Protein AF-A0A1G6ALU0-F1 (afdb_monomer)

Structure (mmCIF, N/CA/C/O backbone):
data_AF-A0A1G6ALU0-F1
#
_entry.id   AF-A0A1G6ALU0-F1
#
loop_
_atom_site.group_PDB
_atom_site.id
_atom_site.type_symbol
_atom_site.label_atom_id
_atom_site.label_alt_id
_atom_site.label_comp_id
_atom_site.label_asym_id
_atom_site.label_entity_id
_atom_site.label_seq_id
_atom_site.pdbx_PDB_ins_code
_atom_site.Cartn_x
_atom_site.Cartn_y
_atom_site.Cartn_z
_atom_site.occupancy
_atom_site.B_iso_or_equiv
_atom_site.auth_seq_id
_atom_site.auth_comp_id
_atom_site.auth_asym_id
_atom_site.auth_atom_id
_atom_site.pdbx_PDB_model_num
ATOM 1 N N . MET A 1 1 ? 21.885 16.755 6.911 1.00 36.56 1 MET A N 1
ATOM 2 C CA . MET A 1 1 ? 20.790 17.237 6.040 1.00 36.56 1 MET A CA 1
ATOM 3 C C . MET A 1 1 ? 19.546 17.335 6.900 1.00 36.56 1 MET A C 1
ATOM 5 O O . MET A 1 1 ? 19.245 16.343 7.545 1.00 36.56 1 MET A O 1
ATOM 9 N N . LYS A 1 2 ? 18.866 18.488 6.965 1.00 40.56 2 LYS A N 1
ATOM 10 C CA . LYS A 1 2 ? 17.473 18.501 7.433 1.00 40.56 2 LYS A CA 1
ATOM 11 C C . LYS A 1 2 ? 16.655 17.910 6.285 1.00 40.56 2 LYS A C 1
ATOM 13 O O . LYS A 1 2 ? 16.514 18.556 5.260 1.00 40.56 2 LYS A O 1
ATOM 18 N N . THR A 1 3 ? 16.313 16.636 6.381 1.00 50.00 3 THR A N 1
ATOM 19 C CA . THR A 1 3 ? 15.317 15.989 5.518 1.00 50.00 3 THR A CA 1
ATOM 20 C C . THR A 1 3 ? 13.943 16.369 6.054 1.00 50.00 3 THR A C 1
ATOM 22 O O . THR A 1 3 ? 13.764 16.212 7.259 1.00 50.00 3 THR A O 1
ATOM 25 N N . MET A 1 4 ? 12.996 16.812 5.212 1.00 60.38 4 MET A N 1
ATOM 26 C CA . MET A 1 4 ? 11.579 16.915 5.593 1.00 60.38 4 MET A CA 1
ATOM 27 C C . MET A 1 4 ? 11.118 15.629 6.282 1.00 60.38 4 MET A C 1
ATOM 29 O O . MET A 1 4 ? 10.974 14.572 5.658 1.00 60.38 4 MET A O 1
ATOM 33 N N . ASP A 1 5 ? 10.898 15.745 7.583 1.00 67.62 5 ASP A N 1
ATOM 34 C CA . ASP A 1 5 ? 10.337 14.740 8.476 1.00 67.62 5 ASP A CA 1
ATOM 35 C C . ASP A 1 5 ? 8.962 15.172 9.012 1.00 67.62 5 ASP A C 1
ATOM 37 O O . ASP A 1 5 ? 8.424 14.510 9.902 1.00 67.62 5 ASP A O 1
ATOM 41 N N . ARG A 1 6 ? 8.400 16.257 8.450 1.00 80.25 6 ARG A N 1
ATOM 42 C CA . ARG A 1 6 ? 7.191 16.955 8.900 1.00 80.25 6 ARG A CA 1
ATOM 43 C C . ARG A 1 6 ? 6.187 17.181 7.773 1.00 80.25 6 ARG A C 1
ATOM 45 O O . ARG A 1 6 ? 6.547 17.279 6.602 1.00 80.25 6 ARG A O 1
ATOM 52 N N . PHE A 1 7 ? 4.919 17.288 8.158 1.00 90.75 7 PHE A N 1
ATOM 53 C CA . PHE A 1 7 ? 3.823 17.647 7.265 1.00 90.75 7 PHE A CA 1
ATOM 54 C C . PHE A 1 7 ? 3.667 19.158 7.132 1.00 90.75 7 PHE A C 1
ATOM 56 O O . PHE A 1 7 ? 3.815 19.894 8.108 1.00 90.75 7 PHE A O 1
ATOM 63 N N . HIS A 1 8 ? 3.251 19.592 5.947 1.00 90.62 8 HIS A N 1
ATOM 64 C CA . HIS A 1 8 ? 2.706 20.925 5.722 1.00 90.62 8 HIS A CA 1
ATOM 65 C C . HIS A 1 8 ? 1.247 20.768 5.321 1.00 90.62 8 HIS A C 1
ATOM 67 O O . HIS A 1 8 ? 0.916 20.052 4.378 1.00 90.62 8 HIS A O 1
ATOM 73 N N . LEU A 1 9 ? 0.354 21.393 6.080 1.00 89.56 9 LEU A N 1
ATOM 74 C CA . LEU A 1 9 ? -1.070 21.278 5.810 1.00 89.56 9 LEU A CA 1
ATOM 75 C C . LEU A 1 9 ? -1.430 22.069 4.553 1.00 89.56 9 LEU A C 1
ATOM 77 O O . LEU A 1 9 ? -0.988 23.204 4.365 1.00 89.56 9 LEU A O 1
ATOM 81 N N . VAL A 1 10 ? -2.259 21.463 3.711 1.00 89.31 10 VAL A N 1
ATOM 82 C CA . VAL A 1 10 ? -2.806 22.090 2.507 1.00 89.31 10 VAL A CA 1
ATOM 83 C C . VAL A 1 10 ? -4.244 22.515 2.803 1.00 89.31 10 VAL A C 1
ATOM 85 O O . VAL A 1 10 ? -4.973 21.742 3.428 1.00 89.31 10 VAL A O 1
ATOM 88 N N . PRO A 1 11 ? -4.684 23.705 2.355 1.00 89.75 11 PRO A N 1
ATOM 89 C CA . PRO A 1 11 ? -6.078 24.118 2.482 1.00 89.75 11 PRO A CA 1
ATOM 90 C C . PRO A 1 11 ? -7.052 23.057 1.941 1.00 89.75 11 PRO A C 1
ATOM 92 O O . PRO A 1 11 ? -6.858 22.495 0.861 1.00 89.75 11 PRO A O 1
ATOM 95 N N . HIS A 1 12 ? -8.087 22.748 2.718 1.00 88.62 12 HIS A N 1
ATOM 96 C CA . HIS A 1 12 ? -8.997 21.630 2.457 1.00 88.62 12 HIS A CA 1
ATOM 97 C C . HIS A 1 12 ? -9.961 21.899 1.289 1.00 88.62 12 HIS A C 1
ATOM 99 O O . HIS A 1 12 ? -10.383 20.959 0.622 1.00 88.62 12 HIS A O 1
ATOM 105 N N . ASP A 1 13 ? -10.251 23.163 0.987 1.00 90.25 13 ASP A N 1
ATOM 106 C CA . ASP A 1 13 ? -10.955 23.605 -0.222 1.00 90.25 13 ASP A CA 1
ATOM 107 C C . ASP A 1 13 ? -10.156 23.283 -1.496 1.00 90.25 13 ASP A C 1
ATOM 109 O O . ASP A 1 13 ? -10.703 22.721 -2.445 1.00 90.25 13 ASP A O 1
ATOM 113 N N . ARG A 1 14 ? -8.837 23.525 -1.487 1.00 89.06 14 ARG A N 1
ATOM 114 C CA . ARG A 1 14 ? -7.931 23.110 -2.572 1.00 89.06 14 ARG A CA 1
ATOM 115 C C . ARG A 1 14 ? -7.859 21.594 -2.697 1.00 89.06 14 ARG A C 1
ATOM 117 O O . ARG A 1 14 ? -7.845 21.072 -3.811 1.00 89.06 14 ARG A O 1
ATOM 124 N N . LEU A 1 15 ? -7.824 20.887 -1.565 1.00 91.25 15 LEU A N 1
ATOM 125 C CA . LEU A 1 15 ? -7.847 19.426 -1.553 1.00 91.25 15 LEU A CA 1
ATOM 126 C C . LEU A 1 15 ? -9.153 18.886 -2.160 1.00 91.25 15 LEU A C 1
ATOM 128 O O . LEU A 1 15 ? -9.087 18.000 -3.009 1.00 91.25 15 LEU A O 1
ATOM 132 N N . LEU A 1 16 ? -10.313 19.440 -1.785 1.00 94.19 16 LEU A N 1
ATOM 133 C CA . LEU A 1 16 ? -11.607 19.071 -2.363 1.00 94.19 16 LEU A CA 1
ATOM 134 C C . LEU A 1 16 ? -11.652 19.356 -3.865 1.00 94.19 16 LEU A C 1
ATOM 136 O O . LEU A 1 16 ? -12.043 18.482 -4.629 1.00 94.19 16 LEU A O 1
ATOM 140 N N . ALA A 1 17 ? -11.223 20.545 -4.294 1.00 91.81 17 ALA A N 1
ATOM 141 C CA . ALA A 1 17 ? -11.207 20.916 -5.707 1.00 91.81 17 ALA A CA 1
ATOM 142 C C . ALA A 1 17 ? -10.378 19.925 -6.540 1.00 91.81 17 ALA A C 1
ATOM 144 O O . ALA A 1 17 ? -10.843 19.453 -7.573 1.00 91.81 17 ALA A O 1
ATOM 145 N N . SER A 1 18 ? -9.191 19.544 -6.053 1.00 89.81 18 SER A N 1
ATOM 146 C CA . SER A 1 18 ? -8.358 18.530 -6.709 1.00 89.81 18 SER A CA 1
ATOM 147 C C . SER A 1 18 ? -9.029 17.150 -6.728 1.00 89.81 18 SER A C 1
ATOM 149 O O . SER A 1 18 ? -9.002 16.477 -7.752 1.00 89.81 18 SER A O 1
ATOM 151 N N . MET A 1 19 ? -9.699 16.733 -5.644 1.00 93.81 19 MET A N 1
ATOM 152 C CA . MET A 1 19 ? -10.456 15.471 -5.622 1.00 93.81 19 MET A CA 1
ATOM 153 C C . MET A 1 19 ? -11.624 15.462 -6.620 1.00 93.81 19 MET A C 1
ATOM 155 O O . MET A 1 19 ? -11.898 14.423 -7.215 1.00 93.81 19 MET A O 1
ATOM 159 N N . LEU A 1 20 ? -12.325 16.587 -6.785 1.00 93.94 20 LEU A N 1
ATOM 160 C CA . LEU A 1 20 ? -13.439 16.708 -7.728 1.00 93.94 20 LEU A CA 1
ATOM 161 C C . LEU A 1 20 ? -12.957 16.704 -9.182 1.00 93.94 20 LEU A C 1
ATOM 163 O O . LEU A 1 20 ? -13.581 16.041 -10.004 1.00 93.94 20 LEU A O 1
ATOM 167 N N . ASP A 1 21 ? -11.838 17.365 -9.479 1.00 91.06 21 ASP A N 1
ATOM 168 C CA . ASP A 1 21 ? -11.203 17.322 -10.804 1.00 91.06 21 ASP A CA 1
ATOM 169 C C . ASP A 1 21 ? -10.683 15.912 -11.138 1.00 91.06 21 ASP A C 1
ATOM 171 O O . ASP A 1 21 ? -10.921 15.377 -12.222 1.00 91.06 21 ASP A O 1
ATOM 175 N N . GLU A 1 22 ? -10.049 15.238 -10.171 1.00 91.12 22 GLU A N 1
ATOM 176 C CA . GLU A 1 22 ? -9.650 13.837 -10.329 1.00 91.12 22 GLU A CA 1
ATOM 177 C C . GLU A 1 22 ? -10.858 12.922 -10.603 1.00 91.12 22 GLU A C 1
ATOM 179 O O . GLU A 1 22 ? -10.744 11.980 -11.395 1.00 91.12 22 GLU A O 1
ATOM 184 N N . LEU A 1 23 ? -12.016 13.198 -9.985 1.00 92.75 23 LEU A N 1
ATOM 185 C CA . LEU A 1 23 ? -13.232 12.400 -10.157 1.00 92.75 23 LEU A CA 1
ATOM 186 C C . LEU A 1 23 ? -13.764 12.455 -11.596 1.00 92.75 23 LEU A C 1
ATOM 188 O O . LEU A 1 23 ? -14.298 11.449 -12.067 1.00 92.75 23 LEU A O 1
ATOM 192 N N . GLU A 1 24 ? -13.572 13.566 -12.313 1.00 90.50 24 GLU A N 1
ATOM 193 C CA . GLU A 1 24 ? -13.876 13.669 -13.753 1.00 90.50 24 GLU A CA 1
ATOM 194 C C . GLU A 1 24 ? -13.023 12.706 -14.595 1.00 90.50 24 GLU A C 1
ATOM 196 O O . GLU A 1 24 ? -13.427 12.280 -15.676 1.00 90.50 24 GLU A O 1
ATOM 201 N N . HIS A 1 25 ? -11.878 12.289 -14.052 1.00 87.25 25 HIS A N 1
ATOM 202 C CA . HIS A 1 25 ? -10.947 11.328 -14.634 1.00 87.25 25 HIS A CA 1
ATOM 203 C C . HIS A 1 25 ? -11.055 9.933 -13.989 1.00 87.25 25 HIS A C 1
ATOM 205 O O . HIS A 1 25 ? -10.099 9.153 -14.020 1.00 87.25 25 HIS A O 1
ATOM 211 N N . GLU A 1 26 ? -12.215 9.603 -13.406 1.00 90.88 26 GLU A N 1
ATOM 212 C CA . GLU A 1 26 ? -12.538 8.284 -12.843 1.00 90.88 26 GLU A CA 1
ATOM 213 C C . GLU A 1 26 ? -11.563 7.820 -11.741 1.00 90.88 26 GLU A C 1
ATOM 215 O O . GLU A 1 26 ? -11.274 6.626 -11.594 1.00 90.88 26 GLU A O 1
ATOM 220 N N . GLN A 1 27 ? -11.057 8.751 -10.929 1.00 90.81 27 GLN A N 1
ATOM 221 C CA . GLN A 1 27 ? -10.213 8.457 -9.768 1.00 90.81 27 GLN A CA 1
ATOM 222 C C . GLN A 1 27 ? -10.352 9.522 -8.675 1.00 90.81 27 GLN A C 1
ATOM 224 O O . GLN A 1 27 ? -10.851 10.603 -8.921 1.00 90.81 27 GLN A O 1
ATOM 229 N N . ILE A 1 28 ? -9.925 9.235 -7.447 1.00 93.56 28 ILE A N 1
ATOM 230 C CA . ILE A 1 28 ? -9.774 10.250 -6.391 1.00 93.56 28 ILE A CA 1
ATOM 231 C C . ILE A 1 28 ? -8.512 9.931 -5.596 1.00 93.56 28 ILE A C 1
ATOM 233 O O . ILE A 1 28 ? -8.297 8.787 -5.187 1.00 93.56 28 ILE A O 1
ATOM 237 N N . LEU A 1 29 ? -7.677 10.942 -5.356 1.00 92.12 29 LEU A N 1
ATOM 238 C CA . LEU A 1 29 ? -6.351 10.818 -4.758 1.00 92.12 29 LEU A CA 1
ATOM 239 C C . LEU A 1 29 ? -5.472 9.787 -5.468 1.00 92.12 29 LEU A C 1
ATOM 241 O O . LEU A 1 29 ? -4.659 9.164 -4.790 1.00 92.12 29 LEU A O 1
ATOM 245 N N . GLY A 1 30 ? -5.652 9.552 -6.771 1.00 87.50 30 GLY A N 1
ATOM 246 C CA . GLY A 1 30 ? -5.028 8.511 -7.595 1.00 87.50 30 GLY A CA 1
ATOM 247 C C . GLY A 1 30 ? -5.528 7.081 -7.332 1.00 87.50 30 GLY A C 1
ATOM 248 O O . GLY A 1 30 ? -4.807 6.121 -7.618 1.00 87.50 30 GLY A O 1
ATOM 249 N N . ILE A 1 31 ? -6.675 6.919 -6.667 1.00 91.44 31 ILE A N 1
ATOM 250 C CA . ILE A 1 31 ? -7.358 5.631 -6.485 1.00 91.44 31 ILE A CA 1
ATOM 251 C C . ILE A 1 31 ? -8.425 5.522 -7.580 1.00 91.44 31 ILE A C 1
ATOM 253 O O . ILE A 1 31 ? -9.323 6.362 -7.596 1.00 91.44 31 ILE A O 1
ATOM 257 N N . PRO A 1 32 ? -8.367 4.515 -8.471 1.00 90.50 32 PRO A N 1
ATOM 258 C CA . PRO A 1 32 ? -9.363 4.353 -9.529 1.00 90.50 32 PRO A CA 1
ATOM 259 C C . PRO A 1 32 ? -10.778 4.165 -8.973 1.00 90.50 32 PRO A C 1
ATOM 261 O O . PRO A 1 32 ? -10.962 3.457 -7.979 1.00 90.50 32 PRO A O 1
ATOM 264 N N . ARG A 1 33 ? -11.792 4.697 -9.663 1.00 92.00 33 ARG A N 1
ATOM 265 C CA . ARG A 1 33 ? -13.211 4.588 -9.280 1.00 92.00 33 ARG A CA 1
ATOM 266 C C . ARG A 1 33 ? -13.673 3.145 -9.112 1.00 92.00 33 ARG A C 1
ATOM 268 O O . ARG A 1 33 ? -14.476 2.846 -8.235 1.00 92.00 33 ARG A O 1
ATOM 275 N N . ALA A 1 34 ? -13.123 2.224 -9.900 1.00 90.12 34 ALA A N 1
ATOM 276 C CA . ALA A 1 34 ? -13.413 0.797 -9.785 1.00 90.12 34 ALA A CA 1
ATOM 277 C C . ALA A 1 34 ? -12.967 0.179 -8.437 1.00 90.12 34 ALA A C 1
ATOM 279 O O . ALA A 1 34 ? -13.445 -0.891 -8.069 1.00 90.12 34 ALA A O 1
ATOM 280 N N . CYS A 1 35 ? -12.088 0.845 -7.679 1.00 91.44 35 CYS A N 1
ATOM 281 C CA . CYS A 1 35 ? -11.718 0.459 -6.315 1.00 91.44 35 CYS A CA 1
ATOM 282 C C . CYS A 1 35 ? -12.618 1.094 -5.240 1.00 91.44 35 CYS A C 1
ATOM 284 O O . CYS A 1 35 ? -12.422 0.818 -4.053 1.00 91.44 35 CYS A O 1
ATOM 286 N N . PHE A 1 36 ? -13.569 1.956 -5.612 1.00 94.62 36 PHE A N 1
ATOM 287 C CA . PHE A 1 36 ? -14.484 2.559 -4.649 1.00 94.62 36 PHE A CA 1
ATOM 288 C C . PHE A 1 36 ? -15.497 1.523 -4.164 1.00 94.62 36 PHE A C 1
ATOM 290 O O . PHE A 1 36 ? -15.956 0.652 -4.909 1.00 94.62 36 PHE A O 1
ATOM 297 N N . PHE A 1 37 ? -15.860 1.625 -2.893 1.00 95.62 37 PHE A N 1
ATOM 298 C CA . PHE A 1 37 ? -16.949 0.860 -2.316 1.00 95.62 37 PHE A CA 1
ATOM 299 C C . PHE A 1 37 ? -18.187 1.747 -2.205 1.00 95.62 37 PHE A C 1
ATOM 301 O O . PHE A 1 37 ? -18.165 2.787 -1.542 1.00 95.62 37 PHE A O 1
ATOM 308 N N . ARG A 1 38 ? -19.273 1.311 -2.845 1.00 94.88 38 ARG A N 1
ATOM 309 C CA . ARG A 1 38 ? -20.582 1.948 -2.747 1.00 94.88 38 ARG A CA 1
ATOM 310 C C . ARG A 1 38 ? -21.476 1.073 -1.862 1.00 94.88 38 ARG A C 1
ATOM 312 O O . ARG A 1 38 ? -21.726 -0.063 -2.255 1.00 94.88 38 ARG A O 1
ATOM 319 N N . PRO A 1 39 ? -21.944 1.582 -0.713 1.00 93.56 39 PRO A N 1
ATOM 320 C CA . PRO A 1 39 ? -22.797 0.823 0.191 1.00 93.56 39 PRO A CA 1
ATOM 321 C C . PRO A 1 39 ? -24.185 0.592 -0.419 1.00 93.56 39 PRO A C 1
ATOM 323 O O . PRO A 1 39 ? -24.715 1.456 -1.130 1.00 93.56 39 PRO A O 1
ATOM 326 N N . SER A 1 40 ? -24.782 -0.548 -0.090 1.00 91.69 40 SER A N 1
ATOM 327 C CA . SER A 1 40 ? -26.176 -0.892 -0.359 1.00 91.69 40 SER A CA 1
ATOM 328 C C . SER A 1 40 ? -26.963 -0.993 0.956 1.00 91.69 40 SER A C 1
ATOM 330 O O . SER A 1 40 ? -26.434 -1.488 1.954 1.00 91.69 40 SER A O 1
ATOM 332 N N . PRO A 1 41 ? -28.241 -0.570 1.004 1.00 85.38 41 PRO A N 1
ATOM 333 C CA . PRO A 1 41 ? -29.113 -0.842 2.148 1.00 85.38 41 PRO A CA 1
ATOM 334 C C . PRO A 1 41 ? -29.215 -2.336 2.494 1.00 85.38 41 PRO A C 1
ATOM 336 O O . PRO A 1 41 ? -29.348 -2.669 3.669 1.00 85.38 41 PRO A O 1
ATOM 339 N N . ASP A 1 42 ? -29.082 -3.203 1.487 1.00 89.25 42 ASP A N 1
ATOM 340 C CA . ASP A 1 42 ? -29.206 -4.661 1.604 1.00 89.25 42 ASP A CA 1
ATOM 341 C C . ASP A 1 42 ? -27.870 -5.376 1.886 1.00 89.25 42 ASP A C 1
ATOM 343 O O . ASP A 1 42 ? -27.811 -6.606 1.858 1.00 89.25 42 ASP A O 1
ATOM 347 N N . ASP A 1 43 ? -26.783 -4.635 2.136 1.00 94.19 43 ASP A N 1
ATOM 348 C CA . ASP A 1 43 ? -25.482 -5.241 2.429 1.00 94.19 43 ASP A CA 1
ATOM 349 C C . ASP A 1 43 ? -25.564 -6.132 3.691 1.00 94.19 43 ASP A C 1
ATOM 351 O O . ASP A 1 43 ? -25.906 -5.653 4.782 1.00 94.19 43 ASP A O 1
ATOM 355 N N . PRO A 1 44 ? -25.191 -7.426 3.605 1.00 94.38 44 PRO A N 1
ATOM 356 C CA . PRO A 1 44 ? -25.416 -8.382 4.691 1.00 94.38 44 PRO A CA 1
ATOM 357 C C . PRO A 1 44 ? -24.431 -8.192 5.857 1.00 94.38 44 PRO A C 1
ATOM 359 O O . PRO A 1 44 ? -24.598 -8.736 6.945 1.00 94.38 44 PRO A O 1
ATOM 362 N N . PHE A 1 45 ? -23.364 -7.425 5.662 1.00 95.81 45 PHE A N 1
ATOM 363 C CA . PHE A 1 45 ? -22.293 -7.266 6.645 1.00 95.81 45 PHE A CA 1
ATOM 364 C C . PHE A 1 45 ? -22.392 -5.979 7.475 1.00 95.81 45 PHE A C 1
ATOM 366 O O . PHE A 1 45 ? -21.455 -5.658 8.208 1.00 95.81 45 PHE A O 1
ATOM 373 N N . THR A 1 46 ? -23.493 -5.229 7.371 1.00 95.75 46 THR A N 1
ATOM 374 C CA . THR A 1 46 ? -23.710 -4.034 8.203 1.00 95.75 46 THR A CA 1
ATOM 375 C C . THR A 1 46 ? -23.710 -4.387 9.697 1.00 95.75 46 THR A C 1
ATOM 377 O O . THR A 1 46 ? -24.035 -5.510 10.095 1.00 95.75 46 THR A O 1
ATOM 380 N N . MET A 1 47 ? -23.312 -3.439 10.550 1.00 95.12 47 MET A N 1
ATOM 381 C CA . MET A 1 47 ? -23.293 -3.648 12.003 1.00 95.12 47 MET A CA 1
ATOM 382 C C . MET A 1 47 ? -23.632 -2.377 12.784 1.00 95.12 47 MET A C 1
ATOM 384 O O . MET A 1 47 ? -23.520 -1.275 12.257 1.00 95.12 47 MET A O 1
ATOM 388 N N . ILE A 1 48 ? -24.011 -2.531 14.055 1.00 94.44 48 ILE A N 1
ATOM 389 C CA . ILE A 1 48 ? -24.214 -1.413 14.986 1.00 94.44 48 ILE A CA 1
ATOM 390 C C . ILE A 1 48 ? -23.025 -1.317 15.941 1.00 94.44 48 ILE A C 1
ATOM 392 O O . ILE A 1 48 ? -22.533 -2.331 16.444 1.00 94.44 48 ILE A O 1
ATOM 396 N N . ARG A 1 49 ? -22.562 -0.092 16.192 1.00 94.62 49 ARG A N 1
ATOM 397 C CA . ARG A 1 49 ? -21.522 0.223 17.175 1.00 94.62 49 ARG A CA 1
ATOM 398 C C . ARG A 1 49 ? -21.793 1.601 17.770 1.00 94.62 49 ARG A C 1
ATOM 400 O O . ARG A 1 49 ? -22.006 2.540 17.011 1.00 94.62 49 ARG A O 1
ATOM 407 N N . TYR A 1 50 ? -21.763 1.740 19.097 1.00 94.00 50 TYR A N 1
ATOM 408 C CA . TYR A 1 50 ? -22.029 3.021 19.775 1.00 94.00 50 TYR A CA 1
ATOM 409 C C . TYR A 1 50 ? -23.407 3.603 19.430 1.00 94.00 50 TYR A C 1
ATOM 411 O O . TYR A 1 50 ? -23.550 4.801 19.196 1.00 94.00 50 TYR A O 1
ATOM 419 N N . GLY A 1 51 ? -24.408 2.731 19.285 1.00 91.00 51 GLY A N 1
ATOM 420 C CA . GLY A 1 51 ? -25.743 3.104 18.802 1.00 91.00 51 GLY A CA 1
ATOM 421 C C . GLY A 1 51 ? -25.810 3.638 17.360 1.00 91.00 51 GLY A C 1
ATOM 422 O O . GLY A 1 51 ? -26.879 4.070 16.943 1.00 91.00 51 GLY A O 1
ATOM 423 N N . ARG A 1 52 ? -24.711 3.607 16.591 1.00 92.19 52 ARG A N 1
ATOM 424 C CA . ARG A 1 52 ? -24.639 4.079 15.197 1.00 92.19 52 ARG A CA 1
ATOM 425 C C . ARG A 1 52 ? -24.492 2.927 14.215 1.00 92.19 52 ARG A C 1
ATOM 427 O O . ARG A 1 52 ? -23.884 1.898 14.533 1.00 92.19 52 ARG A O 1
ATOM 434 N N . ARG A 1 53 ? -25.011 3.113 13.001 1.00 93.31 53 ARG A N 1
ATOM 435 C CA . ARG A 1 53 ? -24.869 2.139 11.918 1.00 93.31 53 ARG A CA 1
ATOM 436 C C . ARG A 1 53 ? -23.504 2.279 11.248 1.00 93.31 53 ARG A C 1
ATOM 438 O O . ARG A 1 53 ? -23.081 3.360 10.858 1.00 93.31 53 ARG A O 1
ATOM 445 N N . LEU A 1 54 ? -22.837 1.148 11.065 1.00 96.12 54 LEU A N 1
ATOM 446 C CA . LEU A 1 54 ? -21.683 0.999 10.193 1.00 96.12 54 LEU A CA 1
ATOM 447 C C . LEU A 1 54 ? -22.124 0.278 8.919 1.00 96.12 54 LEU A C 1
ATOM 449 O O . LEU A 1 54 ? -22.595 -0.861 8.971 1.00 96.12 54 LEU A O 1
ATOM 453 N N . GLU A 1 55 ? -21.948 0.933 7.772 1.00 97.25 55 GLU A N 1
ATOM 454 C CA . GLU A 1 55 ? -22.239 0.339 6.457 1.00 97.25 55 GLU A CA 1
ATOM 455 C C . GLU A 1 55 ? -21.339 -0.865 6.160 1.00 97.25 55 GLU A C 1
ATOM 457 O O . GLU A 1 55 ? -21.726 -1.773 5.433 1.00 97.25 55 GLU A O 1
ATOM 462 N N . THR A 1 56 ? -20.142 -0.894 6.746 1.00 97.75 56 THR A N 1
ATOM 463 C CA . THR A 1 56 ? -19.204 -2.009 6.641 1.00 97.75 56 THR A CA 1
ATOM 464 C C . THR A 1 56 ? -18.555 -2.280 8.000 1.00 97.75 56 THR A C 1
ATOM 466 O O . THR A 1 56 ? -18.349 -1.352 8.785 1.00 97.75 56 THR A O 1
ATOM 469 N N . PRO A 1 57 ? -18.173 -3.530 8.308 1.00 97.56 57 PRO A N 1
ATOM 470 C CA . PRO A 1 57 ? -17.593 -3.876 9.602 1.00 97.56 57 PRO A CA 1
ATOM 471 C C . PRO A 1 57 ? -16.066 -3.690 9.629 1.00 97.56 57 PRO A C 1
ATOM 473 O O . PRO A 1 57 ? -15.397 -4.238 10.510 1.00 97.56 57 PRO A O 1
ATOM 476 N N . VAL A 1 58 ? -15.499 -2.971 8.650 1.00 98.31 58 VAL A N 1
ATOM 477 C CA . VAL A 1 58 ? -14.051 -2.840 8.447 1.00 98.31 58 VAL A CA 1
ATOM 478 C C . VAL A 1 58 ? -13.587 -1.386 8.446 1.00 98.31 58 VAL A C 1
ATOM 480 O O . VAL A 1 58 ? -14.366 -0.463 8.205 1.00 98.31 58 VAL A O 1
ATOM 483 N N . GLY A 1 59 ? -12.295 -1.152 8.668 1.00 98.00 59 GLY A N 1
ATOM 484 C CA . GLY A 1 59 ? -11.720 0.179 8.490 1.00 98.00 59 GLY A CA 1
ATOM 485 C C . GLY A 1 59 ? -10.217 0.275 8.714 1.00 98.00 59 GLY A C 1
ATOM 486 O O . GLY A 1 59 ? -9.511 -0.730 8.812 1.00 98.00 59 GLY A O 1
ATOM 487 N N . ALA A 1 60 ? -9.719 1.507 8.752 1.00 98.19 60 ALA A N 1
ATOM 488 C CA . ALA A 1 60 ? -8.309 1.788 8.985 1.00 98.19 60 ALA A CA 1
ATOM 489 C C . ALA A 1 60 ? -8.033 1.876 10.492 1.00 98.19 60 ALA A C 1
ATOM 491 O O . ALA A 1 60 ? -8.774 2.529 11.228 1.00 98.19 60 ALA A O 1
ATOM 492 N N . ALA A 1 61 ? -6.978 1.195 10.941 1.00 96.69 61 ALA A N 1
ATOM 493 C CA . ALA A 1 61 ? -6.561 1.225 12.338 1.00 96.69 61 ALA A CA 1
ATOM 494 C C . ALA A 1 61 ? -5.786 2.510 12.659 1.00 96.69 61 ALA A C 1
ATOM 496 O O . ALA A 1 61 ? -5.159 3.087 11.770 1.00 96.69 61 ALA A O 1
ATOM 497 N N . ALA A 1 62 ? -5.761 2.897 13.939 1.00 94.31 62 ALA A N 1
ATOM 498 C CA . ALA A 1 62 ? -4.983 4.039 14.418 1.00 94.31 62 ALA A CA 1
ATOM 499 C C . ALA A 1 62 ? -3.509 3.875 14.022 1.00 94.31 62 ALA A C 1
ATOM 501 O O . ALA A 1 62 ? -2.824 2.956 14.482 1.00 94.31 62 ALA A O 1
ATOM 502 N N . GLY A 1 63 ? -3.037 4.738 13.123 1.00 92.69 63 GLY A N 1
ATOM 503 C CA . GLY A 1 63 ? -1.757 4.556 12.453 1.00 92.69 63 GLY A CA 1
ATOM 504 C C . GLY A 1 63 ? -1.518 5.595 11.355 1.00 92.69 63 GLY A C 1
ATOM 505 O O . GLY A 1 63 ? -2.207 6.612 11.304 1.00 92.69 63 GLY A O 1
ATOM 506 N N . PRO A 1 64 ? -0.539 5.372 10.461 1.00 93.38 64 PRO A N 1
ATOM 507 C CA . PRO A 1 64 ? -0.176 6.351 9.434 1.00 93.38 64 PRO A CA 1
ATOM 508 C C . PRO A 1 64 ? -1.302 6.628 8.420 1.00 93.38 64 PRO A C 1
ATOM 510 O O . PRO A 1 64 ? -1.270 7.648 7.744 1.00 93.38 64 PRO A O 1
ATOM 513 N N . HIS A 1 65 ? -2.305 5.751 8.312 1.00 96.06 65 HIS A N 1
ATOM 514 C CA . HIS A 1 65 ? -3.451 5.906 7.406 1.00 96.06 65 HIS A CA 1
ATOM 515 C C . HIS A 1 65 ? -4.599 6.755 7.963 1.00 96.06 65 HIS A C 1
ATOM 517 O O . HIS A 1 65 ? -5.638 6.863 7.316 1.00 96.06 65 HIS A O 1
ATOM 523 N N . THR A 1 66 ? -4.470 7.312 9.166 1.00 95.94 66 THR A N 1
ATOM 524 C CA . THR A 1 66 ? -5.576 8.018 9.834 1.00 95.94 66 THR A CA 1
ATOM 525 C C . THR A 1 66 ? -5.138 9.317 10.503 1.00 95.94 66 THR A C 1
ATOM 527 O O . THR A 1 66 ? -5.734 9.739 11.491 1.00 95.94 66 THR A O 1
ATOM 530 N N . GLN A 1 67 ? -4.091 9.950 9.962 1.00 93.38 67 GLN A N 1
ATOM 531 C CA . GLN A 1 67 ? -3.543 11.210 10.479 1.00 93.38 67 GLN A CA 1
ATOM 532 C C . GLN A 1 67 ? -3.902 12.441 9.627 1.00 93.38 67 GLN A C 1
ATOM 534 O O . GLN A 1 67 ? -4.075 13.515 10.187 1.00 93.38 67 GLN A O 1
ATOM 539 N N . LEU A 1 68 ? -4.043 12.297 8.300 1.00 96.06 68 LEU A N 1
ATOM 540 C CA . LEU A 1 68 ? -4.446 13.386 7.396 1.00 96.06 68 LEU A CA 1
ATOM 541 C C . LEU A 1 68 ? -5.881 13.198 6.896 1.00 96.06 68 LEU A C 1
ATOM 543 O O . LEU A 1 68 ? -6.316 12.065 6.656 1.00 96.06 68 LEU A O 1
ATOM 547 N N . ALA A 1 69 ? -6.566 14.299 6.591 1.00 97.19 69 ALA A N 1
ATOM 548 C CA . ALA A 1 69 ? -7.905 14.326 6.003 1.00 97.19 69 ALA A CA 1
ATOM 549 C C . ALA A 1 69 ? -7.982 13.460 4.735 1.00 97.19 69 ALA A C 1
ATOM 551 O O . ALA A 1 69 ? -8.874 12.628 4.568 1.00 97.19 69 ALA A O 1
ATOM 552 N N . ARG A 1 70 ? -6.966 13.559 3.869 1.00 95.44 70 ARG A N 1
ATOM 553 C CA . ARG A 1 70 ? -6.875 12.743 2.649 1.00 95.44 70 ARG A CA 1
ATOM 554 C C . ARG A 1 70 ? -6.706 11.245 2.917 1.00 95.44 70 ARG A C 1
ATOM 556 O O . ARG A 1 70 ? -7.063 10.430 2.072 1.00 95.44 70 ARG A O 1
ATOM 563 N N . ASN A 1 71 ? -6.136 10.862 4.060 1.00 97.00 71 ASN A N 1
ATOM 564 C CA . ASN A 1 71 ? -5.983 9.454 4.430 1.00 97.00 71 ASN A CA 1
ATOM 565 C C . ASN A 1 71 ? -7.327 8.865 4.852 1.00 97.00 71 ASN A C 1
ATOM 567 O O . ASN A 1 71 ? -7.692 7.780 4.400 1.00 97.00 71 ASN A O 1
ATOM 571 N N . LEU A 1 72 ? -8.090 9.635 5.632 1.00 98.50 72 LEU A N 1
ATOM 572 C CA . LEU A 1 72 ? -9.452 9.294 6.031 1.00 98.50 72 LEU A CA 1
ATOM 573 C C . LEU A 1 72 ? -10.358 9.132 4.805 1.00 98.50 72 LEU A C 1
ATOM 575 O O . LEU A 1 72 ? -11.025 8.106 4.675 1.00 98.50 72 LEU A O 1
ATOM 579 N N . VAL A 1 73 ? -10.300 10.080 3.861 1.00 98.38 73 VAL A N 1
ATOM 580 C CA . VAL A 1 73 ? -11.020 9.992 2.580 1.00 98.38 73 VAL A CA 1
ATOM 581 C C . VAL A 1 73 ? -10.606 8.741 1.800 1.00 98.38 73 VAL A C 1
ATOM 583 O O . VAL A 1 73 ? -11.473 7.995 1.358 1.00 98.38 73 VAL A O 1
ATOM 586 N N . ALA A 1 74 ? -9.306 8.454 1.667 1.00 98.00 74 ALA A N 1
ATOM 587 C CA . ALA A 1 74 ? -8.826 7.269 0.949 1.00 98.00 74 ALA A CA 1
ATOM 588 C C . ALA A 1 74 ? -9.310 5.948 1.579 1.00 98.00 74 ALA A C 1
ATOM 590 O O . ALA A 1 74 ? -9.746 5.045 0.863 1.00 98.00 74 ALA A O 1
ATOM 591 N N . ALA A 1 75 ? -9.273 5.831 2.910 1.00 98.38 75 ALA A N 1
ATOM 592 C CA . ALA A 1 75 ? -9.800 4.665 3.618 1.00 98.38 75 ALA A CA 1
ATOM 593 C C . ALA A 1 75 ? -11.315 4.522 3.432 1.00 98.38 75 ALA A C 1
ATOM 595 O O . ALA A 1 75 ? -11.800 3.420 3.163 1.00 98.38 75 ALA A O 1
ATOM 596 N N . TRP A 1 76 ? -12.053 5.628 3.537 1.00 98.50 76 TRP A N 1
ATOM 597 C CA . TRP A 1 76 ? -13.501 5.648 3.364 1.00 98.50 76 TRP A CA 1
ATOM 598 C C . TRP A 1 76 ? -13.929 5.293 1.935 1.00 98.50 76 TRP A C 1
ATOM 600 O O . TRP A 1 76 ? -14.803 4.437 1.759 1.00 98.50 76 TRP A O 1
ATOM 610 N N . LEU A 1 77 ? -13.278 5.868 0.918 1.00 97.81 77 LEU A N 1
ATOM 611 C CA . LEU A 1 77 ? -13.552 5.589 -0.497 1.00 97.81 77 LEU A CA 1
ATOM 612 C C . LEU A 1 77 ? -13.474 4.093 -0.802 1.00 97.81 77 LEU A C 1
ATOM 614 O O . LEU A 1 77 ? -14.310 3.565 -1.528 1.00 97.81 77 LEU A O 1
ATOM 618 N N . CYS A 1 78 ? -12.504 3.393 -0.212 1.00 97.31 78 CYS A N 1
ATOM 619 C CA . CYS A 1 78 ? -12.287 1.964 -0.433 1.00 97.31 78 CYS A CA 1
ATOM 620 C C . CYS A 1 78 ? -13.123 1.047 0.478 1.00 97.31 78 CYS A C 1
ATOM 622 O O . CYS A 1 78 ? -12.930 -0.166 0.450 1.00 97.31 78 CYS A O 1
ATOM 624 N N . GLY A 1 79 ? -14.053 1.594 1.269 1.00 97.31 79 GLY A N 1
ATOM 625 C CA . GLY A 1 79 ? -15.011 0.817 2.063 1.00 97.31 79 GLY A CA 1
ATOM 626 C C . GLY A 1 79 ? -14.734 0.762 3.561 1.00 97.31 79 GLY A C 1
ATOM 627 O O . GLY A 1 79 ? -15.445 0.061 4.274 1.00 97.31 79 GLY A O 1
ATOM 628 N N . GLY A 1 80 ? -13.749 1.503 4.071 1.00 98.00 80 GLY A N 1
ATOM 629 C CA . GLY A 1 80 ? -13.566 1.670 5.511 1.00 98.00 80 GLY A CA 1
ATOM 630 C C . GLY A 1 80 ? -14.696 2.497 6.129 1.00 98.00 80 GLY A C 1
ATOM 631 O O . GLY A 1 80 ? -15.037 3.568 5.625 1.00 98.00 80 GLY A O 1
ATOM 632 N N . ARG A 1 81 ? -15.293 2.010 7.219 1.00 97.88 81 ARG A N 1
ATOM 633 C CA . ARG A 1 81 ? -16.352 2.712 7.968 1.00 97.88 81 ARG A CA 1
ATOM 634 C C . ARG A 1 81 ? -16.063 2.840 9.454 1.00 97.88 81 ARG A C 1
ATOM 636 O O . ARG A 1 81 ? -16.629 3.713 10.098 1.00 97.88 81 ARG A O 1
ATOM 643 N N . TYR A 1 82 ? -15.145 2.047 9.993 1.00 98.12 82 TYR A N 1
ATOM 644 C CA . TYR A 1 82 ? -14.611 2.270 11.334 1.00 98.12 82 TYR A CA 1
ATOM 645 C C . TYR A 1 82 ? -13.212 2.890 11.234 1.00 98.12 82 TYR A C 1
ATOM 647 O O . TYR A 1 82 ? -12.216 2.182 11.082 1.00 98.12 82 TYR A O 1
ATOM 655 N N . LEU A 1 83 ? -13.148 4.224 11.227 1.00 98.38 83 LEU A N 1
ATOM 656 C CA . LEU A 1 83 ? -11.912 4.987 11.053 1.00 98.38 83 LEU A CA 1
ATOM 657 C C . LEU A 1 83 ? -11.330 5.336 12.420 1.00 98.38 83 LEU A C 1
ATOM 659 O O . LEU A 1 83 ? -11.836 6.211 13.120 1.00 98.38 83 LEU A O 1
ATOM 663 N N . GLU A 1 84 ? -10.264 4.650 12.811 1.00 96.88 84 GLU A N 1
ATOM 664 C CA . GLU A 1 84 ? -9.592 4.924 14.077 1.00 96.88 84 GLU A CA 1
ATOM 665 C C . GLU A 1 84 ? -8.524 5.986 13.888 1.00 96.88 84 GLU A C 1
ATOM 667 O O . GLU A 1 84 ? -7.513 5.743 13.232 1.00 96.88 84 GLU A O 1
ATOM 672 N N . LEU A 1 85 ? -8.738 7.161 14.465 1.00 97.06 85 LEU A N 1
ATOM 673 C CA . LEU A 1 85 ? -7.852 8.304 14.277 1.00 97.06 85 LEU A CA 1
ATOM 674 C C . LEU A 1 85 ? -6.497 8.050 14.938 1.00 97.06 85 LEU A C 1
ATOM 676 O O . LEU A 1 85 ? -6.399 7.324 15.933 1.00 97.06 85 LEU A O 1
ATOM 680 N N . LYS A 1 86 ? -5.443 8.638 14.370 1.00 94.44 86 LYS A N 1
ATOM 681 C CA . LYS A 1 86 ? -4.090 8.533 14.917 1.00 94.44 86 LYS A CA 1
ATOM 682 C C . LYS A 1 86 ? -4.084 8.999 16.377 1.00 94.44 86 LYS A C 1
ATOM 684 O O . LYS A 1 86 ? -4.651 10.035 16.717 1.00 94.44 86 LYS A O 1
ATOM 689 N N . THR A 1 87 ? -3.439 8.209 17.234 1.00 92.19 87 THR A N 1
ATOM 690 C CA . THR A 1 87 ? -3.386 8.464 18.675 1.00 92.19 87 THR A CA 1
ATOM 691 C C . THR A 1 87 ? -2.723 9.804 18.981 1.00 92.19 87 THR A C 1
ATOM 693 O O . THR A 1 87 ? -1.561 10.026 18.625 1.00 92.19 87 THR A O 1
ATOM 696 N N . VAL A 1 88 ? -3.471 10.671 19.662 1.00 92.62 88 VAL A N 1
ATOM 697 C CA . VAL A 1 88 ? -3.025 11.991 20.110 1.00 92.62 88 VAL A CA 1
ATOM 698 C C . VAL A 1 88 ? -2.475 11.931 21.536 1.00 92.62 88 VAL A C 1
ATOM 700 O O . VAL A 1 88 ? -2.872 11.076 22.335 1.00 92.62 88 VAL A O 1
ATOM 703 N N . GLN A 1 89 ? -1.563 12.844 21.856 1.00 90.06 89 GLN A N 1
ATOM 704 C CA . GLN A 1 89 ? -0.969 12.985 23.185 1.00 90.06 89 GLN A CA 1
ATOM 705 C C . GLN A 1 89 ? -0.532 14.434 23.423 1.00 90.06 89 GLN A C 1
ATOM 707 O O . GLN A 1 89 ? -0.448 15.216 22.476 1.00 90.06 89 GLN A O 1
ATOM 712 N N . ILE A 1 90 ? -0.210 14.777 24.674 1.00 86.06 90 ILE A N 1
ATOM 713 C CA . ILE A 1 90 ? 0.268 16.122 25.030 1.00 86.06 90 ILE A CA 1
ATOM 714 C C . ILE A 1 90 ? 1.648 16.446 24.433 1.00 86.06 90 ILE A C 1
ATOM 716 O O . ILE A 1 90 ? 1.933 17.600 24.137 1.00 86.06 90 ILE A O 1
ATOM 720 N N . LEU A 1 91 ? 2.498 15.433 24.228 1.00 81.50 91 LEU A N 1
ATOM 721 C CA . LEU A 1 91 ? 3.775 15.572 23.523 1.00 81.50 91 LEU A CA 1
ATOM 722 C C . LEU A 1 91 ? 3.542 15.537 22.006 1.00 81.50 91 LEU A C 1
ATOM 724 O O . LEU A 1 91 ? 3.650 14.484 21.373 1.00 81.50 91 LEU A O 1
ATOM 728 N N . ASP A 1 92 ? 3.191 16.685 21.433 1.00 74.94 92 ASP A N 1
ATOM 729 C CA . ASP A 1 92 ? 2.840 16.831 20.016 1.00 74.94 92 ASP A CA 1
ATOM 730 C C . ASP A 1 92 ? 3.967 17.416 19.137 1.00 74.94 92 ASP A C 1
ATOM 732 O O . ASP A 1 92 ? 3.790 17.609 17.935 1.00 74.94 92 ASP A O 1
ATOM 736 N N . GLU A 1 93 ? 5.162 17.603 19.707 1.00 77.94 93 GLU A N 1
ATOM 737 C CA . GLU A 1 93 ? 6.402 17.909 18.987 1.00 77.94 93 GLU A CA 1
ATOM 738 C C . GLU A 1 93 ? 7.441 16.801 19.219 1.00 77.94 93 GLU A C 1
ATOM 740 O O . GLU A 1 93 ? 8.262 16.864 20.135 1.00 77.94 93 GLU A O 1
ATOM 745 N N . LEU A 1 94 ? 7.411 15.761 18.380 1.00 73.00 94 LEU A N 1
ATOM 746 C CA . LEU A 1 94 ? 8.381 14.666 18.436 1.00 73.00 94 LEU A CA 1
ATOM 747 C C . LEU A 1 94 ? 9.481 14.802 17.381 1.00 73.00 94 LEU A C 1
ATOM 749 O O . LEU A 1 94 ? 9.249 15.254 16.261 1.00 73.00 94 LEU A O 1
ATOM 753 N N . THR A 1 95 ? 10.679 14.334 17.732 1.00 75.69 95 THR A N 1
ATOM 754 C CA . THR A 1 95 ? 11.735 14.014 16.763 1.00 75.69 95 THR A CA 1
ATOM 755 C C . THR A 1 95 ? 11.752 12.503 16.575 1.00 75.69 95 THR A C 1
ATOM 757 O O . THR A 1 95 ? 11.941 11.767 17.541 1.00 75.69 95 THR A O 1
ATOM 760 N N . LEU A 1 96 ? 11.528 12.039 15.346 1.00 78.81 96 LEU A N 1
ATOM 761 C CA . LEU A 1 96 ? 11.387 10.618 15.030 1.00 78.81 96 LEU A CA 1
ATOM 762 C C . LEU A 1 96 ? 12.565 10.128 14.192 1.00 78.81 96 LEU A C 1
ATOM 764 O O . LEU A 1 96 ? 12.975 10.783 13.233 1.00 78.81 96 LEU A O 1
ATOM 768 N N . ALA A 1 97 ? 13.072 8.936 14.504 1.00 86.88 97 ALA A N 1
ATOM 769 C CA . ALA A 1 97 ? 14.038 8.269 13.644 1.00 86.88 97 ALA A CA 1
ATOM 770 C C . ALA A 1 97 ? 13.379 7.899 12.305 1.00 86.88 97 ALA A C 1
ATOM 772 O O . ALA A 1 97 ? 12.325 7.264 12.273 1.00 86.88 97 ALA A O 1
ATOM 773 N N . ARG A 1 98 ? 14.001 8.289 11.186 1.00 88.12 98 ARG A N 1
ATOM 774 C CA . ARG A 1 98 ? 13.531 7.973 9.829 1.00 88.12 98 ARG A CA 1
ATOM 775 C C . ARG A 1 98 ? 14.584 7.151 9.069 1.00 88.12 98 ARG A C 1
ATOM 777 O O . ARG A 1 98 ? 15.777 7.415 9.231 1.00 88.12 98 ARG A O 1
ATOM 784 N N . PRO A 1 99 ? 14.184 6.196 8.210 1.00 92.38 99 PRO A N 1
ATOM 785 C CA . PRO A 1 99 ? 12.813 5.714 8.010 1.00 92.38 99 PRO A CA 1
ATOM 786 C C . PRO A 1 99 ? 12.254 5.055 9.282 1.00 92.38 99 PRO A C 1
ATOM 788 O O . PRO A 1 99 ? 13.019 4.490 10.057 1.00 92.38 99 PRO A O 1
ATOM 791 N N . CYS A 1 100 ? 10.938 5.141 9.497 1.00 92.44 100 CYS A N 1
ATOM 792 C CA . CYS A 1 100 ? 10.277 4.642 10.711 1.00 92.44 100 CYS A CA 1
ATOM 793 C C . CYS A 1 100 ? 9.389 3.409 10.485 1.00 92.44 100 CYS A C 1
ATOM 795 O O . CYS A 1 100 ? 8.863 2.873 11.458 1.00 92.44 100 CYS A O 1
ATOM 797 N N . ILE A 1 101 ? 9.206 2.963 9.233 1.00 94.25 101 ILE A N 1
ATOM 798 C CA . ILE A 1 101 ? 8.370 1.810 8.863 1.00 94.25 101 ILE A CA 1
ATOM 799 C C . ILE A 1 101 ? 9.145 0.848 7.957 1.00 94.25 101 ILE A C 1
ATOM 801 O O . ILE A 1 101 ? 9.664 1.238 6.910 1.00 94.25 101 ILE A O 1
ATOM 805 N N . ASP A 1 102 ? 9.139 -0.433 8.325 1.00 92.81 102 ASP A N 1
ATOM 806 C CA . ASP A 1 102 ? 9.644 -1.554 7.530 1.00 92.81 102 ASP A CA 1
ATOM 807 C C . ASP A 1 102 ? 8.550 -2.629 7.427 1.00 92.81 102 ASP A C 1
ATOM 809 O O . ASP A 1 102 ? 8.378 -3.450 8.327 1.00 92.81 102 ASP A O 1
ATOM 813 N N . MET A 1 103 ? 7.761 -2.592 6.347 1.00 91.56 103 MET A N 1
ATOM 814 C CA . MET A 1 103 ? 6.610 -3.482 6.143 1.00 91.56 103 MET A CA 1
ATOM 815 C C . MET A 1 103 ? 6.910 -4.601 5.141 1.00 91.56 103 MET A C 1
ATOM 817 O O . MET A 1 103 ? 6.350 -4.643 4.049 1.00 91.56 103 MET A O 1
ATOM 821 N N . ARG A 1 104 ? 7.795 -5.535 5.487 1.00 82.81 104 ARG A N 1
ATOM 822 C CA . ARG A 1 104 ? 8.083 -6.695 4.626 1.00 82.81 104 ARG A CA 1
ATOM 823 C C . ARG A 1 104 ? 7.031 -7.792 4.826 1.00 82.81 104 ARG A C 1
ATOM 825 O O . ARG A 1 104 ? 5.921 -7.712 4.292 1.00 82.81 104 ARG A O 1
ATOM 832 N N . ASP A 1 105 ? 7.360 -8.835 5.578 1.00 79.56 105 ASP A N 1
ATOM 833 C CA . ASP A 1 105 ? 6.403 -9.886 5.935 1.00 79.56 105 ASP A CA 1
ATOM 834 C C . ASP A 1 105 ? 5.781 -9.567 7.293 1.00 79.56 105 ASP A C 1
ATOM 836 O O . ASP A 1 105 ? 4.618 -9.146 7.351 1.00 79.56 105 ASP A O 1
ATOM 840 N N . GLU A 1 106 ? 6.590 -9.644 8.346 1.00 86.19 106 GLU A N 1
ATOM 841 C CA . GLU A 1 106 ? 6.355 -8.920 9.582 1.00 86.19 106 GLU A CA 1
ATOM 842 C C . GLU A 1 106 ? 6.599 -7.415 9.385 1.00 86.19 106 GLU A C 1
ATOM 844 O O . GLU A 1 106 ? 7.442 -6.994 8.587 1.00 86.19 106 GLU A O 1
ATOM 849 N N . GLY A 1 107 ? 5.794 -6.603 10.064 1.00 91.00 107 GLY A N 1
ATOM 850 C CA . GLY A 1 107 ? 5.918 -5.154 10.021 1.00 91.00 107 GLY A CA 1
ATOM 851 C C . GLY A 1 107 ? 6.645 -4.648 11.249 1.00 91.00 107 GLY A C 1
ATOM 852 O O . GLY A 1 107 ? 6.263 -5.023 12.351 1.00 91.00 107 GLY A O 1
ATOM 853 N N . TYR A 1 108 ? 7.618 -3.764 11.075 1.00 93.94 108 TYR A N 1
ATOM 854 C CA . TYR A 1 108 ? 8.291 -3.082 12.175 1.00 93.94 108 TYR A CA 1
ATOM 855 C C . TYR A 1 108 ? 8.069 -1.573 12.090 1.00 93.94 108 TYR A C 1
ATOM 857 O O . TYR A 1 108 ? 8.124 -0.997 10.999 1.00 93.94 108 TYR A O 1
ATOM 865 N N . ASN A 1 109 ? 7.858 -0.930 13.238 1.00 93.56 109 ASN A N 1
ATOM 866 C CA . ASN A 1 109 ? 7.911 0.524 13.372 1.00 93.56 109 ASN A CA 1
ATOM 867 C C . ASN A 1 109 ? 8.711 0.960 14.606 1.00 93.56 109 ASN A C 1
ATOM 869 O O . ASN A 1 109 ? 8.833 0.203 15.566 1.00 93.56 109 ASN A O 1
ATOM 873 N N . CYS A 1 110 ? 9.233 2.186 14.589 1.00 88.75 110 CYS A N 1
ATOM 874 C CA . CYS A 1 110 ? 9.866 2.839 15.748 1.00 88.75 110 CYS A CA 1
ATOM 875 C C . CYS A 1 110 ? 9.179 4.158 16.159 1.00 88.75 110 CYS A C 1
ATOM 877 O O . CYS A 1 110 ? 9.678 4.887 17.006 1.00 88.75 110 CYS A O 1
ATOM 879 N N . GLU A 1 111 ? 8.024 4.466 15.567 1.00 80.12 111 GLU A N 1
ATOM 880 C CA . GLU A 1 111 ? 7.199 5.642 15.871 1.00 80.12 111 GLU A CA 1
ATOM 881 C C . GLU A 1 111 ? 6.036 5.289 16.811 1.00 80.12 111 GLU A C 1
ATOM 883 O O . GLU A 1 111 ? 5.461 4.205 16.688 1.00 80.12 111 GLU A O 1
ATOM 888 N N . TRP A 1 112 ? 5.664 6.214 17.706 1.00 63.38 112 TRP A N 1
ATOM 889 C CA . TRP A 1 112 ? 4.755 5.947 18.828 1.00 63.38 112 TRP A CA 1
ATOM 890 C C . TRP A 1 112 ? 3.528 6.874 18.924 1.00 63.38 112 TRP A C 1
ATOM 892 O O . TRP A 1 112 ? 2.598 6.543 19.654 1.00 63.38 112 TRP A O 1
ATOM 902 N N . SER A 1 113 ? 3.465 7.997 18.195 1.00 69.56 113 SER A N 1
ATOM 903 C CA . SER A 1 113 ? 2.359 8.968 18.321 1.00 69.56 113 SER A CA 1
ATOM 904 C C . SER A 1 113 ? 2.067 9.742 17.037 1.00 69.56 113 SER A C 1
ATOM 906 O O . SER A 1 113 ? 2.690 9.501 16.006 1.00 69.56 113 SER A O 1
ATOM 908 N N . GLN A 1 114 ? 1.099 10.664 17.099 1.00 79.94 114 GLN A N 1
ATOM 909 C CA . GLN A 1 114 ? 0.870 11.685 16.075 1.00 79.94 114 GLN A CA 1
ATOM 910 C C . GLN A 1 114 ? 2.129 12.514 15.770 1.00 79.94 114 GLN A C 1
ATOM 912 O O . GLN A 1 114 ? 2.938 12.773 16.662 1.00 79.94 114 GLN A O 1
ATOM 917 N N . GLU A 1 115 ? 2.251 12.941 14.513 1.00 86.88 115 GLU A N 1
ATOM 918 C CA . GLU A 1 115 ? 3.306 13.846 14.023 1.00 86.88 115 GLU A CA 1
ATOM 919 C C . GLU A 1 115 ? 2.813 15.295 13.868 1.00 86.88 115 GLU A C 1
ATOM 921 O O . GLU A 1 115 ? 3.605 16.207 13.639 1.00 86.88 115 GLU A O 1
ATOM 926 N N . LEU A 1 116 ? 1.496 15.491 13.955 1.00 90.44 116 LEU A N 1
ATOM 927 C CA . LEU A 1 116 ? 0.831 16.786 13.914 1.00 90.44 116 LEU A CA 1
ATOM 928 C C . LEU A 1 116 ? 0.591 17.307 15.331 1.00 90.44 116 LEU A C 1
ATOM 930 O O . LEU A 1 116 ? 0.362 16.528 16.261 1.00 90.44 116 LEU A O 1
ATOM 934 N N . LYS A 1 117 ? 0.569 18.635 15.461 1.00 92.94 117 LYS A N 1
ATOM 935 C CA . LYS A 1 117 ? 0.123 19.307 16.687 1.00 92.94 117 LYS A CA 1
ATOM 936 C C . LYS A 1 117 ? -1.342 18.998 16.970 1.00 92.94 117 LYS A C 1
ATOM 938 O O . LYS A 1 117 ? -2.104 18.778 16.034 1.00 92.94 117 LYS A O 1
ATOM 943 N N . LEU A 1 118 ? -1.781 19.082 18.225 1.00 94.62 118 LEU A N 1
ATOM 944 C CA . LEU A 1 118 ? -3.184 18.816 18.591 1.00 94.62 118 LEU A CA 1
ATOM 945 C C . LEU A 1 118 ? -4.190 19.638 17.768 1.00 94.62 118 LEU A C 1
ATOM 947 O O . LEU A 1 118 ? -5.168 19.094 17.260 1.00 94.62 118 LEU A O 1
ATOM 951 N N . GLU A 1 119 ? -3.913 20.927 17.573 1.00 95.00 119 GLU A N 1
ATOM 952 C CA . GLU A 1 119 ? -4.735 21.827 16.751 1.00 95.00 119 GLU A CA 1
ATOM 953 C C . GLU A 1 119 ? -4.776 21.409 15.272 1.00 95.00 119 GLU A C 1
ATOM 955 O O . GLU A 1 119 ? -5.818 21.468 14.621 1.00 95.00 119 GLU A O 1
ATOM 960 N N . GLN A 1 120 ? -3.642 20.940 14.748 1.00 95.00 120 GLN A N 1
ATOM 961 C CA . GLN A 1 120 ? -3.521 20.455 13.374 1.00 95.00 120 GLN A CA 1
ATOM 962 C C . GLN A 1 120 ? -4.249 19.119 13.190 1.00 95.00 120 GLN A C 1
ATOM 964 O O . GLN A 1 120 ? -4.970 18.952 12.211 1.00 95.00 120 GLN A O 1
ATOM 969 N N . SER A 1 121 ? -4.113 18.198 14.149 1.00 95.81 121 SER A N 1
ATOM 970 C CA . SER A 1 121 ? -4.847 16.932 14.179 1.00 95.81 121 SER A CA 1
ATOM 971 C C . SER A 1 121 ? -6.355 17.176 14.202 1.00 95.81 121 SER A C 1
ATOM 973 O O . SER A 1 121 ? -7.074 16.587 13.400 1.00 95.81 121 SER A O 1
ATOM 975 N N . PHE A 1 122 ? -6.842 18.085 15.059 1.00 97.38 122 PHE A N 1
ATOM 976 C CA . PHE A 1 122 ? -8.263 18.448 15.090 1.00 97.38 122 PHE A CA 1
ATOM 977 C C . PHE A 1 122 ? -8.737 18.963 13.726 1.00 97.38 122 PHE A C 1
ATOM 979 O O . PHE A 1 122 ? -9.740 18.475 13.207 1.00 97.38 122 PHE A O 1
ATOM 986 N N . ALA A 1 123 ? -7.993 19.895 13.120 1.00 96.69 123 ALA A N 1
ATOM 987 C CA . ALA A 1 123 ? -8.337 20.447 11.814 1.00 96.69 123 ALA A CA 1
ATOM 988 C C . ALA A 1 123 ? -8.395 19.363 10.723 1.00 96.69 123 ALA A C 1
ATOM 990 O O . ALA A 1 123 ? -9.359 19.316 9.964 1.00 96.69 123 ALA A O 1
ATOM 991 N N . GLU A 1 124 ? -7.418 18.454 10.658 1.00 97.25 124 GLU A N 1
ATOM 992 C CA . GLU A 1 124 ? -7.417 17.354 9.683 1.00 97.25 124 GLU A CA 1
ATOM 993 C C . GLU A 1 124 ? -8.576 16.369 9.902 1.00 97.25 124 GLU A C 1
ATOM 995 O O . GLU A 1 124 ? -9.141 15.860 8.932 1.00 97.25 124 GLU A O 1
ATOM 1000 N N . TYR A 1 125 ? -8.975 16.112 11.150 1.00 98.19 125 TYR A N 1
ATOM 1001 C CA . TYR A 1 125 ? -10.109 15.236 11.456 1.00 98.19 125 TYR A CA 1
ATOM 1002 C C . TYR A 1 125 ? -11.449 15.888 11.106 1.00 98.19 125 TYR A C 1
ATOM 1004 O O . TYR A 1 125 ? -12.280 15.255 10.453 1.00 98.19 125 TYR A O 1
ATOM 1012 N N . LEU A 1 126 ? -11.632 17.161 11.462 1.00 98.06 126 LEU A N 1
ATOM 1013 C CA . LEU A 1 126 ? -12.797 17.956 11.075 1.00 98.06 126 LEU A CA 1
ATOM 1014 C C . LEU A 1 126 ? -12.932 18.039 9.547 1.00 98.06 126 LEU A C 1
ATOM 1016 O O . LEU A 1 126 ? -13.992 17.755 8.989 1.00 98.06 126 LEU A O 1
ATOM 1020 N N . ASN A 1 127 ? -11.837 18.361 8.856 1.00 97.56 127 ASN A N 1
ATOM 1021 C CA . ASN A 1 127 ? -11.819 18.439 7.398 1.00 97.56 127 ASN A CA 1
ATOM 1022 C C . ASN A 1 127 ? -12.057 17.066 6.764 1.00 97.56 127 ASN A C 1
ATOM 1024 O O . ASN A 1 127 ? -12.802 16.963 5.796 1.00 97.56 127 ASN A O 1
ATOM 1028 N N . GLY A 1 128 ? -11.472 15.997 7.311 1.00 97.88 128 GLY A N 1
ATOM 1029 C CA . GLY A 1 128 ? -11.703 14.629 6.846 1.00 97.88 128 GLY A CA 1
ATOM 1030 C C . GLY A 1 128 ? -13.176 14.226 6.920 1.00 97.88 128 GLY A C 1
ATOM 1031 O O . GLY A 1 128 ? -13.696 13.679 5.949 1.00 97.88 128 GLY A O 1
ATOM 1032 N N . LEU A 1 129 ? -13.855 14.548 8.027 1.00 98.38 129 LEU A N 1
ATOM 1033 C CA . LEU A 1 129 ? -15.298 14.348 8.185 1.00 98.38 129 LEU A CA 1
ATOM 1034 C C . LEU A 1 129 ? -16.078 15.071 7.083 1.00 98.38 129 LEU A C 1
ATOM 1036 O O . LEU A 1 129 ? -16.849 14.438 6.363 1.00 98.38 129 LEU A O 1
ATOM 1040 N N . LEU A 1 130 ? -15.849 16.375 6.918 1.00 98.25 130 LEU A N 1
ATOM 1041 C CA . LEU A 1 130 ? -16.591 17.181 5.950 1.00 98.25 130 LEU A CA 1
ATOM 1042 C C . LEU A 1 130 ? -16.320 16.758 4.504 1.00 98.25 130 LEU A C 1
ATOM 1044 O O . LEU A 1 130 ? -17.265 16.601 3.742 1.00 98.25 130 LEU A O 1
ATOM 1048 N N . LEU A 1 131 ? -15.065 16.479 4.136 1.00 98.19 131 LEU A N 1
ATOM 1049 C CA . LEU A 1 131 ? -14.721 15.970 2.804 1.00 98.19 131 LEU A CA 1
ATOM 1050 C C . LEU A 1 131 ? -15.432 14.646 2.505 1.00 98.19 131 LEU A C 1
ATOM 1052 O O . LEU A 1 131 ? -15.927 14.455 1.395 1.00 98.19 131 LEU A O 1
ATOM 1056 N N . ILE A 1 132 ? -15.510 13.738 3.484 1.00 98.25 132 ILE A N 1
ATOM 1057 C CA . ILE A 1 132 ? -16.248 12.480 3.334 1.00 98.25 132 ILE A CA 1
ATOM 1058 C C . ILE A 1 132 ? -17.743 12.750 3.124 1.00 98.25 132 ILE A C 1
ATOM 1060 O O . ILE A 1 132 ? -18.330 12.162 2.217 1.00 98.25 132 ILE A O 1
ATOM 1064 N N . LEU A 1 133 ? -18.361 13.635 3.913 1.00 98.12 133 LEU A N 1
ATOM 1065 C CA . LEU A 1 133 ? -19.779 13.989 3.763 1.00 98.12 133 LEU A CA 1
ATOM 1066 C C . LEU A 1 133 ? -20.066 14.624 2.392 1.00 98.12 133 LEU A C 1
ATOM 1068 O O . LEU A 1 133 ? -20.989 14.194 1.696 1.00 98.12 133 LEU A O 1
ATOM 1072 N N . THR A 1 134 ? -19.225 15.563 1.952 1.00 97.44 134 THR A N 1
ATOM 1073 C CA . THR A 1 134 ? -19.319 16.183 0.625 1.00 97.44 134 THR A CA 1
ATOM 1074 C C . THR A 1 134 ? -19.209 15.141 -0.486 1.00 97.44 134 THR A C 1
ATOM 1076 O O . THR A 1 134 ? -20.057 15.084 -1.377 1.00 97.44 134 THR A O 1
ATOM 1079 N N . LEU A 1 135 ? -18.195 14.270 -0.437 1.00 97.00 135 LEU A N 1
ATOM 1080 C CA . LEU A 1 135 ? -17.999 13.234 -1.452 1.00 97.00 135 LEU A CA 1
ATOM 1081 C C . LEU A 1 135 ? -19.120 12.191 -1.430 1.00 97.00 135 LEU A C 1
ATOM 1083 O O . LEU A 1 135 ? -19.536 11.727 -2.489 1.00 97.00 135 LEU A O 1
ATOM 1087 N N . ARG A 1 136 ? -19.653 11.846 -0.253 1.00 96.12 136 ARG A N 1
ATOM 1088 C CA . ARG A 1 136 ? -20.817 10.959 -0.107 1.00 96.12 136 ARG A CA 1
ATOM 1089 C C . ARG A 1 136 ? -22.025 11.520 -0.860 1.00 96.12 136 ARG A C 1
ATOM 1091 O O . ARG A 1 136 ? -22.665 10.773 -1.606 1.00 96.12 136 ARG A O 1
ATOM 1098 N N . ARG A 1 137 ? -22.300 12.821 -0.706 1.00 96.00 137 ARG A N 1
ATOM 1099 C CA . ARG A 1 137 ? -23.356 13.541 -1.437 1.00 96.00 137 ARG A CA 1
ATOM 1100 C C . ARG A 1 137 ? -23.073 13.592 -2.933 1.00 96.00 137 ARG A C 1
ATOM 1102 O O . ARG A 1 137 ? -23.919 13.173 -3.719 1.00 96.00 137 ARG A O 1
ATOM 1109 N N . ARG A 1 138 ? -21.867 14.007 -3.327 1.00 95.44 138 ARG A N 1
ATOM 1110 C CA . ARG A 1 138 ? -21.456 14.140 -4.735 1.00 95.44 138 ARG A CA 1
ATOM 1111 C C . ARG A 1 138 ? -21.481 12.813 -5.500 1.00 95.44 138 ARG A C 1
ATOM 1113 O O . ARG A 1 138 ? -21.857 12.777 -6.667 1.00 95.44 138 ARG A O 1
ATOM 1120 N N . LEU A 1 139 ? -21.115 11.709 -4.849 1.00 95.06 139 LEU A N 1
ATOM 1121 C CA . LEU A 1 139 ? -21.179 10.357 -5.417 1.00 95.06 139 LEU A CA 1
ATOM 1122 C C . LEU A 1 139 ? -22.592 9.744 -5.335 1.00 95.06 139 LEU A C 1
ATOM 1124 O O . LEU A 1 139 ? -22.803 8.617 -5.798 1.00 95.06 139 LEU A O 1
ATOM 1128 N N . GLY A 1 140 ? -23.556 10.452 -4.740 1.00 94.12 140 GLY A N 1
ATOM 1129 C CA . GLY A 1 140 ? -24.956 10.052 -4.629 1.00 94.12 140 GLY A CA 1
ATOM 1130 C C . GLY A 1 140 ? -25.161 8.783 -3.809 1.00 94.12 140 GLY A C 1
ATOM 1131 O O . GLY A 1 140 ? -25.900 7.902 -4.245 1.00 94.12 140 GLY A O 1
ATOM 1132 N N . PHE A 1 141 ? -24.449 8.610 -2.693 1.00 94.44 141 PHE A N 1
ATOM 1133 C CA . PHE A 1 141 ? -24.629 7.438 -1.826 1.00 94.44 141 PHE A CA 1
ATOM 1134 C C . PHE A 1 141 ? -26.010 7.476 -1.132 1.00 94.44 141 PHE A C 1
ATOM 1136 O O . PHE A 1 141 ? -26.533 8.562 -0.892 1.00 94.44 141 PHE A O 1
ATOM 1143 N N . PRO A 1 142 ? -26.624 6.324 -0.798 1.00 90.12 142 PRO A N 1
ATOM 1144 C CA . PRO A 1 142 ? -27.935 6.299 -0.134 1.00 90.12 142 PRO A CA 1
ATOM 1145 C C . PRO A 1 142 ? -27.928 7.058 1.202 1.00 90.12 142 PRO A C 1
ATOM 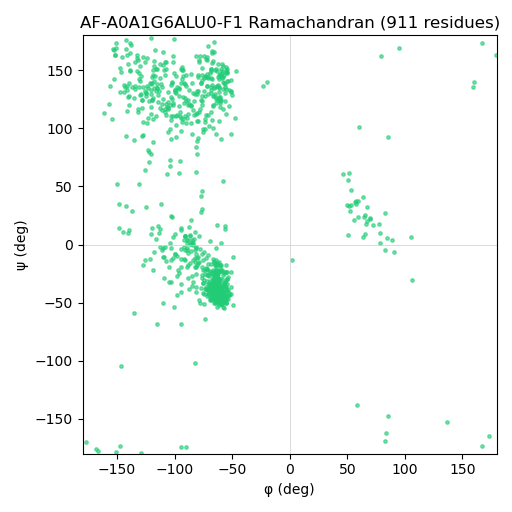1147 O O . PRO A 1 142 ? -27.018 6.852 1.997 1.00 90.12 142 PRO A O 1
ATOM 1150 N N . GLY A 1 143 ? -28.917 7.912 1.482 1.00 88.00 143 GLY A N 1
ATOM 1151 C CA . GLY A 1 143 ? -28.965 8.685 2.735 1.00 88.00 143 GLY A CA 1
ATOM 1152 C C . GLY A 1 143 ? -27.833 9.712 2.874 1.00 88.00 143 GLY A C 1
ATOM 1153 O O . GLY A 1 143 ? -27.392 10.010 3.978 1.00 88.00 143 GLY A O 1
ATOM 1154 N N . SER A 1 144 ? -27.274 10.194 1.760 1.00 90.88 144 SER A N 1
ATOM 1155 C CA . SER A 1 144 ? -26.177 11.175 1.761 1.00 90.88 144 SER A CA 1
ATOM 1156 C C . SER A 1 144 ? -26.537 12.546 2.348 1.00 90.88 144 SER A C 1
ATOM 1158 O O . SER A 1 144 ? -25.641 13.327 2.646 1.00 90.88 144 SER A O 1
ATOM 1160 N N . GLU A 1 145 ? -27.825 12.830 2.496 1.00 91.12 145 GLU A N 1
ATOM 1161 C CA . GLU A 1 145 ? -28.393 14.023 3.120 1.00 91.12 145 GLU A CA 1
ATOM 1162 C C . GLU A 1 145 ? -28.323 13.996 4.661 1.00 91.12 145 GLU A C 1
ATOM 1164 O O . GLU A 1 145 ? -28.385 15.044 5.308 1.00 91.12 145 GLU A O 1
ATOM 1169 N N . ASP A 1 146 ? -28.158 12.815 5.268 1.00 92.00 146 ASP A N 1
ATOM 1170 C CA . ASP A 1 146 ? -28.024 12.660 6.717 1.00 92.00 146 ASP A CA 1
ATOM 1171 C C . ASP A 1 146 ? -26.550 12.527 7.125 1.00 92.00 146 ASP A C 1
ATOM 1173 O O . ASP A 1 146 ? -25.968 11.441 7.139 1.00 92.00 146 ASP A O 1
ATOM 1177 N N . GLY A 1 147 ? -25.920 13.655 7.460 1.00 89.12 147 GLY A N 1
ATOM 1178 C CA . GLY A 1 147 ? -24.562 13.671 8.002 1.00 89.12 147 GLY A CA 1
ATOM 1179 C C . GLY A 1 147 ? -24.499 13.387 9.505 1.00 89.12 147 GLY A C 1
ATOM 1180 O O . GLY A 1 147 ? -23.398 13.276 10.050 1.00 89.12 147 GLY A O 1
ATOM 1181 N N . ARG A 1 148 ? -25.642 13.243 10.193 1.00 90.69 148 ARG A N 1
ATOM 1182 C CA . ARG A 1 148 ? -25.706 12.908 11.625 1.00 90.69 148 ARG A CA 1
ATOM 1183 C C . ARG A 1 148 ? -25.607 11.405 11.857 1.00 90.69 148 ARG A C 1
ATOM 1185 O O . ARG A 1 148 ? -24.978 11.007 12.845 1.00 90.69 148 ARG A O 1
ATOM 1192 N N . ASP A 1 149 ? -26.119 10.594 10.931 1.00 90.31 149 ASP A N 1
ATOM 1193 C CA . ASP A 1 149 ? -25.866 9.148 10.840 1.00 90.31 149 ASP A CA 1
ATOM 1194 C C . ASP A 1 149 ? -25.258 8.753 9.477 1.00 90.31 149 ASP A C 1
ATOM 1196 O O . ASP A 1 149 ? -25.892 8.096 8.649 1.00 90.31 149 ASP A O 1
ATOM 1200 N N . PRO A 1 150 ? -23.989 9.118 9.212 1.00 92.75 150 PRO A N 1
ATOM 1201 C CA . PRO A 1 150 ? -23.416 9.021 7.871 1.00 92.75 150 PRO A CA 1
ATOM 1202 C C . PRO A 1 150 ? -22.983 7.597 7.473 1.00 92.75 150 PRO A C 1
ATOM 1204 O O . PRO A 1 150 ? -22.322 7.405 6.444 1.00 92.75 150 PRO A O 1
ATOM 1207 N N . GLY A 1 151 ? -23.298 6.590 8.297 1.00 94.75 151 GLY A N 1
ATOM 1208 C CA . GLY A 1 151 ? -22.950 5.188 8.060 1.00 94.75 151 GLY A CA 1
ATOM 1209 C C . GLY A 1 151 ? -21.498 4.810 8.387 1.00 94.75 151 GLY A C 1
ATOM 1210 O O . GLY A 1 151 ? -21.055 3.711 8.037 1.00 94.75 151 GLY A O 1
ATOM 1211 N N . PHE A 1 152 ? -20.739 5.703 9.030 1.00 97.31 152 PHE A N 1
ATOM 1212 C CA . PHE A 1 152 ? -19.368 5.476 9.493 1.00 97.31 152 PHE A CA 1
ATOM 1213 C C . PHE A 1 152 ? -19.118 6.125 10.859 1.00 97.31 152 PHE A C 1
ATOM 1215 O O . PHE A 1 152 ? -19.859 7.000 11.300 1.00 97.31 152 PHE A O 1
ATOM 1222 N N . ILE A 1 153 ? -18.044 5.699 11.522 1.00 97.75 153 ILE A N 1
ATOM 1223 C CA . ILE A 1 153 ? -17.593 6.227 12.809 1.00 97.75 153 ILE A CA 1
ATOM 1224 C C . ILE A 1 153 ? -16.143 6.679 12.668 1.00 97.75 153 ILE A C 1
ATOM 1226 O O . ILE A 1 153 ? -15.276 5.903 12.258 1.00 97.75 153 ILE A O 1
ATOM 1230 N N . MET A 1 154 ? -15.880 7.923 13.066 1.00 98.00 154 MET A N 1
ATOM 1231 C CA . MET A 1 154 ? -14.539 8.385 13.406 1.00 98.00 154 MET A CA 1
ATOM 1232 C C . MET A 1 154 ? -14.334 8.153 14.897 1.00 98.00 154 MET A C 1
ATOM 1234 O O . MET A 1 154 ? -14.984 8.776 15.731 1.00 98.00 154 MET A O 1
ATOM 1238 N N . ASN A 1 155 ? -13.469 7.210 15.239 1.00 97.56 155 ASN A N 1
ATOM 1239 C CA . ASN A 1 155 ? -13.182 6.834 16.615 1.00 97.56 155 ASN A CA 1
ATOM 1240 C C . ASN A 1 155 ? -11.837 7.451 16.999 1.00 97.56 155 ASN A C 1
ATOM 1242 O O . ASN A 1 155 ? -10.795 7.031 16.488 1.00 97.56 155 ASN A O 1
ATOM 1246 N N . MET A 1 156 ? -11.862 8.485 17.842 1.00 96.31 156 MET A N 1
ATOM 1247 C CA . MET A 1 156 ? -10.636 9.172 18.241 1.00 96.31 156 MET A CA 1
ATOM 1248 C C . MET A 1 156 ? -9.757 8.253 19.096 1.00 96.31 156 MET A C 1
ATOM 1250 O O . MET A 1 156 ? -10.244 7.314 19.723 1.00 96.31 156 MET A O 1
ATOM 1254 N N . SER A 1 157 ? -8.453 8.505 19.143 1.00 94.56 157 SER A N 1
ATOM 1255 C CA . SER A 1 157 ? -7.552 7.755 20.014 1.00 94.56 157 SER A CA 1
ATOM 1256 C C . SER A 1 157 ? -6.669 8.703 20.805 1.00 94.56 157 SER A C 1
ATOM 1258 O O . SER A 1 157 ? -6.128 9.650 20.242 1.00 94.56 157 SER A O 1
ATOM 1260 N N . ALA A 1 158 ? -6.512 8.427 22.097 1.00 91.94 158 ALA A N 1
ATOM 1261 C CA . ALA A 1 158 ? -5.625 9.165 22.987 1.00 91.94 158 ALA A CA 1
ATOM 1262 C C . ALA A 1 158 ? -4.753 8.190 23.786 1.00 91.94 158 ALA A C 1
ATOM 1264 O O . ALA A 1 158 ? -5.177 7.071 24.100 1.00 91.94 158 ALA A O 1
ATOM 1265 N N . GLY A 1 159 ? -3.529 8.608 24.097 1.00 85.38 159 GLY A N 1
ATOM 1266 C CA . GLY A 1 159 ? -2.598 7.816 24.895 1.00 85.38 159 GLY A CA 1
ATOM 1267 C C . GLY A 1 159 ? -1.587 8.703 25.604 1.00 85.38 159 GLY A C 1
ATOM 1268 O O . GLY A 1 159 ? -0.713 9.268 24.960 1.00 85.38 159 GLY A O 1
ATOM 1269 N N . TYR A 1 160 ? -1.726 8.831 26.921 1.00 82.56 160 TYR A N 1
ATOM 1270 C CA . TYR A 1 160 ? -0.756 9.439 27.833 1.00 82.56 160 TYR A CA 1
ATOM 1271 C C . TYR A 1 160 ? -1.149 9.081 29.281 1.00 82.56 160 TYR A C 1
ATOM 1273 O O . TYR A 1 160 ? -2.118 8.346 29.473 1.00 82.56 160 TYR A O 1
ATOM 1281 N N . ASP A 1 161 ? -0.430 9.579 30.290 1.00 89.06 161 ASP A N 1
ATOM 1282 C CA . ASP A 1 161 ? -0.907 9.545 31.680 1.00 89.06 161 ASP A CA 1
ATOM 1283 C C . ASP A 1 161 ? -2.140 10.455 31.894 1.00 89.06 161 ASP A C 1
ATOM 1285 O O . ASP A 1 161 ? -2.479 11.305 31.058 1.00 89.06 161 ASP A O 1
ATOM 1289 N N . LEU A 1 162 ? -2.843 10.279 33.016 1.00 91.25 162 LEU A N 1
ATOM 1290 C CA . LEU A 1 162 ? -4.043 11.045 33.344 1.00 91.25 162 LEU A CA 1
ATOM 1291 C C . LEU A 1 162 ? -3.742 12.542 33.443 1.00 91.25 162 LEU A C 1
ATOM 1293 O O . LEU A 1 162 ? -4.577 13.351 33.040 1.00 91.25 162 LEU A O 1
ATOM 1297 N N . ALA A 1 163 ? -2.568 12.924 33.950 1.00 91.81 163 ALA A N 1
ATOM 1298 C CA . ALA A 1 163 ? -2.176 14.326 34.079 1.00 91.81 163 ALA A CA 1
ATOM 1299 C C . ALA A 1 163 ? -2.070 15.016 32.707 1.00 91.81 163 ALA A C 1
ATOM 1301 O O . ALA A 1 163 ? -2.564 16.129 32.528 1.00 91.81 163 ALA A O 1
ATOM 1302 N N . GLY A 1 164 ? -1.493 14.350 31.708 1.00 91.38 164 GLY A N 1
ATOM 1303 C CA . GLY A 1 164 ? -1.444 14.851 30.338 1.00 91.38 164 GLY A CA 1
ATOM 1304 C C . GLY A 1 164 ? -2.804 14.810 29.646 1.00 91.38 164 GLY A C 1
ATOM 1305 O O . GLY A 1 164 ? -3.146 15.770 28.956 1.00 91.38 164 GLY A O 1
ATOM 1306 N N . ILE A 1 165 ? -3.618 13.773 29.870 1.00 92.31 165 ILE A N 1
ATOM 1307 C CA . ILE A 1 165 ? -4.987 13.683 29.322 1.00 92.31 165 ILE A CA 1
ATOM 1308 C C . ILE A 1 165 ? -5.885 14.806 29.858 1.00 92.31 165 ILE A C 1
ATOM 1310 O O . ILE A 1 165 ? -6.692 15.366 29.118 1.00 92.31 165 ILE A O 1
ATOM 1314 N N . THR A 1 166 ? -5.716 15.172 31.127 1.00 94.56 166 THR A N 1
ATOM 1315 C CA . THR A 1 166 ? -6.462 16.256 31.788 1.00 94.56 166 THR A CA 1
ATOM 1316 C C . THR A 1 166 ? -5.792 17.625 31.650 1.00 94.56 166 THR A C 1
ATOM 1318 O O . THR A 1 166 ? -6.291 18.618 32.181 1.00 94.56 166 THR A O 1
ATOM 1321 N N . SER A 1 167 ? -4.689 17.720 30.902 1.00 95.62 167 SER A N 1
ATOM 1322 C CA . SER A 1 167 ? -4.014 18.993 30.652 1.00 95.62 167 SER A CA 1
ATOM 1323 C C . SER A 1 167 ? -4.898 19.954 29.841 1.00 95.62 167 SER A C 1
ATOM 1325 O O . SER A 1 167 ? -5.666 19.507 28.987 1.00 95.62 167 SER A O 1
ATOM 1327 N N . PRO A 1 168 ? -4.763 21.286 30.004 1.00 96.38 168 PRO A N 1
ATOM 1328 C CA . PRO A 1 168 ? -5.623 22.249 29.310 1.00 96.38 168 PRO A CA 1
ATOM 1329 C C . PRO A 1 168 ? -5.624 22.113 27.783 1.00 96.38 168 PRO A C 1
ATOM 1331 O O . PRO A 1 168 ? -6.651 22.332 27.147 1.00 96.38 168 PRO A O 1
ATOM 1334 N N . ALA A 1 169 ? -4.482 21.763 27.182 1.00 95.19 169 ALA A N 1
ATOM 1335 C CA . ALA A 1 169 ? -4.393 21.550 25.740 1.00 95.19 169 ALA A CA 1
ATOM 1336 C C . ALA A 1 169 ? -5.160 20.299 25.304 1.00 95.19 169 ALA A C 1
ATOM 1338 O O . ALA A 1 169 ? -5.890 20.353 24.314 1.00 95.19 169 ALA A O 1
ATOM 1339 N N . MET A 1 170 ? -5.052 19.204 26.064 1.00 94.94 170 MET A N 1
ATOM 1340 C CA . MET A 1 170 ? -5.798 17.996 25.739 1.00 94.94 170 MET A CA 1
ATOM 1341 C C . MET A 1 170 ? -7.289 18.129 25.997 1.00 94.94 170 MET A C 1
ATOM 1343 O O . MET A 1 170 ? -8.076 17.706 25.157 1.00 94.94 170 MET A O 1
ATOM 1347 N N . VAL A 1 171 ? -7.682 18.781 27.091 1.00 95.62 171 VAL A N 1
ATOM 1348 C CA . VAL A 1 171 ? -9.089 19.090 27.359 1.00 95.62 171 VAL A CA 1
ATOM 1349 C C . VAL A 1 171 ? -9.690 19.902 26.212 1.00 95.62 171 VAL A C 1
ATOM 1351 O O . VAL A 1 171 ? -10.703 19.479 25.673 1.00 95.62 171 VAL A O 1
ATOM 1354 N N . ARG A 1 172 ? -9.026 20.972 25.744 1.00 96.88 172 ARG A N 1
ATOM 1355 C CA . ARG A 1 172 ? -9.506 21.747 24.581 1.00 96.88 172 ARG A CA 1
ATOM 1356 C C . ARG A 1 172 ? -9.698 20.889 23.333 1.00 96.88 172 ARG A C 1
ATOM 1358 O O . ARG A 1 172 ? -10.713 21.021 22.659 1.00 96.88 172 ARG A O 1
ATOM 1365 N N . PHE A 1 173 ? -8.738 20.023 23.014 1.00 96.75 173 PHE A N 1
ATOM 1366 C CA . PHE A 1 173 ? -8.864 19.113 21.875 1.00 96.75 173 PHE A CA 1
ATOM 1367 C C . PHE A 1 173 ? -10.056 18.158 22.042 1.00 96.75 173 PHE A C 1
ATOM 1369 O O . PHE A 1 173 ? -10.854 18.008 21.120 1.00 96.75 173 PHE A O 1
ATOM 1376 N N . LEU A 1 174 ? -10.190 17.525 23.211 1.00 96.38 174 LEU A N 1
ATOM 1377 C CA . LEU A 1 174 ? -11.256 16.562 23.500 1.00 96.38 174 LEU A CA 1
ATOM 1378 C C . LEU A 1 174 ? -12.640 17.218 23.463 1.00 96.38 174 LEU A C 1
ATOM 1380 O O . LEU A 1 174 ? -13.560 16.647 22.881 1.00 96.38 174 LEU A O 1
ATOM 1384 N N . ASP A 1 175 ? -12.770 18.414 24.039 1.00 96.50 175 ASP A N 1
ATOM 1385 C CA . ASP A 1 175 ? -14.019 19.175 24.064 1.00 96.50 175 ASP A CA 1
ATOM 1386 C C . ASP A 1 175 ? -14.468 19.501 22.634 1.00 96.50 175 ASP A C 1
ATOM 1388 O O . ASP A 1 175 ? -15.604 19.210 22.265 1.00 96.50 175 ASP A O 1
ATOM 1392 N N . ARG A 1 176 ? -13.549 19.984 21.787 1.00 97.56 176 ARG A N 1
ATOM 1393 C CA . ARG A 1 176 ? -13.838 20.281 20.375 1.00 97.56 176 ARG A CA 1
ATOM 1394 C C . ARG A 1 176 ? -14.175 19.029 19.571 1.00 97.56 176 ARG A C 1
ATOM 1396 O O . ARG A 1 176 ? -15.099 19.045 18.766 1.00 97.56 176 ARG A O 1
ATOM 1403 N N . MET A 1 177 ? -13.473 17.915 19.786 1.00 97.88 177 MET A N 1
ATOM 1404 C CA . MET A 1 177 ? -13.797 16.651 19.109 1.00 97.88 177 MET A CA 1
ATOM 1405 C C . MET A 1 177 ? -15.213 16.160 19.449 1.00 97.88 177 MET A C 1
ATOM 1407 O O . MET A 1 177 ? -15.902 15.645 18.563 1.00 97.88 177 MET A O 1
ATOM 1411 N N . ALA A 1 178 ? -15.639 16.333 20.704 1.00 96.75 178 ALA A N 1
ATOM 1412 C CA . ALA A 1 178 ? -16.942 15.902 21.202 1.00 96.75 178 ALA A CA 1
ATOM 1413 C C . ALA A 1 178 ? -18.085 16.877 20.875 1.00 96.75 178 ALA A C 1
ATOM 1415 O O . ALA A 1 178 ? -19.233 16.436 20.815 1.00 96.75 178 ALA A O 1
ATOM 1416 N N . HIS A 1 179 ? -17.797 18.168 20.669 1.00 97.12 179 HIS A N 1
ATOM 1417 C CA . HIS A 1 179 ? -18.786 19.178 20.292 1.00 97.12 179 HIS A CA 1
ATOM 1418 C C . HIS A 1 179 ? -18.132 20.434 19.674 1.00 97.12 179 HIS A C 1
ATOM 1420 O O . HIS A 1 179 ? -17.448 21.182 20.369 1.00 97.12 179 HIS A O 1
ATOM 1426 N N . CYS A 1 180 ? -18.358 20.688 18.381 1.00 97.69 180 CYS A N 1
ATOM 1427 C CA . CYS A 1 180 ? -17.827 21.850 17.643 1.00 97.69 180 CYS A CA 1
ATOM 1428 C C . CYS A 1 180 ? -18.742 22.320 16.483 1.00 97.69 180 CYS A C 1
ATOM 1430 O O . CYS A 1 180 ? -18.286 22.461 15.344 1.00 97.69 180 CYS A O 1
ATOM 1432 N N . PRO A 1 181 ? -20.049 22.562 16.716 1.00 97.50 181 PRO A N 1
ATOM 1433 C CA . PRO A 1 181 ? -20.990 22.902 15.643 1.00 97.50 181 PRO A CA 1
ATOM 1434 C C . PRO A 1 181 ? -20.637 24.210 14.913 1.00 97.50 181 PRO A C 1
ATOM 1436 O O . PRO A 1 181 ? -20.881 24.329 13.712 1.00 97.50 181 PRO A O 1
ATOM 1439 N N . GLU A 1 182 ? -20.037 25.183 15.607 1.00 97.69 182 GLU A N 1
ATOM 1440 C CA . GLU A 1 182 ? -19.630 26.462 15.013 1.00 97.69 182 GLU A CA 1
ATOM 1441 C C . GLU A 1 182 ? -18.458 26.286 14.038 1.00 97.69 182 GLU A C 1
ATOM 1443 O O . GLU A 1 182 ? -18.542 26.747 12.895 1.00 97.69 182 GLU A O 1
ATOM 1448 N N . GLU A 1 183 ? -17.408 25.561 14.443 1.00 97.56 183 GLU A N 1
ATOM 1449 C CA . GLU A 1 183 ? -16.270 25.263 13.566 1.00 97.56 183 GLU A CA 1
ATOM 1450 C C . GLU A 1 183 ? -16.664 24.349 12.397 1.00 97.56 183 GLU A C 1
ATOM 1452 O O . GLU A 1 183 ? -16.199 24.560 11.275 1.00 97.56 183 GLU A O 1
ATOM 1457 N N . ILE A 1 184 ? -17.561 23.379 12.624 1.00 97.81 184 ILE A N 1
ATOM 1458 C CA . ILE A 1 184 ? -18.149 22.551 11.558 1.00 97.81 184 ILE A CA 1
ATOM 1459 C C . ILE A 1 184 ? -18.870 23.429 10.535 1.00 97.81 184 ILE A C 1
ATOM 1461 O O . ILE A 1 184 ? -18.609 23.310 9.337 1.00 97.81 184 ILE A O 1
ATOM 1465 N N . ALA A 1 185 ? -19.740 24.335 10.985 1.00 96.81 185 ALA A N 1
ATOM 1466 C CA . ALA A 1 185 ? -20.479 25.220 10.093 1.00 96.81 185 ALA A CA 1
ATOM 1467 C C . ALA A 1 185 ? -19.548 26.178 9.331 1.00 96.81 185 ALA A C 1
ATOM 1469 O O . ALA A 1 185 ? -19.787 26.471 8.160 1.00 96.81 185 ALA A O 1
ATOM 1470 N N . GLU A 1 186 ? -18.487 26.678 9.968 1.00 96.19 186 GLU A N 1
ATOM 1471 C CA . GLU A 1 186 ? -17.492 27.528 9.310 1.00 96.19 186 GLU A CA 1
ATOM 1472 C C . GLU A 1 186 ? -16.709 26.788 8.226 1.00 96.19 186 GLU A C 1
ATOM 1474 O O . GLU A 1 186 ? -16.641 27.263 7.088 1.00 96.19 186 GLU A O 1
ATOM 1479 N N . ALA A 1 187 ? -16.163 25.616 8.548 1.00 95.81 187 ALA A N 1
ATOM 1480 C CA . ALA A 1 187 ? -15.432 24.802 7.587 1.00 95.81 187 ALA A CA 1
ATOM 1481 C C . ALA A 1 187 ? -16.342 24.337 6.434 1.00 95.81 187 ALA A C 1
ATOM 1483 O O . ALA A 1 187 ? -15.945 24.402 5.268 1.00 95.81 187 ALA A O 1
ATOM 1484 N N . ALA A 1 188 ? -17.596 23.973 6.725 1.00 96.75 188 ALA A N 1
ATOM 1485 C CA . ALA A 1 188 ? -18.575 23.604 5.707 1.00 96.75 188 ALA A CA 1
ATOM 1486 C C . ALA A 1 188 ? -18.877 24.760 4.742 1.00 96.75 188 ALA A C 1
ATOM 1488 O O . ALA A 1 188 ? -18.861 24.546 3.533 1.00 96.75 188 ALA A O 1
ATOM 1489 N N . ARG A 1 189 ? -19.044 26.001 5.231 1.00 95.44 189 ARG A N 1
ATOM 1490 C CA . ARG A 1 189 ? -19.227 27.183 4.360 1.00 95.44 189 ARG A CA 1
ATOM 1491 C C . ARG A 1 189 ? -18.059 27.393 3.400 1.00 95.44 189 ARG A C 1
ATOM 1493 O O . ARG A 1 189 ? -18.269 27.822 2.268 1.00 95.44 189 ARG A O 1
ATOM 1500 N N . ASN A 1 190 ? -16.829 27.122 3.838 1.00 93.19 190 ASN A N 1
ATOM 1501 C CA . ASN A 1 190 ? -15.656 27.235 2.970 1.00 93.19 190 ASN A CA 1
ATOM 1502 C C . ASN A 1 190 ? -15.664 26.154 1.880 1.00 93.19 190 ASN A C 1
ATOM 1504 O O . ASN A 1 190 ? -15.428 26.472 0.715 1.00 93.19 190 ASN A O 1
ATOM 1508 N N . LEU A 1 191 ? -16.006 24.911 2.228 1.00 94.81 191 LEU A N 1
ATOM 1509 C CA . LEU A 1 191 ? -16.125 23.811 1.266 1.00 94.81 191 LEU A CA 1
ATOM 1510 C C . LEU A 1 191 ? -17.311 23.962 0.307 1.00 94.81 191 LEU A C 1
ATOM 1512 O O . LEU A 1 191 ? -17.179 23.616 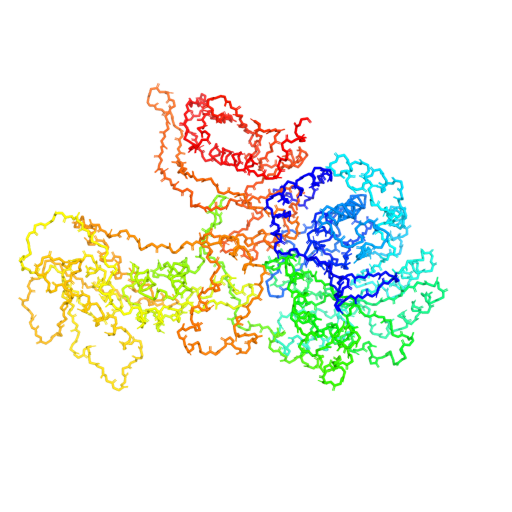-0.866 1.00 94.81 191 LEU A O 1
ATOM 1516 N N . ALA A 1 192 ? -18.433 24.522 0.760 1.00 95.12 192 ALA A N 1
ATOM 1517 C CA . ALA A 1 192 ? -19.623 24.757 -0.058 1.00 95.12 192 ALA A CA 1
ATOM 1518 C C . ALA A 1 192 ? -19.358 25.724 -1.228 1.00 95.12 192 ALA A C 1
ATOM 1520 O O . ALA A 1 192 ? -19.988 25.621 -2.276 1.00 95.12 192 ALA A O 1
ATOM 1521 N N . ARG A 1 193 ? -18.352 26.608 -1.112 1.00 94.62 193 ARG A N 1
ATOM 1522 C CA . ARG A 1 193 ? -17.887 27.444 -2.240 1.00 94.62 193 ARG A CA 1
ATOM 1523 C C . ARG A 1 193 ? -17.308 26.620 -3.392 1.00 94.62 193 ARG A C 1
ATOM 1525 O O . ARG A 1 193 ? -17.321 27.085 -4.527 1.00 94.62 193 ARG A O 1
ATOM 1532 N N . VAL A 1 194 ? -16.772 25.435 -3.094 1.00 93.88 194 VAL A N 1
ATOM 1533 C CA . VAL A 1 194 ? -16.198 24.498 -4.071 1.00 93.88 194 VAL A CA 1
ATOM 1534 C C . VAL A 1 194 ? -17.239 23.467 -4.514 1.00 93.88 194 VAL A C 1
ATOM 1536 O O . VAL A 1 194 ? -17.314 23.143 -5.695 1.00 93.88 194 VAL A O 1
ATOM 1539 N N . CYS A 1 195 ? -18.044 22.956 -3.579 1.00 95.31 195 CYS A N 1
ATOM 1540 C CA . CYS A 1 195 ? -19.077 21.947 -3.822 1.00 95.31 195 CYS A CA 1
ATOM 1541 C C . CYS A 1 195 ? -20.374 22.346 -3.094 1.00 95.31 195 CYS A C 1
ATOM 1543 O O . CYS A 1 195 ? -20.551 21.972 -1.929 1.00 95.31 195 CYS A O 1
ATOM 1545 N N . PRO A 1 196 ? -21.270 23.109 -3.751 1.00 95.44 196 PRO A N 1
ATOM 1546 C CA . PRO A 1 196 ? -22.495 23.629 -3.137 1.00 95.44 196 PRO A CA 1
ATOM 1547 C C . PRO A 1 196 ? -23.436 22.554 -2.584 1.00 95.44 196 PRO A C 1
ATOM 1549 O O . PRO A 1 196 ? -24.214 22.827 -1.679 1.00 95.44 196 PRO A O 1
ATOM 1552 N N . GLU A 1 197 ? -23.351 21.313 -3.071 1.00 93.31 197 GLU A N 1
ATOM 1553 C CA . GLU A 1 197 ? -24.175 20.197 -2.596 1.00 93.31 197 GLU A CA 1
ATOM 1554 C C . GLU A 1 197 ? -23.973 19.876 -1.106 1.00 93.31 197 GLU A C 1
ATOM 1556 O O . GLU A 1 197 ? -24.821 19.216 -0.507 1.00 93.31 197 GLU A O 1
ATOM 1561 N N . LEU A 1 198 ? -22.880 20.339 -0.484 1.00 95.06 198 LEU A N 1
ATOM 1562 C CA . LEU A 1 198 ? -22.690 20.214 0.963 1.00 95.06 198 LEU A CA 1
ATOM 1563 C C . LEU A 1 198 ? -23.765 20.970 1.766 1.00 95.06 198 LEU A C 1
ATOM 1565 O O . LEU A 1 198 ? -24.111 20.517 2.854 1.00 95.06 198 LEU A O 1
ATOM 1569 N N . ASP A 1 199 ? -24.335 22.057 1.232 1.00 94.56 199 ASP A N 1
ATOM 1570 C CA . ASP A 1 199 ? -25.398 22.828 1.906 1.00 94.56 199 ASP A CA 1
ATOM 1571 C C . ASP A 1 199 ? -26.695 22.015 2.086 1.00 94.56 199 ASP A C 1
ATOM 1573 O O . ASP A 1 199 ? -27.549 22.358 2.904 1.00 94.56 199 ASP A O 1
ATOM 1577 N N . GLU A 1 200 ? -26.845 20.916 1.344 1.00 94.44 200 GLU A N 1
ATOM 1578 C CA . GLU A 1 200 ? -27.983 19.998 1.438 1.00 94.44 200 GLU A CA 1
ATOM 1579 C C . GLU A 1 200 ? -27.776 18.889 2.485 1.00 94.44 200 GLU A C 1
ATOM 1581 O O . GLU A 1 200 ? -28.691 18.105 2.743 1.00 94.44 200 GLU A O 1
ATOM 1586 N N . VAL A 1 201 ? -26.580 18.785 3.076 1.00 96.75 201 VAL A N 1
ATOM 1587 C CA . VAL A 1 201 ? -26.236 17.743 4.050 1.00 96.75 201 VAL A CA 1
ATOM 1588 C C . VAL A 1 201 ? -26.495 18.250 5.462 1.00 96.75 201 VAL A C 1
ATOM 1590 O O . VAL A 1 201 ? -25.968 19.277 5.887 1.00 96.75 201 VAL A O 1
ATOM 1593 N N . SER A 1 202 ? -27.263 17.492 6.244 1.00 96.50 202 SER A N 1
ATOM 1594 C CA . SER A 1 202 ? -27.447 17.800 7.661 1.00 96.50 202 SER A CA 1
ATOM 1595 C C . SER A 1 202 ? -26.159 17.511 8.437 1.00 96.50 202 SER A C 1
ATOM 1597 O O . SER A 1 202 ? -25.728 16.369 8.572 1.00 96.50 202 SER A O 1
ATOM 1599 N N . LEU A 1 203 ? -25.504 18.563 8.926 1.00 97.31 203 LEU A N 1
ATOM 1600 C CA . LEU A 1 203 ? -24.202 18.431 9.575 1.00 97.31 203 LEU A CA 1
ATOM 1601 C C . LEU A 1 203 ? -24.334 17.869 11.007 1.00 97.31 203 LEU A C 1
ATOM 1603 O O . LEU A 1 203 ? -25.326 18.149 11.698 1.00 97.31 203 LEU A O 1
ATOM 1607 N N . PRO A 1 204 ? -23.352 17.068 11.465 1.00 95.75 204 PRO A N 1
ATOM 1608 C CA . PRO A 1 204 ? -23.243 16.667 12.863 1.00 95.75 204 PRO A CA 1
ATOM 1609 C C . PRO A 1 204 ? -22.725 17.823 13.729 1.00 95.75 204 PRO A C 1
ATOM 1611 O O . PRO A 1 204 ? -22.095 18.748 13.231 1.00 95.75 204 PRO A O 1
ATOM 1614 N N . ASP A 1 205 ? -22.927 17.726 15.044 1.00 96.25 205 ASP A N 1
ATOM 1615 C CA . ASP A 1 205 ? -22.411 18.715 16.006 1.00 96.25 205 ASP A CA 1
ATOM 1616 C C . ASP A 1 205 ? -21.025 18.341 16.566 1.00 96.25 205 ASP A C 1
ATOM 1618 O O . ASP A 1 205 ? -20.473 19.061 17.395 1.00 96.25 205 ASP A O 1
ATOM 1622 N N . ALA A 1 206 ? -20.473 17.190 16.171 1.00 96.50 206 ALA A N 1
ATOM 1623 C CA . ALA A 1 206 ? -19.251 16.613 16.726 1.00 96.50 206 ALA A CA 1
ATOM 1624 C C . ALA A 1 206 ? -18.460 15.844 15.665 1.00 96.50 206 ALA A C 1
ATOM 1626 O O . ALA A 1 206 ? -19.046 15.254 14.755 1.00 96.50 206 ALA A O 1
ATOM 1627 N N . VAL A 1 207 ? -17.138 15.768 15.841 1.00 97.44 207 VAL A N 1
ATOM 1628 C CA . VAL A 1 207 ? -16.273 14.908 15.018 1.00 97.44 207 VAL A CA 1
ATOM 1629 C C . VAL A 1 207 ? -16.301 13.468 15.528 1.00 97.44 207 VAL A C 1
ATOM 1631 O O . VAL A 1 207 ? -16.335 12.523 14.740 1.00 97.44 207 VAL A O 1
ATOM 1634 N N . SER A 1 208 ? -16.283 13.276 16.850 1.00 96.62 208 SER A N 1
ATOM 1635 C CA . SER A 1 208 ? -16.281 11.946 17.454 1.00 96.62 208 SER A CA 1
ATOM 1636 C C . SER A 1 208 ? -16.833 11.953 18.879 1.00 96.62 208 SER A C 1
ATOM 1638 O O . SER A 1 208 ? -16.467 12.782 19.703 1.00 96.62 208 SER A O 1
ATOM 1640 N N . THR A 1 209 ? -17.679 10.969 19.186 1.00 95.12 209 THR A N 1
ATOM 1641 C CA . THR A 1 209 ? -18.249 10.727 20.525 1.00 95.12 209 THR A CA 1
ATOM 1642 C C . THR A 1 209 ? -17.731 9.426 21.149 1.00 95.12 209 THR A C 1
ATOM 1644 O O . THR A 1 209 ? -18.285 8.918 22.126 1.00 95.12 209 THR A O 1
ATOM 1647 N N . SER A 1 210 ? -16.680 8.849 20.563 1.00 97.00 210 SER A N 1
ATOM 1648 C CA . SER A 1 210 ? -16.107 7.569 20.974 1.00 97.00 210 SER A CA 1
ATOM 1649 C C . SER A 1 210 ? -14.589 7.600 20.925 1.00 97.00 210 SER A C 1
ATOM 1651 O O . SER A 1 210 ? -14.022 8.107 19.957 1.00 97.00 210 SER A O 1
ATOM 1653 N N . LEU A 1 211 ? -13.936 7.006 21.920 1.00 96.62 211 LEU A N 1
ATOM 1654 C CA . LEU A 1 211 ? -12.491 7.058 22.082 1.00 96.62 211 LEU A CA 1
ATOM 1655 C C . LEU A 1 211 ? -11.883 5.672 22.311 1.00 96.62 211 LEU A C 1
ATOM 1657 O O . LEU A 1 211 ? -12.427 4.835 23.029 1.00 96.62 211 LEU A O 1
ATOM 1661 N N . THR A 1 212 ? -10.702 5.439 21.741 1.00 96.19 212 THR A N 1
ATOM 1662 C CA . THR A 1 212 ? -9.828 4.310 22.077 1.00 96.19 212 THR A CA 1
ATOM 1663 C C . THR A 1 212 ? -8.611 4.760 22.864 1.00 96.19 212 THR A C 1
ATOM 1665 O O . THR A 1 212 ? -7.781 5.532 22.374 1.00 96.19 212 THR A O 1
ATOM 1668 N N . ILE A 1 213 ? -8.481 4.205 24.064 1.00 93.81 213 ILE A N 1
ATOM 1669 C CA . ILE A 1 213 ? -7.311 4.360 24.917 1.00 93.81 213 ILE A CA 1
ATOM 1670 C C . ILE A 1 213 ? -6.243 3.417 24.382 1.00 93.81 213 ILE A C 1
ATOM 1672 O O . ILE A 1 213 ? -6.402 2.192 24.413 1.00 93.81 213 ILE A O 1
ATOM 1676 N N . SER A 1 214 ? -5.162 3.990 23.867 1.00 83.81 214 SER A N 1
ATOM 1677 C CA . SER A 1 214 ? -3.991 3.215 23.475 1.00 83.81 214 SER A CA 1
ATOM 1678 C C . SER A 1 214 ? -3.119 3.017 24.710 1.00 83.81 214 SER A C 1
ATOM 1680 O O . SER A 1 214 ? -2.338 3.904 25.051 1.00 83.81 214 SER A O 1
ATOM 1682 N N . THR A 1 215 ? -3.261 1.882 25.404 1.00 69.62 215 THR A N 1
ATOM 1683 C CA . THR A 1 215 ? -2.408 1.590 26.563 1.00 69.62 215 THR A CA 1
ATOM 1684 C C . THR A 1 215 ? -0.956 1.548 26.114 1.00 69.62 215 THR A C 1
ATOM 1686 O O . THR A 1 215 ? -0.577 0.735 25.263 1.00 69.62 215 THR A O 1
ATOM 1689 N N . MET A 1 216 ? -0.145 2.443 26.668 1.00 67.62 216 MET A N 1
ATOM 1690 C CA . MET A 1 216 ? 1.292 2.426 26.440 1.00 67.62 216 MET A CA 1
ATOM 1691 C C . MET A 1 216 ? 1.880 1.179 27.097 1.00 67.62 216 MET A C 1
ATOM 1693 O O . MET A 1 216 ? 1.447 0.785 28.183 1.00 67.62 216 MET A O 1
ATOM 1697 N N . HIS A 1 217 ? 2.864 0.562 26.443 1.00 63.94 217 HIS A N 1
ATOM 1698 C CA . HIS A 1 217 ? 3.662 -0.468 27.101 1.00 63.94 217 HIS A CA 1
ATOM 1699 C C . HIS A 1 217 ? 4.287 0.123 28.368 1.00 63.94 217 HIS A C 1
ATOM 1701 O O . HIS A 1 217 ? 4.858 1.214 28.309 1.00 63.94 217 HIS A O 1
ATOM 1707 N N . GLY A 1 218 ? 4.150 -0.558 29.506 1.00 66.62 218 GLY A N 1
ATOM 1708 C CA . GLY A 1 218 ? 4.615 -0.028 30.793 1.00 66.62 218 GLY A CA 1
ATOM 1709 C C . GLY A 1 218 ? 3.670 0.907 31.551 1.00 66.62 218 GLY A C 1
ATOM 1710 O O . GLY A 1 218 ? 4.086 1.461 32.566 1.00 66.62 218 GLY A O 1
ATOM 1711 N N . CYS A 1 219 ? 2.429 1.119 31.097 1.00 78.75 219 CYS A N 1
ATOM 1712 C CA . CYS A 1 219 ? 1.466 1.944 31.832 1.00 78.75 219 CYS A CA 1
ATOM 1713 C C . CYS A 1 219 ? 0.940 1.209 33.088 1.00 78.75 219 CYS A C 1
ATOM 1715 O O . CYS A 1 219 ? 0.445 0.086 32.950 1.00 78.75 219 CYS A O 1
ATOM 1717 N N . PRO A 1 220 ? 0.998 1.818 34.292 1.00 85.50 220 PRO A N 1
ATOM 1718 C CA . PRO A 1 220 ? 0.501 1.190 35.515 1.00 85.50 220 PRO A CA 1
ATOM 1719 C C . PRO A 1 220 ? -0.994 0.816 35.434 1.00 85.50 220 PRO A C 1
ATOM 1721 O O . PRO A 1 220 ? -1.791 1.602 34.916 1.00 85.50 220 PRO A O 1
ATOM 1724 N N . PRO A 1 221 ? -1.417 -0.347 35.966 1.00 87.19 221 PRO A N 1
ATOM 1725 C CA . PRO A 1 221 ? -2.810 -0.799 35.881 1.00 87.19 221 PRO A CA 1
ATOM 1726 C C . PRO A 1 221 ? -3.832 0.170 36.495 1.00 87.19 221 PRO A C 1
ATOM 1728 O O . PRO A 1 221 ? -4.911 0.379 35.940 1.00 87.19 221 PRO A O 1
ATOM 1731 N N . ASP A 1 222 ? -3.498 0.778 37.633 1.00 89.88 222 ASP A N 1
ATOM 1732 C CA . ASP A 1 222 ? -4.351 1.754 38.314 1.00 89.88 222 ASP A CA 1
ATOM 1733 C C . ASP A 1 222 ? -4.509 3.040 37.490 1.00 89.88 222 ASP A C 1
ATOM 1735 O O . ASP A 1 222 ? -5.605 3.601 37.416 1.00 89.88 222 ASP A O 1
ATOM 1739 N N . GLU A 1 223 ? -3.446 3.462 36.806 1.00 91.19 223 GLU A N 1
ATOM 1740 C CA . GLU A 1 223 ? -3.460 4.601 35.892 1.00 91.19 223 GLU A CA 1
ATOM 1741 C C . GLU A 1 223 ? -4.369 4.322 34.685 1.00 91.19 223 GLU A C 1
ATOM 1743 O O . GLU A 1 223 ? -5.237 5.137 34.365 1.00 91.19 223 GLU A O 1
ATOM 1748 N N . VAL A 1 224 ? -4.262 3.131 34.077 1.00 91.25 224 VAL A N 1
ATOM 1749 C CA . VAL A 1 224 ? -5.149 2.690 32.982 1.00 91.25 224 VAL A CA 1
ATOM 1750 C C . VAL A 1 224 ? -6.618 2.753 33.402 1.00 91.25 224 VAL A C 1
ATOM 1752 O O . VAL A 1 224 ? -7.454 3.284 32.664 1.00 91.25 224 VAL A O 1
ATOM 1755 N N . GLN A 1 225 ? -6.943 2.238 34.592 1.00 94.44 225 GLN A N 1
ATOM 1756 C CA . GLN A 1 225 ? -8.311 2.262 35.107 1.00 94.44 225 GLN A CA 1
ATOM 1757 C C . GLN A 1 225 ? -8.812 3.695 35.321 1.00 94.44 225 GLN A C 1
ATOM 1759 O O . GLN A 1 225 ? -9.931 4.011 34.919 1.00 94.44 225 GLN A O 1
ATOM 1764 N N . ARG A 1 226 ? -7.999 4.569 35.926 1.00 95.38 226 ARG A N 1
ATOM 1765 C CA . ARG A 1 226 ? -8.365 5.970 36.195 1.00 95.38 226 ARG A CA 1
ATOM 1766 C C . ARG A 1 226 ? -8.612 6.756 34.911 1.00 95.38 226 ARG A C 1
ATOM 1768 O O . ARG A 1 226 ? -9.608 7.467 34.821 1.00 95.38 226 ARG A O 1
ATOM 1775 N N . ILE A 1 227 ? -7.758 6.583 33.904 1.00 94.56 227 ILE A N 1
ATOM 1776 C CA . ILE A 1 227 ? -7.934 7.200 32.582 1.00 94.56 227 ILE A CA 1
ATOM 1777 C C . ILE A 1 227 ? -9.245 6.742 31.940 1.00 94.56 227 ILE A C 1
ATOM 1779 O O . ILE A 1 227 ? -10.015 7.557 31.431 1.00 94.56 227 ILE A O 1
ATOM 1783 N N . ALA A 1 228 ? -9.526 5.439 31.974 1.00 95.50 228 ALA A N 1
ATOM 1784 C CA . ALA A 1 228 ? -10.744 4.906 31.384 1.00 95.50 228 ALA A CA 1
ATOM 1785 C C . ALA A 1 228 ? -12.012 5.364 32.121 1.00 95.50 228 ALA A C 1
ATOM 1787 O O . ALA A 1 228 ? -12.993 5.717 31.468 1.00 95.50 228 ALA A O 1
ATOM 1788 N N . LEU A 1 229 ? -11.984 5.430 33.456 1.00 97.00 229 LEU A N 1
ATOM 1789 C CA . LEU A 1 229 ? -13.087 5.981 34.247 1.00 97.00 229 LEU A CA 1
ATOM 1790 C C . LEU A 1 229 ? -13.315 7.468 33.959 1.00 97.00 229 LEU A C 1
ATOM 1792 O O . LEU A 1 229 ? -14.465 7.865 33.819 1.00 97.00 229 LEU A O 1
ATOM 1796 N N . HIS A 1 230 ? -12.260 8.269 33.773 1.00 96.19 230 HIS A N 1
ATOM 1797 C CA . HIS A 1 230 ? -12.398 9.675 33.377 1.00 96.19 230 HIS A CA 1
ATOM 1798 C C . HIS A 1 230 ? -13.176 9.823 32.055 1.00 96.19 230 HIS A C 1
ATOM 1800 O O . HIS A 1 230 ? -14.127 10.602 31.963 1.00 96.19 230 HIS A O 1
ATOM 1806 N N . PHE A 1 231 ? -12.832 9.041 31.026 1.00 96.94 231 PHE A N 1
ATOM 1807 C CA . PHE A 1 231 ? -13.544 9.105 29.744 1.00 96.94 231 PHE A CA 1
ATOM 1808 C C . PHE A 1 231 ? -14.989 8.601 29.826 1.00 96.94 231 PHE A C 1
ATOM 1810 O O . PHE A 1 231 ? -15.876 9.181 29.196 1.00 96.94 231 PHE A O 1
ATOM 1817 N N . ILE A 1 232 ? -15.234 7.551 30.612 1.00 97.56 232 ILE A N 1
ATOM 1818 C CA . ILE A 1 232 ? -16.568 6.973 30.785 1.00 97.56 232 ILE A CA 1
ATOM 1819 C C . ILE A 1 232 ? -17.433 7.881 31.660 1.00 97.56 232 ILE A C 1
ATOM 1821 O O . ILE A 1 232 ? -18.447 8.388 31.197 1.00 97.56 232 ILE A O 1
ATOM 1825 N N . GLU A 1 233 ? -17.066 8.082 32.922 1.00 97.44 233 GLU A N 1
ATOM 1826 C CA . GLU A 1 233 ? -17.934 8.684 33.935 1.00 97.44 233 GLU A CA 1
ATOM 1827 C C . GLU A 1 233 ? -18.007 10.205 33.798 1.00 97.44 233 GLU A C 1
ATOM 1829 O O . GLU A 1 233 ? -19.110 10.759 33.739 1.00 97.44 233 GLU A O 1
ATOM 1834 N N . GLU A 1 234 ? -16.852 10.869 33.703 1.00 95.19 234 GLU A N 1
ATOM 1835 C CA . GLU A 1 234 ? -16.776 12.333 33.674 1.00 95.19 234 GLU A CA 1
ATOM 1836 C C . GLU A 1 234 ? -17.134 12.884 32.291 1.00 95.19 234 GLU A C 1
ATOM 1838 O O . GLU A 1 234 ? -17.972 13.780 32.186 1.00 95.19 234 GLU A O 1
ATOM 1843 N N . ARG A 1 235 ? -16.556 12.323 31.218 1.00 95.44 235 ARG A N 1
ATOM 1844 C CA . ARG A 1 235 ? -16.798 12.815 29.847 1.00 95.44 235 ARG A CA 1
ATOM 1845 C C . ARG A 1 235 ? -17.991 12.179 29.140 1.00 95.44 235 ARG A C 1
ATOM 1847 O O . ARG A 1 235 ? -18.494 12.765 28.187 1.00 95.44 235 ARG A O 1
ATOM 1854 N N . GLY A 1 236 ? -18.471 11.018 29.587 1.00 96.50 236 GLY A N 1
ATOM 1855 C CA . GLY A 1 236 ? -19.614 10.352 28.955 1.00 96.50 236 GLY A CA 1
ATOM 1856 C C . GLY A 1 236 ? -19.329 9.842 27.538 1.00 96.50 236 GLY A C 1
ATOM 1857 O O . GLY A 1 236 ? -20.237 9.842 26.710 1.00 96.50 236 GLY A O 1
ATOM 1858 N N . LEU A 1 237 ? -18.094 9.425 27.242 1.00 97.00 237 LEU A N 1
ATOM 1859 C CA . LEU A 1 237 ? -17.712 8.899 25.928 1.00 97.00 237 LEU A CA 1
ATOM 1860 C C . LEU A 1 237 ? -17.848 7.374 25.863 1.00 97.00 237 LEU A C 1
ATOM 1862 O O . LEU A 1 237 ? -17.507 6.657 26.811 1.00 97.00 237 LEU A O 1
ATOM 1866 N N . HIS A 1 238 ? -18.240 6.856 24.695 1.00 97.81 238 HIS A N 1
ATOM 1867 C CA . HIS A 1 238 ? -18.048 5.433 24.403 1.00 97.81 238 HIS A CA 1
ATOM 1868 C C . HIS A 1 238 ? -16.548 5.137 24.396 1.00 97.81 238 HIS A C 1
ATOM 1870 O O . HIS A 1 238 ? -15.789 5.797 23.687 1.00 97.81 238 HIS A O 1
ATOM 1876 N N . THR A 1 239 ? -16.109 4.158 25.180 1.00 97.56 239 THR A N 1
ATOM 1877 C CA . THR A 1 239 ? -14.682 3.974 25.466 1.00 97.56 239 THR A CA 1
ATOM 1878 C C . THR A 1 239 ? -14.233 2.567 25.105 1.00 97.56 239 THR A C 1
ATOM 1880 O O . THR A 1 239 ? -14.844 1.577 25.498 1.00 97.56 239 THR A O 1
ATOM 1883 N N . THR A 1 240 ? -13.137 2.467 24.361 1.00 97.25 240 THR A N 1
ATOM 1884 C CA . THR A 1 240 ? -12.484 1.199 24.031 1.00 97.25 240 THR A CA 1
ATOM 1885 C C . THR A 1 240 ? -11.105 1.141 24.668 1.00 97.25 240 THR A C 1
ATOM 1887 O O . THR A 1 240 ? -10.292 2.043 24.469 1.00 97.25 240 THR A O 1
ATOM 1890 N N . LEU A 1 241 ? -10.811 0.064 25.394 1.00 95.81 241 LEU A N 1
ATOM 1891 C CA . LEU A 1 241 ? -9.477 -0.198 25.929 1.00 95.81 241 LEU A CA 1
ATOM 1892 C C . LEU A 1 241 ? -8.709 -1.121 24.974 1.00 95.81 241 LEU A C 1
ATOM 1894 O O . LEU A 1 241 ? -9.092 -2.276 24.763 1.00 95.81 241 LEU A O 1
ATOM 1898 N N . LYS A 1 242 ? -7.632 -0.617 24.364 1.00 95.25 242 LYS A N 1
ATOM 1899 C CA . LYS A 1 242 ? -6.773 -1.418 23.483 1.00 95.25 242 LYS A CA 1
ATOM 1900 C C . LYS A 1 242 ? -5.779 -2.202 24.324 1.00 95.25 242 LYS A C 1
ATOM 1902 O O . LYS A 1 242 ? -5.040 -1.601 25.083 1.00 95.25 242 LYS A O 1
ATOM 1907 N N . LEU A 1 243 ? -5.764 -3.524 24.182 1.00 93.88 243 LEU A N 1
ATOM 1908 C CA . LEU A 1 243 ? -4.934 -4.421 24.985 1.00 93.88 243 LEU A CA 1
ATOM 1909 C C . LEU A 1 243 ? -3.690 -4.882 24.219 1.00 93.88 243 LEU A C 1
ATOM 1911 O O . LEU A 1 243 ? -3.670 -4.907 22.983 1.00 93.88 243 LEU A O 1
ATOM 1915 N N . ASN A 1 244 ? -2.664 -5.295 24.959 1.00 93.56 244 ASN A N 1
ATOM 1916 C CA . ASN A 1 244 ? -1.397 -5.760 24.402 1.00 93.56 244 ASN A CA 1
ATOM 1917 C C . ASN A 1 244 ? -1.382 -7.292 24.223 1.00 93.56 244 ASN A C 1
ATOM 1919 O O . ASN A 1 244 ? -2.011 -8.019 24.996 1.00 93.56 244 ASN A O 1
ATOM 1923 N N . PRO A 1 245 ? -0.632 -7.817 23.235 1.00 94.88 245 PRO A N 1
ATOM 1924 C CA . PRO A 1 245 ? -0.489 -9.264 23.027 1.00 94.88 245 PRO A CA 1
ATOM 1925 C C . PRO A 1 245 ? 0.250 -9.977 24.176 1.00 94.88 245 PRO A C 1
ATOM 1927 O O . PRO A 1 245 ? 0.192 -11.200 24.293 1.00 94.88 245 PRO A O 1
ATOM 1930 N N . THR A 1 246 ? 0.926 -9.217 25.038 1.00 95.00 246 THR A N 1
ATOM 1931 C CA . THR A 1 246 ? 1.668 -9.675 26.221 1.00 95.00 246 THR A CA 1
ATOM 1932 C C . THR A 1 246 ? 0.782 -10.290 27.304 1.00 95.00 246 THR A C 1
ATOM 1934 O O . THR A 1 246 ? 1.293 -11.065 28.109 1.00 95.00 246 THR A O 1
ATOM 1937 N N . LEU A 1 247 ? -0.541 -10.067 27.263 1.00 94.75 247 LEU A N 1
ATOM 1938 C CA . LEU A 1 247 ? -1.520 -10.714 28.151 1.00 94.75 247 LEU A CA 1
ATOM 1939 C C . LEU A 1 247 ? -1.459 -12.250 28.135 1.00 94.75 247 LEU A C 1
ATOM 1941 O O . LEU A 1 247 ? -1.860 -12.888 29.103 1.00 94.75 247 LEU A O 1
ATOM 1945 N N . LEU A 1 248 ? -0.949 -12.857 27.058 1.00 96.06 248 LEU A N 1
ATOM 1946 C CA . LEU A 1 248 ? -0.736 -14.308 26.976 1.00 96.06 248 LEU A CA 1
ATOM 1947 C C . LEU A 1 248 ? 0.370 -14.828 27.905 1.00 96.06 248 LEU A C 1
ATOM 1949 O O . LEU A 1 248 ? 0.466 -16.037 28.119 1.00 96.06 248 LEU A O 1
ATOM 1953 N N . GLY A 1 249 ? 1.226 -13.939 28.404 1.00 96.00 249 GLY A N 1
ATOM 1954 C CA . GLY A 1 249 ? 2.434 -14.283 29.137 1.00 96.00 249 GLY A CA 1
ATOM 1955 C C . GLY A 1 249 ? 3.602 -14.712 28.232 1.00 96.00 249 GLY A C 1
ATOM 1956 O O . GLY A 1 249 ? 3.418 -15.075 27.063 1.00 96.00 249 GLY A O 1
ATOM 1957 N N . PRO A 1 250 ? 4.833 -14.694 28.773 1.00 96.50 250 PRO A N 1
ATOM 1958 C CA . PRO A 1 250 ? 6.061 -14.865 27.998 1.00 96.50 250 PRO A CA 1
ATOM 1959 C C . PRO A 1 250 ? 6.162 -16.224 27.307 1.00 96.50 250 PRO A C 1
ATOM 1961 O O . PRO A 1 250 ? 6.499 -16.295 26.125 1.00 96.50 250 PRO A O 1
ATOM 1964 N N . GLN A 1 251 ? 5.833 -17.302 28.023 1.00 96.62 251 GLN A N 1
ATOM 1965 C CA . GLN A 1 251 ? 5.959 -18.664 27.506 1.00 96.62 251 GLN A CA 1
ATOM 1966 C C . GLN A 1 251 ? 5.048 -18.888 26.294 1.00 96.62 251 GLN A C 1
ATOM 1968 O O . GLN A 1 251 ? 5.511 -19.295 25.233 1.00 96.62 251 GLN A O 1
ATOM 1973 N N . ARG A 1 252 ? 3.765 -18.526 26.408 1.00 96.56 252 ARG A N 1
ATOM 1974 C CA . ARG A 1 252 ? 2.775 -18.759 25.349 1.00 96.56 252 ARG A CA 1
ATOM 1975 C C . ARG A 1 252 ? 3.036 -17.912 24.104 1.00 96.56 252 ARG A C 1
ATOM 1977 O O . ARG A 1 252 ? 2.845 -18.405 22.994 1.00 96.56 252 ARG A O 1
ATOM 1984 N N . VAL A 1 253 ? 3.510 -16.670 24.265 1.00 97.50 253 VAL A N 1
ATOM 1985 C CA . VAL A 1 253 ? 3.947 -15.837 23.129 1.00 97.50 253 VAL A CA 1
ATOM 1986 C C . VAL A 1 253 ? 5.120 -16.491 22.400 1.00 97.50 253 VAL A C 1
ATOM 1988 O O . VAL A 1 253 ? 5.076 -16.627 21.176 1.00 97.50 253 VAL A O 1
ATOM 1991 N N . ARG A 1 254 ? 6.150 -16.930 23.134 1.00 96.81 254 ARG A N 1
ATOM 1992 C CA . ARG A 1 254 ? 7.337 -17.576 22.552 1.00 96.81 254 ARG A CA 1
ATOM 1993 C C . ARG A 1 254 ? 6.996 -18.892 21.863 1.00 96.81 254 ARG A C 1
ATOM 1995 O O . ARG A 1 254 ? 7.473 -19.117 20.754 1.00 96.81 254 ARG A O 1
ATOM 2002 N N . ASP A 1 255 ? 6.136 -19.709 22.462 1.00 96.81 255 ASP A N 1
ATOM 2003 C CA . ASP A 1 255 ? 5.723 -20.996 21.897 1.00 96.81 255 ASP A CA 1
ATOM 2004 C C . ASP A 1 255 ? 4.944 -20.822 20.587 1.00 96.81 255 ASP A C 1
ATOM 2006 O O . ASP A 1 255 ? 5.231 -21.507 19.604 1.00 96.81 255 ASP A O 1
ATOM 2010 N N . LEU A 1 256 ? 4.004 -19.869 20.530 1.00 96.94 256 LEU A N 1
ATOM 2011 C CA . LEU A 1 256 ? 3.245 -19.581 19.307 1.00 96.94 256 LEU A CA 1
ATOM 2012 C C . LEU A 1 256 ? 4.148 -19.038 18.194 1.00 96.94 256 LEU A C 1
ATOM 2014 O O . LEU A 1 256 ? 4.093 -19.519 17.060 1.00 96.94 256 LEU A O 1
ATOM 2018 N N . LEU A 1 257 ? 5.001 -18.058 18.505 1.00 95.62 257 LEU A N 1
ATOM 2019 C CA . LEU A 1 257 ? 5.923 -17.484 17.524 1.00 95.62 257 LEU A CA 1
ATOM 2020 C C . LEU A 1 257 ? 6.936 -18.528 17.033 1.00 95.62 257 LEU A C 1
ATOM 2022 O O . LEU A 1 257 ? 7.091 -18.710 15.823 1.00 95.62 257 LEU A O 1
ATOM 2026 N N . GLY A 1 258 ? 7.569 -19.259 17.953 1.00 94.69 258 GLY A N 1
ATOM 2027 C CA . GLY A 1 258 ? 8.558 -20.292 17.654 1.00 94.69 258 GLY A CA 1
ATOM 2028 C C . GLY A 1 258 ? 7.971 -21.472 16.878 1.00 94.69 258 GLY A C 1
ATOM 2029 O O . GLY A 1 258 ? 8.560 -21.903 15.883 1.00 94.69 258 GLY A O 1
ATOM 2030 N N . GLY A 1 259 ? 6.776 -21.943 17.253 1.00 94.12 259 GLY A N 1
ATOM 2031 C CA . GLY A 1 259 ? 6.054 -23.010 16.549 1.00 94.12 259 GLY A CA 1
ATOM 2032 C C . GLY A 1 259 ? 5.704 -22.644 15.104 1.00 94.12 259 GLY A C 1
ATOM 2033 O O . GLY A 1 259 ? 5.781 -23.479 14.203 1.00 94.12 259 GLY A O 1
ATOM 2034 N N . LEU A 1 260 ? 5.423 -21.363 14.857 1.00 92.44 260 LEU A N 1
ATOM 2035 C CA . LEU A 1 260 ? 5.186 -20.803 13.526 1.00 92.44 260 LEU A CA 1
ATOM 2036 C C . LEU A 1 260 ? 6.481 -20.395 12.796 1.00 92.44 260 LEU A C 1
ATOM 2038 O O . LEU A 1 260 ? 6.435 -19.945 11.648 1.00 92.44 260 LEU A O 1
ATOM 2042 N N . GLY A 1 261 ? 7.647 -20.591 13.416 1.00 92.06 261 GLY A N 1
ATOM 2043 C CA . GLY A 1 261 ? 8.963 -20.337 12.831 1.00 92.06 261 GLY A CA 1
ATOM 2044 C C . GLY A 1 261 ? 9.369 -18.866 12.782 1.00 92.06 261 GLY A C 1
ATOM 2045 O O . GLY A 1 261 ? 10.265 -18.521 12.009 1.00 92.06 261 GLY A O 1
ATOM 2046 N N . TRP A 1 262 ? 8.713 -18.002 13.555 1.00 91.56 262 TRP A N 1
ATOM 2047 C CA . TRP A 1 262 ? 9.087 -16.600 13.695 1.00 91.56 262 TRP A CA 1
ATOM 2048 C C . TRP A 1 262 ? 10.334 -16.454 14.571 1.00 91.56 262 TRP A C 1
ATOM 2050 O O . TRP A 1 262 ? 10.419 -17.029 15.649 1.00 91.56 262 TRP A O 1
ATOM 2060 N N . ASP A 1 263 ? 11.295 -15.665 14.095 1.00 88.19 263 ASP A N 1
ATOM 2061 C CA . ASP A 1 263 ? 12.535 -15.345 14.813 1.00 88.19 263 ASP A CA 1
ATOM 2062 C C . ASP A 1 263 ? 12.429 -13.919 15.363 1.00 88.19 263 ASP A C 1
ATOM 2064 O O . ASP A 1 263 ? 12.978 -12.977 14.791 1.00 88.19 263 ASP A O 1
ATOM 2068 N N . LEU A 1 264 ? 11.608 -13.761 16.404 1.00 91.69 264 LEU A N 1
ATOM 2069 C CA . LEU A 1 264 ? 11.424 -12.507 17.128 1.00 91.69 264 LEU A CA 1
ATOM 2070 C C . LEU A 1 264 ? 11.902 -12.666 18.564 1.00 91.69 264 LEU A C 1
ATOM 2072 O O . LEU A 1 264 ? 11.522 -13.607 19.258 1.00 91.69 264 LEU A O 1
ATOM 2076 N N . GLU A 1 265 ? 12.691 -11.701 19.018 1.00 94.19 265 GLU A N 1
ATOM 2077 C CA . GLU A 1 265 ? 13.160 -11.633 20.394 1.00 94.19 265 GLU A CA 1
ATOM 2078 C C . GLU A 1 265 ? 12.339 -10.601 21.169 1.00 94.19 265 GLU A C 1
ATOM 2080 O O . GLU A 1 265 ? 12.436 -9.400 20.912 1.00 94.19 265 GLU A O 1
ATOM 2085 N N . VAL A 1 266 ? 11.521 -11.086 22.107 1.00 95.38 266 VAL A N 1
ATOM 2086 C CA . VAL A 1 266 ? 10.706 -10.266 23.014 1.00 95.38 266 VAL A CA 1
ATOM 2087 C C . VAL A 1 266 ? 11.324 -10.329 24.419 1.00 95.38 266 VAL A C 1
ATOM 2089 O O . VAL A 1 266 ? 11.284 -11.404 25.039 1.00 95.38 266 VAL A O 1
ATOM 2092 N N . PRO A 1 267 ? 11.900 -9.219 24.922 1.00 94.06 267 PRO A N 1
ATOM 2093 C CA . PRO A 1 267 ? 12.511 -9.169 26.251 1.00 94.06 267 PRO A CA 1
ATOM 2094 C C . PRO A 1 267 ? 11.514 -9.466 27.381 1.00 94.06 267 PRO A C 1
ATOM 2096 O O . PRO A 1 267 ? 10.356 -9.062 27.307 1.00 94.06 267 PRO A O 1
ATOM 2099 N N . ASP A 1 268 ? 11.961 -10.106 28.468 1.00 94.25 268 ASP A N 1
ATOM 2100 C CA . ASP A 1 268 ? 11.109 -10.361 29.648 1.00 94.25 268 ASP A CA 1
ATOM 2101 C C . ASP A 1 268 ? 10.610 -9.067 30.312 1.00 94.25 268 ASP A C 1
ATOM 2103 O O . ASP A 1 268 ? 9.503 -9.026 30.847 1.00 94.25 268 ASP A O 1
ATOM 2107 N N . THR A 1 269 ? 11.385 -7.982 30.213 1.00 92.88 269 THR A N 1
ATOM 2108 C CA . THR A 1 269 ? 11.007 -6.653 30.717 1.00 92.88 269 THR A CA 1
ATOM 2109 C C . THR A 1 269 ? 9.722 -6.125 30.081 1.00 92.88 269 THR A C 1
ATOM 2111 O O . THR A 1 269 ? 8.971 -5.413 30.738 1.00 92.88 269 THR A O 1
ATOM 2114 N N . VAL A 1 270 ? 9.422 -6.512 28.837 1.00 91.88 270 VAL A N 1
ATOM 2115 C CA . VAL A 1 270 ? 8.178 -6.135 28.151 1.00 91.88 270 VAL A CA 1
ATOM 2116 C C . VAL A 1 270 ? 6.963 -6.741 28.858 1.00 91.88 270 VAL A C 1
ATOM 2118 O O . VAL A 1 270 ? 5.960 -6.061 29.040 1.00 91.88 270 VAL A O 1
ATOM 2121 N N . PHE A 1 271 ? 7.059 -7.993 29.312 1.00 93.25 271 PHE A N 1
ATOM 2122 C CA . PHE A 1 271 ? 5.975 -8.663 30.039 1.00 93.25 271 PHE A CA 1
ATOM 2123 C C . PHE A 1 271 ? 5.850 -8.178 31.483 1.00 93.25 271 PHE A C 1
ATOM 2125 O O . PHE A 1 271 ? 4.745 -8.138 32.006 1.00 93.25 271 PHE A O 1
ATOM 2132 N N . ALA A 1 272 ? 6.967 -7.824 32.124 1.00 89.31 272 ALA A N 1
ATOM 2133 C CA . ALA A 1 272 ? 6.967 -7.314 33.494 1.00 89.31 272 ALA A CA 1
ATOM 2134 C C . ALA A 1 272 ? 6.340 -5.914 33.609 1.00 89.31 272 ALA A C 1
ATOM 2136 O O . ALA A 1 272 ? 5.757 -5.586 34.639 1.00 89.31 272 ALA A O 1
ATOM 2137 N N . ASN A 1 273 ? 6.478 -5.102 32.560 1.00 85.88 273 ASN A N 1
ATOM 2138 C CA . ASN A 1 273 ? 5.991 -3.726 32.531 1.00 85.88 273 ASN A CA 1
ATOM 2139 C C . ASN A 1 273 ? 4.535 -3.625 32.044 1.00 85.88 273 ASN A C 1
ATOM 2141 O O . ASN A 1 273 ? 3.826 -2.690 32.405 1.00 85.88 273 ASN A O 1
ATOM 2145 N N . ASP A 1 274 ? 4.089 -4.557 31.205 1.00 88.62 274 ASP A N 1
ATOM 2146 C CA . ASP A 1 274 ? 2.735 -4.548 30.659 1.00 88.62 274 ASP A CA 1
ATOM 2147 C C . ASP A 1 274 ? 1.682 -5.080 31.640 1.00 88.62 274 ASP A C 1
ATOM 2149 O O . ASP A 1 274 ? 1.965 -5.850 32.556 1.00 88.62 274 ASP A O 1
ATOM 2153 N N . LEU A 1 275 ? 0.428 -4.696 31.389 1.00 88.94 275 LEU A N 1
ATOM 2154 C CA . LEU A 1 275 ? -0.737 -5.174 32.125 1.00 88.94 275 LEU A CA 1
ATOM 2155 C C . LEU A 1 275 ? -0.830 -6.710 32.082 1.00 88.94 275 LEU A C 1
ATOM 2157 O O . LEU A 1 275 ? -0.918 -7.297 31.000 1.00 88.94 275 LEU A O 1
ATOM 2161 N N . SER A 1 276 ? -0.863 -7.356 33.251 1.00 91.75 276 SER A N 1
ATOM 2162 C CA . SER A 1 276 ? -1.076 -8.804 33.356 1.00 91.75 276 SER A CA 1
ATOM 2163 C C . SER A 1 276 ? -2.562 -9.172 33.264 1.00 91.75 276 SER A C 1
ATOM 2165 O O . SER A 1 276 ? -3.439 -8.332 33.473 1.00 91.75 276 SER A O 1
ATOM 2167 N N . LEU A 1 277 ? -2.872 -10.443 32.981 1.00 91.56 277 LEU A N 1
ATOM 2168 C CA . LEU A 1 277 ? -4.262 -10.918 32.930 1.00 91.56 277 LEU A CA 1
ATOM 2169 C C . LEU A 1 277 ? -4.997 -10.696 34.264 1.00 91.56 277 LEU A C 1
ATOM 2171 O O . LEU A 1 277 ? -6.109 -10.169 34.269 1.00 91.56 277 LEU A O 1
ATOM 2175 N N . ASP A 1 278 ? -4.353 -11.035 35.383 1.00 91.81 278 ASP A N 1
ATOM 2176 C CA . ASP A 1 278 ? -4.926 -10.900 36.729 1.00 91.81 278 ASP A CA 1
ATOM 2177 C C . ASP A 1 278 ? -5.239 -9.442 37.086 1.00 91.81 278 ASP A C 1
ATOM 2179 O O . ASP A 1 278 ? -6.185 -9.167 37.823 1.00 91.81 278 ASP A O 1
ATOM 2183 N N . GLN A 1 279 ? -4.471 -8.499 36.536 1.00 92.31 279 GLN A N 1
ATOM 2184 C CA . GLN A 1 279 ? -4.715 -7.065 36.678 1.00 92.31 279 GLN A CA 1
ATOM 2185 C C . GLN A 1 279 ? -5.784 -6.563 35.697 1.00 92.31 279 GLN A C 1
ATOM 2187 O O . GLN A 1 279 ? -6.590 -5.705 36.051 1.00 92.31 279 GLN A O 1
ATOM 2192 N N . ALA A 1 280 ? -5.823 -7.096 34.474 1.00 92.31 280 ALA A N 1
ATOM 2193 C CA . ALA A 1 280 ? -6.759 -6.669 33.440 1.00 92.31 280 ALA A CA 1
ATOM 2194 C C . ALA A 1 280 ? -8.213 -7.025 33.775 1.00 92.31 280 ALA A C 1
ATOM 2196 O O . ALA A 1 280 ? -9.099 -6.186 33.613 1.00 92.31 280 ALA A O 1
ATOM 2197 N N . LEU A 1 281 ? -8.486 -8.245 34.252 1.00 92.19 281 LEU A N 1
ATOM 2198 C CA . LEU A 1 281 ? -9.862 -8.723 34.457 1.00 92.19 281 LEU A CA 1
ATOM 2199 C C . LEU A 1 281 ? -10.674 -7.853 35.446 1.00 92.19 281 LEU A C 1
ATOM 2201 O O . LEU A 1 281 ? -11.799 -7.475 35.100 1.00 92.19 281 LEU A O 1
ATOM 2205 N N . PRO A 1 282 ? -10.154 -7.467 36.634 1.00 92.38 282 PRO A N 1
ATOM 2206 C CA . PRO A 1 282 ? -10.859 -6.556 37.541 1.00 92.38 282 PRO A CA 1
ATOM 2207 C C . PRO A 1 282 ? -11.120 -5.171 36.936 1.00 92.38 282 PRO A C 1
ATOM 2209 O O . PRO A 1 282 ? -12.209 -4.619 37.121 1.00 92.38 282 PRO A O 1
ATOM 2212 N N . ILE A 1 283 ? -10.158 -4.629 36.181 1.00 93.62 283 ILE A N 1
ATOM 2213 C CA . ILE A 1 283 ? -10.299 -3.338 35.492 1.00 93.62 283 ILE A CA 1
ATOM 2214 C C . ILE A 1 283 ? -11.443 -3.424 34.482 1.00 93.62 283 ILE A C 1
ATOM 2216 O O . ILE A 1 283 ? -12.365 -2.614 34.519 1.00 93.62 283 ILE A O 1
ATOM 2220 N N . VAL A 1 284 ? -11.444 -4.448 33.626 1.00 93.88 284 VAL A N 1
ATOM 2221 C CA . VAL A 1 284 ? -12.475 -4.646 32.596 1.00 93.88 284 VAL A CA 1
ATOM 2222 C C . VAL A 1 284 ? -13.875 -4.751 33.210 1.00 93.88 284 VAL A C 1
ATOM 2224 O O . VAL A 1 284 ? -14.805 -4.113 32.710 1.00 93.88 284 VAL A O 1
ATOM 2227 N N . ARG A 1 285 ? -14.039 -5.494 34.314 1.00 92.56 285 ARG A N 1
ATOM 2228 C CA . ARG A 1 285 ? -15.325 -5.593 35.034 1.00 92.56 285 ARG A CA 1
ATOM 2229 C C . ARG A 1 285 ? -15.772 -4.240 35.589 1.00 92.56 285 ARG A C 1
ATOM 2231 O O . ARG A 1 285 ? -16.926 -3.852 35.411 1.00 92.56 285 ARG A O 1
ATOM 2238 N N . THR A 1 286 ? -14.848 -3.502 36.204 1.00 94.44 286 THR A N 1
ATOM 2239 C CA . THR A 1 286 ? -15.112 -2.167 36.766 1.00 94.44 286 THR A CA 1
ATOM 2240 C C . THR A 1 286 ? -15.568 -1.189 35.684 1.00 94.44 286 THR A C 1
ATOM 2242 O O . THR A 1 286 ? -16.600 -0.535 35.833 1.00 94.44 286 THR A O 1
ATOM 2245 N N . LEU A 1 287 ? -14.851 -1.134 34.560 1.00 95.25 287 LEU A N 1
ATOM 2246 C CA . LEU A 1 287 ? -15.170 -0.244 33.442 1.00 95.25 287 LEU A CA 1
ATOM 2247 C C . LEU A 1 287 ? -16.491 -0.620 32.760 1.00 95.25 287 LEU A C 1
ATOM 2249 O O . LEU A 1 287 ? -17.280 0.261 32.423 1.00 95.25 287 LEU A O 1
ATOM 2253 N N . SER A 1 288 ? -16.777 -1.917 32.625 1.00 94.19 288 SER A N 1
ATOM 2254 C CA . SER A 1 288 ? -18.056 -2.398 32.086 1.00 94.19 288 SER A CA 1
ATOM 2255 C C . SER A 1 288 ? -19.236 -1.963 32.962 1.00 94.19 288 SER A C 1
ATOM 2257 O O . SER A 1 288 ? -20.255 -1.500 32.448 1.00 94.19 288 SER A O 1
ATOM 2259 N N . ALA A 1 289 ? -19.096 -2.049 34.289 1.00 93.94 289 ALA A N 1
ATOM 2260 C CA . ALA A 1 289 ? -20.116 -1.587 35.228 1.00 93.94 289 ALA A CA 1
ATOM 2261 C C . ALA A 1 289 ? -20.301 -0.058 35.191 1.00 93.94 289 ALA A C 1
ATOM 2263 O O . ALA A 1 289 ? -21.440 0.417 35.159 1.00 93.94 289 ALA A O 1
ATOM 2264 N N . ALA A 1 290 ? -19.205 0.706 35.141 1.00 96.25 290 ALA A N 1
ATOM 2265 C CA . ALA A 1 290 ? -19.241 2.165 35.028 1.00 96.25 290 ALA A CA 1
ATOM 2266 C C . ALA A 1 290 ? -19.941 2.621 33.736 1.00 96.25 290 ALA A C 1
ATOM 2268 O O . ALA A 1 290 ? -20.818 3.487 33.770 1.00 96.25 290 ALA A O 1
ATOM 2269 N N . ALA A 1 291 ? -19.635 1.976 32.607 1.00 95.94 291 ALA A N 1
ATOM 2270 C CA . ALA A 1 291 ? -20.253 2.277 31.319 1.00 95.94 291 ALA A CA 1
ATOM 2271 C C . ALA A 1 291 ? -21.764 2.005 31.322 1.00 95.94 291 ALA A C 1
ATOM 2273 O O . ALA A 1 291 ? -22.542 2.880 30.931 1.00 95.94 291 ALA A O 1
ATOM 2274 N N . ARG A 1 292 ? -22.196 0.857 31.872 1.00 94.19 292 ARG A N 1
ATOM 2275 C CA . ARG A 1 292 ? -23.626 0.546 32.071 1.00 94.19 292 ARG A CA 1
ATOM 2276 C C . ARG A 1 292 ? -24.331 1.604 32.916 1.00 94.19 292 ARG A C 1
ATOM 2278 O O . ARG A 1 292 ? -25.408 2.056 32.545 1.00 94.19 292 ARG A O 1
ATOM 2285 N N . LYS A 1 293 ? -23.719 2.018 34.031 1.00 96.31 293 LYS A N 1
ATOM 2286 C CA . LYS A 1 293 ? -24.271 3.049 34.925 1.00 96.31 293 LYS A CA 1
ATOM 2287 C C . LYS A 1 293 ? -24.408 4.403 34.224 1.00 96.31 293 LYS A C 1
ATOM 2289 O O . LYS A 1 293 ? -25.372 5.121 34.475 1.00 96.31 293 LYS A O 1
ATOM 2294 N N . ARG A 1 294 ? -23.450 4.759 33.365 1.00 97.12 294 ARG A N 1
ATOM 2295 C CA . ARG A 1 294 ? -23.427 6.043 32.653 1.00 97.12 294 ARG A CA 1
ATOM 2296 C C . ARG A 1 294 ? -24.303 6.070 31.396 1.00 97.12 294 ARG A C 1
ATOM 2298 O O . ARG A 1 294 ? -24.653 7.162 30.950 1.00 97.12 294 ARG A O 1
ATOM 2305 N N . GLY A 1 295 ? -24.655 4.904 30.850 1.00 95.75 295 GLY A N 1
ATOM 2306 C CA . GLY A 1 295 ? -25.406 4.770 29.598 1.00 95.75 295 GLY A CA 1
ATOM 2307 C C . GLY A 1 295 ? -24.531 4.860 28.343 1.00 95.75 295 GLY A C 1
ATOM 2308 O O . GLY A 1 295 ? -25.016 5.277 27.297 1.00 95.75 295 GLY A O 1
ATOM 2309 N N . VAL A 1 296 ? -23.249 4.496 28.446 1.00 96.50 296 VAL A N 1
ATOM 2310 C CA . VAL A 1 296 ? -22.301 4.451 27.317 1.00 96.50 296 VAL A CA 1
ATOM 2311 C C . VAL A 1 296 ? -21.816 3.020 27.078 1.00 96.50 296 VAL A C 1
ATOM 2313 O O . VAL A 1 296 ? -22.021 2.131 27.902 1.00 96.50 296 VAL A O 1
ATOM 2316 N N . GLU A 1 297 ? -21.156 2.782 25.945 1.00 95.81 297 GLU A N 1
ATOM 2317 C CA . GLU A 1 297 ? -20.591 1.464 25.624 1.00 95.81 297 GLU A CA 1
ATOM 2318 C C . GLU A 1 297 ? -19.111 1.392 26.012 1.00 95.81 297 GLU A C 1
ATOM 2320 O O . GLU A 1 297 ? -18.333 2.287 25.671 1.00 95.81 297 GLU A O 1
ATOM 2325 N N . PHE A 1 298 ? -18.718 0.287 26.649 1.00 96.50 298 PHE A N 1
ATOM 2326 C CA . PHE A 1 298 ? -17.322 -0.076 26.882 1.00 96.50 298 PHE A CA 1
ATOM 2327 C C . PHE A 1 298 ? -16.935 -1.303 26.052 1.00 96.50 298 PHE A C 1
ATOM 2329 O O . PHE A 1 298 ? -17.702 -2.261 25.966 1.00 96.50 298 PHE A O 1
ATOM 2336 N N . ASN A 1 299 ? -15.760 -1.264 25.422 1.00 95.62 299 ASN A N 1
ATOM 2337 C CA . ASN A 1 299 ? -15.283 -2.301 24.504 1.00 95.62 299 ASN A CA 1
ATOM 2338 C C . ASN A 1 299 ? -13.794 -2.591 24.708 1.00 95.62 299 ASN A C 1
ATOM 2340 O O . ASN A 1 299 ? -13.061 -1.786 25.285 1.00 95.62 299 ASN A O 1
ATOM 2344 N N . LEU A 1 300 ? -13.326 -3.717 24.170 1.00 96.19 300 LEU A N 1
ATOM 2345 C CA . LEU A 1 300 ? -11.899 -4.038 24.111 1.00 96.19 300 LEU A CA 1
ATOM 2346 C C . LEU A 1 300 ? -11.419 -4.120 22.663 1.00 96.19 300 LEU A C 1
ATOM 2348 O O . LEU A 1 300 ? -12.171 -4.473 21.749 1.00 96.19 300 LEU A O 1
ATOM 2352 N N . LYS A 1 301 ? -10.139 -3.815 22.451 1.00 96.88 301 LYS A N 1
ATOM 2353 C CA . LYS A 1 301 ? -9.497 -3.915 21.138 1.00 96.88 301 LYS A CA 1
ATOM 2354 C C . LYS A 1 301 ? -8.243 -4.775 21.175 1.00 96.88 301 LYS A C 1
ATOM 2356 O O . LYS A 1 301 ? -7.367 -4.563 22.011 1.00 96.88 301 LYS A O 1
ATOM 2361 N N . LEU A 1 302 ? -8.141 -5.701 20.222 1.00 95.75 302 LEU A N 1
ATOM 2362 C CA . LEU A 1 302 ? -7.101 -6.723 20.152 1.00 95.75 302 LEU A CA 1
ATOM 2363 C C . LEU A 1 302 ? -6.301 -6.612 18.842 1.00 95.75 302 LEU A C 1
ATOM 2365 O O . LEU A 1 302 ? -6.828 -6.863 17.766 1.00 95.75 302 LEU A O 1
ATOM 2369 N N . THR A 1 303 ? -5.026 -6.242 18.845 1.00 92.62 303 THR A N 1
ATOM 2370 C CA . THR A 1 303 ? -4.187 -5.800 19.969 1.00 92.62 303 THR A CA 1
ATOM 2371 C C . THR A 1 303 ? -3.313 -4.626 19.536 1.00 92.62 303 THR A C 1
ATOM 2373 O O . THR A 1 303 ? -3.255 -4.268 18.356 1.00 92.62 303 THR A O 1
ATOM 2376 N N . ASN A 1 304 ? -2.590 -4.027 20.481 1.00 91.69 304 ASN A N 1
ATOM 2377 C CA . ASN A 1 304 ? -1.442 -3.191 20.151 1.00 91.69 304 ASN A CA 1
ATOM 2378 C C . ASN A 1 304 ? -0.297 -4.006 19.517 1.00 91.69 304 ASN A C 1
ATOM 2380 O O . ASN A 1 304 ? -0.380 -5.235 19.391 1.00 91.69 304 ASN A O 1
ATOM 2384 N N . THR A 1 305 ? 0.747 -3.308 19.075 1.00 93.62 305 THR A N 1
ATOM 2385 C CA . THR A 1 305 ? 1.972 -3.918 18.547 1.00 93.62 305 THR A CA 1
ATOM 2386 C C . THR A 1 305 ? 2.740 -4.691 19.628 1.00 93.62 305 THR A C 1
ATOM 2388 O O . THR A 1 305 ? 2.446 -4.589 20.816 1.00 93.62 305 THR A O 1
ATOM 2391 N N . LEU A 1 306 ? 3.698 -5.526 19.214 1.00 94.56 306 LEU A N 1
ATOM 2392 C CA . LEU A 1 306 ? 4.537 -6.318 20.120 1.00 94.56 306 LEU A CA 1
ATOM 2393 C C . LEU A 1 306 ? 5.967 -5.752 20.136 1.00 94.56 306 LEU A C 1
ATOM 2395 O O . LEU A 1 306 ? 6.642 -5.839 19.108 1.00 94.56 306 LEU A O 1
ATOM 2399 N N . PRO A 1 307 ? 6.455 -5.196 21.257 1.00 94.31 307 PRO A N 1
ATOM 2400 C CA . PRO A 1 307 ? 7.830 -4.726 21.362 1.00 94.31 307 PRO A CA 1
ATOM 2401 C C . PRO A 1 307 ? 8.821 -5.881 21.195 1.00 94.31 307 PRO A C 1
ATOM 2403 O O . PRO A 1 307 ? 8.630 -6.964 21.748 1.00 94.31 307 PRO A O 1
ATOM 2406 N N . CYS A 1 308 ? 9.885 -5.657 20.434 1.00 94.94 308 CYS A N 1
ATOM 2407 C CA . CYS A 1 308 ? 10.933 -6.644 20.194 1.00 94.94 308 CYS A CA 1
ATOM 2408 C C . CYS A 1 308 ? 12.279 -5.971 19.906 1.00 94.94 308 CYS A C 1
ATOM 2410 O O . CYS A 1 308 ? 12.343 -4.780 19.590 1.00 94.94 308 CYS A O 1
ATOM 2412 N N . VAL A 1 309 ? 13.363 -6.738 20.015 1.00 95.31 309 VAL A N 1
ATOM 2413 C CA . VAL A 1 309 ? 14.715 -6.262 19.688 1.00 95.31 309 VAL A CA 1
ATOM 2414 C C . VAL A 1 309 ? 14.801 -5.897 18.206 1.00 95.31 309 VAL A C 1
ATOM 2416 O O . VAL A 1 309 ? 14.335 -6.642 17.338 1.00 95.31 309 VAL A O 1
ATOM 2419 N N . ASN A 1 310 ? 15.429 -4.762 17.896 1.00 94.19 310 ASN A N 1
ATOM 2420 C CA . ASN A 1 310 ? 15.574 -4.307 16.520 1.00 94.19 310 ASN A CA 1
ATOM 2421 C C . ASN A 1 310 ? 16.548 -5.186 15.723 1.00 94.19 310 ASN A C 1
ATOM 2423 O O . ASN A 1 310 ? 17.767 -5.045 15.796 1.00 94.19 310 ASN A O 1
ATOM 2427 N N . ARG A 1 311 ? 15.978 -6.065 14.897 1.00 89.69 311 ARG A N 1
ATOM 2428 C CA . ARG A 1 311 ? 16.681 -6.849 13.866 1.00 89.69 311 ARG A CA 1
ATOM 2429 C C . ARG A 1 311 ? 16.229 -6.469 12.445 1.00 89.69 311 ARG A C 1
ATOM 2431 O O . ARG A 1 311 ? 16.431 -7.225 11.494 1.00 89.69 311 ARG A O 1
ATOM 2438 N N . SER A 1 312 ? 15.558 -5.326 12.312 1.00 88.94 312 SER A N 1
ATOM 2439 C CA . SER A 1 312 ? 14.912 -4.863 11.081 1.00 88.94 312 SER A CA 1
ATOM 2440 C C . SER A 1 312 ? 15.850 -4.008 10.213 1.00 88.94 312 SER A C 1
ATOM 2442 O O . SER A 1 312 ? 17.039 -3.876 10.500 1.00 88.94 312 SER A O 1
ATOM 2444 N N . ALA A 1 313 ? 15.321 -3.433 9.125 1.00 87.12 313 ALA A N 1
ATOM 2445 C CA . ALA A 1 313 ? 16.043 -2.448 8.313 1.00 87.12 313 ALA A CA 1
ATOM 2446 C C . ALA A 1 313 ? 15.950 -1.008 8.867 1.00 87.12 313 ALA A C 1
ATOM 2448 O O . ALA A 1 313 ? 16.479 -0.082 8.250 1.00 87.12 313 ALA A O 1
ATOM 2449 N N . LEU A 1 314 ? 15.265 -0.809 9.998 1.00 92.19 314 LEU A N 1
ATOM 2450 C CA . LEU A 1 314 ? 15.116 0.493 10.648 1.00 92.19 314 LEU A CA 1
ATOM 2451 C C . LEU A 1 314 ? 16.431 0.961 11.302 1.00 92.19 314 LEU A C 1
ATOM 2453 O O . LEU A 1 314 ? 17.326 0.143 11.542 1.00 92.19 314 LEU A O 1
ATOM 2457 N N . PRO A 1 315 ? 16.577 2.269 11.598 1.00 92.62 315 PRO A N 1
ATOM 2458 C CA . PRO A 1 315 ? 17.800 2.830 12.165 1.00 92.62 315 PRO A CA 1
ATOM 2459 C C . PRO A 1 315 ? 18.312 2.060 13.388 1.00 92.62 315 PRO A C 1
ATOM 2461 O O . PRO A 1 315 ? 17.590 1.863 14.359 1.00 92.62 315 PRO A O 1
ATOM 2464 N N . LYS A 1 316 ? 19.596 1.677 13.371 1.00 90.44 316 LYS A N 1
ATOM 2465 C CA . LYS A 1 316 ? 20.246 0.914 14.458 1.00 90.44 316 LYS A CA 1
ATOM 2466 C C . LYS A 1 316 ? 20.314 1.657 15.797 1.00 90.44 316 LYS A C 1
ATOM 2468 O O . LYS A 1 316 ? 20.615 1.037 16.810 1.00 90.44 316 LYS A O 1
ATOM 2473 N N . ALA A 1 317 ? 20.096 2.974 15.790 1.00 90.62 317 ALA A N 1
ATOM 2474 C CA . ALA A 1 317 ? 19.980 3.766 17.011 1.00 90.62 317 ALA A CA 1
ATOM 2475 C C . ALA A 1 317 ? 18.775 3.314 17.857 1.00 90.62 317 ALA A C 1
ATOM 2477 O O . ALA A 1 317 ? 18.856 3.318 19.081 1.00 90.62 317 ALA A O 1
ATOM 2478 N N . GLU A 1 318 ? 17.711 2.837 17.207 1.00 91.00 318 GLU A N 1
ATOM 2479 C CA . GLU A 1 318 ? 16.549 2.249 17.863 1.00 91.00 318 GLU A CA 1
ATOM 2480 C C . GLU A 1 318 ? 16.869 0.806 18.262 1.00 91.00 318 GLU A C 1
ATOM 2482 O O . GLU A 1 318 ? 16.951 -0.075 17.407 1.00 91.00 318 GLU A O 1
ATOM 2487 N N . GLN A 1 319 ? 17.072 0.543 19.555 1.00 91.62 319 GLN A N 1
ATOM 2488 C CA . GLN A 1 319 ? 17.338 -0.820 20.047 1.00 91.62 319 GLN A CA 1
ATOM 2489 C C . GLN A 1 319 ? 16.069 -1.684 20.102 1.00 91.62 319 GLN A C 1
ATOM 2491 O O . GLN A 1 319 ? 16.145 -2.908 19.987 1.00 91.62 319 GLN A O 1
ATOM 2496 N N . GLN A 1 320 ? 14.902 -1.051 20.248 1.00 92.69 320 GLN A N 1
ATOM 2497 C CA . GLN A 1 320 ? 13.596 -1.700 20.328 1.00 92.69 320 GLN A CA 1
ATOM 2498 C C . GLN A 1 320 ? 12.683 -1.190 19.209 1.00 92.69 320 GLN A C 1
ATOM 2500 O O . GLN A 1 320 ? 12.643 0.003 18.924 1.00 92.69 320 GLN A O 1
ATOM 2505 N N . VAL A 1 321 ? 11.929 -2.099 18.595 1.00 94.25 321 VAL A N 1
ATOM 2506 C CA . VAL A 1 321 ? 10.931 -1.808 17.555 1.00 94.25 321 VAL A CA 1
ATOM 2507 C C . VAL A 1 321 ? 9.623 -2.538 17.846 1.00 94.25 321 VAL A C 1
ATOM 2509 O O . VAL A 1 321 ? 9.569 -3.492 18.621 1.00 94.25 321 VAL A O 1
ATOM 2512 N N . TYR A 1 322 ? 8.559 -2.095 17.192 1.00 94.25 322 TYR A N 1
ATOM 2513 C CA . TYR A 1 322 ? 7.196 -2.575 17.371 1.00 94.25 322 TYR A CA 1
ATOM 2514 C C . TYR A 1 322 ? 6.809 -3.497 16.228 1.00 94.25 322 TYR A C 1
ATOM 2516 O O . TYR A 1 322 ? 6.641 -3.054 15.093 1.00 94.25 322 TYR A O 1
ATOM 2524 N N . CYS A 1 323 ? 6.670 -4.785 16.524 1.00 95.31 323 CYS A N 1
ATOM 2525 C CA . CYS A 1 323 ? 6.223 -5.772 15.559 1.00 95.31 323 CYS A CA 1
ATOM 2526 C C . CYS A 1 323 ? 4.706 -5.688 15.341 1.00 95.31 323 CYS A C 1
ATOM 2528 O O . CYS A 1 323 ? 3.918 -5.543 16.280 1.00 95.31 323 CYS A O 1
ATOM 2530 N N . SER A 1 324 ? 4.300 -5.822 14.082 1.00 95.00 324 SER A N 1
ATOM 2531 C CA . SER A 1 324 ? 2.924 -5.837 13.600 1.00 95.00 324 SER A CA 1
ATOM 2532 C C . SER A 1 324 ? 2.733 -6.845 12.456 1.00 95.00 324 SER A C 1
ATOM 2534 O O . SER A 1 324 ? 3.676 -7.467 11.958 1.00 95.00 324 SER A O 1
ATOM 2536 N N . GLY A 1 325 ? 1.489 -6.992 12.002 1.00 93.00 325 GLY A N 1
ATOM 2537 C CA . GLY A 1 325 ? 1.145 -7.819 10.852 1.00 93.00 325 GLY A CA 1
ATOM 2538 C C . GLY A 1 325 ? 0.932 -9.290 11.197 1.00 93.00 325 GLY A C 1
ATOM 2539 O O . GLY A 1 325 ? 0.438 -9.637 12.266 1.00 93.00 325 GLY A O 1
ATOM 2540 N N . ARG A 1 326 ? 1.281 -10.164 10.251 1.00 91.88 326 ARG A N 1
ATOM 2541 C CA . ARG A 1 326 ? 0.998 -11.607 10.275 1.00 91.88 326 ARG A CA 1
ATOM 2542 C C . ARG A 1 326 ? 1.404 -12.353 11.561 1.00 91.88 326 ARG A C 1
ATOM 2544 O O . ARG A 1 326 ? 0.580 -13.151 12.007 1.00 91.88 326 ARG A O 1
ATOM 2551 N N . PRO A 1 327 ? 2.580 -12.116 12.186 1.00 93.56 327 PRO A N 1
ATOM 2552 C CA . PRO A 1 327 ? 2.945 -12.807 13.429 1.00 93.56 327 PRO A CA 1
ATOM 2553 C C . PRO A 1 327 ? 2.020 -12.495 14.612 1.00 93.56 327 PRO A C 1
ATOM 2555 O O . PRO A 1 327 ? 1.896 -13.318 15.512 1.00 93.56 327 PRO A O 1
ATOM 2558 N N . LEU A 1 328 ? 1.352 -11.335 14.623 1.00 95.94 328 LEU A N 1
ATOM 2559 C CA . LEU A 1 328 ? 0.467 -10.947 15.725 1.00 95.94 328 LEU A CA 1
ATOM 2560 C C . LEU A 1 328 ? -0.923 -11.577 15.625 1.00 95.94 328 LEU A C 1
ATOM 2562 O O . LEU A 1 328 ? -1.619 -11.640 16.634 1.00 95.94 328 LEU A O 1
ATOM 2566 N N . HIS A 1 329 ? -1.334 -12.052 14.446 1.00 96.94 329 HIS A N 1
ATOM 2567 C CA . HIS A 1 329 ? -2.691 -12.568 14.251 1.00 96.94 329 HIS A CA 1
ATOM 2568 C C . HIS A 1 329 ? -3.014 -13.750 15.178 1.00 96.94 329 HIS A C 1
ATOM 2570 O O . HIS A 1 329 ? -4.009 -13.664 15.898 1.00 96.94 329 HIS A O 1
ATOM 2576 N N . PRO A 1 330 ? -2.181 -14.811 15.262 1.00 97.25 330 PRO A N 1
ATOM 2577 C CA . PRO A 1 330 ? -2.418 -15.895 16.214 1.00 97.25 330 PRO A CA 1
ATOM 2578 C C . PRO A 1 330 ? -2.376 -15.409 17.666 1.00 97.25 330 PRO A C 1
ATOM 2580 O O . PRO A 1 330 ? -3.217 -15.810 18.463 1.00 97.25 330 PRO A O 1
ATOM 2583 N N . LEU A 1 331 ? -1.454 -14.502 18.014 1.00 98.00 331 LEU A N 1
ATOM 2584 C CA . LEU A 1 331 ? -1.362 -13.966 19.376 1.00 98.00 331 LEU A CA 1
ATOM 2585 C C . LEU A 1 331 ? -2.669 -13.272 19.785 1.00 98.00 331 LEU A C 1
ATOM 2587 O O . LEU A 1 331 ? -3.244 -13.597 20.817 1.00 98.00 331 LEU A O 1
ATOM 2591 N N . ALA A 1 332 ? -3.190 -12.374 18.950 1.00 97.81 332 ALA A N 1
ATOM 2592 C CA . ALA A 1 332 ? -4.416 -11.637 19.240 1.00 97.81 332 ALA A CA 1
ATOM 2593 C C . ALA A 1 332 ? -5.663 -12.535 19.292 1.00 97.81 332 ALA A C 1
ATOM 2595 O O . ALA A 1 332 ? -6.514 -12.341 20.158 1.00 97.81 332 ALA A O 1
ATOM 2596 N N . VAL A 1 333 ? -5.763 -13.543 18.416 1.00 98.19 333 VAL A N 1
ATOM 2597 C CA . VAL A 1 333 ? -6.850 -14.540 18.472 1.00 98.19 333 VAL A CA 1
ATOM 2598 C C . VAL A 1 333 ? -6.778 -15.348 19.771 1.00 98.19 333 VAL A C 1
ATOM 2600 O O . VAL A 1 333 ? -7.803 -15.589 20.407 1.00 98.19 333 VAL A O 1
ATOM 2603 N N . HIS A 1 334 ? -5.577 -15.715 20.217 1.00 97.94 334 HIS A N 1
ATOM 2604 C CA . HIS A 1 334 ? -5.391 -16.397 21.494 1.00 97.94 334 HIS A CA 1
ATOM 2605 C C . HIS A 1 334 ? -5.667 -15.492 22.705 1.00 97.94 334 HIS A C 1
ATOM 2607 O O . HIS A 1 334 ? -6.176 -15.996 23.703 1.00 97.94 334 HIS A O 1
ATOM 2613 N N . VAL A 1 335 ? -5.391 -14.182 22.634 1.00 96.88 335 VAL A N 1
ATOM 2614 C CA . VAL A 1 335 ? -5.818 -13.222 23.673 1.00 96.88 335 VAL A CA 1
ATOM 2615 C C . VAL A 1 335 ? -7.341 -13.155 23.727 1.00 96.88 335 VAL A C 1
ATOM 2617 O O . VAL A 1 335 ? -7.910 -13.189 24.813 1.00 96.88 335 VAL A O 1
ATOM 2620 N N . ALA A 1 336 ? -8.012 -13.110 22.572 1.00 96.06 336 ALA A N 1
ATOM 2621 C CA . ALA A 1 336 ? -9.471 -13.121 22.518 1.00 96.06 336 ALA A CA 1
ATOM 2622 C C . ALA A 1 336 ? -10.043 -14.375 23.191 1.00 96.06 336 ALA A C 1
ATOM 2624 O O . ALA A 1 336 ? -10.952 -14.268 24.010 1.00 96.06 336 ALA A O 1
ATOM 2625 N N . LEU A 1 337 ? -9.484 -15.551 22.880 1.00 95.44 337 LEU A N 1
ATOM 2626 C CA . LEU A 1 337 ? -9.884 -16.811 23.503 1.00 95.44 337 LEU A CA 1
ATOM 2627 C C . LEU A 1 337 ? -9.660 -16.779 25.021 1.00 95.44 337 LEU A C 1
ATOM 2629 O O . LEU A 1 337 ? -10.584 -17.076 25.769 1.00 95.44 337 LEU A O 1
ATOM 2633 N N . LEU A 1 338 ? -8.478 -16.339 25.462 1.00 94.50 338 LEU A N 1
ATOM 2634 C CA . LEU A 1 338 ? -8.125 -16.233 26.878 1.00 94.50 338 LEU A CA 1
ATOM 2635 C C . LEU A 1 338 ? -9.105 -15.338 27.651 1.00 94.50 338 LEU A C 1
ATOM 2637 O O . LEU A 1 338 ? -9.542 -15.704 28.737 1.00 94.50 338 LEU A O 1
ATOM 2641 N N . LEU A 1 339 ? -9.475 -14.183 27.087 1.00 93.12 339 LEU A N 1
ATOM 2642 C CA . LEU A 1 339 ? -10.446 -13.273 27.698 1.00 93.12 339 LEU A CA 1
ATOM 2643 C C . LEU A 1 339 ? -11.837 -13.910 27.787 1.00 93.12 339 LEU A C 1
ATOM 2645 O O . LEU A 1 339 ? -12.471 -13.822 28.833 1.00 93.12 339 LEU A O 1
ATOM 2649 N N . ARG A 1 340 ? -12.302 -14.579 26.722 1.00 90.06 340 ARG A N 1
ATOM 2650 C CA . ARG A 1 340 ? -13.606 -15.264 26.723 1.00 90.06 340 ARG A CA 1
ATOM 2651 C C . ARG A 1 340 ? -13.656 -16.407 27.744 1.00 90.06 340 ARG A C 1
ATOM 2653 O O . ARG A 1 340 ? -14.676 -16.559 28.394 1.00 90.06 340 ARG A O 1
ATOM 2660 N N . GLU A 1 341 ? -12.565 -17.153 27.922 1.00 90.38 341 GLU A N 1
ATOM 2661 C CA . GLU A 1 341 ? -12.456 -18.249 28.905 1.00 90.38 341 GLU A CA 1
ATOM 2662 C C . GLU A 1 341 ? -12.487 -17.773 30.370 1.00 90.38 341 GLU A C 1
ATOM 2664 O O . GLU A 1 341 ? -12.835 -18.548 31.249 1.00 90.38 341 GLU A O 1
ATOM 2669 N N . HIS A 1 342 ? -12.109 -16.520 30.653 1.00 89.25 342 HIS A N 1
ATOM 2670 C CA . HIS A 1 342 ? -12.069 -15.973 32.023 1.00 89.25 342 HIS A CA 1
ATOM 2671 C C . HIS A 1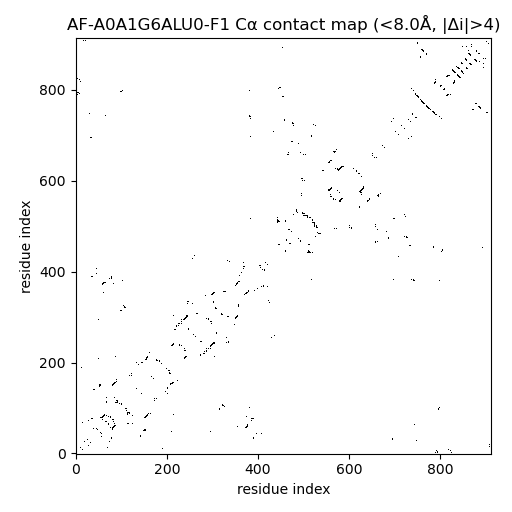 342 ? -13.252 -15.041 32.344 1.00 89.25 342 HIS A C 1
ATOM 2673 O O . HIS A 1 342 ? -13.366 -14.519 33.460 1.00 89.25 342 HIS A O 1
ATOM 2679 N N . MET A 1 343 ? -14.123 -14.795 31.365 1.00 83.19 343 MET A N 1
ATOM 2680 C CA . MET A 1 343 ? -15.274 -13.898 31.459 1.00 83.19 343 MET A CA 1
ATOM 2681 C C . MET A 1 343 ? -16.547 -14.662 31.065 1.00 83.19 343 MET A C 1
ATOM 2683 O O . MET A 1 343 ? -17.169 -14.357 30.051 1.00 83.19 343 MET A O 1
ATOM 2687 N N . ASP A 1 344 ? -16.891 -15.678 31.866 1.00 58.59 344 ASP A N 1
ATOM 2688 C CA . ASP A 1 344 ? -17.978 -16.640 31.610 1.00 58.59 344 ASP A CA 1
ATOM 2689 C C . ASP A 1 344 ? -19.391 -16.026 31.574 1.00 58.59 344 ASP A C 1
ATOM 2691 O O . ASP A 1 344 ? -20.286 -16.588 30.941 1.00 58.59 344 ASP A O 1
ATOM 2695 N N . ASP A 1 345 ? -19.620 -14.878 32.223 1.00 61.06 345 ASP A N 1
ATOM 2696 C CA . ASP A 1 345 ? -20.916 -14.197 32.168 1.00 61.06 345 ASP A CA 1
ATOM 2697 C C . ASP A 1 345 ? -20.967 -13.235 30.969 1.00 61.06 345 ASP A C 1
ATOM 2699 O O . ASP A 1 345 ? -20.176 -12.291 30.860 1.00 61.06 345 ASP A O 1
ATOM 2703 N N . ALA A 1 346 ? -21.915 -13.455 30.053 1.00 55.00 346 ALA A N 1
ATOM 2704 C CA . ALA A 1 346 ? -22.098 -12.624 28.861 1.00 55.00 346 ALA A CA 1
ATOM 2705 C C . ALA A 1 346 ? -22.407 -11.156 29.211 1.00 55.00 346 ALA A C 1
ATOM 2707 O O . ALA A 1 346 ? -22.148 -10.267 28.400 1.00 55.00 346 ALA A O 1
ATOM 2708 N N . ALA A 1 347 ? -22.922 -10.894 30.419 1.00 54.66 347 ALA A N 1
ATOM 2709 C CA . ALA A 1 347 ? -23.115 -9.542 30.938 1.00 54.66 347 ALA A CA 1
ATOM 2710 C C . ALA A 1 347 ? -21.795 -8.836 31.308 1.00 54.66 347 ALA A C 1
ATOM 2712 O O . ALA A 1 347 ? -21.755 -7.603 31.362 1.00 54.66 347 ALA A O 1
ATOM 2713 N N . ASP A 1 348 ? -20.717 -9.585 31.539 1.00 64.75 348 ASP A N 1
ATOM 2714 C CA . ASP A 1 348 ? -19.430 -9.059 31.990 1.00 64.75 348 ASP A CA 1
ATOM 2715 C C . ASP A 1 348 ? -18.366 -9.009 30.894 1.00 64.75 348 ASP A C 1
ATOM 2717 O O . ASP A 1 348 ? -17.409 -8.253 31.042 1.00 64.75 348 ASP A O 1
ATOM 2721 N N . CYS A 1 349 ? -18.515 -9.753 29.791 1.00 74.50 349 CYS A N 1
ATOM 2722 C CA . CYS A 1 349 ? -17.558 -9.729 28.684 1.00 74.50 349 CYS A CA 1
ATOM 2723 C C . CYS A 1 349 ? -17.924 -8.655 27.634 1.00 74.50 349 CYS A C 1
ATOM 2725 O O . CYS A 1 349 ? -18.845 -8.869 26.838 1.00 74.50 349 CYS A O 1
ATOM 2727 N N . PRO A 1 350 ? -17.214 -7.511 27.581 1.00 90.19 350 PRO A N 1
ATOM 2728 C CA . PRO A 1 350 ? -17.505 -6.456 26.616 1.00 90.19 350 PRO A CA 1
ATOM 2729 C C . PRO A 1 350 ? -17.216 -6.905 25.171 1.00 90.19 350 PRO A C 1
ATOM 2731 O O . PRO A 1 350 ? -16.410 -7.817 24.948 1.00 90.19 350 PRO A O 1
ATOM 2734 N N . PRO A 1 351 ? -17.821 -6.258 24.158 1.00 92.88 351 PRO A N 1
ATOM 2735 C CA . PRO A 1 351 ? -17.551 -6.599 22.768 1.00 92.88 351 PRO A CA 1
ATOM 2736 C C . PRO A 1 351 ? -16.076 -6.385 22.394 1.00 92.88 351 PRO A C 1
ATOM 2738 O O . PRO A 1 351 ? -15.412 -5.456 22.868 1.00 92.88 351 PRO A O 1
ATOM 2741 N N . LEU A 1 352 ? -15.578 -7.245 21.503 1.00 95.25 352 LEU A N 1
ATOM 2742 C CA . LEU A 1 352 ? -14.191 -7.247 21.044 1.00 95.25 352 LEU A CA 1
ATOM 2743 C C . LEU A 1 352 ? -14.095 -6.692 19.620 1.00 95.25 352 LEU A C 1
ATOM 2745 O O . LEU A 1 352 ? -14.795 -7.148 18.720 1.00 95.25 352 LEU A O 1
ATOM 2749 N N . SER A 1 353 ? -13.171 -5.762 19.401 1.00 97.19 353 SER A N 1
ATOM 2750 C CA . SER A 1 353 ? -12.723 -5.335 18.070 1.00 97.19 353 SER A CA 1
ATOM 2751 C C . SER A 1 353 ? -11.307 -5.843 17.788 1.00 97.19 353 SER A C 1
ATOM 2753 O O . SER A 1 353 ? -10.548 -6.134 18.717 1.00 97.19 353 SER A O 1
ATOM 2755 N N . PHE A 1 354 ? -10.928 -5.954 16.513 1.00 97.94 354 PHE A N 1
ATOM 2756 C CA . PHE A 1 354 ? -9.686 -6.626 16.112 1.00 97.94 354 PHE A CA 1
ATOM 2757 C C . PHE A 1 354 ? -8.834 -5.779 15.158 1.00 97.94 354 PHE A C 1
ATOM 2759 O O . PHE A 1 354 ? -9.377 -5.122 14.277 1.00 97.94 354 PHE A O 1
ATOM 2766 N N . CYS A 1 355 ? -7.504 -5.792 15.307 1.00 95.56 355 CYS A N 1
ATOM 2767 C CA . CYS A 1 355 ? -6.573 -5.054 14.440 1.00 95.56 355 CYS A CA 1
ATOM 2768 C C . CYS A 1 355 ? -5.191 -5.697 14.214 1.00 95.56 355 CYS A C 1
ATOM 2770 O O . CYS A 1 355 ? -4.263 -5.036 13.742 1.00 95.56 355 CYS A O 1
ATOM 2772 N N . ALA A 1 356 ? -5.016 -6.975 14.547 1.00 95.44 356 ALA A N 1
ATOM 2773 C CA . ALA A 1 356 ? -3.712 -7.637 14.557 1.00 95.44 356 ALA A CA 1
ATOM 2774 C C . ALA A 1 356 ? -3.532 -8.596 13.368 1.00 95.44 356 ALA A C 1
ATOM 2776 O O . ALA A 1 356 ? -3.959 -9.741 13.418 1.00 95.44 356 ALA A O 1
ATOM 2777 N N . GLY A 1 357 ? -2.887 -8.144 12.287 1.00 94.19 357 GLY A N 1
ATOM 2778 C CA . GLY A 1 357 ? -2.628 -9.000 11.116 1.00 94.19 357 GLY A CA 1
ATOM 2779 C C . GLY A 1 357 ? -3.880 -9.369 10.307 1.00 94.19 357 GLY A C 1
ATOM 2780 O O . GLY A 1 357 ? -3.870 -10.356 9.571 1.00 94.19 357 GLY A O 1
ATOM 2781 N N . ALA A 1 358 ? -4.940 -8.564 10.424 1.00 95.69 358 ALA A N 1
ATOM 2782 C CA . ALA A 1 358 ? -6.171 -8.729 9.664 1.00 95.69 358 ALA A CA 1
ATOM 2783 C C . ALA A 1 358 ? -5.970 -8.435 8.167 1.00 95.69 358 ALA A C 1
ATOM 2785 O O . ALA A 1 358 ? -5.419 -7.400 7.782 1.00 95.69 358 ALA A O 1
ATOM 2786 N N . ASP A 1 359 ? -6.475 -9.330 7.324 1.00 94.06 359 ASP A N 1
ATOM 2787 C CA . ASP A 1 359 ? -6.481 -9.240 5.868 1.00 94.06 359 ASP A CA 1
ATOM 2788 C C . ASP A 1 359 ? -7.831 -9.689 5.283 1.00 94.06 359 ASP A C 1
ATOM 2790 O O . ASP A 1 359 ? -8.695 -10.208 5.997 1.00 94.06 359 ASP A O 1
ATOM 2794 N N . ALA A 1 360 ? -8.021 -9.499 3.976 1.00 93.00 360 ALA A N 1
ATOM 2795 C CA . ALA A 1 360 ? -9.275 -9.824 3.297 1.00 93.00 360 ALA A CA 1
ATOM 2796 C C . ALA A 1 360 ? -9.740 -11.275 3.506 1.00 93.00 360 ALA A C 1
ATOM 2798 O O . ALA A 1 360 ? -10.934 -11.552 3.513 1.00 93.00 360 ALA A O 1
ATOM 2799 N N . PHE A 1 361 ? -8.811 -12.211 3.692 1.00 92.06 361 PHE A N 1
ATOM 2800 C CA . PHE A 1 361 ? -9.118 -13.637 3.716 1.00 92.06 361 PHE A CA 1
ATOM 2801 C C . PHE A 1 361 ? -9.339 -14.182 5.125 1.00 92.06 361 PHE A C 1
ATOM 2803 O O . PHE A 1 361 ? -9.913 -15.257 5.256 1.00 92.06 361 PHE A O 1
ATOM 2810 N N . ASN A 1 362 ? -8.866 -13.483 6.160 1.00 94.31 362 ASN A N 1
ATOM 2811 C CA . ASN A 1 362 ? -9.078 -13.870 7.557 1.00 94.31 362 ASN A CA 1
ATOM 2812 C C . ASN A 1 362 ? -10.169 -13.029 8.254 1.00 94.31 362 ASN A C 1
ATOM 2814 O O . ASN A 1 362 ? -10.665 -13.420 9.309 1.00 94.31 362 ASN A O 1
ATOM 2818 N N . THR A 1 363 ? -10.592 -11.917 7.641 1.00 96.44 363 THR A N 1
ATOM 2819 C CA . THR A 1 363 ? -11.701 -11.071 8.113 1.00 96.44 363 THR A CA 1
ATOM 2820 C C . THR A 1 363 ? -13.036 -11.821 8.233 1.00 96.44 363 THR A C 1
ATOM 2822 O O . THR A 1 363 ? -13.702 -11.643 9.254 1.00 96.44 363 THR A O 1
ATOM 2825 N N . PRO A 1 364 ? -13.436 -12.705 7.292 1.00 95.44 364 PRO A N 1
ATOM 2826 C CA . PRO A 1 364 ? -14.663 -13.488 7.452 1.00 95.44 364 PRO A CA 1
ATOM 2827 C C . PRO A 1 364 ? -14.658 -14.365 8.707 1.00 95.44 364 PRO A C 1
ATOM 2829 O O . PRO A 1 364 ? -15.670 -14.442 9.404 1.00 95.44 364 PRO A O 1
ATOM 2832 N N . ASP A 1 365 ? -13.514 -14.982 9.020 1.00 95.00 365 ASP A N 1
ATOM 2833 C CA . ASP A 1 365 ? -13.353 -15.847 10.193 1.00 95.00 365 ASP A CA 1
ATOM 2834 C C . ASP A 1 365 ? -13.316 -15.023 11.495 1.00 95.00 365 ASP A C 1
ATOM 2836 O O . ASP A 1 365 ? -13.908 -15.418 12.497 1.00 95.00 365 ASP A O 1
ATOM 2840 N N . LEU A 1 366 ? -12.706 -13.829 11.475 1.00 96.62 366 LEU A N 1
ATOM 2841 C CA . LEU A 1 366 ? -12.744 -12.882 12.600 1.00 96.62 366 LEU A CA 1
ATOM 2842 C C . LEU A 1 366 ? -14.180 -12.448 12.935 1.00 96.62 366 LEU A C 1
ATOM 2844 O O . LEU A 1 366 ? -14.586 -12.479 14.095 1.00 96.62 366 LEU A O 1
ATOM 2848 N N . LEU A 1 367 ? -14.968 -12.075 11.923 1.00 96.62 367 LEU A N 1
ATOM 2849 C CA . LEU A 1 367 ? -16.353 -11.634 12.115 1.00 96.62 367 LEU A CA 1
ATOM 2850 C C . LEU A 1 367 ? -17.285 -12.786 12.523 1.00 96.62 367 LEU A C 1
ATOM 2852 O O . LEU A 1 367 ? -18.202 -12.570 13.322 1.00 96.62 367 LEU A O 1
ATOM 2856 N N . ALA A 1 368 ? -17.028 -14.001 12.025 1.00 94.62 368 ALA A N 1
ATOM 2857 C CA . ALA A 1 368 ? -17.678 -15.232 12.483 1.00 94.62 368 ALA A CA 1
ATOM 2858 C C . ALA A 1 368 ? -17.398 -15.522 13.966 1.00 94.62 368 ALA A C 1
ATOM 2860 O O . ALA A 1 368 ? -18.294 -15.965 14.684 1.00 94.62 368 ALA A O 1
ATOM 2861 N N . ALA A 1 369 ? -16.177 -15.235 14.426 1.00 93.31 369 ALA A N 1
ATOM 2862 C CA . ALA A 1 369 ? -15.747 -15.391 15.813 1.00 93.31 369 ALA A CA 1
ATOM 2863 C C . ALA A 1 369 ? -16.151 -14.216 16.732 1.00 93.31 369 ALA A C 1
ATOM 2865 O O . ALA A 1 369 ? -15.686 -14.149 17.868 1.00 93.31 369 ALA A O 1
ATOM 2866 N N . ASP A 1 370 ? -17.010 -13.303 16.256 1.00 92.56 370 ASP A N 1
ATOM 2867 C CA . ASP A 1 370 ? -17.475 -12.114 16.987 1.00 92.56 370 ASP A CA 1
ATOM 2868 C C . ASP A 1 370 ? -16.340 -11.157 17.413 1.00 92.56 370 ASP A C 1
ATOM 2870 O O . ASP A 1 370 ? -16.356 -10.563 18.491 1.00 92.56 370 ASP A O 1
ATOM 2874 N N . LEU A 1 371 ? -15.329 -11.006 16.550 1.00 95.06 371 LEU A N 1
ATOM 2875 C CA . LEU A 1 371 ? -14.191 -10.098 16.735 1.00 95.06 371 LEU A CA 1
ATOM 2876 C C . LEU A 1 371 ? -14.306 -8.882 15.797 1.00 95.06 371 LEU A C 1
ATOM 2878 O O . LEU A 1 371 ? -13.467 -8.686 14.917 1.00 95.06 371 LEU A O 1
ATOM 2882 N N . GLY A 1 372 ? -15.377 -8.092 15.943 1.00 94.81 372 GLY A N 1
ATOM 2883 C CA . GLY A 1 372 ? -15.714 -6.968 15.059 1.00 94.81 372 GLY A CA 1
ATOM 2884 C C . GLY A 1 372 ? -16.084 -5.664 15.794 1.00 94.81 372 GLY A C 1
ATOM 2885 O O . GLY A 1 372 ? -16.691 -5.703 16.866 1.00 94.81 372 GLY A O 1
ATOM 2886 N N . PRO A 1 373 ? -15.813 -4.474 15.223 1.00 97.56 373 PRO A N 1
ATOM 2887 C CA . PRO A 1 373 ? -15.283 -4.234 13.878 1.00 97.56 373 PRO A CA 1
ATOM 2888 C C . PRO A 1 373 ? -13.803 -4.618 13.730 1.00 97.56 373 PRO A C 1
ATOM 2890 O O . PRO A 1 373 ? -13.065 -4.710 14.716 1.00 97.56 373 PRO A O 1
ATOM 2893 N N . VAL A 1 374 ? -13.382 -4.849 12.486 1.00 98.44 374 VAL A N 1
ATOM 2894 C CA . VAL A 1 374 ? -12.013 -5.240 12.127 1.00 98.44 374 VAL A CA 1
ATOM 2895 C C . VAL A 1 374 ? -11.300 -4.059 11.479 1.00 98.44 374 VAL A C 1
ATOM 2897 O O . VAL A 1 374 ? -11.684 -3.603 10.407 1.00 98.44 374 VAL A O 1
ATOM 2900 N N . THR A 1 375 ? -10.224 -3.575 12.085 1.00 98.31 375 THR A N 1
ATOM 2901 C CA . THR A 1 375 ? -9.377 -2.549 11.473 1.00 98.31 375 THR A CA 1
ATOM 2902 C C . THR A 1 375 ? -8.039 -3.103 11.011 1.00 98.31 375 THR A C 1
ATOM 2904 O O . THR A 1 375 ? -7.579 -4.148 11.465 1.00 98.31 375 THR A O 1
ATOM 2907 N N . THR A 1 376 ? -7.401 -2.432 10.056 1.00 96.94 376 THR A N 1
ATOM 2908 C CA . THR A 1 376 ? -6.114 -2.868 9.502 1.00 96.94 376 THR A CA 1
ATOM 2909 C C . THR A 1 376 ? -5.163 -1.694 9.288 1.00 96.94 376 THR A C 1
ATOM 2911 O O . THR A 1 376 ? -5.583 -0.567 9.033 1.00 96.94 376 THR A O 1
ATOM 2914 N N . CYS A 1 377 ? -3.864 -1.966 9.415 1.00 95.50 377 CYS A N 1
ATOM 2915 C CA . CYS A 1 377 ? -2.778 -1.024 9.137 1.00 95.50 377 CYS A CA 1
ATOM 2916 C C . CYS A 1 377 ? -1.679 -1.720 8.325 1.00 95.50 377 CYS A C 1
ATOM 2918 O O . CYS A 1 377 ? -1.424 -1.352 7.180 1.00 95.50 377 CYS A O 1
ATOM 2920 N N . SER A 1 378 ? -1.088 -2.797 8.860 1.00 94.88 378 SER A N 1
ATOM 2921 C CA . SER A 1 378 ? 0.014 -3.517 8.203 1.00 94.88 378 SER A CA 1
ATOM 2922 C C . SER A 1 378 ? -0.344 -4.016 6.800 1.00 94.88 378 SER A C 1
ATOM 2924 O O . SER A 1 378 ? 0.512 -4.035 5.918 1.00 94.88 378 SER A O 1
ATOM 2926 N N . ASP A 1 379 ? -1.602 -4.400 6.562 1.00 94.19 379 ASP A N 1
ATOM 2927 C CA . ASP A 1 379 ? -2.022 -4.837 5.232 1.00 94.19 379 ASP A CA 1
ATOM 2928 C C . ASP A 1 379 ? -2.141 -3.669 4.241 1.00 94.19 379 ASP A C 1
ATOM 2930 O O . ASP A 1 379 ? -1.711 -3.790 3.092 1.00 94.19 379 ASP A O 1
ATOM 2934 N N . LEU A 1 380 ? -2.628 -2.513 4.702 1.00 95.50 380 LEU A N 1
ATOM 2935 C CA . LEU A 1 380 ? -2.743 -1.285 3.907 1.00 95.50 380 LEU A CA 1
ATOM 2936 C C . LEU A 1 380 ? -1.383 -0.617 3.629 1.00 95.50 380 LEU A C 1
ATOM 2938 O O . LEU A 1 380 ? -1.302 0.295 2.811 1.00 95.50 380 LEU A O 1
ATOM 2942 N N . LEU A 1 381 ? -0.306 -1.039 4.301 1.00 95.50 381 LEU A N 1
ATOM 2943 C CA . LEU A 1 381 ? 1.073 -0.633 3.991 1.00 95.50 381 LEU A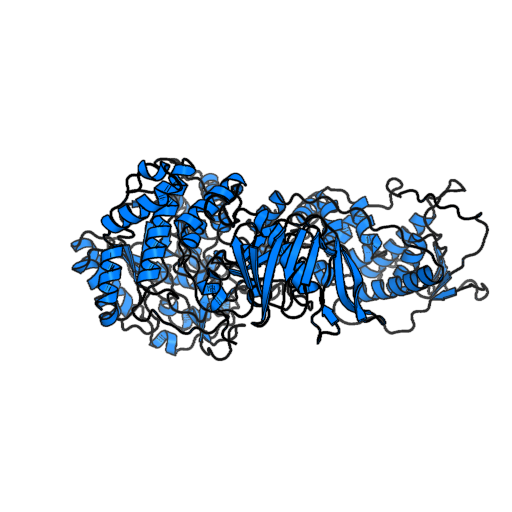 CA 1
ATOM 2944 C C . LEU A 1 381 ? 1.716 -1.506 2.895 1.00 95.50 381 LEU A C 1
ATOM 2946 O O . LEU A 1 381 ? 2.821 -1.204 2.456 1.00 95.50 381 LEU A O 1
ATOM 2950 N N . LYS A 1 382 ? 1.054 -2.569 2.426 1.00 92.44 382 LYS A N 1
ATOM 2951 C CA . LYS A 1 382 ? 1.557 -3.467 1.367 1.00 92.44 382 LYS A CA 1
ATOM 2952 C C . LYS A 1 382 ? 0.909 -3.146 0.004 1.00 92.44 382 LYS A C 1
ATOM 2954 O O . LYS A 1 382 ? -0.127 -2.480 -0.027 1.00 92.44 382 LYS A O 1
ATOM 2959 N N . PRO A 1 383 ? 1.481 -3.601 -1.136 1.00 91.19 383 PRO A N 1
ATOM 2960 C CA . PRO A 1 383 ? 1.025 -3.209 -2.475 1.00 91.19 383 PRO A CA 1
ATOM 2961 C C . PRO A 1 383 ? -0.474 -3.381 -2.697 1.00 91.19 383 PRO A C 1
ATOM 2963 O O . PRO A 1 383 ? -1.037 -4.419 -2.371 1.00 91.19 383 PRO A O 1
ATOM 2966 N N . GLY A 1 384 ? -1.117 -2.347 -3.220 1.00 90.81 384 GLY A N 1
ATOM 2967 C CA . GLY A 1 384 ? -2.573 -2.235 -3.309 1.00 90.81 384 GLY A CA 1
ATOM 2968 C C . GLY A 1 384 ? -3.167 -1.241 -2.312 1.00 90.81 384 GLY A C 1
ATOM 2969 O O . GLY A 1 384 ? -4.134 -0.566 -2.659 1.00 90.81 384 GLY A O 1
ATOM 2970 N N . GLY A 1 385 ? -2.539 -1.063 -1.144 1.00 94.69 385 GLY A N 1
ATOM 2971 C CA . GLY A 1 385 ? -2.856 0.017 -0.209 1.00 94.69 385 GLY A CA 1
ATOM 2972 C C . GLY A 1 385 ? -4.303 0.018 0.275 1.00 94.69 385 GLY A C 1
ATOM 2973 O O . GLY A 1 385 ? -4.879 -1.036 0.539 1.00 94.69 385 GLY A O 1
ATOM 2974 N N . TYR A 1 386 ? -4.899 1.211 0.342 1.00 96.50 386 TYR A N 1
ATOM 2975 C CA . TYR A 1 386 ? -6.301 1.429 0.721 1.00 96.50 386 TYR A CA 1
ATOM 2976 C C . TYR A 1 386 ? -7.298 0.605 -0.096 1.00 96.50 386 TYR A C 1
ATOM 2978 O O . TYR A 1 386 ? -8.243 0.064 0.473 1.00 96.50 386 TYR A O 1
ATOM 2986 N N . ALA A 1 387 ? -7.059 0.445 -1.404 1.00 93.44 387 ALA A N 1
ATOM 2987 C CA . ALA A 1 387 ? -7.960 -0.267 -2.313 1.00 93.44 387 ALA A CA 1
ATOM 2988 C C . ALA A 1 387 ? -8.189 -1.733 -1.920 1.00 93.44 387 ALA A C 1
ATOM 2990 O O . ALA A 1 387 ? -9.177 -2.336 -2.328 1.00 93.44 387 ALA A O 1
ATOM 2991 N N . ARG A 1 388 ? -7.326 -2.299 -1.071 1.00 92.44 388 ARG A N 1
ATOM 2992 C CA . ARG A 1 388 ? -7.536 -3.634 -0.514 1.00 92.44 388 ARG A CA 1
ATOM 2993 C C . ARG A 1 388 ? -8.778 -3.740 0.350 1.00 92.44 388 ARG A C 1
ATOM 2995 O O . ARG A 1 388 ? -9.346 -4.821 0.393 1.00 92.44 388 ARG A O 1
ATOM 3002 N N . LEU A 1 389 ? -9.224 -2.665 1.003 1.00 96.06 389 LEU A N 1
ATOM 3003 C CA . LEU A 1 389 ? -10.448 -2.689 1.814 1.00 96.06 389 LEU A CA 1
ATOM 3004 C C . LEU A 1 389 ? -11.660 -3.157 0.997 1.00 96.06 389 LEU A C 1
ATOM 3006 O O . LEU A 1 389 ? -12.489 -3.895 1.523 1.00 96.06 389 LEU A O 1
ATOM 3010 N N . ARG A 1 390 ? -11.700 -2.854 -0.307 1.00 93.25 390 ARG A N 1
ATOM 3011 C CA . ARG A 1 390 ? -12.734 -3.367 -1.207 1.00 93.25 390 ARG A CA 1
ATOM 3012 C C . ARG A 1 390 ? -12.722 -4.896 -1.268 1.00 93.25 390 ARG A C 1
ATOM 3014 O O . ARG A 1 390 ? -13.760 -5.525 -1.099 1.00 93.25 390 ARG A O 1
ATOM 3021 N N . GLN A 1 391 ? -11.534 -5.488 -1.387 1.00 92.06 391 GLN A N 1
ATOM 3022 C CA . GLN A 1 391 ? -11.363 -6.939 -1.391 1.00 92.06 391 GLN A CA 1
ATOM 3023 C C . GLN A 1 391 ? -11.812 -7.594 -0.074 1.00 92.06 391 GLN A C 1
ATOM 3025 O O . GLN A 1 391 ? -12.302 -8.720 -0.101 1.00 92.06 391 GLN A O 1
ATOM 3030 N N . TYR A 1 392 ? -11.665 -6.927 1.079 1.00 95.25 392 TYR A N 1
ATOM 3031 C CA . TYR A 1 392 ? -12.160 -7.470 2.355 1.00 95.25 392 TYR A CA 1
ATOM 3032 C C . TYR A 1 392 ? -13.675 -7.682 2.297 1.00 95.25 392 TYR A C 1
ATOM 3034 O O . TYR A 1 392 ? -14.173 -8.692 2.790 1.00 95.25 392 TYR A O 1
ATOM 3042 N N . LEU A 1 393 ? -14.388 -6.737 1.682 1.00 96.06 393 LEU A N 1
ATOM 3043 C CA . LEU A 1 393 ? -15.841 -6.761 1.558 1.00 96.06 393 LEU A CA 1
ATOM 3044 C C . LEU A 1 393 ? -16.299 -7.760 0.502 1.00 96.06 393 LEU A C 1
ATOM 3046 O O . LEU A 1 393 ? -17.223 -8.521 0.773 1.00 96.06 393 LEU A O 1
ATOM 3050 N N . ASP A 1 394 ? -15.614 -7.826 -0.642 1.00 93.12 394 ASP A N 1
ATOM 3051 C CA . ASP A 1 394 ? -15.917 -8.814 -1.682 1.00 93.12 394 ASP A CA 1
ATOM 3052 C C . ASP A 1 394 ? -15.754 -10.247 -1.126 1.00 93.12 394 ASP A C 1
ATOM 3054 O O . ASP A 1 394 ? -16.677 -11.054 -1.197 1.00 93.12 394 ASP A O 1
ATOM 3058 N N . VAL A 1 395 ? -14.633 -10.543 -0.449 1.00 93.88 395 VAL A N 1
ATOM 3059 C CA . VAL A 1 395 ? -14.383 -11.872 0.147 1.00 93.88 395 VAL A CA 1
ATOM 3060 C C . VAL A 1 395 ? -15.371 -12.197 1.273 1.00 93.88 395 VAL A C 1
ATOM 3062 O O . VAL A 1 395 ? -15.797 -13.347 1.406 1.00 93.88 395 VAL A O 1
ATOM 3065 N N . LEU A 1 396 ? -15.741 -11.211 2.096 1.00 95.19 396 LEU A N 1
ATOM 3066 C CA . LEU A 1 396 ? -16.755 -11.390 3.136 1.00 95.19 396 LEU A CA 1
ATOM 3067 C C . LEU A 1 396 ? -18.126 -11.705 2.532 1.00 95.19 396 LEU A C 1
ATOM 3069 O O . LEU A 1 396 ? -18.762 -12.673 2.950 1.00 95.19 396 LEU A O 1
ATOM 3073 N N . SER A 1 397 ? -18.544 -10.925 1.536 1.00 95.44 397 SER A N 1
ATOM 3074 C CA . SER A 1 397 ? -19.812 -11.108 0.833 1.00 95.44 397 SER A CA 1
ATOM 3075 C C . SER A 1 397 ? -19.889 -12.483 0.169 1.00 95.44 397 SER A C 1
ATOM 3077 O O . SER A 1 397 ? -20.867 -13.207 0.368 1.00 95.44 397 SER A O 1
ATOM 3079 N N . ASP A 1 398 ? -18.826 -12.904 -0.522 1.00 94.44 398 ASP A N 1
ATOM 3080 C CA . ASP A 1 398 ? -18.742 -14.218 -1.166 1.00 94.44 398 ASP A CA 1
ATOM 3081 C C . ASP A 1 398 ? -18.847 -15.359 -0.143 1.00 94.44 398 ASP A C 1
ATOM 3083 O O . ASP A 1 398 ? -19.599 -16.319 -0.336 1.00 94.44 398 ASP A O 1
ATOM 3087 N N . ARG A 1 399 ? -18.130 -15.253 0.987 1.00 93.75 399 ARG A N 1
ATOM 3088 C CA . ARG A 1 399 ? -18.164 -16.260 2.063 1.00 93.75 399 ARG A CA 1
ATOM 3089 C C . ARG A 1 399 ? -19.549 -16.365 2.696 1.00 93.75 399 ARG A C 1
ATOM 3091 O O . ARG A 1 399 ? -20.025 -17.483 2.886 1.00 93.75 399 ARG A O 1
ATOM 3098 N N . MET A 1 400 ? -20.206 -15.242 2.975 1.00 95.31 400 MET A N 1
ATOM 3099 C CA . MET A 1 400 ? -21.565 -15.228 3.528 1.00 95.31 400 MET A CA 1
ATOM 3100 C C . MET A 1 400 ? -22.588 -15.782 2.529 1.00 95.31 400 MET A C 1
ATOM 3102 O O . MET A 1 400 ? -23.392 -16.648 2.882 1.00 95.31 400 MET A O 1
ATOM 3106 N N . SER A 1 401 ? -22.502 -15.362 1.267 1.00 95.38 401 SER A N 1
ATOM 3107 C CA . SER A 1 401 ? -23.397 -15.805 0.193 1.00 95.38 401 SER A CA 1
ATOM 3108 C C . SER A 1 401 ? -23.275 -17.305 -0.077 1.00 95.38 401 SER A C 1
ATOM 3110 O O . SER A 1 401 ? -24.288 -17.974 -0.271 1.00 95.38 401 SER A O 1
ATOM 3112 N N . SER A 1 402 ? -22.060 -17.867 -0.008 1.00 94.69 402 SER A N 1
ATOM 3113 C CA . SER A 1 402 ? -21.813 -19.302 -0.231 1.00 94.69 402 SER A CA 1
ATOM 3114 C C . SER A 1 402 ? -22.547 -20.232 0.745 1.00 94.69 402 SER A C 1
ATOM 3116 O O . SER A 1 402 ? -22.740 -21.408 0.442 1.00 94.69 402 SER A O 1
ATOM 3118 N N . VAL A 1 403 ? -22.980 -19.706 1.896 1.00 93.94 403 VAL A N 1
ATOM 3119 C CA . VAL A 1 403 ? -23.738 -20.441 2.921 1.00 93.94 403 VAL A CA 1
ATOM 3120 C C . VAL A 1 403 ? -25.155 -19.890 3.120 1.00 93.94 403 VAL A C 1
ATOM 3122 O O . VAL A 1 403 ? -25.864 -20.335 4.020 1.00 93.94 403 VAL A O 1
ATOM 3125 N N . GLY A 1 404 ? -25.567 -18.909 2.309 1.00 95.25 404 GLY A N 1
ATOM 3126 C CA . GLY A 1 404 ? -26.876 -18.261 2.402 1.00 95.25 404 GLY A CA 1
ATOM 3127 C C . GLY A 1 404 ? -27.077 -17.375 3.637 1.00 95.25 404 GLY A C 1
ATOM 3128 O O . GLY A 1 404 ? -28.221 -17.144 4.019 1.00 95.25 404 GLY A O 1
ATOM 3129 N N . ALA A 1 405 ? -26.005 -16.891 4.277 1.00 96.00 405 ALA A N 1
ATOM 3130 C CA . ALA A 1 405 ? -26.113 -15.986 5.421 1.00 96.00 405 ALA A CA 1
ATOM 3131 C C . ALA A 1 405 ? -26.479 -14.569 4.955 1.00 96.00 405 ALA A C 1
ATOM 3133 O O . ALA A 1 405 ? -25.727 -13.939 4.213 1.00 96.00 405 ALA A O 1
ATOM 3134 N N . ARG A 1 406 ? -27.618 -14.051 5.422 1.00 95.62 406 AR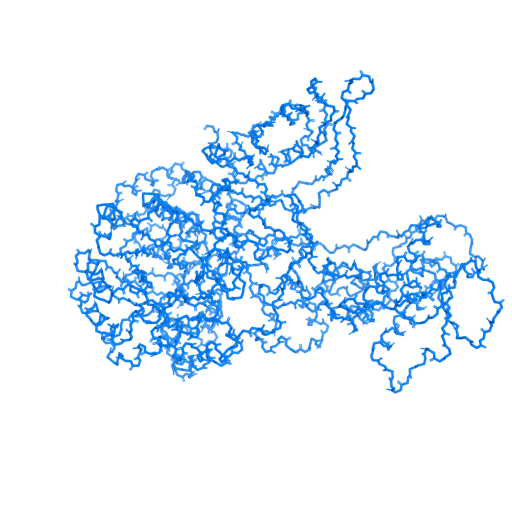G A N 1
ATOM 3135 C CA . ARG A 1 406 ? -28.159 -12.739 5.020 1.00 95.62 406 ARG A CA 1
ATOM 3136 C C . ARG A 1 406 ? -27.720 -11.598 5.926 1.00 95.62 406 ARG A C 1
ATOM 3138 O O . ARG A 1 406 ? -27.933 -10.439 5.596 1.00 95.62 406 ARG A O 1
ATOM 3145 N N . ASN A 1 407 ? -27.148 -11.917 7.083 1.00 96.44 407 ASN A N 1
ATOM 3146 C CA . ASN A 1 407 ? -26.585 -10.938 7.999 1.00 96.44 407 ASN A CA 1
ATOM 3147 C C . ASN A 1 407 ? -25.427 -11.534 8.827 1.00 96.44 407 ASN A C 1
ATOM 3149 O O . ASN A 1 407 ? -25.211 -12.752 8.830 1.00 96.44 407 ASN A O 1
ATOM 3153 N N . LEU A 1 408 ? -24.679 -10.689 9.548 1.00 95.50 408 LEU A N 1
ATOM 3154 C CA . LEU A 1 408 ? -23.576 -11.140 10.411 1.00 95.50 408 LEU A CA 1
ATOM 3155 C C . LEU A 1 408 ? -24.024 -12.099 11.526 1.00 95.50 408 LEU A C 1
ATOM 3157 O O . LEU A 1 408 ? -23.241 -12.953 11.940 1.00 95.50 408 LEU A O 1
ATOM 3161 N N . GLU A 1 409 ? -25.259 -11.994 12.018 1.00 95.06 409 GLU A N 1
ATOM 3162 C CA . GLU A 1 409 ? -25.778 -12.898 13.050 1.00 95.06 409 GLU A CA 1
ATOM 3163 C C . GLU A 1 409 ? -25.973 -14.319 12.501 1.00 95.06 409 GLU A C 1
ATOM 3165 O O . GLU A 1 409 ? -25.511 -15.291 13.108 1.00 95.06 409 GLU A O 1
ATOM 3170 N N . GLU A 1 410 ? -26.582 -14.444 11.319 1.00 95.94 410 GLU A N 1
ATOM 3171 C CA . GLU A 1 410 ? -26.716 -15.708 10.593 1.00 95.94 410 GLU A CA 1
ATOM 3172 C C . GLU A 1 410 ? -25.338 -16.302 10.261 1.00 95.94 410 GLU A C 1
ATOM 3174 O O . GLU A 1 410 ? -25.133 -17.503 10.449 1.00 95.94 410 GLU A O 1
ATOM 3179 N N . TRP A 1 411 ? -24.362 -15.471 9.873 1.00 94.81 411 TRP A N 1
ATOM 3180 C CA . TRP A 1 411 ? -22.981 -15.908 9.632 1.00 94.81 411 TRP A CA 1
ATOM 3181 C C . TRP A 1 411 ? -22.315 -16.479 10.893 1.00 94.81 411 TRP A C 1
ATOM 3183 O O . TRP A 1 411 ? -21.768 -17.584 10.868 1.00 94.81 411 TRP A O 1
ATOM 3193 N N . ARG A 1 412 ? -22.430 -15.789 12.036 1.00 93.31 412 ARG A N 1
ATOM 3194 C CA . ARG A 1 412 ? -21.926 -16.272 13.338 1.00 93.31 412 ARG A CA 1
ATOM 3195 C C . ARG A 1 412 ? -22.633 -17.545 13.794 1.00 93.31 412 ARG A C 1
ATOM 3197 O O . ARG A 1 412 ? -22.014 -18.431 14.382 1.00 93.31 412 ARG A O 1
ATOM 3204 N N . LYS A 1 413 ? -23.943 -17.657 13.558 1.00 93.19 413 LYS A N 1
ATOM 3205 C CA . LYS A 1 413 ? -24.717 -18.870 13.864 1.00 93.19 413 LYS A CA 1
ATOM 3206 C C . LYS A 1 413 ? -24.241 -20.051 13.018 1.00 93.19 413 LYS A C 1
ATOM 3208 O O . LYS A 1 413 ? -24.005 -21.123 13.569 1.00 93.19 413 LYS A O 1
ATOM 3213 N N . TYR A 1 414 ? -24.048 -19.845 11.717 1.00 92.69 414 TYR A N 1
ATOM 3214 C CA . TYR A 1 414 ? -23.484 -20.857 10.828 1.00 92.69 414 TYR A CA 1
ATOM 3215 C C . TYR A 1 414 ? -22.098 -21.310 11.308 1.00 92.69 414 TYR A C 1
ATOM 3217 O O . TYR A 1 414 ? -21.863 -22.510 11.441 1.00 92.69 414 TYR A O 1
ATOM 3225 N N . ALA A 1 415 ? -21.210 -20.368 11.633 1.00 88.25 415 ALA A N 1
ATOM 3226 C CA . ALA A 1 415 ? -19.857 -20.670 12.092 1.00 88.25 415 ALA A CA 1
ATOM 3227 C C . ALA A 1 415 ? -19.835 -21.512 13.381 1.00 88.25 415 ALA A C 1
ATOM 3229 O O . ALA A 1 415 ? -19.138 -22.528 13.448 1.00 88.25 415 ALA A O 1
ATOM 3230 N N . ARG A 1 416 ? -20.661 -21.153 14.375 1.00 87.12 416 ARG A N 1
ATOM 3231 C CA . ARG A 1 416 ? -20.808 -21.921 15.625 1.00 87.12 416 ARG A CA 1
ATOM 3232 C C . ARG A 1 416 ? -21.256 -23.365 15.386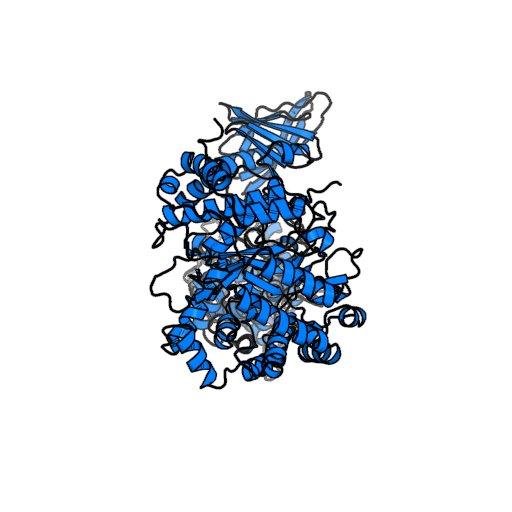 1.00 87.12 416 ARG A C 1
ATOM 3234 O O . ARG A 1 416 ? -20.772 -24.265 16.063 1.00 87.12 416 ARG A O 1
ATOM 3241 N N . ASN A 1 417 ? -22.129 -23.592 14.406 1.00 88.94 417 ASN A N 1
ATOM 3242 C CA . ASN A 1 417 ? -22.670 -24.919 14.104 1.00 88.94 417 ASN A CA 1
ATOM 3243 C C . ASN A 1 417 ? -21.730 -25.810 13.270 1.00 88.94 417 ASN A C 1
ATOM 3245 O O . ASN A 1 417 ? -22.001 -26.999 13.138 1.00 88.94 417 ASN A O 1
ATOM 3249 N N . ASN A 1 418 ? -20.649 -25.262 12.702 1.00 85.75 418 ASN A N 1
ATOM 3250 C CA . ASN A 1 418 ? -19.775 -25.963 11.750 1.00 85.75 418 ASN A CA 1
ATOM 3251 C C . ASN A 1 418 ? -18.298 -25.976 12.185 1.00 85.75 418 ASN A C 1
ATOM 3253 O O . ASN A 1 418 ? -17.406 -25.941 11.342 1.00 85.75 418 ASN A O 1
ATOM 3257 N N . SER A 1 419 ? -18.029 -26.006 13.497 1.00 78.50 419 SER A N 1
ATOM 3258 C CA . SER A 1 419 ? -16.662 -26.060 14.053 1.00 78.50 419 SER A CA 1
ATOM 3259 C C . SER A 1 419 ? -15.751 -24.911 13.589 1.00 78.50 419 SER A C 1
ATOM 3261 O O . SER A 1 419 ? -14.556 -25.092 13.363 1.00 78.50 419 SER A O 1
ATOM 3263 N N . LEU A 1 420 ? -16.324 -23.713 13.447 1.00 78.50 420 LEU A N 1
ATOM 3264 C CA . LEU A 1 420 ? -15.610 -22.456 13.194 1.00 78.50 420 LEU A CA 1
ATOM 3265 C C . LEU A 1 420 ? -15.718 -21.528 14.414 1.00 78.50 420 LEU A C 1
ATOM 3267 O O . LEU A 1 420 ? -15.848 -20.312 14.281 1.00 78.50 420 LEU A O 1
ATOM 3271 N N . SER A 1 421 ? -15.725 -22.107 15.619 1.00 86.38 421 SER A N 1
ATOM 3272 C CA . SER A 1 421 ? -15.739 -21.332 16.860 1.00 86.38 421 SER A CA 1
ATOM 3273 C C . SER A 1 421 ? -14.425 -20.562 17.048 1.00 86.38 421 SER A C 1
ATOM 3275 O O . SER A 1 421 ? -13.414 -20.866 16.412 1.00 86.38 421 SER A O 1
ATOM 3277 N N . LEU A 1 422 ? -14.396 -19.602 17.978 1.00 92.44 422 LEU A N 1
ATOM 3278 C CA . LEU A 1 422 ? -13.159 -18.902 18.342 1.00 92.44 422 LEU A CA 1
ATOM 3279 C C . LEU A 1 422 ? -12.045 -19.876 18.773 1.00 92.44 422 LEU A C 1
ATOM 3281 O O . LEU A 1 422 ? -10.887 -19.683 18.408 1.00 92.44 422 LEU A O 1
ATOM 3285 N N . ALA A 1 423 ? -12.388 -20.945 19.498 1.00 93.31 423 ALA A N 1
ATOM 3286 C CA . ALA A 1 423 ? -11.428 -21.961 19.924 1.00 93.31 423 ALA A CA 1
ATOM 3287 C C . ALA A 1 423 ? -10.872 -22.771 18.738 1.00 93.31 423 ALA A C 1
ATOM 3289 O O . ALA A 1 423 ? -9.674 -23.056 18.685 1.00 93.31 423 ALA A O 1
ATOM 3290 N N . ASP A 1 424 ? -11.717 -23.116 17.763 1.00 92.44 424 ASP A N 1
ATOM 3291 C CA . ASP A 1 424 ? -11.290 -23.817 16.544 1.00 92.44 424 ASP A CA 1
ATOM 3292 C C . ASP A 1 424 ? -10.433 -22.915 15.654 1.00 92.44 424 ASP A C 1
ATOM 3294 O O . ASP A 1 424 ? -9.415 -23.344 15.096 1.00 92.44 424 ASP A O 1
ATOM 3298 N N . TYR A 1 425 ? -10.791 -21.633 15.580 1.00 94.12 425 TYR A N 1
ATOM 3299 C CA . TYR A 1 425 ? -10.006 -20.646 14.862 1.00 94.12 425 TYR A CA 1
ATOM 3300 C C . TYR A 1 425 ? -8.638 -20.430 15.516 1.00 94.12 425 TYR A C 1
ATOM 3302 O O . TYR A 1 425 ? -7.628 -20.470 14.817 1.00 94.12 425 TYR A O 1
ATOM 3310 N N . ALA A 1 426 ? -8.565 -20.320 16.846 1.00 96.25 426 ALA A N 1
ATOM 3311 C CA . ALA A 1 426 ? -7.299 -20.236 17.576 1.00 96.25 426 ALA A CA 1
ATOM 3312 C C . ALA A 1 426 ? -6.378 -21.426 17.250 1.00 96.25 426 ALA A C 1
ATOM 3314 O O . ALA A 1 426 ? -5.251 -21.222 16.790 1.00 96.25 426 ALA A O 1
ATOM 3315 N N . LYS A 1 427 ? -6.889 -22.665 17.344 1.00 95.00 427 LYS A N 1
ATOM 3316 C CA . LYS A 1 427 ? -6.150 -23.883 16.946 1.00 95.00 427 LYS A CA 1
ATOM 3317 C C . LYS A 1 427 ? -5.649 -23.805 15.501 1.00 95.00 427 LYS A C 1
ATOM 3319 O O . LYS A 1 427 ? -4.493 -24.125 15.227 1.00 95.00 427 LYS A O 1
ATOM 3324 N N . THR A 1 428 ? -6.498 -23.342 14.585 1.00 92.81 428 THR A N 1
ATOM 3325 C CA . THR A 1 428 ? -6.146 -23.177 13.168 1.00 92.81 428 THR A CA 1
ATOM 3326 C C . THR A 1 428 ? -5.019 -22.159 12.990 1.00 92.81 428 THR A C 1
ATOM 3328 O O . THR A 1 428 ? -4.060 -22.418 12.259 1.00 92.81 428 THR A O 1
ATOM 3331 N N . THR A 1 429 ? -5.089 -21.015 13.676 1.00 94.56 429 THR A N 1
ATOM 3332 C CA . THR A 1 429 ? -4.078 -19.953 13.564 1.00 94.56 429 THR A CA 1
ATOM 3333 C C . THR A 1 429 ? -2.712 -20.364 14.114 1.00 94.56 429 THR A C 1
ATOM 3335 O O . THR A 1 429 ? -1.695 -19.937 13.571 1.00 94.56 429 THR A O 1
ATOM 3338 N N . ALA A 1 430 ? -2.676 -21.239 15.122 1.00 95.00 430 ALA A N 1
ATOM 3339 C CA . ALA A 1 430 ? -1.442 -21.735 15.732 1.00 95.00 430 ALA A CA 1
ATOM 3340 C C . ALA A 1 430 ? -0.674 -22.750 14.864 1.00 95.00 430 ALA A C 1
ATOM 3342 O O . ALA A 1 430 ? 0.527 -22.925 15.053 1.00 95.00 430 ALA A O 1
ATOM 3343 N N . ALA A 1 431 ? -1.342 -23.418 13.914 1.00 90.06 431 ALA A N 1
ATOM 3344 C CA . ALA A 1 431 ? -0.742 -24.492 13.112 1.00 90.06 431 ALA A CA 1
ATOM 3345 C C . ALA A 1 431 ? -0.711 -24.211 11.600 1.00 90.06 431 ALA A C 1
ATOM 3347 O O . ALA A 1 431 ? 0.076 -24.813 10.865 1.00 90.06 431 ALA A O 1
ATOM 3348 N N . SER A 1 432 ? -1.567 -23.315 11.101 1.00 87.31 432 SER A N 1
ATOM 3349 C CA . SER A 1 432 ? -1.700 -23.084 9.664 1.00 87.31 432 SER A CA 1
ATOM 3350 C C . SER A 1 432 ? -0.461 -22.423 9.064 1.00 87.31 432 SER A C 1
ATOM 3352 O O . SER A 1 432 ? 0.040 -21.399 9.536 1.00 87.31 432 SER A O 1
ATOM 3354 N N . ARG A 1 433 ? -0.040 -22.940 7.902 1.00 83.25 433 ARG A N 1
ATOM 3355 C CA . ARG A 1 433 ? 1.036 -22.361 7.085 1.00 83.25 433 ARG A CA 1
ATOM 3356 C C . ARG A 1 433 ? 0.781 -20.898 6.714 1.00 83.25 433 ARG A C 1
ATOM 3358 O O . ARG A 1 433 ? 1.736 -20.170 6.455 1.00 83.25 433 ARG A O 1
ATOM 3365 N N . ARG A 1 434 ? -0.484 -20.458 6.702 1.00 84.38 434 ARG A N 1
ATOM 3366 C CA . ARG A 1 434 ? -0.859 -19.057 6.479 1.00 84.38 434 ARG A CA 1
ATOM 3367 C C . ARG A 1 434 ? -0.172 -18.116 7.466 1.00 84.38 434 ARG A C 1
ATOM 3369 O O . ARG A 1 434 ? 0.253 -17.044 7.052 1.00 84.38 434 ARG A O 1
ATOM 3376 N N . TYR A 1 435 ? -0.056 -18.506 8.732 1.00 89.00 435 TYR A N 1
ATOM 3377 C CA . TYR A 1 435 ? 0.507 -17.662 9.791 1.00 89.00 435 TYR A CA 1
ATOM 3378 C C . TYR A 1 435 ? 1.968 -17.995 10.103 1.00 89.00 435 TYR A C 1
ATOM 3380 O O . TYR A 1 435 ? 2.623 -17.255 10.831 1.00 89.00 435 TYR A O 1
ATOM 3388 N N . ALA A 1 436 ? 2.494 -19.075 9.521 1.00 87.44 436 ALA A N 1
ATOM 3389 C CA . ALA A 1 436 ? 3.890 -19.458 9.654 1.00 87.44 436 ALA A CA 1
ATOM 3390 C C . ALA A 1 436 ? 4.824 -18.546 8.843 1.00 87.44 436 ALA A C 1
ATOM 3392 O O . ALA A 1 436 ? 4.502 -18.130 7.719 1.00 87.44 436 ALA A O 1
ATOM 3393 N N . LYS A 1 437 ? 6.025 -18.304 9.384 1.00 85.19 437 LYS A N 1
ATOM 3394 C CA . LYS A 1 437 ? 7.103 -17.604 8.682 1.00 85.19 437 LYS A CA 1
ATOM 3395 C C . LYS A 1 437 ? 7.471 -18.384 7.429 1.00 85.19 437 LYS A C 1
ATOM 3397 O O . LYS A 1 437 ? 7.777 -19.583 7.463 1.00 85.19 437 LYS A O 1
ATOM 3402 N N . THR A 1 438 ? 7.469 -17.712 6.286 1.00 72.12 438 THR A N 1
ATOM 3403 C CA . THR A 1 438 ? 7.692 -18.396 5.014 1.00 72.12 438 THR A CA 1
ATOM 3404 C C . THR A 1 438 ? 9.193 -18.631 4.811 1.00 72.12 438 THR A C 1
ATOM 3406 O O . THR A 1 438 ? 9.879 -17.814 4.206 1.00 72.12 438 THR A O 1
ATOM 3409 N N . ARG A 1 439 ? 9.712 -19.774 5.300 1.00 52.94 439 ARG A N 1
ATOM 3410 C CA . ARG A 1 439 ? 11.152 -20.151 5.359 1.00 52.94 439 ARG A CA 1
ATOM 3411 C C . ARG A 1 439 ? 11.982 -19.980 4.062 1.00 52.94 439 ARG A C 1
ATOM 3413 O O . ARG A 1 439 ? 13.193 -20.157 4.122 1.00 52.94 439 ARG A O 1
ATOM 3420 N N . LYS A 1 440 ? 11.390 -19.713 2.886 1.00 45.75 440 LYS A N 1
ATOM 3421 C CA . LYS A 1 440 ? 12.090 -19.731 1.577 1.00 45.75 440 LYS A CA 1
ATOM 3422 C C . LYS A 1 440 ? 11.635 -18.693 0.529 1.00 45.75 440 LYS A C 1
ATOM 3424 O O . LYS A 1 440 ? 12.020 -18.832 -0.630 1.00 45.75 440 LYS A O 1
ATOM 3429 N N . THR A 1 441 ? 10.810 -17.695 0.862 1.00 43.62 441 THR A N 1
ATOM 3430 C CA . THR A 1 441 ? 10.147 -16.866 -0.176 1.00 43.62 441 THR A CA 1
ATOM 3431 C C . THR A 1 441 ? 10.021 -15.380 0.150 1.00 43.62 441 THR A C 1
ATOM 3433 O O . THR A 1 441 ? 9.060 -14.753 -0.294 1.00 43.62 441 THR A O 1
ATOM 3436 N N . HIS A 1 442 ? 10.967 -14.770 0.864 1.00 50.75 442 HIS A N 1
ATOM 3437 C CA . HIS A 1 442 ? 11.120 -13.335 0.635 1.00 50.75 442 HIS A CA 1
ATOM 3438 C C . HIS A 1 442 ? 11.629 -13.192 -0.799 1.00 50.75 442 HIS A C 1
ATOM 3440 O O . HIS A 1 442 ? 12.794 -13.466 -1.089 1.00 50.75 442 HIS A O 1
ATOM 3446 N N . THR A 1 443 ? 10.720 -12.870 -1.719 1.00 56.03 443 THR A N 1
ATOM 3447 C CA . THR A 1 443 ? 11.073 -12.264 -2.999 1.00 56.03 443 THR A CA 1
ATOM 3448 C C . THR A 1 443 ? 11.771 -10.971 -2.631 1.00 56.03 443 THR A C 1
ATOM 3450 O O . THR A 1 443 ? 11.122 -9.955 -2.399 1.00 56.03 443 THR A O 1
ATOM 3453 N N . ASP A 1 444 ? 13.090 -11.019 -2.475 1.00 73.81 444 ASP A N 1
ATOM 3454 C CA . ASP A 1 444 ? 13.869 -9.801 -2.473 1.00 73.81 444 ASP A CA 1
ATOM 3455 C C . ASP A 1 444 ? 13.696 -9.218 -3.873 1.00 73.81 444 ASP A C 1
ATOM 3457 O O . ASP A 1 444 ? 14.329 -9.658 -4.824 1.00 73.81 444 ASP A O 1
ATOM 3461 N N . VAL A 1 445 ? 12.752 -8.296 -4.036 1.00 84.31 445 VAL A N 1
ATOM 3462 C CA . VAL A 1 445 ? 12.464 -7.674 -5.333 1.00 84.31 445 VAL A CA 1
ATOM 3463 C C . VAL A 1 445 ? 13.588 -6.734 -5.764 1.00 84.31 445 VAL A C 1
ATOM 3465 O O . VAL A 1 445 ? 13.575 -6.282 -6.909 1.00 84.31 445 VAL A O 1
ATOM 3468 N N . LYS A 1 446 ? 14.551 -6.452 -4.871 1.00 88.19 446 LYS A N 1
ATOM 3469 C CA . LYS A 1 446 ? 15.638 -5.519 -5.126 1.00 88.19 446 LYS A CA 1
ATOM 3470 C C . LYS A 1 446 ? 16.542 -6.020 -6.244 1.00 88.19 446 LYS A C 1
ATOM 3472 O O . LYS A 1 446 ? 16.943 -7.180 -6.290 1.00 88.19 446 LYS A O 1
ATOM 3477 N N . ILE A 1 447 ? 16.894 -5.123 -7.145 1.00 88.69 447 ILE A N 1
ATOM 3478 C CA . ILE A 1 447 ? 17.914 -5.322 -8.168 1.00 88.69 447 ILE A CA 1
ATOM 3479 C C . ILE A 1 447 ? 19.068 -4.351 -7.902 1.00 88.69 4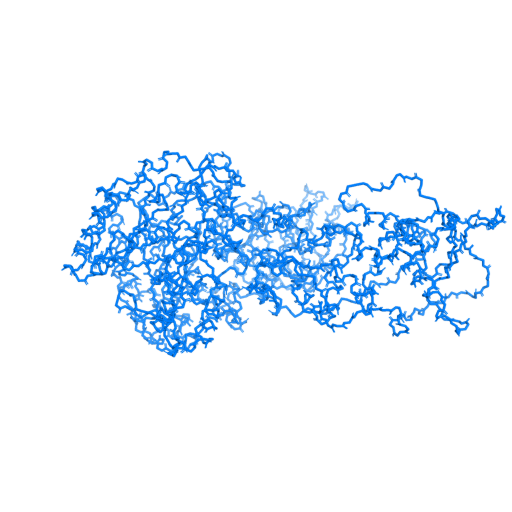47 ILE A C 1
ATOM 3481 O O . ILE A 1 447 ? 18.833 -3.272 -7.354 1.00 88.69 447 ILE A O 1
ATOM 3485 N N . PRO A 1 448 ? 20.310 -4.696 -8.287 1.00 87.31 448 PRO A N 1
ATOM 3486 C CA . PRO A 1 448 ? 21.487 -3.846 -8.093 1.00 87.31 448 PRO A CA 1
ATOM 3487 C C . PRO A 1 448 ? 21.519 -2.696 -9.118 1.00 87.31 448 PRO A C 1
ATOM 3489 O O . PRO A 1 448 ? 22.526 -2.454 -9.774 1.00 87.31 448 PRO A O 1
ATOM 3492 N N . ARG A 1 449 ? 20.378 -2.030 -9.316 1.00 87.06 449 ARG A N 1
ATOM 3493 C CA . ARG A 1 449 ? 20.206 -0.871 -10.188 1.00 87.06 449 ARG A CA 1
ATOM 3494 C C . ARG A 1 449 ? 19.723 0.300 -9.325 1.00 87.06 449 ARG A C 1
ATOM 3496 O O . ARG A 1 449 ? 18.657 0.159 -8.708 1.00 87.06 449 ARG A O 1
ATOM 3503 N N . PRO A 1 450 ? 20.436 1.442 -9.338 1.00 91.25 450 PRO A N 1
ATOM 3504 C CA . PRO A 1 450 ? 19.984 2.666 -8.690 1.00 91.25 450 PRO A CA 1
ATOM 3505 C C . PRO A 1 450 ? 18.603 3.102 -9.175 1.00 91.25 450 PRO A C 1
ATOM 3507 O O . PRO A 1 450 ? 18.211 2.835 -10.317 1.00 91.25 450 PRO A O 1
ATOM 3510 N N . LEU A 1 451 ? 17.847 3.773 -8.312 1.00 90.94 451 LEU A N 1
ATOM 3511 C CA . LEU A 1 451 ? 16.567 4.358 -8.696 1.00 90.94 451 LEU A CA 1
ATOM 3512 C C . LEU A 1 451 ? 16.839 5.658 -9.460 1.00 90.94 451 LEU A C 1
ATOM 3514 O O . LEU A 1 451 ? 17.366 6.592 -8.866 1.00 90.94 451 LEU A O 1
ATOM 3518 N N . PRO A 1 452 ? 16.472 5.788 -10.743 1.00 87.94 452 PRO A N 1
ATOM 3519 C CA . PRO A 1 452 ? 16.622 7.069 -11.420 1.00 87.94 452 PRO A CA 1
ATOM 3520 C C . PRO A 1 452 ? 15.512 8.040 -10.982 1.00 87.94 452 PRO A C 1
ATOM 3522 O O . PRO A 1 452 ? 14.393 7.623 -10.640 1.00 87.94 452 PRO A O 1
ATOM 3525 N N . ARG A 1 453 ? 15.792 9.350 -11.020 1.00 87.06 453 ARG A N 1
ATOM 3526 C CA . ARG A 1 453 ? 14.794 10.403 -10.737 1.00 87.06 453 ARG A CA 1
ATOM 3527 C C . ARG A 1 453 ? 13.621 10.331 -11.714 1.00 87.06 453 ARG A C 1
ATOM 3529 O O . ARG A 1 453 ? 12.460 10.298 -11.295 1.00 87.06 453 ARG A O 1
ATOM 3536 N N . ARG A 1 454 ? 13.932 10.166 -12.999 1.00 84.19 454 ARG A N 1
ATOM 3537 C CA . ARG A 1 454 ? 12.994 9.990 -14.118 1.00 84.19 454 ARG A CA 1
ATOM 3538 C C . ARG A 1 454 ? 13.061 8.565 -14.663 1.00 84.19 454 ARG A C 1
ATOM 3540 O O . ARG A 1 454 ? 14.083 7.915 -14.483 1.00 84.19 454 ARG A O 1
ATOM 3547 N N . ASP A 1 455 ? 11.987 8.072 -15.276 1.00 78.56 455 ASP A N 1
ATOM 3548 C CA . ASP A 1 455 ? 11.977 6.765 -15.964 1.00 78.56 455 ASP A CA 1
ATOM 3549 C C . ASP A 1 455 ? 12.501 5.592 -15.095 1.00 78.56 455 ASP A C 1
ATOM 3551 O O . ASP A 1 455 ? 13.538 4.962 -15.335 1.00 78.56 455 ASP A O 1
ATOM 3555 N N . CYS A 1 456 ? 11.801 5.336 -13.985 1.00 83.44 456 CYS A N 1
ATOM 3556 C CA . CYS A 1 456 ? 12.191 4.289 -13.034 1.00 83.44 456 CYS A CA 1
ATOM 3557 C C . CYS A 1 456 ? 11.616 2.906 -13.326 1.00 83.44 456 CYS A C 1
ATOM 3559 O O . CYS A 1 456 ? 11.818 1.997 -12.518 1.00 83.44 456 CYS A O 1
ATOM 3561 N N . PHE A 1 457 ? 10.847 2.732 -14.399 1.00 83.94 457 PHE A N 1
ATOM 3562 C CA . PHE A 1 457 ? 10.182 1.458 -14.637 1.00 83.94 457 PHE A CA 1
ATOM 3563 C C . PHE A 1 457 ? 11.205 0.450 -15.147 1.00 83.94 457 PHE A C 1
ATOM 3565 O O . PHE A 1 457 ? 12.034 0.709 -16.015 1.00 83.94 457 PHE A O 1
ATOM 3572 N N . THR A 1 458 ? 11.249 -0.700 -14.492 1.00 82.50 458 THR A N 1
ATOM 3573 C CA . THR A 1 458 ? 12.160 -1.789 -14.827 1.00 82.50 458 THR A CA 1
ATOM 3574 C C . THR A 1 458 ? 11.545 -3.058 -14.292 1.00 82.50 458 THR A C 1
ATOM 3576 O O . THR A 1 458 ? 11.327 -3.183 -13.087 1.00 82.50 458 THR A O 1
ATOM 3579 N N . ALA A 1 459 ? 11.292 -4.018 -15.177 1.00 90.62 459 ALA A N 1
ATOM 3580 C CA . ALA A 1 459 ? 10.862 -5.338 -14.764 1.00 90.62 459 ALA A CA 1
ATOM 3581 C C . ALA A 1 459 ? 12.022 -6.050 -14.036 1.00 90.62 459 ALA A C 1
ATOM 3583 O O . ALA A 1 459 ? 13.031 -6.382 -14.668 1.00 90.62 459 ALA A O 1
ATOM 3584 N N . PRO A 1 460 ? 11.912 -6.342 -12.725 1.00 92.12 460 PRO A N 1
ATOM 3585 C CA . PRO A 1 460 ? 13.029 -6.919 -11.966 1.00 92.12 460 PRO A CA 1
ATOM 3586 C C . PRO A 1 460 ? 13.383 -8.328 -12.439 1.00 92.12 460 PRO A C 1
ATOM 3588 O O . PRO A 1 460 ? 14.524 -8.770 -12.328 1.00 92.12 460 PRO A O 1
ATOM 3591 N N . CYS A 1 461 ? 12.403 -9.030 -13.015 1.00 93.19 461 CYS A N 1
ATOM 3592 C CA . CYS A 1 461 ? 12.612 -10.322 -13.645 1.00 93.19 461 CYS A CA 1
ATOM 3593 C C . CYS A 1 461 ? 13.577 -10.231 -14.838 1.00 93.19 461 CYS A C 1
ATOM 3595 O O . CYS A 1 461 ? 14.407 -11.129 -14.975 1.00 93.19 461 CYS A O 1
ATOM 3597 N N . MET A 1 462 ? 13.500 -9.171 -15.656 1.00 92.75 462 MET A N 1
ATOM 3598 C CA . MET A 1 462 ? 14.410 -8.950 -16.789 1.00 92.75 462 MET A CA 1
ATOM 3599 C C . MET A 1 462 ? 15.822 -8.652 -16.288 1.00 92.75 462 MET A C 1
ATOM 3601 O O . MET A 1 462 ? 16.766 -9.314 -16.701 1.00 92.75 462 MET A O 1
ATOM 3605 N N . ALA A 1 463 ? 15.958 -7.739 -15.320 1.00 90.94 463 ALA A N 1
ATOM 3606 C CA . ALA A 1 463 ? 17.254 -7.388 -14.730 1.00 90.94 463 ALA A CA 1
ATOM 3607 C C . ALA A 1 463 ? 17.943 -8.579 -14.034 1.00 90.94 463 ALA A C 1
ATOM 3609 O O . ALA A 1 463 ? 19.165 -8.683 -14.029 1.00 90.94 463 ALA A O 1
ATOM 3610 N N . ALA A 1 464 ? 17.167 -9.502 -13.462 1.00 91.38 464 ALA A N 1
ATOM 3611 C CA . ALA A 1 464 ? 17.683 -10.724 -12.847 1.00 91.38 464 ALA A CA 1
ATOM 3612 C C . ALA A 1 464 ? 17.975 -11.854 -13.847 1.00 91.38 464 ALA A C 1
ATOM 3614 O O . ALA A 1 464 ? 18.548 -12.881 -13.473 1.00 91.38 464 ALA A O 1
ATOM 3615 N N . CYS A 1 465 ? 17.527 -11.723 -15.097 1.00 93.19 465 CYS A N 1
ATOM 3616 C CA . CYS A 1 465 ? 17.717 -12.739 -16.116 1.00 93.19 465 CYS A CA 1
ATOM 3617 C C . CYS A 1 465 ? 19.073 -12.544 -16.788 1.00 93.19 465 CYS A C 1
ATOM 3619 O O . CYS A 1 465 ? 19.223 -11.692 -17.656 1.00 93.19 465 CYS A O 1
ATOM 3621 N N . ALA A 1 466 ? 20.048 -13.392 -16.464 1.00 93.44 466 ALA A N 1
ATOM 3622 C CA . ALA A 1 466 ? 21.359 -13.296 -17.103 1.00 93.44 466 ALA A CA 1
ATOM 3623 C C . ALA A 1 466 ? 21.352 -13.634 -18.609 1.00 93.44 466 ALA A C 1
ATOM 3625 O O . ALA A 1 466 ? 22.325 -13.322 -19.281 1.00 93.44 466 ALA A O 1
ATOM 3626 N N . ALA A 1 467 ? 20.262 -14.213 -19.138 1.00 93.31 467 ALA A N 1
ATOM 3627 C CA . ALA A 1 467 ? 20.022 -14.385 -20.578 1.00 93.31 467 ALA A CA 1
ATOM 3628 C C . ALA A 1 467 ? 19.406 -13.136 -21.254 1.00 93.31 467 ALA A C 1
ATOM 3630 O O . ALA A 1 467 ? 19.109 -13.165 -22.445 1.00 93.31 467 ALA A O 1
ATOM 3631 N N . GLY A 1 468 ? 19.148 -12.057 -20.504 1.00 91.88 468 GLY A N 1
ATOM 3632 C CA . GLY A 1 468 ? 18.608 -10.800 -21.034 1.00 91.88 468 GLY A CA 1
ATOM 3633 C C . GLY A 1 468 ? 17.196 -10.899 -21.620 1.00 91.88 468 GLY A C 1
ATOM 3634 O O . GLY A 1 468 ? 16.847 -10.097 -22.474 1.00 91.88 468 GLY A O 1
ATOM 3635 N N . GLN A 1 469 ? 16.399 -11.891 -21.211 1.00 93.19 469 GLN A N 1
ATOM 3636 C CA . GLN A 1 469 ? 15.095 -12.155 -21.828 1.00 93.19 469 GLN A CA 1
ATOM 3637 C C . GLN A 1 469 ? 14.044 -11.091 -21.512 1.00 93.19 469 GLN A C 1
ATOM 3639 O O . GLN A 1 469 ? 13.913 -10.652 -20.365 1.00 93.19 469 GLN A O 1
ATOM 3644 N N . ASP A 1 470 ? 13.199 -10.807 -22.503 1.00 93.44 470 ASP A N 1
ATOM 3645 C CA . ASP A 1 470 ? 11.996 -9.989 -22.363 1.00 93.44 470 ASP A CA 1
ATOM 3646 C C . ASP A 1 470 ? 10.829 -10.792 -21.769 1.00 93.44 470 ASP A C 1
ATOM 3648 O O . ASP A 1 470 ? 9.931 -11.292 -22.450 1.00 93.44 470 ASP A O 1
ATOM 3652 N N . ILE A 1 471 ? 10.898 -10.974 -20.451 1.00 95.31 471 ILE A N 1
ATOM 3653 C CA . ILE A 1 471 ? 9.944 -11.785 -19.692 1.00 95.31 471 ILE A CA 1
ATOM 3654 C C . ILE A 1 471 ? 8.510 -11.249 -19.767 1.00 95.31 471 ILE A C 1
ATOM 3656 O O . ILE A 1 471 ? 7.602 -12.051 -19.998 1.00 95.31 471 ILE A O 1
ATOM 3660 N N . PRO A 1 472 ? 8.259 -9.941 -19.578 1.00 94.12 472 PRO A N 1
ATOM 3661 C CA . PRO A 1 472 ? 6.916 -9.399 -19.726 1.00 94.12 472 PRO A CA 1
ATOM 3662 C C . PRO A 1 472 ? 6.326 -9.618 -21.122 1.00 94.12 472 PRO A C 1
ATOM 3664 O O . PRO A 1 472 ? 5.144 -9.951 -21.202 1.00 94.12 472 PRO A O 1
ATOM 3667 N N . ALA A 1 473 ? 7.125 -9.510 -22.192 1.00 93.50 473 ALA A N 1
ATOM 3668 C CA . ALA A 1 473 ? 6.640 -9.698 -23.559 1.00 93.50 473 ALA A CA 1
ATOM 3669 C C . ALA A 1 473 ? 6.128 -11.119 -23.814 1.00 93.50 473 ALA A C 1
ATOM 3671 O O . ALA A 1 473 ? 4.977 -11.291 -24.219 1.00 93.50 473 ALA A O 1
ATOM 3672 N N . TYR A 1 474 ? 6.931 -12.155 -23.535 1.00 94.69 474 TYR A N 1
ATOM 3673 C CA . TYR A 1 474 ? 6.469 -13.524 -23.788 1.00 94.69 474 TYR A CA 1
ATOM 3674 C C . TYR A 1 474 ? 5.367 -13.963 -22.821 1.00 94.69 474 TYR A C 1
ATOM 3676 O O . TYR A 1 474 ? 4.544 -14.796 -23.188 1.00 94.69 474 TYR A O 1
ATOM 3684 N N . LEU A 1 475 ? 5.304 -13.416 -21.599 1.00 94.88 475 LEU A N 1
ATOM 3685 C CA . LEU A 1 475 ? 4.162 -13.654 -20.711 1.00 94.88 475 LEU A CA 1
ATOM 3686 C C . LEU A 1 475 ? 2.886 -12.990 -21.243 1.00 94.88 475 LEU A C 1
ATOM 3688 O O . LEU A 1 475 ? 1.825 -13.593 -21.141 1.00 94.88 475 LEU A O 1
ATOM 3692 N N . GLY A 1 476 ? 2.982 -11.799 -21.839 1.00 94.00 476 GLY A N 1
ATOM 3693 C CA . GLY A 1 476 ? 1.851 -11.163 -22.518 1.00 94.00 476 GLY A CA 1
ATOM 3694 C C . GLY A 1 476 ? 1.311 -12.037 -23.653 1.00 94.00 476 GLY A C 1
ATOM 3695 O O . GLY A 1 476 ? 0.138 -12.395 -23.639 1.00 94.00 476 GLY A O 1
ATOM 3696 N N . HIS A 1 477 ? 2.191 -12.503 -24.548 1.00 94.19 477 HIS A N 1
ATOM 3697 C CA . HIS A 1 477 ? 1.809 -13.412 -25.639 1.00 94.19 477 HIS A CA 1
ATOM 3698 C C . HIS A 1 477 ? 1.184 -14.711 -25.113 1.00 94.19 477 HIS A C 1
ATOM 3700 O O . HIS A 1 477 ? 0.192 -15.198 -25.648 1.00 94.19 477 HIS A O 1
ATOM 3706 N N . MET A 1 478 ? 1.717 -15.267 -24.020 1.00 92.44 478 MET A N 1
ATOM 3707 C CA . MET A 1 478 ? 1.130 -16.448 -23.377 1.00 92.44 478 MET A CA 1
ATOM 3708 C C . MET A 1 478 ? -0.248 -16.176 -22.759 1.00 92.44 478 MET A C 1
ATOM 3710 O O . MET A 1 478 ? -1.096 -17.068 -22.792 1.00 92.44 478 MET A O 1
ATOM 3714 N N . ALA A 1 479 ? -0.492 -14.983 -22.209 1.00 91.62 479 ALA A N 1
ATOM 3715 C CA . ALA A 1 479 ? -1.801 -14.595 -21.678 1.00 91.62 479 ALA A CA 1
ATOM 3716 C C . ALA A 1 479 ? -2.869 -14.524 -22.786 1.00 91.62 479 ALA A C 1
ATOM 3718 O O . ALA A 1 479 ? -4.021 -14.883 -22.553 1.00 91.62 479 ALA A O 1
ATOM 3719 N N . GLU A 1 480 ? -2.462 -14.157 -24.002 1.00 92.00 480 GLU A N 1
ATOM 3720 C CA . GLU A 1 480 ? -3.294 -14.123 -25.214 1.00 92.00 480 GLU A CA 1
ATOM 3721 C C . GLU A 1 480 ? -3.409 -15.490 -25.918 1.00 92.00 480 GLU A C 1
ATOM 3723 O O . GLU A 1 480 ? -4.021 -15.597 -26.977 1.00 92.00 480 GLU A O 1
ATOM 3728 N N . ASN A 1 481 ? -2.844 -16.559 -25.339 1.00 90.62 481 ASN A N 1
ATOM 3729 C CA . ASN A 1 481 ? -2.717 -17.890 -25.953 1.00 90.62 481 ASN A CA 1
ATOM 3730 C C . ASN A 1 481 ? -1.908 -17.914 -27.272 1.00 90.62 481 ASN A C 1
ATOM 3732 O O . ASN A 1 481 ? -2.035 -18.849 -28.062 1.00 90.62 481 ASN A O 1
ATOM 3736 N N . ASN A 1 482 ? -1.018 -16.944 -27.495 1.00 91.75 482 ASN A N 1
ATOM 3737 C CA . ASN A 1 482 ? -0.147 -16.866 -28.669 1.00 91.75 482 ASN A CA 1
ATOM 3738 C C . ASN A 1 482 ? 1.241 -17.475 -28.390 1.00 91.75 482 ASN A C 1
ATOM 3740 O O . ASN A 1 482 ? 2.255 -16.783 -28.260 1.00 91.75 482 ASN A O 1
ATOM 3744 N N . ALA A 1 483 ? 1.296 -18.805 -28.280 1.00 90.75 483 ALA A N 1
ATOM 3745 C CA . ALA A 1 483 ? 2.548 -19.517 -28.013 1.00 90.75 483 ALA A CA 1
ATOM 3746 C C . ALA A 1 483 ? 3.650 -19.306 -29.083 1.00 90.75 483 ALA A C 1
ATOM 3748 O O . ALA A 1 483 ? 4.810 -19.177 -28.683 1.00 90.75 483 ALA A O 1
ATOM 3749 N N . PRO A 1 484 ? 3.352 -19.220 -30.400 1.00 89.50 484 PRO A N 1
ATOM 3750 C CA . PRO A 1 484 ? 4.369 -18.921 -31.414 1.00 89.50 484 PRO A CA 1
ATOM 3751 C C . PRO A 1 484 ? 5.044 -17.556 -31.218 1.00 89.50 484 PRO A C 1
ATOM 3753 O O . PRO A 1 484 ? 6.273 -17.471 -31.243 1.00 89.50 484 PRO A O 1
ATOM 3756 N N . ALA A 1 485 ? 4.277 -16.491 -30.953 1.00 91.12 485 ALA A N 1
ATOM 3757 C CA . ALA A 1 485 ? 4.853 -15.170 -30.690 1.00 91.12 485 ALA A CA 1
ATOM 3758 C C . ALA A 1 485 ? 5.624 -15.130 -29.359 1.00 91.12 485 ALA A C 1
ATOM 3760 O O . ALA A 1 485 ? 6.688 -14.511 -29.275 1.00 91.12 485 ALA A O 1
ATOM 3761 N N . ALA A 1 486 ? 5.154 -15.859 -28.340 1.00 93.00 486 ALA A N 1
ATOM 3762 C CA . ALA A 1 486 ? 5.892 -16.035 -27.091 1.00 93.00 486 ALA A CA 1
ATOM 3763 C C . ALA A 1 486 ? 7.250 -16.721 -27.320 1.00 93.00 486 ALA A C 1
ATOM 3765 O O . ALA A 1 486 ? 8.263 -16.274 -26.777 1.00 93.00 486 ALA A O 1
ATOM 3766 N N . LEU A 1 487 ? 7.295 -17.780 -28.140 1.00 91.75 487 LEU A N 1
ATOM 3767 C CA . LEU A 1 487 ? 8.543 -18.459 -28.487 1.00 91.75 487 LEU A CA 1
ATOM 3768 C C . LEU A 1 487 ? 9.479 -17.547 -29.286 1.00 91.75 487 LEU A C 1
ATOM 3770 O O . LEU A 1 487 ? 10.673 -17.525 -28.993 1.00 91.75 487 LEU A O 1
ATOM 3774 N N . ALA A 1 488 ? 8.955 -16.761 -30.230 1.00 89.12 488 ALA A N 1
ATOM 3775 C CA . ALA A 1 488 ? 9.740 -15.769 -30.965 1.00 89.12 488 ALA A CA 1
ATOM 3776 C C . ALA A 1 488 ? 10.378 -14.731 -30.020 1.00 89.12 488 ALA A C 1
ATOM 3778 O O . ALA A 1 488 ? 11.581 -14.490 -30.097 1.00 89.12 488 ALA A O 1
ATOM 3779 N N . ALA A 1 489 ? 9.611 -14.192 -29.064 1.00 92.38 489 ALA A N 1
ATOM 3780 C CA . ALA A 1 489 ? 10.118 -13.267 -28.045 1.00 92.38 489 ALA A CA 1
ATOM 3781 C C . ALA A 1 489 ? 11.191 -13.899 -27.134 1.00 92.38 489 ALA A C 1
ATOM 3783 O O . ALA A 1 489 ? 12.143 -13.231 -26.739 1.00 92.38 489 ALA A O 1
ATOM 3784 N N . ILE A 1 490 ? 11.081 -15.194 -26.813 1.00 93.50 490 ILE A N 1
ATOM 3785 C CA . ILE A 1 490 ? 12.125 -15.925 -26.071 1.00 93.50 490 ILE A CA 1
ATOM 3786 C C . ILE A 1 490 ? 13.383 -16.101 -26.928 1.00 93.50 490 ILE A C 1
ATOM 3788 O O . ILE A 1 490 ? 14.494 -15.898 -26.431 1.00 93.50 490 ILE A O 1
ATOM 3792 N N . ARG A 1 491 ? 13.205 -16.505 -28.190 1.00 90.75 491 ARG A N 1
ATOM 3793 C CA . ARG A 1 491 ? 14.282 -16.809 -29.139 1.00 90.75 491 ARG A CA 1
ATOM 3794 C C . ARG A 1 491 ? 15.110 -15.593 -29.514 1.00 90.75 491 ARG A C 1
ATOM 3796 O O . ARG A 1 491 ? 16.279 -15.781 -29.819 1.00 90.75 491 ARG A O 1
ATOM 3803 N N . ASP A 1 492 ? 14.552 -14.390 -29.388 1.00 88.94 492 ASP A N 1
ATOM 3804 C CA . ASP A 1 492 ? 15.276 -13.142 -29.615 1.00 88.94 492 ASP A CA 1
ATOM 3805 C C . ASP A 1 492 ? 16.582 -13.060 -28.800 1.00 88.94 492 ASP A C 1
ATOM 3807 O O . ASP A 1 492 ? 17.617 -12.687 -29.342 1.00 88.94 492 ASP A O 1
ATOM 3811 N N . THR A 1 493 ? 16.594 -13.471 -27.528 1.00 90.25 493 THR A N 1
ATOM 3812 C CA . THR A 1 493 ? 17.832 -13.457 -26.714 1.00 90.25 493 THR A CA 1
ATOM 3813 C C . THR A 1 493 ? 18.278 -14.831 -26.225 1.00 90.25 493 THR A C 1
ATOM 3815 O O . THR A 1 493 ? 19.343 -14.963 -25.618 1.00 90.25 493 THR A O 1
ATOM 3818 N N . ASN A 1 494 ? 17.467 -15.863 -26.449 1.00 92.75 494 ASN A N 1
ATOM 3819 C CA . ASN A 1 494 ? 17.741 -17.224 -26.017 1.00 92.75 494 ASN A CA 1
ATOM 3820 C C . ASN A 1 494 ? 17.268 -18.236 -27.067 1.00 92.75 494 ASN A C 1
ATOM 3822 O O . ASN A 1 494 ? 16.125 -18.705 -26.986 1.00 92.75 494 ASN A O 1
ATOM 3826 N N . PRO A 1 495 ? 18.163 -18.659 -27.973 1.00 89.62 495 PRO A N 1
ATOM 3827 C CA . PRO A 1 495 ? 17.881 -19.742 -28.911 1.00 89.62 495 PRO A CA 1
ATOM 3828 C C . PRO A 1 495 ? 17.521 -21.067 -28.214 1.00 89.62 495 PRO A C 1
ATOM 3830 O O . PRO A 1 495 ? 16.832 -21.895 -28.800 1.00 89.62 495 PRO A O 1
ATOM 3833 N N . LEU A 1 496 ? 17.929 -21.246 -26.947 1.00 92.12 496 LEU A N 1
ATOM 3834 C CA . LEU A 1 496 ? 17.773 -22.481 -26.170 1.00 92.12 496 LEU A CA 1
ATOM 3835 C C . LEU A 1 496 ? 16.527 -22.454 -25.263 1.00 92.12 496 LEU A C 1
ATOM 3837 O O . LEU A 1 496 ? 16.603 -22.414 -24.023 1.00 92.12 496 LEU A O 1
ATOM 3841 N N . ALA A 1 497 ? 15.348 -22.342 -25.876 1.00 91.50 497 ALA A N 1
ATOM 3842 C CA . ALA A 1 497 ? 14.079 -22.165 -25.172 1.00 91.50 497 ALA A CA 1
ATOM 3843 C C . ALA A 1 497 ? 13.694 -23.387 -24.319 1.00 91.50 497 ALA A C 1
ATOM 3845 O O . ALA A 1 497 ? 13.287 -23.212 -23.162 1.00 91.50 497 ALA A O 1
ATOM 3846 N N . HIS A 1 498 ? 13.877 -24.607 -24.829 1.00 91.25 498 HIS A N 1
ATOM 3847 C CA . HIS A 1 498 ? 13.605 -25.845 -24.098 1.00 91.25 498 HIS A CA 1
ATOM 3848 C C . HIS A 1 498 ? 14.571 -26.023 -22.928 1.00 91.25 498 HIS A C 1
ATOM 3850 O O . HIS A 1 498 ? 14.139 -26.287 -21.799 1.00 91.25 498 HIS A O 1
ATOM 3856 N N . HIS A 1 499 ? 15.869 -25.830 -23.158 1.00 92.94 499 HIS A N 1
ATOM 3857 C CA . HIS A 1 499 ? 16.903 -26.038 -22.155 1.00 92.94 499 HIS A CA 1
ATOM 3858 C C . HIS A 1 499 ? 16.735 -25.075 -20.979 1.00 92.94 499 HIS A C 1
ATOM 3860 O O . HIS A 1 499 ? 16.646 -25.516 -19.827 1.00 92.94 499 HIS A O 1
ATOM 3866 N N . LEU A 1 500 ? 16.573 -23.769 -21.237 1.00 93.81 500 LEU A N 1
ATOM 3867 C CA . LEU A 1 500 ? 16.285 -22.810 -20.166 1.00 93.81 500 LEU A CA 1
ATOM 3868 C C . LEU A 1 500 ? 14.871 -22.962 -19.585 1.00 93.81 500 LEU A C 1
ATOM 3870 O O . LEU A 1 500 ? 14.645 -22.533 -18.453 1.00 93.81 500 LEU A O 1
ATOM 3874 N N . GLY A 1 501 ? 13.916 -23.533 -20.321 1.00 91.19 501 GLY A N 1
ATOM 3875 C CA . GLY A 1 501 ? 12.573 -23.841 -19.818 1.00 91.19 501 GLY A CA 1
ATOM 3876 C C . GLY A 1 501 ? 12.573 -24.966 -18.782 1.00 91.19 501 GLY A C 1
ATOM 3877 O O . GLY A 1 501 ? 11.689 -25.029 -17.932 1.00 91.19 501 GLY A O 1
ATOM 3878 N N . LEU A 1 502 ? 13.593 -25.823 -18.795 1.00 88.69 502 LEU A N 1
ATOM 3879 C CA . LEU A 1 502 ? 13.671 -26.984 -17.915 1.00 88.69 502 LEU A CA 1
ATOM 3880 C C . LEU A 1 502 ? 14.752 -26.855 -16.835 1.00 88.69 502 LEU A C 1
ATOM 3882 O O . LEU A 1 502 ? 14.477 -27.071 -15.655 1.00 88.69 502 LEU A O 1
ATOM 3886 N N . ALA A 1 503 ? 15.973 -26.498 -17.233 1.00 90.75 503 ALA A N 1
ATOM 3887 C CA . ALA A 1 503 ? 17.167 -26.592 -16.392 1.00 90.75 503 ALA A CA 1
ATOM 3888 C C . ALA A 1 503 ? 17.560 -25.270 -15.709 1.00 90.75 503 ALA A C 1
ATOM 3890 O O . ALA A 1 503 ? 18.407 -25.262 -14.820 1.00 90.75 503 ALA A O 1
ATOM 3891 N N . CYS A 1 504 ? 16.939 -24.144 -16.080 1.00 91.81 504 CYS A N 1
ATOM 3892 C CA . CYS A 1 504 ? 17.197 -22.859 -15.430 1.00 91.81 504 CYS A CA 1
ATOM 3893 C C . CYS A 1 504 ? 16.801 -22.887 -13.942 1.00 91.81 504 CYS A C 1
ATOM 3895 O O . CYS A 1 504 ? 15.781 -23.459 -13.552 1.00 91.81 504 CYS A O 1
ATOM 3897 N N . ASP A 1 505 ? 17.578 -22.192 -13.115 1.00 90.44 505 ASP A N 1
ATOM 3898 C CA . ASP A 1 505 ? 17.359 -22.001 -11.678 1.00 90.44 505 ASP A CA 1
ATOM 3899 C C . ASP A 1 505 ? 16.410 -20.829 -11.337 1.00 90.44 505 ASP A C 1
ATOM 3901 O O . ASP A 1 505 ? 16.174 -20.528 -10.166 1.00 90.44 505 ASP A O 1
ATOM 3905 N N . ALA A 1 506 ? 15.842 -20.185 -12.363 1.00 91.19 506 ALA A N 1
ATOM 3906 C CA . ALA A 1 506 ? 14.759 -19.204 -12.294 1.00 91.19 506 ALA A CA 1
ATOM 3907 C C . ALA A 1 506 ? 15.005 -18.023 -11.332 1.00 91.19 506 ALA A C 1
ATOM 3909 O O . ALA A 1 506 ? 14.114 -17.636 -10.573 1.00 91.19 506 ALA A O 1
ATOM 3910 N N . GLN A 1 507 ? 16.186 -17.394 -11.390 1.00 91.25 507 GLN A N 1
ATOM 3911 C CA . GLN A 1 507 ? 16.490 -16.200 -10.578 1.00 91.25 507 GLN A CA 1
ATOM 3912 C C . GLN A 1 507 ? 15.463 -15.067 -10.767 1.00 91.25 507 GLN A C 1
ATOM 3914 O O . GLN A 1 507 ? 15.096 -14.396 -9.805 1.00 91.25 507 GLN A O 1
ATOM 3919 N N . CYS A 1 508 ? 14.906 -14.922 -11.972 1.00 91.81 508 CYS A N 1
ATOM 3920 C CA . CYS A 1 508 ? 13.826 -13.980 -12.271 1.00 91.81 508 CYS A CA 1
ATOM 3921 C C . CYS A 1 508 ? 12.569 -14.179 -11.404 1.00 91.81 508 CYS A C 1
ATOM 3923 O O . CYS A 1 508 ? 11.926 -13.200 -11.025 1.00 91.81 508 CYS A O 1
ATOM 3925 N N . ARG A 1 509 ? 12.241 -15.423 -11.025 1.00 88.88 509 ARG A N 1
ATOM 3926 C CA . ARG A 1 509 ? 11.103 -15.735 -10.147 1.00 88.88 509 ARG A CA 1
ATOM 3927 C C . ARG A 1 509 ? 11.323 -15.201 -8.735 1.00 88.88 509 ARG A C 1
ATOM 3929 O O . ARG A 1 509 ? 10.379 -14.725 -8.116 1.00 88.88 509 ARG A O 1
ATOM 3936 N N . LYS A 1 510 ? 12.568 -15.218 -8.249 1.00 85.69 510 LYS A N 1
ATOM 3937 C CA . LYS A 1 510 ? 12.934 -14.703 -6.918 1.00 85.69 510 LYS A CA 1
ATOM 3938 C C . LYS A 1 510 ? 12.868 -13.180 -6.808 1.00 85.69 510 LYS A C 1
ATOM 3940 O O . LYS A 1 510 ? 12.840 -12.678 -5.695 1.00 85.69 510 LYS A O 1
ATOM 3945 N N . ARG A 1 511 ? 12.837 -12.457 -7.934 1.00 89.44 511 ARG A N 1
ATOM 3946 C CA . ARG A 1 511 ? 12.691 -10.991 -7.984 1.00 89.44 511 ARG A CA 1
ATOM 3947 C C . ARG A 1 511 ? 11.282 -10.539 -8.399 1.00 89.44 511 ARG A C 1
ATOM 3949 O O . ARG A 1 511 ? 11.037 -9.348 -8.554 1.00 89.44 511 ARG A O 1
ATOM 3956 N N . CYS A 1 512 ? 10.352 -11.467 -8.634 1.00 90.06 512 CYS A N 1
ATOM 3957 C CA . CYS A 1 512 ? 9.025 -11.136 -9.150 1.00 90.06 512 CYS A CA 1
ATOM 3958 C C . CYS A 1 512 ? 8.210 -10.332 -8.123 1.00 90.06 512 CYS A C 1
ATOM 3960 O O . CYS A 1 512 ? 7.888 -10.829 -7.046 1.00 90.06 512 CYS A O 1
ATOM 3962 N N . THR A 1 513 ? 7.814 -9.112 -8.491 1.00 89.62 513 THR A N 1
ATOM 3963 C CA . THR A 1 513 ? 7.039 -8.188 -7.640 1.00 89.62 513 THR A CA 1
ATOM 3964 C C . THR A 1 513 ? 5.666 -8.723 -7.249 1.00 89.62 513 THR A C 1
ATOM 3966 O O . THR A 1 513 ? 5.136 -8.342 -6.207 1.00 89.62 513 THR A O 1
ATOM 3969 N N . ARG A 1 514 ? 5.116 -9.662 -8.030 1.00 88.06 514 ARG A N 1
ATOM 3970 C CA . ARG A 1 514 ? 3.857 -10.352 -7.729 1.00 88.06 514 ARG A CA 1
ATOM 3971 C C . ARG A 1 514 ? 3.893 -11.082 -6.379 1.00 88.06 514 ARG A C 1
ATOM 3973 O O . ARG A 1 514 ? 2.860 -11.196 -5.732 1.00 88.06 514 ARG A O 1
ATOM 3980 N N . GLY A 1 515 ? 5.077 -11.480 -5.900 1.00 83.06 515 GLY A N 1
ATOM 3981 C CA . GLY A 1 515 ? 5.249 -12.062 -4.563 1.00 83.06 515 GLY A CA 1
ATOM 3982 C C . GLY A 1 515 ? 4.875 -11.130 -3.400 1.00 83.06 515 GLY A C 1
ATOM 3983 O O . GLY A 1 515 ? 4.652 -11.614 -2.298 1.00 83.06 515 GLY A O 1
ATOM 3984 N N . ASN A 1 516 ? 4.756 -9.815 -3.629 1.00 82.06 516 ASN A N 1
ATOM 3985 C CA . ASN A 1 516 ? 4.264 -8.869 -2.618 1.00 82.06 516 ASN A CA 1
ATOM 3986 C C . ASN A 1 516 ? 2.723 -8.786 -2.555 1.00 82.06 516 ASN A C 1
ATOM 3988 O O . ASN A 1 516 ? 2.174 -8.202 -1.616 1.00 82.06 516 ASN A O 1
ATOM 3992 N N . LEU A 1 517 ? 2.030 -9.334 -3.558 1.00 82.25 517 LEU A N 1
ATOM 3993 C CA . LEU A 1 517 ? 0.569 -9.438 -3.611 1.00 82.25 517 LEU A CA 1
ATOM 3994 C C . LEU A 1 517 ? 0.127 -10.851 -3.228 1.00 82.25 517 LEU A C 1
ATOM 3996 O O . LEU A 1 517 ? -0.664 -11.019 -2.303 1.00 82.25 517 LEU A O 1
ATOM 4000 N N . ASP A 1 518 ? 0.679 -11.848 -3.918 1.00 79.88 518 ASP A N 1
ATOM 4001 C CA . ASP A 1 518 ? 0.327 -13.258 -3.781 1.00 79.88 518 ASP A CA 1
ATOM 4002 C C . ASP A 1 518 ? 1.554 -14.172 -4.014 1.00 79.88 518 ASP A C 1
ATOM 4004 O O . ASP A 1 518 ? 2.414 -14.287 -3.143 1.00 79.88 518 ASP A O 1
ATOM 4008 N N . ALA A 1 519 ? 1.666 -14.843 -5.163 1.00 80.94 519 ALA A N 1
ATOM 4009 C CA . ALA A 1 519 ? 2.727 -15.791 -5.482 1.00 80.94 519 ALA A CA 1
ATOM 4010 C C . ALA A 1 519 ? 3.544 -15.348 -6.713 1.00 80.94 519 ALA A C 1
ATOM 4012 O O . ALA A 1 519 ? 2.965 -14.959 -7.730 1.00 80.94 519 ALA A O 1
ATOM 4013 N N . PRO A 1 520 ? 4.884 -15.493 -6.697 1.00 86.88 520 PRO A N 1
ATOM 4014 C CA . PRO A 1 520 ? 5.723 -15.231 -7.864 1.00 86.88 520 PRO A CA 1
ATOM 4015 C C . PRO A 1 520 ? 5.319 -16.049 -9.092 1.00 86.88 520 PRO A C 1
ATOM 4017 O O . PRO A 1 520 ? 5.110 -17.264 -8.988 1.00 86.88 520 PRO A O 1
ATOM 4020 N N . LEU A 1 521 ? 5.319 -15.394 -10.255 1.00 88.62 521 LEU A N 1
ATOM 4021 C CA . LEU A 1 521 ? 4.978 -16.009 -11.539 1.00 88.62 521 LEU A CA 1
ATOM 4022 C C . LEU A 1 521 ? 5.888 -17.195 -11.868 1.00 88.62 521 LEU A C 1
ATOM 4024 O O . LEU A 1 521 ? 7.103 -17.176 -11.630 1.00 88.62 521 LEU A O 1
ATOM 4028 N N . ARG A 1 522 ? 5.311 -18.220 -12.490 1.00 88.50 522 ARG A N 1
ATOM 4029 C CA . ARG A 1 522 ? 6.021 -19.412 -12.979 1.00 88.50 522 ARG A CA 1
ATOM 4030 C C . ARG A 1 522 ? 6.694 -19.168 -14.328 1.00 88.50 522 ARG A C 1
ATOM 4032 O O . ARG A 1 522 ? 6.382 -19.790 -15.336 1.00 88.50 522 ARG A O 1
ATOM 4039 N N . ILE A 1 523 ? 7.643 -18.236 -14.325 1.00 92.31 523 ILE A N 1
ATOM 4040 C CA . ILE A 1 523 ? 8.319 -17.716 -15.521 1.00 92.31 523 ILE A CA 1
ATOM 4041 C C . ILE A 1 523 ? 9.036 -18.823 -16.314 1.00 92.31 523 ILE A C 1
ATOM 4043 O O . ILE A 1 523 ? 8.944 -18.888 -17.538 1.00 92.31 523 ILE A O 1
ATOM 4047 N N . ARG A 1 524 ? 9.753 -19.715 -15.620 1.00 92.31 524 ARG A N 1
ATOM 4048 C CA . ARG A 1 524 ? 10.479 -20.820 -16.262 1.00 92.31 524 ARG A CA 1
ATOM 4049 C C . ARG A 1 524 ? 9.513 -21.823 -16.891 1.00 92.31 524 ARG A C 1
ATOM 4051 O O . ARG A 1 524 ? 9.735 -22.269 -18.009 1.00 92.31 524 ARG A O 1
ATOM 4058 N N . GLU A 1 525 ? 8.442 -22.160 -16.183 1.00 90.81 525 GLU A N 1
ATOM 4059 C CA . GLU A 1 525 ? 7.419 -23.069 -16.683 1.00 90.81 525 GLU A CA 1
ATOM 4060 C C . GLU A 1 525 ? 6.674 -22.460 -17.882 1.00 90.81 525 GLU A C 1
ATOM 4062 O O . GLU A 1 525 ? 6.425 -23.170 -18.851 1.00 90.81 525 GLU A O 1
ATOM 4067 N N . ALA A 1 526 ? 6.389 -21.153 -17.869 1.00 91.62 526 ALA A N 1
ATOM 4068 C CA . ALA A 1 526 ? 5.816 -20.445 -19.016 1.00 91.62 526 ALA A CA 1
ATOM 4069 C C . ALA A 1 526 ? 6.713 -20.557 -20.254 1.00 91.62 526 ALA A C 1
ATOM 4071 O O . ALA A 1 526 ? 6.229 -20.878 -21.335 1.00 91.62 526 ALA A O 1
ATOM 4072 N N . LYS A 1 527 ? 8.031 -20.402 -20.079 1.00 92.88 527 LYS A N 1
ATOM 4073 C CA . LYS A 1 527 ? 9.019 -20.620 -21.144 1.00 92.88 527 LYS A CA 1
ATOM 4074 C C . LYS A 1 527 ? 8.987 -22.051 -21.685 1.00 92.88 527 LYS A C 1
ATOM 4076 O O . LYS A 1 527 ? 8.998 -22.238 -22.896 1.00 92.88 527 LYS A O 1
ATOM 4081 N N . ALA A 1 528 ? 8.913 -23.056 -20.810 1.00 90.06 528 ALA A N 1
ATOM 4082 C CA . ALA A 1 528 ? 8.819 -24.455 -21.232 1.00 90.06 528 ALA A CA 1
ATOM 4083 C C . ALA A 1 528 ? 7.540 -24.740 -22.034 1.00 90.06 528 ALA A C 1
ATOM 4085 O O . ALA A 1 528 ? 7.572 -25.485 -23.013 1.00 90.06 528 ALA A O 1
ATOM 4086 N N . VAL A 1 529 ? 6.414 -24.148 -21.625 1.00 90.69 529 VAL A N 1
ATOM 4087 C CA . VAL A 1 529 ? 5.140 -24.268 -22.344 1.00 90.69 529 VAL A CA 1
ATOM 4088 C C . VAL A 1 529 ? 5.212 -23.555 -23.694 1.00 90.69 529 VAL A C 1
ATOM 4090 O O . VAL A 1 529 ? 4.829 -24.162 -24.689 1.00 90.69 529 VAL A O 1
ATOM 4093 N N . ALA A 1 530 ? 5.757 -22.336 -23.750 1.00 91.31 530 ALA A N 1
ATOM 4094 C CA . ALA A 1 530 ? 5.954 -21.598 -24.998 1.00 91.31 530 ALA A CA 1
ATOM 4095 C C . ALA A 1 530 ? 6.827 -22.383 -25.990 1.00 91.31 530 ALA A C 1
ATOM 4097 O O . ALA A 1 530 ? 6.446 -22.522 -27.145 1.00 91.31 530 ALA A O 1
ATOM 4098 N N . ALA A 1 531 ? 7.935 -22.977 -25.529 1.00 90.06 531 ALA A N 1
ATOM 4099 C CA . ALA A 1 531 ? 8.802 -23.812 -26.364 1.00 90.06 531 ALA A CA 1
ATOM 4100 C C . ALA A 1 531 ? 8.080 -25.056 -26.910 1.00 90.06 531 ALA A C 1
ATOM 4102 O O . ALA A 1 531 ? 8.193 -25.379 -28.084 1.00 90.06 531 ALA A O 1
ATOM 4103 N N . ARG A 1 532 ? 7.278 -25.743 -26.084 1.00 88.94 532 ARG A N 1
ATOM 4104 C CA . ARG A 1 532 ? 6.535 -26.941 -26.514 1.00 88.94 532 ARG A CA 1
ATOM 4105 C C . ARG A 1 532 ? 5.377 -26.632 -27.469 1.00 88.94 532 ARG A C 1
ATOM 4107 O O . ARG A 1 532 ? 5.127 -27.415 -28.383 1.00 88.94 532 ARG A O 1
ATOM 4114 N N . LEU A 1 533 ? 4.608 -25.578 -27.192 1.00 87.38 533 LEU A N 1
ATOM 4115 C CA . LEU A 1 533 ? 3.380 -25.256 -27.929 1.00 87.38 533 LEU A CA 1
ATOM 4116 C C . LEU A 1 533 ? 3.635 -24.396 -29.152 1.00 87.38 533 LEU A C 1
ATOM 4118 O O . LEU A 1 533 ? 2.999 -24.597 -30.180 1.00 87.38 533 LEU A O 1
ATOM 4122 N N . GLY A 1 534 ? 4.558 -23.449 -29.042 1.00 80.50 534 GLY A N 1
ATOM 4123 C CA . GLY A 1 534 ? 4.874 -22.504 -30.096 1.00 80.50 534 GLY A CA 1
ATOM 4124 C C . GLY A 1 534 ? 5.730 -23.103 -31.196 1.00 80.50 534 GLY A C 1
ATOM 4125 O O . GLY A 1 534 ? 6.495 -22.324 -31.746 1.00 80.50 534 GLY A O 1
ATOM 4126 N N . LYS A 1 535 ? 5.642 -24.432 -31.446 1.00 69.19 535 LYS A N 1
ATOM 4127 C CA . LYS A 1 535 ? 6.370 -25.213 -32.472 1.00 69.19 535 LYS A CA 1
ATOM 4128 C C . LYS A 1 535 ? 6.826 -24.304 -33.607 1.00 69.19 535 LYS A C 1
ATOM 4130 O O . LYS A 1 535 ? 6.018 -23.498 -34.046 1.00 69.19 535 LYS A O 1
ATOM 4135 N N . ALA A 1 536 ? 8.063 -24.444 -34.086 1.00 53.09 536 ALA A N 1
ATOM 4136 C CA . ALA A 1 536 ? 8.561 -23.664 -35.221 1.00 53.09 536 ALA A CA 1
ATOM 4137 C C . ALA A 1 536 ? 7.572 -23.757 -36.406 1.00 53.09 536 ALA A C 1
ATOM 4139 O O . ALA A 1 536 ? 7.582 -24.743 -37.130 1.00 53.09 536 ALA A O 1
ATOM 4140 N N . ASP A 1 537 ? 6.658 -22.790 -36.538 1.00 43.56 537 ASP A N 1
ATOM 4141 C CA . ASP A 1 537 ? 5.550 -22.848 -37.489 1.00 43.56 537 ASP A CA 1
ATOM 4142 C C . ASP A 1 537 ? 5.602 -21.627 -38.412 1.00 43.56 537 ASP A C 1
ATOM 4144 O O . ASP A 1 537 ? 5.391 -20.480 -38.008 1.00 43.56 537 ASP A O 1
ATOM 4148 N N . ARG A 1 538 ? 5.966 -21.960 -39.651 1.00 44.72 538 ARG A N 1
ATOM 4149 C CA . ARG A 1 538 ? 5.832 -21.392 -41.007 1.00 44.72 538 ARG A CA 1
ATOM 4150 C C . ARG A 1 538 ? 5.145 -20.041 -41.278 1.00 44.72 538 ARG A C 1
ATOM 4152 O O . ARG A 1 538 ? 5.295 -19.546 -42.389 1.00 44.72 538 ARG A O 1
ATOM 4159 N N . ALA A 1 539 ? 4.403 -19.432 -40.355 1.00 36.50 539 ALA A N 1
ATOM 4160 C CA . ALA A 1 539 ? 3.470 -18.342 -40.681 1.00 36.50 539 ALA A CA 1
ATOM 4161 C C . ALA A 1 539 ? 3.862 -16.938 -40.176 1.00 36.50 539 ALA A C 1
ATOM 4163 O O . ALA A 1 539 ? 3.231 -15.967 -40.582 1.00 36.50 539 ALA A O 1
ATOM 4164 N N . ASN A 1 540 ? 4.877 -16.797 -39.310 1.00 37.25 540 ASN A N 1
ATOM 4165 C CA . ASN A 1 540 ? 5.177 -15.517 -38.635 1.00 37.25 540 ASN A CA 1
ATOM 4166 C C . ASN A 1 540 ? 6.569 -14.921 -38.917 1.00 37.25 540 ASN A C 1
ATOM 4168 O O . ASN A 1 540 ? 7.008 -13.995 -38.229 1.00 37.25 540 ASN A O 1
ATOM 4172 N N . THR A 1 541 ? 7.269 -15.413 -39.936 1.00 39.28 541 THR A N 1
ATOM 4173 C CA . THR A 1 541 ? 8.571 -14.878 -40.345 1.00 39.28 541 THR A CA 1
ATOM 4174 C C . THR A 1 541 ? 8.362 -13.630 -41.202 1.00 39.28 541 THR A C 1
ATOM 4176 O O . THR A 1 541 ? 7.911 -13.708 -42.343 1.00 39.28 541 THR A O 1
ATOM 4179 N N . ARG A 1 542 ? 8.640 -12.447 -40.638 1.00 37.75 542 ARG A N 1
ATOM 4180 C CA . ARG A 1 542 ? 8.604 -11.182 -41.385 1.00 37.75 542 ARG A CA 1
ATOM 4181 C C . ARG A 1 542 ? 9.679 -11.196 -42.474 1.00 37.75 542 ARG A C 1
ATOM 4183 O O . ARG A 1 542 ? 10.854 -11.403 -42.189 1.00 37.75 542 ARG A O 1
ATOM 4190 N N . ILE A 1 543 ? 9.235 -10.956 -43.704 1.00 33.97 543 ILE A N 1
ATOM 4191 C CA . ILE A 1 543 ? 10.041 -10.853 -44.922 1.00 33.97 543 ILE A CA 1
ATOM 4192 C C . ILE A 1 543 ? 10.978 -9.644 -44.794 1.00 33.97 543 ILE A C 1
ATOM 4194 O O . ILE A 1 543 ? 10.508 -8.519 -44.617 1.00 33.97 543 ILE A O 1
ATOM 4198 N N . ILE A 1 544 ? 12.290 -9.861 -44.897 1.00 33.38 544 ILE A N 1
ATOM 4199 C CA . ILE A 1 544 ? 13.264 -8.783 -45.097 1.00 33.38 544 ILE A CA 1
ATOM 4200 C C . ILE A 1 544 ? 13.500 -8.671 -46.602 1.00 33.38 544 ILE A C 1
ATOM 4202 O O . ILE A 1 544 ? 14.132 -9.534 -47.202 1.00 33.38 544 ILE A O 1
ATOM 4206 N N . SER A 1 545 ? 13.002 -7.599 -47.219 1.00 28.48 545 SER A N 1
ATOM 4207 C CA . SER A 1 545 ? 13.442 -7.185 -48.550 1.00 28.48 545 SER A CA 1
ATOM 4208 C C . SER A 1 545 ? 14.765 -6.429 -48.408 1.00 28.48 545 SER A C 1
ATOM 4210 O O . SER A 1 545 ? 14.781 -5.221 -48.175 1.00 28.48 545 SER A O 1
ATOM 4212 N N . GLY A 1 546 ? 15.872 -7.156 -48.504 1.00 28.19 546 GLY A N 1
ATOM 4213 C CA . GLY A 1 546 ? 17.215 -6.602 -48.620 1.00 28.19 546 GLY A CA 1
ATOM 4214 C C . GLY A 1 546 ? 17.922 -7.312 -49.761 1.00 28.19 546 GLY A C 1
ATOM 4215 O O . GLY A 1 546 ? 18.102 -8.522 -49.718 1.00 28.19 546 GLY A O 1
ATOM 4216 N N . THR A 1 547 ? 18.274 -6.569 -50.805 1.00 29.86 547 THR A N 1
ATOM 4217 C CA . THR A 1 547 ? 19.041 -7.069 -51.946 1.00 29.86 547 THR A CA 1
ATOM 4218 C C . THR A 1 547 ? 20.409 -7.558 -51.474 1.00 29.86 547 THR A C 1
ATOM 4220 O O . THR A 1 547 ? 21.280 -6.742 -51.174 1.00 29.86 547 THR A O 1
ATOM 4223 N N . ALA A 1 548 ? 20.609 -8.873 -51.438 1.00 30.69 548 ALA A N 1
ATOM 4224 C CA . ALA A 1 548 ? 21.928 -9.476 -51.362 1.00 30.69 548 ALA A CA 1
ATOM 4225 C C . ALA A 1 548 ? 22.026 -10.625 -52.369 1.00 30.69 548 ALA A C 1
ATOM 4227 O O . ALA A 1 548 ? 21.117 -11.432 -52.533 1.00 30.69 548 ALA A O 1
ATOM 4228 N N . SER A 1 549 ? 23.145 -10.595 -53.077 1.00 29.58 549 SER A N 1
ATOM 4229 C CA . SER A 1 549 ? 23.623 -11.466 -54.143 1.00 29.58 549 SER A CA 1
ATOM 4230 C C . SER A 1 549 ? 23.500 -12.975 -53.887 1.00 29.58 549 SER A C 1
ATOM 4232 O O . SER A 1 549 ? 23.659 -13.437 -52.762 1.00 29.58 549 SER A O 1
ATOM 4234 N N . SER A 1 550 ? 23.305 -13.685 -55.002 1.00 31.47 550 SER A N 1
ATOM 4235 C CA . SER A 1 550 ? 23.190 -15.131 -55.258 1.00 31.47 550 SER A CA 1
ATOM 4236 C C . SER A 1 550 ? 23.734 -16.136 -54.215 1.00 31.47 550 SER A C 1
ATOM 4238 O O . SER A 1 550 ? 24.866 -15.979 -53.745 1.00 31.47 550 SER A O 1
ATOM 4240 N N . PRO A 1 551 ? 23.010 -17.250 -53.977 1.00 39.34 551 PRO A N 1
ATOM 4241 C CA . PRO A 1 551 ? 23.376 -18.310 -53.043 1.00 39.34 551 PRO A CA 1
ATOM 4242 C C . PRO A 1 551 ? 24.120 -19.474 -53.726 1.00 39.34 551 PRO A C 1
ATOM 4244 O O . PRO A 1 551 ? 23.484 -20.389 -54.228 1.00 39.34 551 PRO A O 1
ATOM 4247 N N . GLU A 1 552 ? 25.457 -19.523 -53.682 1.00 33.03 552 GLU A N 1
ATOM 4248 C CA . GLU A 1 552 ? 26.186 -20.785 -53.921 1.00 33.03 552 GLU A CA 1
ATOM 4249 C C . GLU A 1 552 ? 27.412 -20.960 -52.993 1.00 33.03 552 GLU A C 1
ATOM 4251 O O . GLU A 1 552 ? 28.422 -20.271 -53.100 1.00 33.03 552 GLU A O 1
ATOM 4256 N N . THR A 1 553 ? 27.319 -21.980 -52.124 1.00 36.84 553 THR A N 1
ATOM 4257 C CA . THR A 1 553 ? 28.391 -22.826 -51.536 1.00 36.84 553 THR A CA 1
ATOM 4258 C C . THR A 1 553 ? 29.528 -22.229 -50.679 1.00 36.84 553 THR A C 1
ATOM 4260 O O . THR A 1 553 ? 30.568 -21.839 -51.199 1.00 36.84 553 THR A O 1
ATOM 4263 N N . ARG A 1 554 ? 29.402 -22.372 -49.341 1.00 41.56 554 ARG A N 1
ATOM 4264 C CA . ARG A 1 554 ? 30.345 -22.991 -48.353 1.00 41.56 554 ARG A CA 1
ATOM 4265 C C . ARG A 1 554 ? 30.037 -22.472 -46.933 1.00 41.56 554 ARG A C 1
ATOM 4267 O O . ARG A 1 554 ? 29.796 -21.283 -46.755 1.00 41.56 554 ARG A O 1
ATOM 4274 N N . ALA A 1 555 ? 30.006 -23.352 -45.925 1.00 52.22 555 ALA A N 1
ATOM 4275 C CA . ALA A 1 555 ? 29.807 -22.948 -44.528 1.00 52.22 555 ALA A CA 1
ATOM 4276 C C . ALA A 1 555 ? 30.963 -22.040 -44.073 1.00 52.22 555 ALA A C 1
ATOM 4278 O O . ALA A 1 555 ? 32.123 -22.432 -44.180 1.00 52.22 555 ALA A O 1
ATOM 4279 N N . ARG A 1 556 ? 30.646 -20.831 -43.590 1.00 68.81 556 ARG A N 1
ATOM 4280 C CA . ARG A 1 556 ? 31.648 -19.821 -43.198 1.00 68.81 556 ARG A CA 1
ATOM 4281 C C . ARG A 1 556 ? 32.105 -19.946 -41.745 1.00 68.81 556 ARG A C 1
ATOM 4283 O O . ARG A 1 556 ? 33.139 -19.391 -41.392 1.00 68.81 556 ARG A O 1
ATOM 4290 N N . VAL A 1 557 ? 31.341 -20.657 -40.913 1.00 87.75 557 VAL A N 1
ATOM 4291 C CA . VAL A 1 557 ? 31.570 -20.727 -39.467 1.00 87.75 557 VAL A CA 1
ATOM 4292 C C . VAL A 1 557 ? 31.464 -22.162 -38.954 1.00 87.75 557 VAL A C 1
ATOM 4294 O O . VAL A 1 557 ? 30.422 -22.802 -39.132 1.00 87.75 557 VAL A O 1
ATOM 4297 N N . ALA A 1 558 ? 32.496 -22.635 -38.254 1.00 90.25 558 ALA A N 1
ATOM 4298 C CA . ALA A 1 558 ? 32.428 -23.841 -37.437 1.00 90.25 558 ALA A CA 1
ATOM 4299 C C . ALA A 1 558 ? 32.441 -23.515 -35.938 1.00 90.25 558 ALA A C 1
ATOM 4301 O O . ALA A 1 558 ? 33.046 -22.547 -35.479 1.00 90.25 558 ALA A O 1
ATOM 4302 N N . ILE A 1 559 ? 31.721 -24.319 -35.157 1.00 92.62 559 ILE A N 1
ATOM 4303 C CA . ILE A 1 559 ? 31.622 -24.182 -33.702 1.00 92.62 559 ILE A CA 1
ATOM 4304 C C . ILE A 1 559 ? 31.934 -25.535 -33.078 1.00 92.62 559 ILE A C 1
ATOM 4306 O O . ILE A 1 559 ? 31.277 -26.527 -33.392 1.00 92.62 559 ILE A O 1
ATOM 4310 N N . HIS A 1 560 ? 32.908 -25.573 -32.173 1.00 91.06 560 HIS A N 1
ATOM 4311 C CA . HIS A 1 560 ? 33.381 -26.810 -31.558 1.00 91.06 560 HIS A CA 1
ATOM 4312 C C . HIS A 1 560 ? 32.763 -27.050 -30.180 1.00 91.06 560 HIS A C 1
ATOM 4314 O O . HIS A 1 560 ? 32.738 -26.164 -29.325 1.00 91.06 560 HIS A O 1
ATOM 4320 N N . GLY A 1 561 ? 32.336 -28.288 -29.937 1.00 89.44 561 GLY A N 1
ATOM 4321 C CA . GLY A 1 561 ? 31.793 -28.757 -28.668 1.00 89.44 561 GLY A CA 1
ATOM 4322 C C . GLY A 1 561 ? 30.267 -28.702 -28.581 1.00 89.44 561 GLY A C 1
ATOM 4323 O O . GLY A 1 561 ? 29.572 -28.103 -29.402 1.00 89.44 561 GLY A O 1
ATOM 4324 N N . LEU A 1 562 ? 29.724 -29.331 -27.537 1.00 89.88 562 LEU A N 1
ATOM 4325 C CA . LEU A 1 562 ? 28.284 -29.392 -27.289 1.00 89.88 562 LEU A CA 1
ATOM 4326 C C . LEU A 1 562 ? 27.950 -28.953 -25.862 1.00 89.88 562 LEU A C 1
ATOM 4328 O O . LEU A 1 562 ? 27.937 -29.759 -24.932 1.00 89.88 562 LEU A O 1
ATOM 4332 N N . ASP A 1 563 ? 27.648 -27.670 -25.700 1.00 90.88 563 ASP A N 1
ATOM 4333 C CA . ASP A 1 563 ? 27.125 -27.101 -24.464 1.00 90.88 563 ASP A CA 1
ATOM 4334 C C . ASP A 1 563 ? 26.164 -25.927 -24.749 1.00 90.88 563 ASP A C 1
ATOM 4336 O O . ASP A 1 563 ? 25.776 -25.659 -25.887 1.00 90.88 563 ASP A O 1
ATOM 4340 N N . ALA A 1 564 ? 25.723 -25.229 -23.698 1.00 92.50 564 ALA A N 1
ATOM 4341 C CA . ALA A 1 564 ? 24.803 -24.102 -23.844 1.00 92.50 564 ALA A CA 1
ATOM 4342 C C . ALA A 1 564 ? 25.423 -22.878 -24.550 1.00 92.50 564 ALA A C 1
ATOM 4344 O O . ALA A 1 564 ? 24.679 -22.089 -25.129 1.00 92.50 564 ALA A O 1
ATOM 4345 N N . ARG A 1 565 ? 26.749 -22.698 -24.510 1.00 95.31 565 ARG A N 1
ATOM 4346 C CA . ARG A 1 565 ? 27.450 -21.613 -25.215 1.00 95.31 565 ARG A CA 1
ATOM 4347 C C . ARG A 1 565 ? 27.500 -21.928 -26.700 1.00 95.31 565 ARG A C 1
ATOM 4349 O O . ARG A 1 565 ? 27.061 -21.105 -27.499 1.00 95.31 565 ARG A O 1
ATOM 4356 N N . THR A 1 566 ? 27.949 -23.132 -27.057 1.00 94.31 566 THR A N 1
ATOM 4357 C CA . THR A 1 566 ? 28.096 -23.541 -28.461 1.00 94.31 566 THR A CA 1
ATOM 4358 C C . THR A 1 566 ? 26.744 -23.585 -29.163 1.00 94.31 566 THR A C 1
ATOM 4360 O O . THR A 1 566 ? 26.588 -22.990 -30.227 1.00 94.31 566 THR A O 1
ATOM 4363 N N . ALA A 1 567 ? 25.723 -24.162 -28.521 1.00 93.44 567 ALA A N 1
ATOM 4364 C CA . ALA A 1 567 ? 24.371 -24.199 -29.071 1.00 93.44 567 ALA A CA 1
ATOM 4365 C C . ALA A 1 567 ? 23.725 -22.802 -29.158 1.00 93.44 567 ALA A C 1
ATOM 4367 O O . ALA A 1 567 ? 23.006 -22.518 -30.114 1.00 93.44 567 ALA A O 1
ATOM 4368 N N . SER A 1 568 ? 23.984 -21.905 -28.196 1.00 95.12 568 SER A N 1
ATOM 4369 C CA . SER A 1 568 ? 23.480 -20.525 -28.269 1.00 95.12 568 SER A CA 1
ATOM 4370 C C . SER A 1 568 ? 24.187 -19.703 -29.348 1.00 95.12 568 SER A C 1
ATOM 4372 O O . SER A 1 568 ? 23.532 -18.910 -30.023 1.00 95.12 568 SER A O 1
ATOM 4374 N N . CYS A 1 569 ? 25.498 -19.890 -29.531 1.00 95.44 569 CYS A N 1
ATOM 4375 C CA . CYS A 1 569 ? 26.262 -19.271 -30.614 1.00 95.44 569 CYS A CA 1
ATOM 4376 C C . CYS A 1 569 ? 25.715 -19.731 -31.974 1.00 95.44 569 CYS A C 1
ATOM 4378 O O . CYS A 1 569 ? 25.281 -18.901 -32.774 1.00 95.44 569 CYS A O 1
ATOM 4380 N N . ALA A 1 570 ? 25.593 -21.051 -32.165 1.00 93.44 570 ALA A N 1
ATOM 4381 C CA . ALA A 1 570 ? 25.021 -21.649 -33.370 1.00 93.44 570 ALA A CA 1
ATOM 4382 C C . ALA A 1 570 ? 23.614 -21.116 -33.655 1.00 93.44 570 ALA A C 1
ATOM 4384 O O . ALA A 1 570 ? 23.337 -20.644 -34.753 1.00 93.44 570 ALA A O 1
ATOM 4385 N N . GLY A 1 571 ? 22.734 -21.135 -32.649 1.00 91.62 571 GLY A N 1
ATOM 4386 C CA . GLY A 1 571 ? 21.358 -20.680 -32.802 1.00 91.62 571 GLY A CA 1
ATOM 4387 C C . GLY A 1 571 ? 21.242 -19.199 -33.159 1.00 91.62 571 GLY A C 1
ATOM 4388 O O . GLY A 1 571 ? 20.416 -18.852 -33.996 1.00 91.62 571 GLY A O 1
ATOM 4389 N N . THR A 1 572 ? 22.087 -18.340 -32.583 1.00 92.06 572 THR A N 1
ATOM 4390 C CA . THR A 1 572 ? 22.091 -16.895 -32.883 1.00 92.06 572 THR A CA 1
ATOM 4391 C C . THR A 1 572 ? 22.531 -16.631 -34.327 1.00 92.06 572 THR A C 1
ATOM 4393 O O . THR A 1 572 ? 21.902 -15.841 -35.025 1.00 92.06 572 THR A O 1
ATOM 4396 N N . LEU A 1 573 ? 23.576 -17.321 -34.798 1.00 91.00 573 LEU A N 1
ATOM 4397 C CA . LEU A 1 573 ? 24.070 -17.206 -36.174 1.00 91.00 573 LEU A CA 1
ATOM 4398 C C . LEU A 1 573 ? 23.060 -17.747 -37.197 1.00 91.00 573 LEU A C 1
ATOM 4400 O O . LEU A 1 573 ? 22.748 -17.064 -38.172 1.00 91.00 573 LEU A O 1
ATOM 4404 N N . VAL A 1 574 ? 22.475 -18.918 -36.930 1.00 88.50 574 VAL A N 1
ATOM 4405 C CA . VAL A 1 574 ? 21.412 -19.516 -37.757 1.00 88.50 574 VAL A CA 1
ATOM 4406 C C . VAL A 1 574 ? 20.205 -18.581 -37.854 1.00 88.50 574 VAL A C 1
ATOM 4408 O O . VAL A 1 574 ? 19.677 -18.357 -38.941 1.00 88.50 574 VAL A O 1
ATOM 4411 N N . GLN A 1 575 ? 19.793 -17.973 -36.739 1.00 85.50 575 GLN A N 1
ATOM 4412 C CA . GLN A 1 575 ? 18.701 -16.995 -36.719 1.00 85.50 575 GLN A CA 1
ATOM 4413 C C . GLN A 1 575 ? 18.995 -15.729 -37.534 1.00 85.50 575 GLN A C 1
ATOM 4415 O O . GLN A 1 575 ? 18.060 -15.088 -38.006 1.00 85.50 575 GLN A O 1
ATOM 4420 N N . ALA A 1 576 ? 20.272 -15.381 -37.703 1.00 84.50 576 ALA A N 1
ATOM 4421 C CA . ALA A 1 576 ? 20.734 -14.238 -38.484 1.00 84.50 576 ALA A CA 1
ATOM 4422 C C . ALA A 1 576 ? 21.030 -14.575 -39.960 1.00 84.50 576 ALA A C 1
ATOM 4424 O O . ALA A 1 576 ? 21.563 -13.730 -40.675 1.00 84.50 576 ALA A O 1
ATOM 4425 N N . GLY A 1 577 ? 20.715 -15.790 -40.425 1.00 84.62 577 GLY A N 1
ATOM 4426 C CA . GLY A 1 577 ? 20.941 -16.193 -41.818 1.00 84.62 577 GLY A CA 1
ATOM 4427 C C . GLY A 1 577 ? 22.319 -16.802 -42.103 1.00 84.62 577 GLY A C 1
ATOM 4428 O O . GLY A 1 577 ? 22.617 -17.103 -43.254 1.00 84.62 577 GLY A O 1
ATOM 4429 N N . VAL A 1 578 ? 23.169 -17.002 -41.090 1.00 86.50 578 VAL A N 1
ATOM 4430 C CA . VAL A 1 578 ? 24.542 -17.504 -41.272 1.00 86.50 578 VAL A CA 1
ATOM 4431 C C . VAL A 1 578 ? 24.567 -19.040 -41.241 1.00 86.50 578 VAL A C 1
ATOM 4433 O O . VAL A 1 578 ? 24.116 -19.626 -40.254 1.00 86.50 578 VAL A O 1
ATOM 4436 N N . PRO A 1 579 ? 25.106 -19.716 -42.276 1.00 87.19 579 PRO A N 1
ATOM 4437 C CA . PRO A 1 579 ? 25.341 -21.160 -42.257 1.00 87.19 579 PRO A CA 1
ATOM 4438 C C . PRO A 1 579 ? 26.391 -21.562 -41.212 1.00 87.19 579 PRO A C 1
ATOM 4440 O O . PRO A 1 579 ? 27.496 -21.014 -41.203 1.00 87.19 579 PRO A O 1
ATOM 4443 N N . VAL A 1 580 ? 26.067 -22.547 -40.373 1.00 89.56 580 VAL A N 1
ATOM 4444 C CA . VAL A 1 580 ? 26.892 -23.018 -39.252 1.00 89.56 580 VAL A CA 1
ATOM 4445 C C . VAL A 1 580 ? 27.107 -24.527 -39.322 1.00 89.56 580 VAL A C 1
ATOM 4447 O O . VAL A 1 580 ? 26.157 -25.299 -39.480 1.00 89.56 580 VAL A O 1
ATOM 4450 N N . THR A 1 581 ? 28.349 -24.947 -39.089 1.00 90.00 581 THR A N 1
ATOM 4451 C CA . THR A 1 581 ? 28.705 -26.341 -38.808 1.00 90.00 581 THR A CA 1
ATOM 4452 C C . THR A 1 581 ? 29.022 -26.511 -37.319 1.00 90.00 581 THR A C 1
ATOM 4454 O O . THR A 1 581 ? 29.971 -25.928 -36.804 1.00 90.00 581 THR A O 1
ATOM 4457 N N . LEU A 1 582 ? 28.236 -27.318 -36.606 1.00 89.75 582 LEU A N 1
ATOM 4458 C CA . LEU A 1 582 ? 28.459 -27.665 -35.202 1.00 89.75 582 LEU A CA 1
ATOM 4459 C C . LEU A 1 582 ? 29.228 -28.992 -35.110 1.00 89.75 582 LEU A C 1
ATOM 4461 O O . LEU A 1 582 ? 28.689 -30.057 -35.419 1.00 89.75 582 LEU A O 1
ATOM 4465 N N . LEU A 1 583 ? 30.484 -28.921 -34.676 1.00 89.06 583 LEU A N 1
ATOM 4466 C CA . LEU A 1 583 ? 31.389 -30.057 -34.510 1.00 89.06 583 LEU A CA 1
ATOM 4467 C C . LEU A 1 583 ? 31.297 -30.566 -33.068 1.00 89.06 583 LEU A C 1
ATOM 4469 O O . LEU A 1 583 ? 31.751 -29.905 -32.135 1.00 89.06 583 LEU A O 1
ATOM 4473 N N . VAL A 1 584 ? 30.678 -31.727 -32.859 1.00 88.44 584 VAL A N 1
ATOM 4474 C CA . VAL A 1 584 ? 30.380 -32.267 -31.523 1.00 88.44 584 VAL A CA 1
ATOM 4475 C C . VAL A 1 584 ? 31.182 -33.538 -31.220 1.00 88.44 584 VAL A C 1
ATOM 4477 O O . VAL A 1 584 ? 31.599 -34.253 -32.135 1.00 88.44 584 VAL A O 1
ATOM 4480 N N . PRO A 1 585 ? 31.424 -33.870 -29.936 1.00 85.19 585 PRO A N 1
ATOM 4481 C CA . PRO A 1 585 ? 32.065 -35.132 -29.574 1.00 85.19 585 PRO A CA 1
ATOM 4482 C C . PRO A 1 585 ? 31.286 -36.348 -30.094 1.00 85.19 585 PRO A C 1
ATOM 4484 O O . PRO A 1 585 ? 30.066 -36.300 -30.252 1.00 85.19 585 PRO A O 1
ATOM 4487 N N . LYS A 1 586 ? 31.981 -37.468 -30.316 1.00 80.94 586 LYS A N 1
ATOM 4488 C CA . LYS A 1 586 ? 31.347 -38.716 -30.760 1.00 80.94 586 LYS A CA 1
ATOM 4489 C C . LYS A 1 586 ? 30.241 -39.151 -29.795 1.00 80.94 586 LYS A C 1
ATOM 4491 O O . LYS A 1 586 ? 30.454 -39.145 -28.581 1.00 80.94 586 LYS A O 1
ATOM 4496 N N . ASN A 1 587 ? 29.098 -39.572 -30.333 1.00 78.12 587 ASN A N 1
ATOM 4497 C CA . ASN A 1 587 ? 27.895 -39.977 -29.603 1.00 78.12 587 ASN A CA 1
ATOM 4498 C C . ASN A 1 587 ? 27.201 -38.861 -28.798 1.00 78.12 587 ASN A C 1
ATOM 4500 O O . ASN A 1 587 ? 26.290 -39.157 -28.019 1.00 78.12 587 ASN A O 1
ATOM 4504 N N . ALA A 1 588 ? 27.601 -37.592 -28.940 1.00 79.31 588 ALA A N 1
ATOM 4505 C CA . ALA A 1 588 ? 27.049 -36.497 -28.141 1.00 79.31 588 ALA A CA 1
ATOM 4506 C C . ALA A 1 588 ? 25.566 -36.216 -28.452 1.00 79.31 588 ALA A C 1
ATOM 4508 O O . ALA A 1 588 ? 24.848 -35.687 -27.598 1.00 79.31 588 ALA A O 1
ATOM 4509 N N . MET A 1 589 ? 25.093 -36.626 -29.636 1.00 78.81 589 MET A N 1
ATOM 4510 C CA . MET A 1 589 ? 23.697 -36.487 -30.060 1.00 78.81 589 MET A CA 1
ATOM 4511 C C . MET A 1 589 ? 22.805 -37.683 -29.672 1.00 78.81 589 MET A C 1
ATOM 4513 O O . MET A 1 589 ? 21.591 -37.636 -29.886 1.00 78.81 589 MET A O 1
ATOM 4517 N N . HIS A 1 590 ? 23.355 -38.757 -29.092 1.00 79.12 590 HIS A N 1
ATOM 4518 C CA . HIS A 1 590 ? 22.582 -39.956 -28.756 1.00 79.12 590 HIS A CA 1
ATOM 4519 C C . HIS A 1 590 ? 21.823 -39.832 -27.425 1.00 79.12 590 HIS A C 1
ATOM 4521 O O . HIS A 1 590 ? 22.381 -39.529 -26.371 1.00 79.12 590 HIS A O 1
ATOM 4527 N N . LEU A 1 591 ? 20.523 -40.141 -27.468 1.00 73.94 591 LEU A N 1
ATOM 4528 C CA . LEU A 1 591 ? 19.658 -40.230 -26.292 1.00 73.94 591 LEU A CA 1
ATOM 4529 C C . LEU A 1 591 ? 19.680 -41.654 -25.721 1.00 73.94 591 LEU A C 1
ATOM 4531 O O . LEU A 1 591 ? 19.114 -42.575 -26.306 1.00 73.94 591 LEU A O 1
ATOM 4535 N N . GLY A 1 592 ? 20.314 -41.828 -24.562 1.00 74.94 592 GLY A N 1
ATOM 4536 C CA . GLY A 1 592 ? 20.340 -43.077 -23.799 1.00 74.94 592 GLY A CA 1
ATOM 4537 C C . GLY A 1 592 ? 19.363 -43.076 -22.617 1.00 74.94 592 GLY A C 1
ATOM 4538 O O . GLY A 1 592 ? 18.723 -42.069 -22.307 1.00 74.94 592 GLY A O 1
ATOM 4539 N N . LYS A 1 593 ? 19.272 -44.210 -21.906 1.00 71.88 593 LYS A N 1
ATOM 4540 C CA . LYS A 1 593 ? 18.449 -44.327 -20.683 1.00 71.88 593 LYS A CA 1
ATOM 4541 C C . LYS A 1 593 ? 18.910 -43.383 -19.562 1.00 71.88 593 LYS A C 1
ATOM 4543 O O . LYS A 1 593 ? 18.068 -42.890 -18.818 1.00 71.88 593 LYS A O 1
ATOM 4548 N N . ASP A 1 594 ? 20.207 -43.080 -19.504 1.00 77.94 594 ASP A N 1
ATOM 4549 C CA . ASP A 1 594 ? 20.818 -42.230 -18.472 1.00 77.94 594 ASP A CA 1
ATOM 4550 C C . ASP A 1 594 ? 20.881 -40.740 -18.858 1.00 77.94 594 ASP A C 1
ATOM 4552 O O . ASP A 1 594 ? 21.407 -39.915 -18.109 1.00 77.94 594 ASP A O 1
ATOM 4556 N N . THR A 1 595 ? 20.329 -40.351 -20.017 1.00 80.44 595 THR A N 1
ATOM 4557 C CA . THR A 1 595 ? 20.363 -38.954 -20.460 1.00 80.44 595 THR A CA 1
ATOM 4558 C C . THR A 1 595 ? 19.523 -38.063 -19.544 1.00 80.44 595 THR A C 1
ATOM 4560 O O . THR A 1 595 ? 18.295 -38.203 -19.417 1.00 80.44 595 THR A O 1
ATOM 4563 N N . SER A 1 596 ? 20.188 -37.076 -18.939 1.00 86.25 596 SER A N 1
ATOM 4564 C CA . SER A 1 596 ? 19.530 -36.125 -18.046 1.00 86.25 596 SER A CA 1
ATOM 4565 C C . SER A 1 596 ? 18.403 -35.365 -18.770 1.00 86.25 596 SER A C 1
ATOM 4567 O O . SER A 1 596 ? 18.478 -35.121 -19.979 1.00 86.25 596 SER A O 1
ATOM 4569 N N . PRO A 1 597 ? 17.336 -34.948 -18.063 1.00 85.69 597 PRO A N 1
ATOM 4570 C CA . PRO A 1 597 ? 16.295 -34.115 -18.663 1.00 85.69 597 PRO A CA 1
ATOM 4571 C C . PRO A 1 597 ? 16.850 -32.827 -19.295 1.00 85.69 597 PRO A C 1
ATOM 4573 O O . PRO A 1 597 ? 16.394 -32.431 -20.362 1.00 85.69 597 PRO A O 1
ATOM 4576 N N . ALA A 1 598 ? 17.864 -32.210 -18.677 1.00 86.38 598 ALA A N 1
ATOM 4577 C CA . ALA A 1 598 ? 18.519 -31.008 -19.194 1.00 86.38 598 ALA A CA 1
ATOM 4578 C C . ALA A 1 598 ? 19.204 -31.257 -20.547 1.00 86.38 598 ALA A C 1
ATOM 4580 O O . ALA A 1 598 ? 18.988 -30.496 -21.485 1.00 86.38 598 ALA A O 1
ATOM 4581 N N . GLN A 1 599 ? 19.946 -32.361 -20.673 1.00 86.19 599 GLN A N 1
ATOM 4582 C CA . GLN A 1 599 ? 20.587 -32.748 -21.932 1.00 86.19 599 GLN A CA 1
ATOM 4583 C C . GLN A 1 599 ? 19.553 -33.071 -23.017 1.00 86.19 599 GLN A C 1
ATOM 4585 O O . GLN A 1 599 ? 19.704 -32.631 -24.151 1.00 86.19 599 GLN A O 1
ATOM 4590 N N . ARG A 1 600 ? 18.450 -33.749 -22.670 1.00 88.12 600 ARG A N 1
ATOM 4591 C CA . ARG A 1 600 ? 17.316 -33.945 -23.593 1.00 88.12 600 ARG A CA 1
ATOM 4592 C C . ARG A 1 600 ? 16.743 -32.626 -24.107 1.00 88.12 600 ARG A C 1
ATOM 4594 O O . ARG A 1 600 ? 16.443 -32.521 -25.289 1.00 88.12 600 ARG A O 1
ATOM 4601 N N . ALA A 1 601 ? 16.591 -31.635 -23.233 1.00 88.75 601 ALA A N 1
ATOM 4602 C CA . ALA A 1 601 ? 16.072 -30.326 -23.613 1.00 88.75 601 ALA A CA 1
ATOM 4603 C C . ALA A 1 601 ? 17.049 -29.538 -24.502 1.00 88.75 601 ALA A C 1
ATOM 4605 O O . ALA A 1 601 ? 16.606 -28.906 -25.453 1.00 88.75 601 ALA A O 1
ATOM 4606 N N . LEU A 1 602 ? 18.359 -29.626 -24.246 1.00 90.38 602 LEU A N 1
ATOM 4607 C CA . LEU A 1 602 ? 19.385 -29.048 -25.122 1.00 90.38 602 LEU A CA 1
ATOM 4608 C C . LEU A 1 602 ? 19.358 -29.676 -26.523 1.00 90.38 602 LEU A C 1
ATOM 4610 O O . LEU A 1 602 ? 19.392 -28.965 -27.520 1.00 90.38 602 LEU A O 1
ATOM 4614 N N . LEU A 1 603 ? 19.254 -31.004 -26.603 1.00 89.31 603 LEU A N 1
ATOM 4615 C CA . LEU A 1 603 ? 19.160 -31.708 -27.883 1.00 89.31 603 LEU A CA 1
ATOM 4616 C C . LEU A 1 603 ? 17.853 -31.385 -28.625 1.00 89.31 603 LEU A C 1
ATOM 4618 O O . LEU A 1 603 ? 17.859 -31.305 -29.850 1.00 89.31 603 LEU A O 1
ATOM 4622 N N . ALA A 1 604 ? 16.756 -31.142 -27.899 1.00 88.69 604 ALA A N 1
ATOM 4623 C CA . ALA A 1 604 ? 15.512 -30.649 -28.489 1.00 88.69 604 ALA A CA 1
ATOM 4624 C C . ALA A 1 604 ? 15.681 -29.245 -29.092 1.00 88.69 604 ALA A C 1
ATOM 4626 O O . ALA A 1 604 ? 15.248 -29.030 -30.217 1.00 88.69 604 ALA A O 1
ATOM 4627 N N . ASP A 1 605 ? 16.367 -28.322 -28.405 1.00 89.88 605 ASP A N 1
ATOM 4628 C CA . ASP A 1 605 ? 16.676 -27.000 -28.972 1.00 89.88 605 ASP A CA 1
ATOM 4629 C C . ASP A 1 605 ? 17.516 -27.111 -30.253 1.00 89.88 605 ASP A C 1
ATOM 4631 O O . ASP A 1 605 ? 17.262 -26.403 -31.221 1.00 89.88 605 ASP A O 1
ATOM 4635 N N . ILE A 1 606 ? 18.488 -28.025 -30.298 1.00 89.31 606 ILE A N 1
ATOM 4636 C CA . ILE A 1 606 ? 19.314 -28.248 -31.495 1.00 89.31 606 ILE A CA 1
ATOM 4637 C C . ILE A 1 606 ? 18.487 -28.822 -32.647 1.00 89.31 606 ILE A C 1
ATOM 4639 O O . ILE A 1 606 ? 18.638 -28.383 -33.786 1.00 89.31 606 ILE A O 1
ATOM 4643 N N . ALA A 1 607 ? 17.593 -29.770 -32.363 1.00 86.06 607 ALA A N 1
ATOM 4644 C CA . ALA A 1 607 ? 16.672 -30.301 -33.362 1.00 86.06 607 ALA A CA 1
ATOM 4645 C C . ALA A 1 607 ? 15.741 -29.205 -33.910 1.00 86.06 607 ALA A C 1
ATOM 4647 O O . ALA A 1 607 ? 15.543 -29.124 -35.121 1.00 86.06 607 ALA A O 1
ATOM 4648 N N . ASP A 1 608 ? 15.237 -28.329 -33.039 1.00 84.75 608 ASP A N 1
ATOM 4649 C CA . ASP A 1 608 ? 14.428 -27.167 -33.410 1.00 84.75 608 ASP A CA 1
ATOM 4650 C C . ASP A 1 608 ? 15.202 -26.181 -34.300 1.00 84.75 608 ASP A C 1
ATOM 4652 O O . ASP A 1 608 ? 14.675 -25.715 -35.310 1.00 84.75 608 ASP A O 1
ATOM 4656 N N . LEU A 1 609 ? 16.462 -25.885 -33.966 1.00 83.81 609 LEU A N 1
ATOM 4657 C CA . LEU A 1 609 ? 17.333 -25.035 -34.785 1.00 83.81 609 LEU A CA 1
ATOM 4658 C C . LEU A 1 609 ? 17.623 -25.669 -36.151 1.00 83.81 609 LEU A C 1
ATOM 4660 O O . LEU A 1 609 ? 17.581 -24.984 -37.171 1.00 83.81 609 LEU A O 1
ATOM 4664 N N . ALA A 1 610 ? 17.856 -26.981 -36.194 1.00 82.56 610 ALA A N 1
ATOM 4665 C CA . ALA A 1 610 ? 18.032 -27.699 -37.451 1.00 82.56 610 ALA A CA 1
ATOM 4666 C C . ALA A 1 610 ? 16.738 -27.712 -38.282 1.00 82.56 610 ALA A C 1
ATOM 4668 O O . ALA A 1 610 ? 16.795 -27.651 -39.508 1.00 82.56 610 ALA A O 1
ATOM 4669 N N . ALA A 1 611 ? 15.562 -27.748 -37.655 1.00 78.81 611 ALA A N 1
ATOM 4670 C CA . ALA A 1 611 ? 14.291 -27.679 -38.367 1.00 78.81 611 ALA A CA 1
ATOM 4671 C C . ALA A 1 611 ? 14.059 -26.304 -39.015 1.00 78.81 611 ALA A C 1
ATOM 4673 O O . ALA A 1 611 ? 13.642 -26.257 -40.171 1.00 78.81 611 ALA A O 1
ATOM 4674 N N . LEU A 1 612 ? 14.428 -25.207 -38.333 1.00 72.88 612 LEU A N 1
ATOM 4675 C CA . LEU A 1 612 ? 14.370 -23.847 -38.899 1.00 72.88 612 LEU A CA 1
ATOM 4676 C C . LEU A 1 612 ? 15.160 -23.723 -40.213 1.00 72.88 612 LEU A C 1
ATOM 4678 O O . LEU A 1 612 ? 14.771 -22.951 -41.084 1.00 72.88 612 LEU A O 1
ATOM 4682 N N . SER A 1 613 ? 16.233 -24.508 -40.372 1.00 61.56 613 SER A N 1
ATOM 4683 C CA . SER A 1 613 ? 17.063 -24.507 -41.583 1.00 61.56 613 SER A CA 1
ATOM 4684 C C . SER A 1 613 ? 16.456 -25.217 -42.798 1.00 61.56 613 SER A C 1
ATOM 4686 O O . SER A 1 613 ? 16.865 -24.954 -43.926 1.00 61.56 613 SER A O 1
ATOM 4688 N N . LYS A 1 614 ? 15.496 -26.131 -42.597 1.00 55.00 614 LYS A N 1
ATOM 4689 C CA . LYS A 1 614 ? 14.944 -26.991 -43.663 1.00 55.00 614 LYS A CA 1
ATOM 4690 C C . LYS A 1 614 ? 13.672 -26.445 -44.318 1.00 55.00 614 LYS A C 1
ATOM 4692 O O . LYS A 1 614 ? 13.281 -26.940 -45.370 1.00 55.00 614 LYS A O 1
ATOM 4697 N N . ASP A 1 615 ? 13.042 -25.425 -43.738 1.00 47.72 615 ASP A N 1
ATOM 4698 C CA . ASP A 1 615 ? 11.767 -24.850 -44.203 1.00 47.72 615 ASP A CA 1
ATOM 4699 C C . ASP A 1 615 ? 11.928 -23.762 -45.300 1.00 47.72 615 ASP A C 1
ATOM 4701 O O . ASP A 1 615 ? 11.018 -22.978 -45.552 1.00 47.72 615 ASP A O 1
ATOM 4705 N N . GLY A 1 616 ? 13.068 -23.751 -46.002 1.00 46.72 616 GLY A N 1
ATOM 4706 C CA . GLY A 1 616 ? 13.380 -22.890 -47.151 1.00 46.72 616 GLY A CA 1
ATOM 4707 C C . GLY A 1 616 ? 13.270 -23.562 -48.525 1.00 46.72 616 GLY A C 1
ATOM 4708 O O . GLY A 1 616 ? 13.938 -23.136 -49.458 1.00 46.72 616 GLY A O 1
ATOM 4709 N N . ALA A 1 617 ? 12.489 -24.638 -48.666 1.00 33.88 617 ALA A N 1
ATOM 4710 C CA . ALA A 1 617 ? 12.408 -25.449 -49.891 1.00 33.88 617 ALA A CA 1
ATOM 4711 C C . ALA A 1 617 ? 11.563 -24.820 -51.029 1.00 33.88 617 ALA A C 1
ATOM 4713 O O . ALA A 1 617 ? 10.807 -25.506 -51.716 1.00 33.88 617 ALA A O 1
ATOM 4714 N N . SER A 1 618 ? 11.708 -23.512 -51.236 1.00 38.00 618 SER A N 1
ATOM 4715 C CA . SER A 1 618 ? 11.570 -22.866 -52.543 1.00 38.00 618 SER A CA 1
ATOM 4716 C C . SER A 1 618 ? 12.841 -22.042 -52.722 1.00 38.00 618 SER A C 1
ATOM 4718 O O . SER A 1 618 ? 13.090 -21.168 -51.893 1.00 38.00 618 SER A O 1
ATOM 4720 N N . GLU A 1 619 ? 13.635 -22.365 -53.741 1.00 39.81 619 GLU A N 1
ATOM 4721 C CA . GLU A 1 619 ? 15.077 -22.088 -53.902 1.00 39.81 619 GLU A CA 1
ATOM 4722 C C . GLU A 1 619 ? 15.564 -20.620 -53.816 1.00 39.81 619 GLU A C 1
ATOM 4724 O O . GLU A 1 619 ? 16.727 -20.381 -54.095 1.00 39.81 619 GLU A O 1
ATOM 4729 N N . ASP A 1 620 ? 14.771 -19.648 -53.350 1.00 40.81 620 ASP A N 1
ATOM 4730 C CA . ASP A 1 620 ? 15.173 -18.231 -53.310 1.00 40.81 620 ASP A CA 1
ATOM 4731 C C . ASP A 1 620 ? 14.759 -17.418 -52.058 1.00 40.81 620 ASP A C 1
ATOM 4733 O O . ASP A 1 620 ? 14.913 -16.202 -52.071 1.00 40.81 620 ASP A O 1
ATOM 4737 N N . ASN A 1 621 ? 14.235 -17.999 -50.960 1.00 45.53 621 ASN A N 1
ATOM 4738 C CA . ASN A 1 621 ? 13.643 -17.162 -49.882 1.00 45.53 621 ASN A CA 1
ATOM 4739 C C . ASN A 1 621 ? 13.730 -17.667 -48.416 1.00 45.53 621 ASN A C 1
ATOM 4741 O O . ASN A 1 621 ? 12.822 -17.413 -47.621 1.00 45.53 621 ASN A O 1
ATOM 4745 N N . SER A 1 622 ? 14.803 -18.348 -47.987 1.00 48.28 622 SER A N 1
ATOM 4746 C CA . SER A 1 622 ? 14.976 -18.678 -46.554 1.00 48.28 622 SER A CA 1
ATOM 4747 C C . SER A 1 622 ? 15.651 -17.549 -45.763 1.00 48.28 622 SER A C 1
ATOM 4749 O O . SER A 1 622 ? 16.804 -17.215 -46.018 1.00 48.28 622 SER A O 1
ATOM 4751 N N . THR A 1 623 ? 14.981 -17.013 -44.739 1.00 65.44 623 THR A N 1
ATOM 4752 C CA . THR A 1 623 ? 15.528 -15.974 -43.837 1.00 65.44 623 THR A CA 1
ATOM 4753 C C . THR A 1 623 ? 16.503 -16.504 -42.770 1.00 65.44 623 THR A C 1
ATOM 4755 O O . THR A 1 623 ? 17.030 -15.715 -41.991 1.00 65.44 623 THR A O 1
ATOM 4758 N N . PHE A 1 624 ? 16.716 -17.823 -42.686 1.00 75.50 624 PHE A N 1
ATOM 4759 C CA . PHE A 1 624 ? 17.546 -18.490 -41.673 1.00 75.50 624 PHE A CA 1
ATOM 4760 C C . PHE A 1 624 ? 18.720 -19.243 -42.311 1.00 75.50 624 PHE A C 1
ATOM 4762 O O . PHE A 1 624 ? 18.613 -19.727 -43.435 1.00 75.50 624 PHE A O 1
ATOM 4769 N N . GLY A 1 625 ? 19.833 -19.356 -41.583 1.00 79.88 625 GLY A N 1
ATOM 4770 C CA . GLY A 1 625 ? 21.026 -20.087 -42.007 1.00 79.88 625 GLY A CA 1
ATOM 4771 C C . GLY A 1 625 ? 20.880 -21.601 -41.841 1.00 79.88 625 GLY A C 1
ATOM 4772 O O . GLY A 1 625 ? 20.025 -22.080 -41.094 1.00 79.88 625 GLY A O 1
ATOM 4773 N N . SER A 1 626 ? 21.724 -22.380 -42.521 1.00 83.94 626 SER A N 1
ATOM 4774 C CA . SER A 1 626 ? 21.746 -23.835 -42.343 1.00 83.94 626 SER A CA 1
ATOM 4775 C C . SER A 1 626 ? 22.509 -24.262 -41.089 1.00 83.94 626 SER A C 1
ATOM 4777 O O . SER A 1 626 ? 23.506 -23.644 -40.732 1.00 83.94 626 SER A O 1
ATOM 4779 N N . LEU A 1 627 ? 22.044 -25.322 -40.414 1.00 86.75 627 LEU A N 1
ATOM 4780 C CA . LEU A 1 627 ? 22.751 -25.946 -39.290 1.00 86.75 627 LEU A CA 1
ATOM 4781 C C . LEU A 1 627 ? 23.129 -27.382 -39.658 1.00 86.75 627 LEU A C 1
ATOM 4783 O O . LEU A 1 627 ? 22.261 -28.253 -39.759 1.00 86.75 627 LEU A O 1
ATOM 4787 N N . LEU A 1 628 ? 24.424 -27.628 -39.833 1.00 86.19 628 LEU A N 1
ATOM 4788 C CA . LEU A 1 628 ? 24.993 -28.962 -40.021 1.00 86.19 628 LEU A CA 1
ATOM 4789 C C . LEU A 1 628 ? 25.628 -29.429 -38.713 1.00 86.19 628 LEU A C 1
ATOM 4791 O O . LEU A 1 628 ? 26.257 -28.639 -38.018 1.00 86.19 628 LEU A O 1
ATOM 4795 N N . ILE A 1 629 ? 25.467 -30.703 -38.362 1.00 86.00 629 ILE A N 1
ATOM 4796 C CA . ILE A 1 629 ? 26.029 -31.280 -37.134 1.00 86.00 629 ILE A CA 1
ATOM 4797 C C . ILE A 1 629 ? 26.927 -32.443 -37.538 1.00 86.00 629 ILE A C 1
ATOM 4799 O O . ILE A 1 629 ? 26.455 -33.370 -38.196 1.00 86.00 629 ILE A O 1
ATOM 4803 N N . HIS A 1 630 ? 28.195 -32.400 -37.135 1.00 85.38 630 HIS A N 1
ATOM 4804 C CA . HIS A 1 630 ? 29.167 -33.461 -37.396 1.00 85.38 630 HIS A CA 1
ATOM 4805 C C . HIS A 1 630 ? 29.752 -33.971 -36.084 1.00 85.38 630 HIS A C 1
ATOM 4807 O O . HIS A 1 630 ? 30.134 -33.185 -35.220 1.00 85.38 630 HIS A O 1
ATOM 4813 N N . GLU A 1 631 ? 29.844 -35.291 -35.938 1.00 79.31 631 GLU A N 1
ATOM 4814 C CA . GLU A 1 631 ? 30.515 -35.907 -34.797 1.00 79.31 631 GLU A CA 1
ATOM 4815 C C . GLU A 1 631 ? 31.997 -36.162 -35.128 1.00 79.31 631 GLU A C 1
ATOM 4817 O O . GLU A 1 631 ? 32.312 -36.611 -36.228 1.00 79.31 631 GLU A O 1
ATOM 4822 N N . HIS A 1 632 ? 32.901 -35.904 -34.173 1.00 67.06 632 HIS A N 1
ATOM 4823 C CA . HIS A 1 632 ? 34.377 -35.901 -34.298 1.00 67.06 632 HIS A CA 1
ATOM 4824 C C . HIS A 1 632 ? 35.071 -37.195 -34.820 1.00 67.06 632 HIS A C 1
ATOM 4826 O O . HIS A 1 632 ? 36.281 -37.334 -34.669 1.00 67.06 632 HIS A O 1
ATOM 4832 N N . SER A 1 633 ? 34.370 -38.158 -35.431 1.00 51.88 633 SER A N 1
ATOM 4833 C CA . SER A 1 633 ? 34.990 -39.290 -36.145 1.00 51.88 633 SER A CA 1
ATOM 4834 C C . SER A 1 633 ? 35.057 -39.146 -37.668 1.00 51.88 633 SER A C 1
ATOM 4836 O O . SER A 1 633 ? 35.727 -39.968 -38.287 1.00 51.88 633 SER A O 1
ATOM 4838 N N . ASP A 1 634 ? 34.431 -38.124 -38.262 1.00 51.28 634 ASP A N 1
ATOM 4839 C CA . ASP A 1 634 ? 34.421 -37.908 -39.714 1.00 51.28 634 ASP A CA 1
ATOM 4840 C C . ASP A 1 634 ? 34.963 -36.507 -40.081 1.00 51.28 634 ASP A C 1
ATOM 4842 O O . ASP A 1 634 ? 34.256 -35.512 -39.969 1.00 51.28 634 ASP A O 1
ATOM 4846 N N . GLN A 1 635 ? 36.206 -36.476 -40.590 1.00 49.34 635 GLN A N 1
ATOM 4847 C CA . GLN A 1 635 ? 36.904 -35.376 -41.296 1.00 49.34 635 GLN A CA 1
ATOM 4848 C C . GLN A 1 635 ? 37.642 -34.288 -40.479 1.00 49.34 635 GLN A C 1
ATOM 4850 O O . GLN A 1 635 ? 37.136 -33.196 -40.253 1.00 49.34 635 GLN A O 1
ATOM 4855 N N . ASP A 1 636 ? 38.942 -34.517 -40.253 1.00 47.19 636 ASP A N 1
ATOM 4856 C CA . ASP A 1 636 ? 39.967 -33.512 -39.892 1.00 47.19 636 ASP A CA 1
ATOM 4857 C C . ASP A 1 636 ? 40.441 -32.640 -41.095 1.00 47.19 636 ASP A C 1
ATOM 4859 O O . ASP A 1 636 ? 41.605 -32.251 -41.166 1.00 47.19 636 ASP A O 1
ATOM 4863 N N . GLN A 1 637 ? 39.604 -32.362 -42.111 1.00 50.53 637 GLN A N 1
ATOM 4864 C CA . GLN A 1 637 ? 40.085 -31.745 -43.374 1.00 50.53 637 GLN A CA 1
ATOM 4865 C C . GLN A 1 637 ? 39.203 -30.652 -44.015 1.00 50.53 637 GLN A C 1
ATOM 4867 O O . GLN A 1 637 ? 39.463 -30.266 -45.156 1.00 50.53 637 GLN A O 1
ATOM 4872 N N . GLN A 1 638 ? 38.194 -30.103 -43.328 1.00 58.94 638 GLN A N 1
ATOM 4873 C CA . GLN A 1 638 ? 37.497 -28.903 -43.824 1.00 58.94 638 GLN A CA 1
ATOM 4874 C C . GLN A 1 638 ? 38.161 -27.623 -43.303 1.00 58.94 638 GLN A C 1
ATOM 4876 O O . GLN A 1 638 ? 38.300 -27.435 -42.101 1.00 58.94 638 GLN A O 1
ATOM 4881 N N . ILE A 1 639 ? 38.568 -26.741 -44.224 1.00 59.78 639 ILE A N 1
ATOM 4882 C CA . ILE A 1 639 ? 39.026 -25.384 -43.903 1.00 59.78 639 ILE A CA 1
ATOM 4883 C C . ILE A 1 639 ? 37.780 -24.502 -43.775 1.00 59.78 639 ILE A C 1
ATOM 4885 O O . ILE A 1 639 ? 37.102 -24.256 -44.776 1.00 59.78 639 ILE A O 1
ATOM 4889 N N . PHE A 1 640 ? 37.484 -24.048 -42.558 1.00 69.88 640 PHE A N 1
ATOM 4890 C CA . PHE A 1 640 ? 36.461 -23.039 -42.281 1.00 69.88 640 PHE A CA 1
ATOM 4891 C C . PHE A 1 640 ? 37.096 -21.640 -42.271 1.00 69.88 640 PHE A C 1
ATOM 4893 O O . PHE A 1 640 ? 38.280 -21.491 -41.976 1.00 69.88 640 PHE A O 1
ATOM 4900 N N . GLU A 1 641 ? 36.333 -20.605 -42.631 1.00 73.50 641 GLU A N 1
ATOM 4901 C CA . GLU A 1 641 ? 36.831 -19.217 -42.606 1.00 73.50 641 GLU A CA 1
ATOM 4902 C C . GLU A 1 641 ? 36.929 -18.672 -41.173 1.00 73.50 641 GLU A C 1
ATOM 4904 O O . GLU A 1 641 ? 37.798 -17.852 -40.874 1.00 73.50 641 GLU A O 1
ATOM 4909 N N . HIS A 1 642 ? 36.048 -19.142 -40.284 1.00 84.31 642 HIS A N 1
ATOM 4910 C CA . HIS A 1 642 ? 35.998 -18.754 -38.881 1.00 84.31 642 HIS A CA 1
ATOM 4911 C C . HIS A 1 642 ? 35.630 -19.943 -37.985 1.00 84.31 642 HIS A C 1
ATOM 4913 O O . HIS A 1 642 ? 34.662 -20.652 -38.261 1.00 84.31 642 HIS A O 1
ATOM 4919 N N . ASP A 1 643 ? 36.342 -20.089 -36.868 1.00 88.31 643 ASP A N 1
ATOM 4920 C CA . ASP A 1 643 ? 36.115 -21.132 -35.866 1.00 88.31 643 ASP A CA 1
ATOM 4921 C C . ASP A 1 643 ? 35.787 -20.516 -34.498 1.00 88.31 643 ASP A C 1
ATOM 4923 O O . ASP A 1 643 ? 36.425 -19.554 -34.063 1.00 88.31 643 ASP A O 1
ATOM 4927 N N . PHE A 1 644 ? 34.811 -21.091 -33.793 1.00 90.25 644 PHE A N 1
ATOM 4928 C CA . PHE A 1 644 ? 34.501 -20.760 -32.401 1.00 90.25 644 PHE A CA 1
ATOM 4929 C C . PHE A 1 644 ? 34.850 -21.923 -31.471 1.00 90.25 644 PHE A C 1
ATOM 4931 O O . PHE A 1 644 ? 34.259 -23.005 -31.559 1.00 90.25 644 PHE A O 1
ATOM 4938 N N . THR A 1 645 ? 35.732 -21.656 -30.509 1.00 89.25 645 THR A N 1
ATOM 4939 C CA . THR A 1 645 ? 35.999 -22.508 -29.342 1.00 89.25 645 THR A CA 1
ATOM 4940 C C . THR A 1 645 ? 35.673 -21.740 -28.060 1.00 89.25 645 THR A C 1
ATOM 4942 O O . THR A 1 645 ? 35.824 -20.521 -27.984 1.00 89.25 645 THR A O 1
ATOM 4945 N N . PHE A 1 646 ? 35.177 -22.443 -27.041 1.00 89.75 646 PHE A N 1
ATOM 4946 C CA . PHE A 1 646 ? 34.873 -21.863 -25.730 1.00 89.75 646 PHE A CA 1
ATOM 4947 C C . PHE A 1 646 ? 35.700 -22.568 -24.652 1.00 89.75 646 PHE A C 1
ATOM 4949 O O . PHE A 1 646 ? 35.190 -23.425 -23.925 1.00 89.75 646 PHE A O 1
ATOM 4956 N N . ASP A 1 647 ? 36.976 -22.194 -24.564 1.00 84.00 647 ASP A N 1
ATOM 4957 C CA . ASP A 1 647 ? 37.972 -22.856 -23.707 1.00 84.00 647 ASP A CA 1
ATOM 4958 C C . ASP A 1 647 ? 37.886 -22.438 -22.229 1.00 84.00 647 ASP A C 1
ATOM 4960 O O . ASP A 1 647 ? 38.392 -23.128 -21.342 1.00 84.00 647 ASP A O 1
ATOM 4964 N N . ASP A 1 648 ? 37.189 -21.336 -21.940 1.00 84.12 648 ASP A N 1
ATOM 4965 C CA . ASP A 1 648 ? 36.945 -20.891 -20.572 1.00 84.12 648 ASP A CA 1
ATOM 4966 C C . ASP A 1 648 ? 36.094 -21.902 -19.780 1.00 84.12 648 ASP A C 1
ATOM 4968 O O . ASP A 1 648 ? 35.215 -22.572 -20.340 1.00 84.12 648 ASP A O 1
ATOM 4972 N N . PRO A 1 649 ? 36.257 -21.986 -18.447 1.00 86.19 649 PRO A N 1
ATOM 4973 C CA . PRO A 1 649 ? 35.379 -22.787 -17.606 1.00 86.19 649 PRO A CA 1
ATOM 4974 C C . PRO A 1 649 ? 33.911 -22.362 -17.729 1.00 86.19 649 PRO A C 1
ATOM 4976 O O . PRO A 1 649 ? 33.584 -21.175 -17.803 1.00 86.19 649 PRO A O 1
ATOM 4979 N N . MET A 1 650 ? 32.998 -23.335 -17.669 1.00 86.69 650 MET A N 1
ATOM 4980 C CA . MET A 1 650 ? 31.567 -23.040 -17.611 1.00 86.69 650 MET A CA 1
ATOM 4981 C C . MET A 1 650 ? 31.241 -22.143 -16.405 1.00 86.69 650 MET A C 1
ATOM 4983 O O . MET A 1 650 ? 31.747 -22.388 -15.304 1.00 86.69 650 MET A O 1
ATOM 4987 N N . PRO A 1 651 ? 30.350 -21.144 -16.564 1.00 89.88 651 PRO A N 1
ATOM 4988 C CA . PRO A 1 651 ? 29.927 -20.307 -15.450 1.00 89.88 651 PRO A CA 1
ATOM 4989 C C . PRO A 1 651 ? 29.419 -21.145 -14.271 1.00 89.88 651 PRO A C 1
ATOM 4991 O O . PRO A 1 651 ? 28.686 -22.116 -14.455 1.00 89.88 651 PRO A O 1
ATOM 4994 N N . SER A 1 652 ? 29.747 -20.740 -13.045 1.00 88.31 652 SER A N 1
ATOM 4995 C CA . SER A 1 652 ? 29.321 -21.416 -11.813 1.00 88.31 652 SER A CA 1
ATOM 4996 C C . SER A 1 652 ? 28.445 -20.511 -10.938 1.00 88.31 652 SER A C 1
ATOM 4998 O O . SER A 1 652 ? 28.457 -19.284 -11.066 1.00 88.31 652 SER A O 1
ATOM 5000 N N . GLY A 1 653 ? 27.637 -21.109 -10.059 1.00 88.06 653 GLY A N 1
ATOM 5001 C CA . GLY A 1 653 ? 26.729 -20.390 -9.157 1.00 88.06 653 GLY A CA 1
ATOM 5002 C C . GLY A 1 653 ? 25.384 -19.974 -9.784 1.00 88.06 653 GLY A C 1
ATOM 5003 O O . GLY A 1 653 ? 25.040 -20.417 -10.881 1.00 88.06 653 GLY A O 1
ATOM 5004 N N . PRO A 1 654 ? 24.594 -19.126 -9.094 1.00 83.69 654 PRO A N 1
ATOM 5005 C CA . PRO A 1 654 ? 23.264 -18.695 -9.537 1.00 83.69 654 PRO A CA 1
ATOM 5006 C C . PRO A 1 654 ? 23.243 -18.131 -10.965 1.00 83.69 654 PRO A C 1
ATOM 5008 O O . PRO A 1 654 ? 24.077 -17.306 -11.330 1.00 83.69 654 PRO A O 1
ATOM 5011 N N . GLY A 1 655 ? 22.294 -18.563 -11.792 1.00 88.00 655 GLY A N 1
ATOM 5012 C CA . GLY A 1 655 ? 22.145 -18.108 -13.174 1.00 88.00 655 GLY A CA 1
ATOM 5013 C C . GLY A 1 655 ? 23.291 -18.524 -14.102 1.00 88.00 655 GLY A C 1
ATOM 5014 O O . GLY A 1 655 ? 23.488 -17.877 -15.128 1.00 88.00 655 GLY A O 1
ATOM 5015 N N . SER A 1 656 ? 24.070 -19.555 -13.758 1.00 93.19 656 SER A N 1
ATOM 5016 C CA . SER A 1 656 ? 25.173 -20.066 -14.587 1.00 93.19 656 SER A CA 1
ATOM 5017 C C . SER A 1 656 ? 24.735 -20.442 -16.001 1.00 93.19 656 SER A C 1
ATOM 5019 O O . SER A 1 656 ? 25.330 -19.991 -16.974 1.00 93.19 656 SER A O 1
ATOM 5021 N N . LEU A 1 657 ? 23.658 -21.219 -16.120 1.00 93.31 657 LEU A N 1
ATOM 5022 C CA . LEU A 1 657 ? 23.167 -21.688 -17.412 1.00 93.31 657 LEU A CA 1
ATOM 5023 C C . LEU A 1 657 ? 22.677 -20.528 -18.314 1.00 93.31 657 LEU A C 1
ATOM 5025 O O . LEU A 1 657 ? 23.132 -20.442 -19.451 1.00 93.31 657 LEU A O 1
ATOM 5029 N N . PRO A 1 658 ? 21.838 -19.581 -17.842 1.00 95.00 658 PRO A N 1
ATOM 5030 C CA . PRO A 1 658 ? 21.529 -18.366 -18.602 1.00 95.00 658 PRO A CA 1
ATOM 5031 C C . PRO A 1 658 ? 22.752 -17.504 -18.964 1.00 95.00 658 PRO A C 1
ATOM 5033 O O . PRO A 1 658 ? 22.756 -16.900 -20.031 1.00 95.00 658 PRO A O 1
ATOM 5036 N N . ARG A 1 659 ? 23.794 -17.445 -18.117 1.00 95.50 659 ARG A N 1
ATOM 5037 C CA . ARG A 1 659 ? 25.058 -16.759 -18.456 1.00 95.50 659 ARG A CA 1
ATOM 5038 C C . ARG A 1 659 ? 25.791 -17.450 -19.601 1.00 95.50 659 ARG A C 1
ATOM 5040 O O . ARG A 1 659 ? 26.279 -16.765 -20.486 1.00 95.50 659 ARG A O 1
ATOM 5047 N N . ALA A 1 660 ? 25.827 -18.781 -19.609 1.00 94.88 660 ALA A N 1
ATOM 5048 C CA . ALA A 1 660 ? 26.418 -19.550 -20.701 1.00 94.88 660 ALA A CA 1
ATOM 5049 C C . ALA A 1 660 ? 25.716 -19.271 -22.043 1.00 94.88 660 ALA A C 1
ATOM 5051 O O . ALA A 1 660 ? 26.385 -19.052 -23.048 1.00 94.88 660 ALA A O 1
ATOM 5052 N N . VAL A 1 661 ? 24.381 -19.176 -22.041 1.00 95.62 661 VAL A N 1
ATOM 5053 C CA . VAL A 1 661 ? 23.610 -18.733 -23.219 1.00 95.62 661 VAL A CA 1
ATOM 5054 C C . VAL A 1 661 ? 24.056 -17.339 -23.673 1.00 95.62 661 VAL A C 1
ATOM 5056 O O . VAL A 1 661 ? 24.357 -17.139 -24.845 1.00 95.62 661 VAL A O 1
ATOM 5059 N N . THR A 1 662 ? 24.169 -16.380 -22.750 1.00 95.75 662 THR A N 1
ATOM 5060 C CA . THR A 1 662 ? 24.632 -15.024 -23.089 1.00 95.75 662 THR A CA 1
ATOM 5061 C C . THR A 1 662 ? 26.044 -15.000 -23.660 1.00 95.75 662 THR A C 1
ATOM 5063 O O . THR A 1 662 ? 26.250 -14.297 -24.639 1.00 95.75 662 THR A O 1
ATOM 5066 N N . LEU A 1 663 ? 26.987 -15.780 -23.124 1.00 95.56 663 LEU A N 1
ATOM 5067 C CA . LEU A 1 663 ? 28.348 -15.858 -23.672 1.00 95.56 663 LEU A CA 1
ATOM 5068 C C . LEU A 1 663 ? 28.345 -16.354 -25.124 1.00 95.56 663 LEU A C 1
ATOM 5070 O O . LEU A 1 663 ? 28.974 -15.744 -25.984 1.00 95.56 663 LEU A O 1
ATOM 5074 N N . GLY A 1 664 ? 27.586 -17.418 -25.409 1.00 95.31 664 GLY A N 1
ATOM 5075 C CA . GLY A 1 664 ? 27.429 -17.923 -26.773 1.00 95.31 664 GLY A CA 1
ATOM 5076 C C . GLY A 1 664 ? 26.802 -16.891 -27.713 1.00 95.31 664 GLY A C 1
ATOM 5077 O O . GLY A 1 664 ? 27.294 -16.672 -28.816 1.00 95.31 664 GLY A O 1
ATOM 5078 N N . ARG A 1 665 ? 25.744 -16.211 -27.256 1.00 94.56 665 ARG A N 1
ATOM 5079 C CA . ARG A 1 665 ? 25.077 -15.144 -28.015 1.00 94.56 665 ARG A CA 1
ATOM 5080 C C . ARG A 1 665 ? 25.997 -13.948 -28.277 1.00 94.56 665 ARG A C 1
ATOM 5082 O O . ARG A 1 665 ? 26.036 -13.470 -29.400 1.00 94.56 665 ARG A O 1
ATOM 5089 N N . GLN A 1 666 ? 26.749 -13.485 -27.280 1.00 94.44 666 GLN A N 1
ATOM 5090 C CA . GLN A 1 666 ? 27.669 -12.350 -27.416 1.00 94.44 666 GLN A CA 1
ATOM 5091 C C . GLN A 1 666 ? 28.801 -12.640 -28.405 1.00 94.44 666 GLN A C 1
ATOM 5093 O O . GLN A 1 666 ? 29.163 -11.760 -29.180 1.00 94.44 666 GLN A O 1
ATOM 5098 N N . ALA A 1 667 ? 29.328 -13.869 -28.413 1.00 94.31 667 ALA A N 1
ATOM 5099 C CA . ALA A 1 667 ? 30.325 -14.289 -29.396 1.00 94.31 667 ALA A CA 1
ATOM 5100 C C . ALA A 1 667 ? 29.766 -14.219 -30.830 1.00 94.31 667 ALA A C 1
ATOM 5102 O O . ALA A 1 667 ? 30.408 -13.661 -31.720 1.00 94.31 667 ALA A O 1
ATOM 5103 N N . ALA A 1 668 ? 28.538 -14.705 -31.036 1.00 92.88 668 ALA A N 1
ATOM 5104 C CA . ALA A 1 668 ? 27.845 -14.592 -32.316 1.00 92.88 668 ALA A CA 1
ATOM 5105 C C . ALA A 1 668 ? 27.547 -13.128 -32.699 1.00 92.88 668 ALA A C 1
ATOM 5107 O O . ALA A 1 668 ? 27.827 -12.725 -33.822 1.00 92.88 668 ALA A O 1
ATOM 5108 N N . GLU A 1 669 ? 27.028 -12.311 -31.775 1.00 91.38 669 GLU A N 1
ATOM 5109 C CA . GLU A 1 669 ? 26.737 -10.885 -32.001 1.00 91.38 669 GLU A CA 1
ATOM 5110 C C . GLU A 1 669 ? 28.007 -10.097 -32.376 1.00 91.38 669 GLU A C 1
ATOM 5112 O O . GLU A 1 669 ? 27.965 -9.261 -33.277 1.00 91.38 669 GLU A O 1
ATOM 5117 N N . ALA A 1 670 ? 29.150 -10.388 -31.745 1.00 91.44 670 ALA A N 1
ATOM 5118 C CA . ALA A 1 670 ? 30.433 -9.774 -32.090 1.00 91.44 670 ALA A CA 1
ATOM 5119 C C . ALA A 1 670 ? 30.856 -10.098 -33.532 1.00 91.44 670 ALA A C 1
ATOM 5121 O O . ALA A 1 670 ? 31.286 -9.203 -34.261 1.00 91.44 670 ALA A O 1
ATOM 5122 N N . TYR A 1 671 ? 30.679 -11.351 -33.961 1.00 90.56 671 TYR A N 1
ATOM 5123 C CA . TYR A 1 671 ? 30.926 -11.757 -35.342 1.00 90.56 671 TYR A CA 1
ATOM 5124 C C . TYR A 1 671 ? 29.976 -11.070 -36.327 1.00 90.56 671 TYR A C 1
ATOM 5126 O O . TYR A 1 671 ? 30.440 -10.478 -37.297 1.00 90.56 671 TYR A O 1
ATOM 5134 N N . LEU A 1 672 ? 28.666 -11.077 -36.061 1.00 87.12 672 LEU A N 1
ATOM 5135 C CA . LEU A 1 672 ? 27.672 -10.430 -36.925 1.00 87.12 672 LEU A CA 1
ATOM 5136 C C . LEU A 1 672 ? 27.976 -8.938 -37.112 1.00 87.12 672 LEU A C 1
ATOM 5138 O O . LEU A 1 672 ? 27.991 -8.453 -38.242 1.00 87.12 672 LEU A O 1
ATOM 5142 N N . ASN A 1 673 ? 28.318 -8.238 -36.026 1.00 86.25 673 ASN A N 1
ATOM 5143 C CA . ASN A 1 673 ? 28.707 -6.829 -36.072 1.00 86.25 673 ASN A CA 1
ATOM 5144 C C . ASN A 1 673 ? 29.974 -6.603 -36.911 1.00 86.25 673 ASN A C 1
ATOM 5146 O O . ASN A 1 673 ? 30.013 -5.668 -37.708 1.00 86.25 673 ASN A O 1
ATOM 5150 N N . ALA A 1 674 ? 30.991 -7.462 -36.772 1.00 85.19 674 ALA A N 1
ATOM 5151 C CA . ALA A 1 674 ? 32.215 -7.381 -37.572 1.00 85.19 674 ALA A CA 1
ATOM 5152 C C . ALA A 1 674 ? 31.959 -7.616 -39.073 1.00 85.19 674 ALA A C 1
ATOM 5154 O O . ALA A 1 674 ? 32.652 -7.042 -39.908 1.00 85.19 674 ALA A O 1
ATOM 5155 N N . GLN A 1 675 ? 30.943 -8.415 -39.412 1.00 83.69 675 GLN A N 1
ATOM 5156 C CA . GLN A 1 675 ? 30.502 -8.667 -40.788 1.00 83.69 675 GLN A CA 1
ATOM 5157 C C . GLN A 1 675 ? 29.486 -7.631 -41.307 1.00 83.69 675 GLN A C 1
ATOM 5159 O O . GLN A 1 675 ? 29.012 -7.750 -42.435 1.00 83.69 675 GLN A O 1
ATOM 5164 N N . GLY A 1 676 ? 29.112 -6.630 -40.500 1.00 82.31 676 GLY A N 1
ATOM 5165 C CA . GLY A 1 676 ? 28.080 -5.650 -40.854 1.00 82.31 676 GLY A CA 1
ATOM 5166 C C . GLY A 1 676 ? 26.668 -6.241 -40.978 1.00 82.31 676 GLY A C 1
ATOM 5167 O O . GLY A 1 676 ? 25.794 -5.611 -41.573 1.00 82.31 676 GLY A O 1
ATOM 5168 N N . ILE A 1 677 ? 26.429 -7.439 -40.432 1.00 80.06 677 ILE A N 1
ATOM 5169 C CA . ILE A 1 677 ? 25.123 -8.103 -40.442 1.00 80.06 677 ILE A CA 1
ATOM 5170 C C . ILE A 1 677 ? 24.304 -7.566 -39.271 1.00 80.06 677 ILE A C 1
ATOM 5172 O O . ILE A 1 677 ? 24.644 -7.764 -38.104 1.00 80.06 677 ILE A O 1
ATOM 5176 N N . THR A 1 678 ? 23.200 -6.893 -39.578 1.00 69.94 678 THR A N 1
ATOM 5177 C CA . THR A 1 678 ? 22.293 -6.360 -38.564 1.00 69.94 678 THR A CA 1
ATOM 5178 C C . THR A 1 678 ? 21.223 -7.381 -38.204 1.00 69.94 678 THR A C 1
ATOM 5180 O O . THR A 1 678 ? 20.628 -8.041 -39.055 1.00 69.94 678 THR A O 1
ATOM 5183 N N . LYS A 1 679 ? 20.961 -7.517 -36.903 1.00 68.31 679 LYS A N 1
ATOM 5184 C CA . LYS A 1 679 ? 19.874 -8.358 -36.406 1.00 68.31 679 LYS A CA 1
ATOM 5185 C C . LYS A 1 679 ? 18.517 -7.739 -36.786 1.00 68.31 679 LYS A C 1
ATOM 5187 O O . LYS A 1 679 ? 18.388 -6.512 -36.716 1.00 68.31 679 LYS A O 1
ATOM 5192 N N . PRO A 1 680 ? 17.488 -8.541 -37.120 1.00 65.12 680 PRO A N 1
ATOM 5193 C CA . PRO A 1 680 ? 16.129 -8.029 -37.241 1.00 65.12 680 PRO A CA 1
ATOM 5194 C C . PRO A 1 680 ? 15.673 -7.313 -35.956 1.00 65.12 680 PRO A C 1
ATOM 5196 O O . PRO A 1 680 ? 16.137 -7.646 -34.859 1.00 65.12 680 PRO A O 1
ATOM 5199 N N . PRO A 1 681 ? 14.750 -6.341 -36.069 1.00 66.56 681 PRO A N 1
ATOM 5200 C CA . PRO A 1 681 ? 14.178 -5.679 -34.906 1.00 66.56 681 PRO A CA 1
ATOM 5201 C C . PRO A 1 681 ? 13.496 -6.696 -33.987 1.00 66.56 681 PRO A C 1
ATOM 5203 O O . PRO A 1 681 ? 12.923 -7.686 -34.452 1.00 66.56 681 PRO A O 1
ATOM 5206 N N . ALA A 1 682 ? 13.539 -6.425 -32.681 1.00 70.38 682 ALA A N 1
ATOM 5207 C CA . ALA A 1 682 ? 12.942 -7.295 -31.677 1.00 70.38 682 ALA A CA 1
ATOM 5208 C C . ALA A 1 682 ? 11.445 -7.551 -31.966 1.00 70.38 682 ALA A C 1
ATOM 5210 O O . ALA A 1 682 ? 10.754 -6.671 -32.500 1.00 70.38 682 ALA A O 1
ATOM 5211 N N . PRO A 1 683 ? 10.914 -8.735 -31.603 1.00 76.06 683 PRO A N 1
ATOM 5212 C CA . PRO A 1 683 ? 9.502 -9.051 -31.773 1.00 76.06 683 PRO A CA 1
ATOM 5213 C C . PRO A 1 683 ? 8.583 -8.017 -31.118 1.00 76.06 683 PRO A C 1
ATOM 5215 O O . PRO A 1 683 ? 8.901 -7.436 -30.080 1.00 76.06 683 PRO A O 1
ATOM 5218 N N . HIS A 1 684 ? 7.408 -7.819 -31.717 1.00 79.44 684 HIS A N 1
ATOM 5219 C CA . HIS A 1 684 ? 6.405 -6.907 -31.176 1.00 79.44 684 HIS A CA 1
ATOM 5220 C C . HIS A 1 684 ? 5.953 -7.358 -29.777 1.00 79.44 684 HIS A C 1
ATOM 5222 O O . HIS A 1 684 ? 5.700 -8.546 -29.539 1.00 79.44 684 HIS A O 1
ATOM 5228 N N . ARG A 1 685 ? 5.853 -6.399 -28.851 1.00 82.56 685 ARG A N 1
ATOM 5229 C CA . ARG A 1 685 ? 5.287 -6.615 -27.518 1.00 82.56 685 ARG A CA 1
ATOM 5230 C C . ARG A 1 685 ? 3.770 -6.469 -27.580 1.00 82.56 685 ARG A C 1
ATOM 5232 O O . ARG A 1 685 ? 3.327 -5.511 -28.196 1.00 82.56 685 ARG A O 1
ATOM 5239 N N . PRO A 1 686 ? 2.997 -7.324 -26.893 1.00 85.69 686 PRO A N 1
ATOM 5240 C CA . PRO A 1 686 ? 1.560 -7.123 -26.784 1.00 85.69 686 PRO A CA 1
ATOM 5241 C C . PRO A 1 686 ? 1.241 -5.806 -26.087 1.00 85.69 686 PRO A C 1
ATOM 5243 O O . PRO A 1 686 ? 1.908 -5.448 -25.098 1.00 85.69 686 PRO A O 1
ATOM 5246 N N . ASP A 1 687 ? 0.191 -5.146 -26.558 1.00 84.38 687 ASP A N 1
ATOM 5247 C CA . ASP A 1 687 ? -0.339 -3.938 -25.942 1.00 84.38 687 ASP A CA 1
ATOM 5248 C C . ASP A 1 687 ? -0.757 -4.197 -24.487 1.00 84.38 687 ASP A C 1
ATOM 5250 O O . ASP A 1 687 ? -1.005 -5.324 -24.049 1.00 84.38 687 ASP A O 1
ATOM 5254 N N . ALA A 1 688 ? -0.757 -3.134 -23.690 1.00 79.81 688 ALA A N 1
ATOM 5255 C CA . ALA A 1 688 ? -1.033 -3.199 -22.266 1.00 79.81 688 ALA A CA 1
ATOM 5256 C C . ALA A 1 688 ? -2.243 -2.328 -21.922 1.00 79.81 688 ALA A C 1
ATOM 5258 O O . ALA A 1 688 ? -2.196 -1.108 -22.066 1.00 79.81 688 ALA A O 1
ATOM 5259 N N . ASP A 1 689 ? -3.299 -2.946 -21.396 1.00 85.38 689 ASP A N 1
ATOM 5260 C CA . ASP A 1 689 ? -4.441 -2.226 -20.834 1.00 85.38 689 ASP A CA 1
ATOM 5261 C C . ASP A 1 689 ? -4.069 -1.643 -19.457 1.00 85.38 689 ASP A C 1
ATOM 5263 O O . ASP A 1 689 ? -4.068 -2.337 -18.434 1.00 85.38 689 ASP A O 1
ATOM 5267 N N . LEU A 1 690 ? -3.688 -0.360 -19.438 1.00 83.19 690 LEU A N 1
ATOM 5268 C CA . LEU A 1 690 ? -3.231 0.336 -18.232 1.00 83.19 690 LEU A CA 1
ATOM 5269 C C . LEU A 1 690 ? -4.281 0.343 -17.102 1.00 83.19 690 LEU A C 1
ATOM 5271 O O . LEU A 1 690 ? -3.892 0.025 -15.974 1.00 83.19 690 LEU A O 1
ATOM 5275 N N . PRO A 1 691 ? -5.574 0.652 -17.339 1.00 83.44 691 PRO A N 1
ATOM 5276 C CA . PRO A 1 691 ? -6.636 0.469 -16.346 1.00 83.44 691 PRO A CA 1
ATOM 5277 C C . PRO A 1 691 ? -6.656 -0.920 -15.691 1.00 83.44 691 PRO A C 1
ATOM 5279 O O . PRO A 1 691 ? -6.602 -1.021 -14.460 1.00 83.44 691 PRO A O 1
ATOM 5282 N N . THR A 1 692 ? -6.656 -1.994 -16.485 1.00 85.50 692 THR A N 1
ATOM 5283 C CA . THR A 1 692 ? -6.652 -3.371 -15.957 1.00 85.50 692 THR A CA 1
ATOM 5284 C C . THR A 1 692 ? -5.371 -3.674 -15.185 1.00 85.50 692 THR A C 1
ATOM 5286 O O . THR A 1 692 ? -5.408 -4.268 -14.101 1.00 85.50 692 THR A O 1
ATOM 5289 N N . LEU A 1 693 ? -4.218 -3.217 -15.677 1.00 86.88 693 LEU A N 1
ATOM 5290 C CA . LEU A 1 693 ? -2.951 -3.373 -14.971 1.00 86.88 693 LEU A CA 1
ATOM 5291 C C . LEU A 1 693 ? -2.938 -2.620 -13.638 1.00 86.88 693 LEU A C 1
ATOM 5293 O O . LEU A 1 693 ? -2.463 -3.184 -12.646 1.00 86.88 693 LEU A O 1
ATOM 5297 N N . ARG A 1 694 ? -3.467 -1.394 -13.564 1.00 86.06 694 ARG A N 1
ATOM 5298 C CA . ARG A 1 694 ? -3.635 -0.684 -12.286 1.00 86.06 694 ARG A CA 1
ATOM 5299 C C . ARG A 1 694 ? -4.499 -1.501 -11.336 1.00 86.06 694 ARG A C 1
ATOM 5301 O O . ARG A 1 694 ? -4.050 -1.797 -10.232 1.00 86.06 694 ARG A O 1
ATOM 5308 N N . MET A 1 695 ? -5.658 -1.979 -11.792 1.00 83.69 695 MET A N 1
ATOM 5309 C CA . MET A 1 695 ? -6.550 -2.813 -10.978 1.00 83.69 695 MET A CA 1
ATOM 5310 C C . MET A 1 695 ? -5.852 -4.069 -10.429 1.00 83.69 695 MET A C 1
ATOM 5312 O O . MET A 1 695 ? -5.939 -4.370 -9.238 1.00 83.69 695 MET A O 1
ATOM 5316 N N . SER A 1 696 ? -5.060 -4.756 -11.259 1.00 85.44 696 SER A N 1
ATOM 5317 C CA . SER A 1 696 ? -4.325 -5.970 -10.863 1.00 85.44 696 SER A CA 1
ATOM 5318 C C . SER A 1 696 ? -3.296 -5.762 -9.737 1.00 85.44 696 SER A C 1
ATOM 5320 O O . SER A 1 696 ? -2.841 -6.735 -9.139 1.00 85.44 696 SER A O 1
ATOM 5322 N N . ARG A 1 697 ? -2.922 -4.509 -9.427 1.00 87.81 697 ARG A N 1
ATOM 5323 C CA . ARG A 1 697 ? -2.020 -4.155 -8.312 1.00 87.81 697 ARG A CA 1
ATOM 5324 C C . ARG A 1 697 ? -2.748 -3.968 -6.987 1.00 87.81 697 ARG A C 1
ATOM 5326 O O . ARG A 1 697 ? -2.090 -3.929 -5.949 1.00 87.81 697 ARG A O 1
ATOM 5333 N N . HIS A 1 698 ? -4.070 -3.823 -7.022 1.00 83.00 698 HIS A N 1
ATOM 5334 C CA . HIS A 1 698 ? -4.905 -3.611 -5.842 1.00 83.00 698 HIS A CA 1
ATOM 5335 C C . HIS A 1 698 ? -5.521 -4.907 -5.315 1.00 83.00 698 HIS A C 1
ATOM 5337 O O . HIS A 1 698 ? -5.799 -5.005 -4.121 1.00 83.00 698 HIS A O 1
ATOM 5343 N N . ILE A 1 699 ? -5.669 -5.910 -6.181 1.00 79.56 699 ILE A N 1
ATOM 5344 C CA . ILE A 1 699 ? -6.277 -7.198 -5.855 1.00 79.56 699 ILE A CA 1
ATOM 5345 C C . ILE A 1 699 ? -5.186 -8.227 -5.566 1.00 79.56 699 ILE A C 1
ATOM 5347 O O . ILE A 1 699 ? -4.263 -8.423 -6.360 1.00 79.56 699 ILE A O 1
ATOM 5351 N N . ARG A 1 700 ? -5.312 -8.935 -4.442 1.00 79.25 700 ARG A N 1
ATOM 5352 C CA . ARG A 1 700 ? -4.538 -10.157 -4.213 1.00 79.25 700 ARG A CA 1
ATOM 5353 C C . ARG A 1 700 ? -5.260 -11.335 -4.833 1.00 79.25 700 ARG A C 1
ATOM 5355 O O . ARG A 1 700 ? -6.362 -11.660 -4.407 1.00 79.25 700 ARG A O 1
ATOM 5362 N N . ASP A 1 701 ? -4.627 -12.007 -5.778 1.00 66.62 701 ASP A N 1
ATOM 5363 C CA . ASP A 1 701 ? -5.201 -13.202 -6.380 1.00 66.62 701 ASP A CA 1
ATOM 5364 C C . ASP A 1 701 ? -4.193 -14.343 -6.306 1.00 66.62 701 ASP A C 1
ATOM 5366 O O . ASP A 1 701 ? -3.220 -14.416 -7.061 1.00 66.62 701 ASP A O 1
ATOM 5370 N N . PHE A 1 702 ? -4.450 -15.275 -5.392 1.00 60.56 702 PHE A N 1
ATOM 5371 C CA . PHE A 1 702 ? -3.680 -16.511 -5.311 1.00 60.56 702 PHE A CA 1
ATOM 5372 C C . PHE A 1 702 ? -3.848 -17.393 -6.575 1.00 60.56 702 PHE A C 1
ATOM 5374 O O . PHE A 1 702 ? -3.172 -18.413 -6.700 1.00 60.56 702 PHE A O 1
ATOM 5381 N N . GLY A 1 703 ? -4.683 -16.988 -7.539 1.00 45.75 703 GLY A N 1
ATOM 5382 C CA . GLY A 1 703 ? -5.005 -17.665 -8.791 1.00 45.75 703 GLY A CA 1
ATOM 5383 C C . GLY A 1 703 ? -6.102 -18.716 -8.587 1.00 45.75 703 GLY A C 1
ATOM 5384 O O . GLY A 1 703 ? -6.714 -18.768 -7.518 1.00 45.75 703 GLY A O 1
ATOM 5385 N N . PRO A 1 704 ? -6.279 -19.686 -9.514 1.00 32.09 704 PRO A N 1
ATOM 5386 C CA . PRO A 1 704 ? -7.079 -20.910 -9.286 1.00 32.09 704 PRO A CA 1
ATOM 5387 C C . PRO A 1 704 ? -6.511 -21.818 -8.164 1.00 32.09 704 PRO A C 1
ATOM 5389 O O . PRO A 1 704 ? -6.828 -23.000 -8.047 1.00 32.09 704 PRO A O 1
ATOM 5392 N N . TYR A 1 705 ? -5.634 -21.253 -7.342 1.00 44.97 705 TYR A N 1
ATOM 5393 C CA . TYR A 1 705 ? -4.802 -21.830 -6.315 1.00 44.97 705 TYR A CA 1
ATOM 5394 C C . TYR A 1 705 ? -4.976 -20.982 -5.047 1.00 44.97 705 TYR A C 1
ATOM 5396 O O . TYR A 1 705 ? -4.008 -20.551 -4.433 1.00 44.97 705 TYR A O 1
ATOM 5404 N N . SER A 1 706 ? -6.233 -20.766 -4.652 1.00 37.66 706 SER A N 1
ATOM 5405 C CA . SER A 1 706 ? -6.700 -20.002 -3.481 1.00 37.66 706 SER A CA 1
ATOM 5406 C C . SER A 1 706 ? -6.201 -20.508 -2.119 1.00 37.66 706 SER A C 1
ATOM 5408 O O . SER A 1 706 ? -6.520 -19.927 -1.085 1.00 37.66 706 SER A O 1
ATOM 5410 N N . CYS A 1 707 ? -5.377 -21.558 -2.102 1.00 39.56 707 CYS A N 1
ATOM 5411 C CA . CYS A 1 707 ? -4.725 -22.069 -0.910 1.00 39.56 707 CYS A CA 1
ATOM 5412 C C . CYS A 1 707 ? -3.199 -21.899 -1.023 1.00 39.56 707 CYS A C 1
ATOM 5414 O O . CYS A 1 707 ? -2.621 -22.304 -2.035 1.00 39.56 707 CYS A O 1
ATOM 5416 N N . PRO A 1 708 ? -2.495 -21.412 0.017 1.00 41.81 708 PRO A N 1
ATOM 5417 C CA . PRO A 1 708 ? -1.030 -21.446 0.085 1.00 41.81 708 PRO A CA 1
ATOM 5418 C C . PRO A 1 708 ? -0.422 -22.837 -0.193 1.00 41.81 708 PRO A C 1
ATOM 5420 O O . PRO A 1 708 ? 0.729 -22.948 -0.620 1.00 41.81 708 PRO A O 1
ATOM 5423 N N . GLU A 1 709 ? -1.193 -23.909 0.009 1.00 41.00 709 GLU A N 1
ATOM 5424 C CA . GLU A 1 709 ? -0.841 -25.293 -0.342 1.00 41.00 709 GLU A CA 1
ATOM 5425 C C . GLU A 1 709 ? -0.739 -25.520 -1.856 1.00 41.00 709 GLU A C 1
ATOM 5427 O O . GLU A 1 709 ? 0.053 -26.339 -2.310 1.00 41.00 709 GLU A O 1
ATOM 5432 N N . ALA A 1 710 ? -1.483 -24.768 -2.663 1.00 41.94 710 ALA A N 1
ATOM 5433 C CA . ALA A 1 710 ? -1.508 -24.906 -4.113 1.00 41.94 710 ALA A CA 1
ATOM 5434 C C . ALA A 1 710 ? -0.305 -24.239 -4.814 1.00 41.94 710 ALA A C 1
ATOM 5436 O O . ALA A 1 710 ? -0.018 -24.548 -5.974 1.00 41.94 710 ALA A O 1
ATOM 5437 N N . ILE A 1 711 ? 0.493 -23.439 -4.091 1.00 43.56 711 ILE A N 1
ATOM 5438 C CA . ILE A 1 711 ? 1.775 -22.880 -4.565 1.00 43.56 711 ILE A CA 1
ATOM 5439 C C . ILE A 1 711 ? 2.750 -23.998 -5.000 1.00 43.56 711 ILE A C 1
ATOM 5441 O O . ILE A 1 711 ? 3.607 -23.771 -5.858 1.00 43.56 711 ILE A O 1
ATOM 5445 N N . THR A 1 712 ? 2.602 -25.221 -4.473 1.00 43.38 712 THR A N 1
ATOM 5446 C CA . THR A 1 712 ? 3.434 -26.388 -4.823 1.00 43.38 712 THR A CA 1
ATOM 5447 C C . THR A 1 712 ? 2.883 -27.242 -5.974 1.00 43.38 712 THR A C 1
ATOM 5449 O O . THR A 1 712 ? 3.635 -28.051 -6.522 1.00 43.38 712 THR A O 1
ATOM 5452 N N . ARG A 1 713 ? 1.617 -27.079 -6.398 1.00 45.47 713 ARG A N 1
ATOM 5453 C CA . ARG A 1 713 ? 1.024 -27.899 -7.479 1.00 45.47 713 ARG A CA 1
ATOM 5454 C C . ARG A 1 713 ? 1.718 -27.620 -8.810 1.00 45.47 713 ARG A C 1
ATOM 5456 O O . ARG A 1 713 ? 1.945 -26.465 -9.146 1.00 45.47 713 ARG A O 1
ATOM 5463 N N . LYS A 1 714 ? 2.073 -28.635 -9.603 1.00 51.34 714 LYS A N 1
ATOM 5464 C CA . LYS A 1 714 ? 2.583 -28.425 -10.974 1.00 51.34 714 LYS A CA 1
ATOM 5465 C C . LYS A 1 714 ? 1.458 -27.844 -11.842 1.00 51.34 714 LYS A C 1
ATOM 5467 O O . LYS A 1 714 ? 0.379 -28.426 -11.891 1.00 51.34 714 LYS A O 1
ATOM 5472 N N . VAL A 1 715 ? 1.713 -26.730 -12.536 1.00 55.16 715 VAL A N 1
ATOM 5473 C CA . VAL A 1 715 ? 0.805 -26.262 -13.597 1.00 55.16 715 VAL A CA 1
ATOM 5474 C C . VAL A 1 715 ? 0.913 -27.290 -14.715 1.00 55.16 715 VAL A C 1
ATOM 5476 O O . VAL A 1 715 ? 1.960 -27.414 -15.346 1.00 55.16 715 VAL A O 1
ATOM 5479 N N . SER A 1 716 ? -0.128 -28.100 -14.868 1.00 52.28 716 SER A N 1
ATOM 5480 C CA . SER A 1 716 ? -0.205 -29.187 -15.842 1.00 52.28 716 SER A CA 1
ATOM 5481 C C . SER A 1 716 ? -1.435 -28.945 -16.711 1.00 52.28 716 SER A C 1
ATOM 5483 O O . SER A 1 716 ? -2.516 -29.449 -16.444 1.00 52.28 716 SER A O 1
ATOM 5485 N N . GLY A 1 717 ? -1.280 -28.064 -17.700 1.00 62.62 717 GLY A N 1
ATOM 5486 C CA . GLY A 1 717 ? -2.321 -27.726 -18.669 1.00 62.62 717 GLY A CA 1
ATOM 5487 C C . GLY A 1 717 ? -2.054 -26.388 -19.357 1.00 62.62 717 GLY A C 1
ATOM 5488 O O . GLY A 1 717 ? -1.634 -25.430 -18.710 1.00 62.62 717 GLY A O 1
ATOM 5489 N N . ASP A 1 718 ? -2.312 -26.319 -20.662 1.00 67.56 718 ASP A N 1
ATOM 5490 C CA . ASP A 1 718 ? -2.014 -25.147 -21.500 1.00 67.56 718 ASP A CA 1
ATOM 5491 C C . ASP A 1 718 ? -2.865 -23.935 -21.098 1.00 67.56 718 ASP A C 1
ATOM 5493 O O . ASP A 1 718 ? -2.335 -22.856 -20.834 1.00 67.56 718 ASP A O 1
ATOM 5497 N N . GLN A 1 719 ? -4.169 -24.148 -20.889 1.00 67.81 719 GLN A N 1
ATOM 5498 C CA . GLN A 1 719 ? -5.091 -23.119 -20.390 1.00 67.81 719 GLN A CA 1
ATOM 5499 C C . GLN A 1 719 ? -4.729 -22.622 -18.981 1.00 67.81 719 GLN A C 1
ATOM 5501 O O . GLN A 1 719 ? -4.964 -21.463 -18.639 1.00 67.81 719 GLN A O 1
ATOM 5506 N N . ALA A 1 720 ? -4.130 -23.481 -18.151 1.00 79.56 720 ALA A N 1
ATOM 5507 C CA . ALA A 1 720 ? -3.670 -23.085 -16.825 1.00 79.56 720 ALA A CA 1
ATOM 5508 C C . ALA A 1 720 ? -2.429 -22.177 -16.896 1.00 79.56 720 ALA A C 1
ATOM 5510 O O . ALA A 1 720 ? -2.236 -21.359 -15.997 1.00 79.56 720 ALA A O 1
ATOM 5511 N N . MET A 1 721 ? -1.614 -22.275 -17.957 1.00 86.62 721 MET A N 1
ATOM 5512 C CA . MET A 1 721 ? -0.473 -21.382 -18.167 1.00 86.62 721 MET A CA 1
ATOM 5513 C C . MET A 1 721 ? -0.893 -20.006 -18.690 1.00 86.62 721 MET A C 1
ATOM 5515 O O . MET A 1 721 ? -0.337 -19.013 -18.236 1.00 86.62 721 MET A O 1
ATOM 5519 N N . ALA A 1 722 ? -1.892 -19.917 -19.571 1.00 87.12 722 ALA A N 1
ATOM 5520 C CA . ALA A 1 722 ? -2.413 -18.619 -20.014 1.00 87.12 722 ALA A CA 1
ATOM 5521 C C . ALA A 1 722 ? -2.952 -17.791 -18.832 1.00 87.12 722 ALA A C 1
ATOM 5523 O O . ALA A 1 722 ? -2.594 -16.627 -18.669 1.00 87.12 722 ALA A O 1
ATOM 5524 N N . ARG A 1 723 ? -3.709 -18.429 -17.924 1.00 86.44 723 ARG A N 1
ATOM 5525 C CA . ARG A 1 723 ? -4.173 -17.808 -16.666 1.00 86.44 723 ARG A CA 1
ATOM 5526 C C . ARG A 1 723 ? -3.033 -17.447 -15.709 1.00 86.44 723 ARG A C 1
ATOM 5528 O O . ARG A 1 723 ? -3.112 -16.462 -14.988 1.00 86.44 723 ARG A O 1
ATOM 5535 N N . GLU A 1 724 ? -1.973 -18.252 -15.662 1.00 87.44 724 GLU A N 1
ATOM 5536 C CA . GLU A 1 724 ? -0.777 -17.914 -14.881 1.00 87.44 724 GLU A CA 1
ATOM 5537 C C . GLU A 1 724 ? -0.059 -16.693 -15.471 1.00 87.44 724 GLU A C 1
ATOM 5539 O O . GLU A 1 724 ? 0.376 -15.814 -14.731 1.00 87.44 724 GLU A O 1
ATOM 5544 N N . ALA A 1 725 ? 0.053 -16.619 -16.797 1.00 90.94 725 ALA A N 1
ATOM 5545 C CA . ALA A 1 725 ? 0.722 -15.535 -17.499 1.00 90.94 725 ALA A CA 1
ATOM 5546 C C . ALA A 1 725 ? -0.068 -14.217 -17.428 1.00 90.94 725 ALA A C 1
ATOM 5548 O O . ALA A 1 725 ? 0.543 -13.159 -17.268 1.00 90.94 725 ALA A O 1
ATOM 5549 N N . SER A 1 726 ? -1.406 -14.272 -17.422 1.00 90.12 726 SER A N 1
ATOM 5550 C CA . SER A 1 726 ? -2.275 -13.094 -17.258 1.00 90.12 726 SER A CA 1
ATOM 5551 C C . SER A 1 726 ? -2.158 -12.430 -15.879 1.00 90.12 726 SER A C 1
ATOM 5553 O O . SER A 1 726 ? -2.557 -11.281 -15.710 1.00 90.12 726 SER A O 1
ATOM 5555 N N . ARG A 1 727 ? -1.548 -13.100 -14.888 1.00 91.00 727 ARG A N 1
ATOM 5556 C CA . ARG A 1 727 ? -1.179 -12.495 -13.593 1.00 91.00 727 ARG A CA 1
ATOM 5557 C C . ARG A 1 727 ? 0.047 -11.571 -13.697 1.00 91.00 727 ARG A C 1
ATOM 5559 O O . ARG A 1 727 ? 0.427 -10.941 -12.704 1.00 91.00 727 ARG A O 1
ATOM 5566 N N . CYS A 1 728 ? 0.718 -11.500 -14.848 1.00 91.88 728 CYS A N 1
ATOM 5567 C CA . CYS A 1 728 ? 1.866 -10.621 -15.040 1.00 91.88 728 CYS A CA 1
ATOM 5568 C C . CYS A 1 728 ? 1.482 -9.153 -14.841 1.00 91.88 728 CYS A C 1
ATOM 5570 O O . CYS A 1 728 ? 0.609 -8.630 -15.520 1.00 91.88 728 CYS A O 1
ATOM 5572 N N . LEU A 1 729 ? 2.190 -8.463 -13.942 1.00 91.31 729 LEU A N 1
ATOM 5573 C CA . LEU A 1 729 ? 1.936 -7.048 -13.673 1.00 91.31 729 LEU A CA 1
ATOM 5574 C C . LEU A 1 729 ? 2.484 -6.118 -14.768 1.00 91.31 729 LEU A C 1
ATOM 5576 O O . LEU A 1 729 ? 2.221 -4.925 -14.688 1.00 91.31 729 LEU A O 1
ATOM 5580 N N . ARG A 1 730 ? 3.255 -6.607 -15.755 1.00 90.62 730 ARG A N 1
ATOM 5581 C CA . ARG A 1 730 ? 3.918 -5.772 -16.784 1.00 90.62 730 ARG A CA 1
ATOM 5582 C C . ARG A 1 730 ? 4.720 -4.613 -16.162 1.00 90.62 730 ARG A C 1
ATOM 5584 O O . ARG A 1 730 ? 4.479 -3.440 -16.429 1.00 90.62 730 ARG A O 1
ATOM 5591 N N . CYS A 1 731 ? 5.650 -4.950 -15.257 1.00 89.81 731 CYS A N 1
ATOM 5592 C CA . CYS A 1 731 ? 6.455 -3.980 -14.489 1.00 89.81 731 CYS A CA 1
ATOM 5593 C C . CYS A 1 731 ? 7.401 -3.106 -15.333 1.00 89.81 731 CYS A C 1
ATOM 5595 O O . CYS A 1 731 ? 7.966 -2.142 -14.820 1.00 89.81 731 CYS A O 1
ATOM 5597 N N . ASP A 1 732 ? 7.610 -3.484 -16.589 1.00 85.75 732 ASP A N 1
ATOM 5598 C CA . ASP A 1 732 ? 8.285 -2.715 -17.632 1.00 85.75 732 ASP A CA 1
ATOM 5599 C C . ASP A 1 732 ? 7.408 -1.591 -18.197 1.00 85.75 732 ASP A C 1
ATOM 5601 O O . ASP A 1 732 ? 7.945 -0.580 -18.626 1.00 85.75 732 ASP A O 1
ATOM 5605 N N . THR A 1 733 ? 6.082 -1.755 -18.183 1.00 83.44 733 THR A N 1
ATOM 5606 C CA . THR A 1 733 ? 5.122 -0.781 -18.723 1.00 83.44 733 THR A CA 1
ATOM 5607 C C . THR A 1 733 ? 4.541 0.112 -17.628 1.00 83.44 733 THR A C 1
ATOM 5609 O O . THR A 1 733 ? 4.435 1.324 -17.782 1.00 83.44 733 THR A O 1
ATOM 5612 N N . LEU A 1 734 ? 4.180 -0.481 -16.491 1.00 85.31 734 LEU A N 1
ATOM 5613 C CA . LEU A 1 734 ? 3.579 0.217 -15.360 1.00 85.31 734 LEU A CA 1
ATOM 5614 C C . LEU A 1 734 ? 4.227 -0.305 -14.079 1.00 85.31 734 LEU A C 1
ATOM 5616 O O . LEU A 1 734 ? 4.366 -1.509 -13.918 1.00 85.31 734 LEU A O 1
ATOM 5620 N N . CYS A 1 735 ? 4.608 0.535 -13.120 1.00 85.56 735 CYS A N 1
ATOM 5621 C CA . CYS A 1 735 ? 5.068 0.048 -11.810 1.00 85.56 735 CYS A CA 1
ATOM 5622 C C . CYS A 1 735 ? 4.117 0.483 -10.700 1.00 85.56 735 CYS A C 1
ATOM 5624 O O . CYS A 1 735 ? 3.439 -0.372 -10.133 1.00 85.56 735 CYS A O 1
ATOM 5626 N N . GLU A 1 736 ? 4.069 1.788 -10.408 1.00 89.44 736 GLU A N 1
ATOM 5627 C CA . GLU A 1 736 ? 3.204 2.445 -9.407 1.00 89.44 736 GLU A CA 1
ATOM 5628 C C . GLU A 1 736 ? 3.213 1.825 -7.990 1.00 89.44 736 GLU A C 1
ATOM 5630 O O . GLU A 1 736 ? 2.476 2.263 -7.112 1.00 89.44 736 GLU A O 1
ATOM 5635 N N . VAL A 1 737 ? 4.094 0.862 -7.688 1.00 90.56 737 VAL A N 1
ATOM 5636 C CA . VAL A 1 737 ? 4.096 0.173 -6.386 1.00 90.56 737 VAL A CA 1
ATOM 5637 C C . VAL A 1 737 ? 4.240 1.157 -5.224 1.00 90.56 737 VAL A C 1
ATOM 5639 O O . VAL A 1 737 ? 3.490 1.077 -4.256 1.00 90.56 737 VAL A O 1
ATOM 5642 N N . CYS A 1 738 ? 5.129 2.146 -5.362 1.00 93.50 738 CYS A N 1
ATOM 5643 C CA . CYS A 1 738 ? 5.357 3.194 -4.367 1.00 93.50 738 CYS A CA 1
ATOM 5644 C C . CYS A 1 738 ? 4.136 4.103 -4.145 1.00 93.50 738 CYS A C 1
ATOM 5646 O O . CYS A 1 738 ? 3.918 4.542 -3.019 1.00 93.50 738 CYS A O 1
ATOM 5648 N N . VAL A 1 739 ? 3.323 4.328 -5.182 1.00 93.38 739 VAL A N 1
ATOM 5649 C CA . VAL A 1 739 ? 2.059 5.076 -5.113 1.00 93.38 739 VAL A CA 1
ATOM 5650 C C . VAL A 1 739 ? 1.052 4.286 -4.283 1.00 93.38 739 VAL A C 1
ATOM 5652 O O . VAL A 1 739 ? 0.445 4.822 -3.358 1.00 93.38 739 VAL A O 1
ATOM 5655 N N . THR A 1 740 ? 0.917 2.983 -4.556 1.00 91.62 740 THR A N 1
ATOM 5656 C CA . THR A 1 740 ? -0.059 2.135 -3.853 1.00 91.62 740 THR A CA 1
ATOM 5657 C C . THR A 1 740 ? 0.253 1.948 -2.367 1.00 91.62 740 THR A C 1
ATOM 5659 O O . THR A 1 740 ? -0.672 1.845 -1.574 1.00 91.62 740 THR A O 1
ATOM 5662 N N . VAL A 1 741 ? 1.530 1.928 -1.971 1.00 94.44 741 VAL A N 1
ATOM 5663 C CA . VAL A 1 741 ? 1.948 1.658 -0.578 1.00 94.44 741 VAL A CA 1
ATOM 5664 C C . VAL A 1 741 ? 2.161 2.914 0.263 1.00 94.44 741 VAL A C 1
ATOM 5666 O O . VAL A 1 741 ? 2.493 2.807 1.442 1.00 94.44 741 VAL A O 1
ATOM 5669 N N . CYS A 1 742 ? 2.043 4.111 -0.315 1.00 96.44 742 CYS A N 1
ATOM 5670 C CA . CYS A 1 742 ? 2.216 5.345 0.440 1.00 96.44 742 CYS A CA 1
ATOM 5671 C C . CYS A 1 742 ? 0.995 5.569 1.352 1.00 96.44 742 CYS A C 1
ATOM 5673 O O . CYS A 1 742 ? -0.079 5.875 0.825 1.00 96.44 742 CYS A O 1
ATOM 5675 N N . PRO A 1 743 ? 1.131 5.475 2.693 1.00 95.38 743 PRO A N 1
ATOM 5676 C CA . PRO A 1 743 ? -0.010 5.673 3.585 1.00 95.38 743 PRO A CA 1
ATOM 5677 C C . PRO A 1 743 ? -0.561 7.094 3.454 1.00 95.38 743 PRO A C 1
ATOM 5679 O O . PRO A 1 743 ? -1.768 7.283 3.408 1.00 95.38 743 PRO A O 1
ATOM 5682 N N . ASN A 1 744 ? 0.309 8.083 3.245 1.00 95.12 744 ASN A N 1
ATOM 5683 C CA . ASN A 1 744 ? -0.109 9.477 3.169 1.00 95.12 744 ASN A CA 1
ATOM 5684 C C . ASN A 1 744 ? -0.677 9.883 1.795 1.00 95.12 744 ASN A C 1
ATOM 5686 O O . ASN A 1 744 ? -1.069 11.033 1.625 1.00 95.12 744 ASN A O 1
ATOM 5690 N N . ARG A 1 745 ? -0.678 8.976 0.798 1.00 94.19 745 ARG A N 1
ATOM 5691 C CA . ARG A 1 745 ? -0.925 9.299 -0.628 1.00 94.19 745 ARG A CA 1
ATOM 5692 C C . ARG A 1 745 ? -0.061 10.468 -1.134 1.00 94.19 745 ARG A C 1
ATOM 5694 O O . ARG A 1 745 ? -0.470 11.241 -1.991 1.00 94.19 745 ARG A O 1
ATOM 5701 N N . ALA A 1 746 ? 1.158 10.572 -0.607 1.00 94.88 746 ALA A N 1
ATOM 5702 C CA . ALA A 1 746 ? 2.134 11.593 -0.970 1.00 94.88 746 ALA A CA 1
ATOM 5703 C C . ALA A 1 746 ? 2.919 11.251 -2.244 1.00 94.88 746 ALA A C 1
ATOM 5705 O O . ALA A 1 746 ? 3.589 12.112 -2.788 1.00 94.88 746 ALA A O 1
ATOM 5706 N N . ILE A 1 747 ? 2.887 10.005 -2.718 1.00 94.62 747 ILE A N 1
ATOM 5707 C CA . ILE A 1 747 ? 3.562 9.607 -3.959 1.00 94.62 747 ILE A CA 1
ATOM 5708 C C . ILE A 1 747 ? 2.508 9.482 -5.049 1.00 94.62 747 ILE A C 1
ATOM 5710 O O . ILE A 1 747 ? 1.536 8.748 -4.872 1.00 94.62 747 ILE A O 1
ATOM 5714 N N . MET A 1 748 ? 2.721 10.165 -6.169 1.00 90.00 748 MET A N 1
ATOM 5715 C CA . MET A 1 748 ? 1.788 10.212 -7.294 1.00 90.00 748 MET A CA 1
ATOM 5716 C C . MET A 1 748 ? 2.462 9.807 -8.598 1.00 90.00 748 MET A C 1
ATOM 5718 O O . MET A 1 748 ? 3.685 9.880 -8.738 1.00 90.00 748 MET A O 1
ATOM 5722 N N . ALA A 1 749 ? 1.634 9.373 -9.543 1.00 88.69 749 ALA A N 1
ATOM 5723 C CA . ALA A 1 749 ? 2.035 9.041 -10.896 1.00 88.69 749 ALA A CA 1
ATOM 5724 C C . ALA A 1 749 ? 1.430 10.087 -11.845 1.00 88.69 749 ALA A C 1
ATOM 5726 O O . ALA A 1 749 ? 0.210 10.191 -11.945 1.00 88.69 749 ALA A O 1
ATOM 5727 N N . LEU A 1 750 ? 2.274 10.875 -12.509 1.00 84.75 750 LEU A N 1
ATOM 5728 C CA . LEU A 1 750 ? 1.864 11.841 -13.526 1.00 84.75 750 LEU A CA 1
ATOM 5729 C C . LEU A 1 750 ? 1.890 11.186 -14.906 1.00 84.75 750 LEU A C 1
ATOM 5731 O O . LEU A 1 750 ? 2.819 10.430 -15.212 1.00 84.75 750 LEU A O 1
ATOM 5735 N N . GLN A 1 751 ? 0.876 11.466 -15.727 1.00 75.69 751 GLN A N 1
ATOM 5736 C CA . GLN A 1 751 ? 0.760 10.898 -17.071 1.00 75.69 751 GLN A CA 1
ATOM 5737 C C . GLN A 1 751 ? 2.014 11.154 -17.921 1.00 75.69 751 GLN A C 1
ATOM 5739 O O . GLN A 1 751 ? 2.764 12.101 -17.693 1.00 75.69 751 GLN A O 1
ATOM 5744 N N . SER A 1 752 ? 2.270 10.239 -18.858 1.00 68.12 752 SER A N 1
ATOM 5745 C CA . SER A 1 752 ? 3.496 10.245 -19.656 1.00 68.12 752 SER A CA 1
ATOM 5746 C C . SER A 1 752 ? 3.543 11.429 -20.626 1.00 68.12 752 SER A C 1
ATOM 5748 O O . SER A 1 752 ? 2.509 11.900 -21.092 1.00 68.12 752 SER A O 1
ATOM 5750 N N . PHE A 1 753 ? 4.759 11.873 -20.945 1.00 69.25 753 PHE A N 1
ATOM 5751 C CA . PHE A 1 753 ? 5.032 12.812 -22.027 1.00 69.25 753 PHE A CA 1
ATOM 5752 C C . PHE A 1 753 ? 5.487 12.010 -23.258 1.00 69.25 753 PHE A C 1
ATOM 5754 O O . PHE A 1 753 ? 6.573 11.423 -23.207 1.00 69.25 753 PHE A O 1
ATOM 5761 N N . PRO A 1 754 ? 4.690 11.951 -24.340 1.00 63.72 754 PRO A N 1
ATOM 5762 C CA . PRO A 1 754 ? 5.067 11.223 -25.545 1.00 63.72 754 PRO A CA 1
ATOM 5763 C C . PRO A 1 754 ? 6.117 12.029 -26.322 1.00 63.72 754 PRO A C 1
ATOM 5765 O O . PRO A 1 754 ? 5.789 12.980 -27.027 1.00 63.72 754 PRO A O 1
ATOM 5768 N N . GLY A 1 755 ? 7.398 11.677 -26.186 1.00 66.88 755 GLY A N 1
ATOM 5769 C CA . GLY A 1 755 ? 8.470 12.381 -26.890 1.00 66.88 755 GLY A CA 1
ATOM 5770 C C . GLY A 1 755 ? 9.881 11.864 -26.606 1.00 66.88 755 GLY A C 1
ATOM 5771 O O . GLY A 1 755 ? 10.141 11.149 -25.636 1.00 66.88 755 GLY A O 1
ATOM 5772 N N . LEU A 1 756 ? 10.824 12.244 -27.474 1.00 70.19 756 LEU A N 1
ATOM 5773 C CA . LEU A 1 756 ? 12.252 12.031 -27.239 1.00 70.19 756 LEU A CA 1
ATOM 5774 C C . LEU A 1 756 ? 12.775 13.120 -26.305 1.00 70.19 756 LEU A C 1
ATOM 5776 O O . LEU A 1 756 ? 12.610 14.302 -26.590 1.00 70.19 756 LEU A O 1
ATOM 5780 N N . ILE A 1 757 ? 13.476 12.729 -25.245 1.00 72.12 757 ILE A N 1
ATOM 5781 C CA . ILE A 1 757 ? 14.240 13.667 -24.428 1.00 72.12 757 ILE A CA 1
ATOM 5782 C C . ILE A 1 757 ? 15.694 13.654 -24.888 1.00 72.12 757 ILE A C 1
ATOM 5784 O O . ILE A 1 757 ? 16.337 12.604 -25.005 1.00 72.12 757 ILE A O 1
ATOM 5788 N N . ALA A 1 758 ? 16.205 14.850 -25.157 1.00 74.50 758 ALA A N 1
ATOM 5789 C CA . ALA A 1 758 ? 17.617 15.073 -25.391 1.00 74.50 758 ALA A CA 1
ATOM 5790 C C . ALA A 1 758 ? 18.386 14.932 -24.068 1.00 74.50 758 ALA A C 1
ATOM 5792 O O . ALA A 1 758 ? 17.946 15.433 -23.045 1.00 74.50 758 ALA A O 1
ATOM 5793 N N . ALA A 1 759 ? 19.529 14.262 -24.063 1.00 78.69 759 ALA A N 1
ATOM 5794 C CA . ALA A 1 759 ? 20.505 14.328 -22.982 1.00 78.69 759 ALA A CA 1
ATOM 5795 C C . ALA A 1 759 ? 21.776 14.962 -23.544 1.00 78.69 759 ALA A C 1
ATOM 5797 O O . ALA A 1 759 ? 22.159 14.685 -24.684 1.00 78.69 759 ALA A O 1
ATOM 5798 N N . GLY A 1 760 ? 22.395 15.846 -22.772 1.00 85.00 760 GLY A N 1
ATOM 5799 C CA . GLY A 1 760 ? 23.509 16.641 -23.256 1.00 85.00 760 GLY A CA 1
ATOM 5800 C C . GLY A 1 760 ? 23.865 17.787 -22.326 1.00 85.00 760 GLY A C 1
ATOM 5801 O O . GLY A 1 760 ? 23.296 17.937 -21.245 1.00 85.00 760 GLY A O 1
ATOM 5802 N N . GLN A 1 761 ? 24.786 18.614 -22.794 1.00 89.62 761 GLN A N 1
ATOM 5803 C CA . GLN A 1 761 ? 25.271 19.795 -22.092 1.00 89.62 761 GLN A CA 1
ATOM 5804 C C . GLN A 1 761 ? 25.288 20.997 -23.034 1.00 89.62 761 GLN A C 1
ATOM 5806 O O . GLN A 1 761 ? 25.289 20.843 -24.256 1.00 89.62 761 GLN A O 1
ATOM 5811 N N . VAL A 1 762 ? 25.317 22.192 -22.460 1.00 89.38 762 VAL A N 1
ATOM 5812 C CA . VAL A 1 762 ? 25.689 23.421 -23.161 1.00 89.38 762 VAL A CA 1
ATOM 5813 C C . VAL A 1 762 ? 27.136 23.727 -22.803 1.00 89.38 762 VAL A C 1
ATOM 5815 O O . VAL A 1 762 ? 27.486 23.667 -21.626 1.00 89.38 762 VAL A O 1
ATOM 5818 N N . GLN A 1 763 ? 27.971 24.038 -23.788 1.00 90.94 763 GLN A N 1
ATOM 5819 C CA . GLN A 1 763 ? 29.375 24.409 -23.586 1.00 90.94 763 GLN A CA 1
ATOM 5820 C C . GLN A 1 763 ? 29.719 25.672 -24.376 1.00 90.94 763 GLN A C 1
ATOM 5822 O O . GLN A 1 763 ? 29.013 26.008 -25.323 1.00 90.94 763 GLN A O 1
ATOM 5827 N N . ARG A 1 764 ? 30.781 26.387 -23.998 1.00 88.75 764 ARG A N 1
ATOM 5828 C CA . ARG A 1 764 ? 31.315 27.474 -24.830 1.00 88.75 764 ARG A CA 1
ATOM 5829 C C . ARG A 1 764 ? 32.120 26.897 -25.993 1.00 88.75 764 ARG A C 1
ATOM 5831 O O . ARG A 1 764 ? 33.064 26.138 -25.784 1.00 88.75 764 ARG A O 1
ATOM 5838 N N . ALA A 1 765 ? 31.745 27.269 -27.212 1.00 85.56 765 ALA A N 1
ATOM 5839 C CA . ALA A 1 765 ? 32.496 26.972 -28.421 1.00 85.56 765 ALA A CA 1
ATOM 5840 C C . ALA A 1 765 ? 33.791 27.804 -28.485 1.00 85.56 765 ALA A C 1
ATOM 5842 O O . ALA A 1 765 ? 34.007 28.740 -27.711 1.00 85.56 765 ALA A O 1
ATOM 5843 N N . HIS A 1 766 ? 34.664 27.487 -29.444 1.00 80.62 766 HIS A N 1
ATOM 5844 C CA . HIS A 1 766 ? 35.948 28.177 -29.627 1.00 80.62 766 HIS A CA 1
ATOM 5845 C C . HIS A 1 766 ? 35.826 29.683 -29.925 1.00 80.62 766 HIS A C 1
ATOM 5847 O O . HIS A 1 766 ? 36.779 30.423 -29.690 1.00 80.62 766 HIS A O 1
ATOM 5853 N N . ASP A 1 767 ? 34.681 30.140 -30.434 1.00 83.25 767 ASP A N 1
ATOM 5854 C CA . ASP A 1 767 ? 34.370 31.551 -30.695 1.00 83.25 767 ASP A CA 1
ATOM 5855 C C . ASP A 1 767 ? 33.742 32.273 -29.482 1.00 83.25 767 ASP A C 1
ATOM 5857 O O . ASP A 1 767 ? 33.371 33.446 -29.571 1.00 83.25 767 ASP A O 1
ATOM 5861 N N . GLY A 1 768 ? 33.632 31.582 -28.342 1.00 78.75 768 GLY A N 1
ATOM 5862 C CA . GLY A 1 768 ? 33.053 32.081 -27.097 1.00 78.75 768 GLY A CA 1
ATOM 5863 C C . GLY A 1 768 ? 31.524 32.002 -27.024 1.00 78.75 768 GLY A C 1
ATOM 5864 O O . GLY A 1 768 ? 30.969 32.299 -25.959 1.00 78.75 768 GLY A O 1
ATOM 5865 N N . GLN A 1 769 ? 30.841 31.593 -28.101 1.00 85.94 769 GLN A N 1
ATOM 5866 C CA . GLN A 1 769 ? 29.386 31.439 -28.126 1.00 85.94 769 GLN A CA 1
ATOM 5867 C C . GLN A 1 769 ? 28.952 30.120 -27.470 1.00 85.94 769 GLN A C 1
ATOM 5869 O O . GLN A 1 769 ? 29.663 29.119 -27.557 1.00 85.94 769 GLN A O 1
ATOM 5874 N N . PRO A 1 770 ? 27.793 30.078 -26.795 1.00 88.38 770 PRO A N 1
ATOM 5875 C CA . PRO A 1 770 ? 27.248 28.830 -26.273 1.00 88.38 770 PRO A CA 1
ATOM 5876 C C . PRO A 1 770 ? 26.818 27.890 -27.416 1.00 88.38 770 PRO A C 1
ATOM 5878 O O . PRO A 1 770 ? 26.167 28.313 -28.369 1.00 88.38 770 PRO A O 1
ATOM 5881 N N . GLU A 1 771 ? 27.126 26.600 -27.293 1.00 90.12 771 GLU A N 1
ATOM 5882 C CA . GLU A 1 771 ? 26.699 25.529 -28.198 1.00 90.12 771 GLU A CA 1
ATOM 5883 C C . GLU A 1 771 ? 26.079 24.355 -27.423 1.00 90.12 771 GLU A C 1
ATOM 5885 O O . GLU A 1 771 ? 26.494 24.028 -26.309 1.00 90.12 771 GLU A O 1
ATOM 5890 N N . ILE A 1 772 ? 25.065 23.705 -28.005 1.00 87.88 772 ILE A N 1
ATOM 5891 C CA . ILE A 1 772 ? 24.418 22.522 -27.420 1.00 87.88 772 ILE A CA 1
ATOM 5892 C C . ILE A 1 772 ? 25.095 21.256 -27.944 1.00 87.88 772 ILE A C 1
ATOM 5894 O O . ILE A 1 772 ? 25.047 20.965 -29.140 1.00 87.88 772 ILE A O 1
ATOM 5898 N N . LEU A 1 773 ? 25.611 20.437 -27.032 1.00 86.94 773 LEU A N 1
ATOM 5899 C CA . LEU A 1 773 ? 26.119 19.103 -27.321 1.00 86.94 773 LEU A CA 1
ATOM 5900 C C . LEU A 1 773 ? 25.117 18.048 -26.843 1.00 86.94 773 LEU A C 1
ATOM 5902 O O . LEU A 1 773 ? 25.077 17.697 -25.663 1.00 86.94 773 LEU A O 1
ATOM 5906 N N . ILE A 1 774 ? 24.316 17.515 -27.769 1.00 83.12 774 ILE A N 1
ATOM 5907 C CA . ILE A 1 774 ? 23.427 16.381 -27.484 1.00 83.12 774 ILE A CA 1
ATOM 5908 C C . ILE A 1 774 ? 24.227 15.083 -27.565 1.00 83.12 774 ILE A C 1
ATOM 5910 O O . ILE A 1 774 ? 24.640 14.663 -28.643 1.00 83.12 774 ILE A O 1
ATOM 5914 N N . THR A 1 775 ? 24.412 14.429 -26.422 1.00 79.00 775 THR A N 1
ATOM 5915 C CA . THR A 1 775 ? 25.127 13.151 -26.309 1.00 79.00 775 THR A CA 1
ATOM 5916 C C . THR A 1 775 ? 24.216 11.960 -26.585 1.00 79.00 775 THR A C 1
ATOM 5918 O O . THR A 1 775 ? 24.676 10.918 -27.047 1.00 79.00 775 THR A O 1
ATOM 5921 N N . GLN A 1 776 ? 22.912 12.103 -26.337 1.00 73.94 776 GLN A N 1
ATOM 5922 C CA . GLN A 1 776 ? 21.931 11.053 -26.586 1.00 73.94 776 GLN A CA 1
ATOM 5923 C C . GLN A 1 776 ? 20.549 11.656 -26.858 1.00 73.94 776 GLN A C 1
ATOM 5925 O O . GLN A 1 776 ? 20.132 12.607 -26.206 1.00 73.94 776 GLN A O 1
ATOM 5930 N N . LYS A 1 777 ? 19.791 11.066 -27.785 1.00 69.94 777 LYS A N 1
ATOM 5931 C CA . LYS A 1 777 ? 18.334 11.245 -27.851 1.00 69.94 777 LYS A CA 1
ATOM 5932 C C . LYS A 1 777 ? 17.710 9.938 -27.413 1.00 69.94 777 LYS A C 1
ATOM 5934 O O . LYS A 1 777 ? 17.942 8.907 -28.042 1.00 69.94 777 LYS A O 1
ATOM 5939 N N . ARG A 1 778 ? 16.974 9.960 -26.308 1.00 65.19 778 ARG A N 1
ATOM 5940 C CA . ARG A 1 778 ? 16.339 8.762 -25.766 1.00 65.19 778 ARG A CA 1
ATOM 5941 C C . ARG A 1 778 ? 14.828 8.985 -25.717 1.00 65.19 778 ARG A C 1
ATOM 5943 O O . ARG A 1 778 ? 14.405 10.024 -25.215 1.00 65.19 778 ARG A O 1
ATOM 5950 N N . PRO A 1 779 ? 14.005 8.032 -26.186 1.00 60.53 779 PRO A N 1
ATOM 5951 C CA . PRO A 1 779 ? 12.599 8.043 -25.820 1.00 60.53 779 PRO A CA 1
ATOM 5952 C C . PRO A 1 779 ? 12.525 7.918 -24.303 1.00 60.53 779 PRO A C 1
ATOM 5954 O O . PRO A 1 779 ? 13.064 6.961 -23.736 1.00 60.53 779 PRO A O 1
ATOM 5957 N N . LEU A 1 780 ? 11.870 8.872 -23.636 1.00 60.97 780 LEU A N 1
ATOM 5958 C CA . LEU A 1 780 ? 11.242 8.501 -22.376 1.00 60.97 780 LEU A CA 1
ATOM 5959 C C . LEU A 1 780 ? 10.384 7.295 -22.736 1.00 60.97 780 LEU A C 1
ATOM 5961 O O . LEU A 1 780 ? 9.552 7.390 -23.635 1.00 60.97 780 LEU A O 1
ATOM 5965 N N . THR A 1 781 ? 10.645 6.141 -22.127 1.00 54.50 781 THR A N 1
ATOM 5966 C CA . THR A 1 781 ? 9.697 5.030 -22.250 1.00 54.50 781 THR A CA 1
ATOM 5967 C C . THR A 1 781 ? 8.320 5.589 -21.896 1.00 54.50 781 THR A C 1
ATOM 5969 O O . THR A 1 781 ? 8.289 6.420 -20.986 1.00 54.50 781 THR A O 1
ATOM 5972 N N . ASP A 1 782 ? 7.248 5.183 -22.589 1.00 55.06 782 ASP A N 1
ATOM 5973 C CA . ASP A 1 782 ? 5.843 5.631 -22.437 1.00 55.06 782 ASP A CA 1
ATOM 5974 C C . ASP A 1 782 ? 5.279 5.403 -21.016 1.00 55.06 782 ASP A C 1
ATOM 5976 O O . ASP A 1 782 ? 4.294 4.709 -20.771 1.00 55.06 782 ASP A O 1
ATOM 5980 N N . CYS A 1 783 ? 5.970 5.923 -20.017 1.00 56.19 783 CYS A N 1
ATOM 5981 C CA . CYS A 1 783 ? 5.917 5.528 -18.634 1.00 56.19 783 CYS A CA 1
ATOM 5982 C C . CYS A 1 783 ? 5.569 6.753 -17.808 1.00 56.19 783 CYS A C 1
ATOM 5984 O O . CYS A 1 783 ? 6.068 7.861 -18.010 1.00 56.19 783 CYS A O 1
ATOM 5986 N N . THR A 1 784 ? 4.668 6.519 -16.870 1.00 74.75 784 THR A N 1
ATOM 5987 C CA . THR A 1 784 ? 4.169 7.477 -15.894 1.00 74.75 784 THR A CA 1
ATOM 5988 C C . THR A 1 784 ? 5.322 7.963 -15.012 1.00 74.75 784 THR A C 1
ATOM 5990 O O . THR A 1 784 ? 6.092 7.155 -14.480 1.00 74.75 784 THR A O 1
ATOM 5993 N N . GLN A 1 785 ? 5.457 9.274 -14.827 1.00 85.31 785 GLN A N 1
ATOM 5994 C CA . GLN A 1 785 ? 6.512 9.831 -13.986 1.00 85.31 785 GLN A CA 1
ATOM 5995 C C . GLN A 1 785 ? 6.079 9.815 -12.521 1.00 85.31 785 GLN A C 1
ATOM 5997 O O . GLN A 1 785 ? 4.998 10.275 -12.169 1.00 85.31 785 GLN A O 1
ATOM 6002 N N . ILE A 1 786 ? 6.942 9.297 -11.648 1.00 90.56 786 ILE A N 1
ATOM 6003 C CA . ILE A 1 786 ? 6.674 9.262 -10.209 1.00 90.56 786 ILE A CA 1
ATOM 6004 C C . ILE A 1 786 ? 7.225 10.521 -9.544 1.00 90.56 786 ILE A C 1
ATOM 6006 O O . ILE A 1 786 ? 8.423 10.801 -9.654 1.00 90.56 786 ILE A O 1
ATOM 6010 N N . VAL A 1 787 ? 6.366 11.222 -8.809 1.00 93.38 787 VAL A N 1
ATOM 6011 C CA . VAL A 1 787 ? 6.704 12.414 -8.020 1.00 93.38 787 VAL A CA 1
ATOM 6012 C C . VAL A 1 787 ? 6.239 12.266 -6.571 1.00 93.38 787 VAL A C 1
ATOM 6014 O O . VAL A 1 787 ? 5.395 11.423 -6.255 1.00 93.38 787 VAL A O 1
ATOM 6017 N N . ILE A 1 788 ? 6.803 13.082 -5.686 1.00 94.69 788 ILE A N 1
ATOM 6018 C CA . ILE A 1 788 ? 6.423 13.184 -4.277 1.00 94.69 788 ILE A CA 1
ATOM 6019 C C . ILE A 1 788 ? 5.752 14.536 -4.063 1.00 94.69 788 ILE A C 1
ATOM 6021 O O . ILE A 1 788 ? 6.367 15.560 -4.327 1.00 94.69 788 ILE A O 1
ATOM 6025 N N . LEU A 1 789 ? 4.543 14.554 -3.522 1.00 94.19 789 LEU A N 1
ATOM 6026 C CA . LEU A 1 789 ? 3.966 15.731 -2.891 1.00 94.19 789 LEU A CA 1
ATOM 6027 C C . LEU A 1 789 ? 4.654 15.946 -1.546 1.00 94.19 789 LEU A C 1
ATOM 6029 O O . LEU A 1 789 ? 4.441 15.177 -0.602 1.00 94.19 789 LEU A O 1
ATOM 6033 N N . ALA A 1 790 ? 5.523 16.949 -1.491 1.00 94.06 790 ALA A N 1
ATOM 6034 C CA . ALA A 1 790 ? 6.405 17.195 -0.361 1.00 94.06 790 ALA A CA 1
ATOM 6035 C C . ALA A 1 790 ? 5.608 17.416 0.929 1.00 94.06 790 ALA A C 1
ATOM 6037 O O . ALA A 1 790 ? 5.896 16.773 1.934 1.00 94.06 790 ALA A O 1
ATOM 6038 N N . ASP A 1 791 ? 4.543 18.216 0.859 1.00 93.38 791 ASP A N 1
ATOM 6039 C CA . ASP A 1 791 ? 3.683 18.616 1.979 1.00 93.38 791 ASP A CA 1
ATOM 6040 C C . ASP A 1 791 ? 3.117 17.426 2.778 1.00 93.38 791 ASP A C 1
ATOM 6042 O O . ASP A 1 791 ? 2.888 17.522 3.981 1.00 93.38 791 ASP A O 1
ATOM 6046 N N . PHE A 1 792 ? 2.941 16.271 2.128 1.00 94.25 792 PHE A N 1
ATOM 6047 C CA . PHE A 1 792 ? 2.360 15.067 2.728 1.00 94.25 792 PHE A CA 1
ATOM 6048 C C . PHE A 1 792 ? 3.382 13.947 2.984 1.00 94.25 792 PHE A C 1
ATOM 6050 O O . PHE A 1 792 ? 3.023 12.866 3.464 1.00 94.25 792 PHE A O 1
ATOM 6057 N N . CYS A 1 793 ? 4.649 14.137 2.616 1.00 94.00 793 CYS A N 1
ATOM 6058 C CA . CYS A 1 793 ? 5.681 13.116 2.753 1.00 94.00 793 CYS A CA 1
ATOM 6059 C C . CYS A 1 793 ? 6.510 13.350 4.016 1.00 94.00 793 CYS A C 1
ATOM 6061 O O . CYS A 1 793 ? 7.354 14.232 4.059 1.00 94.00 793 CYS A O 1
ATOM 6063 N N . ASN A 1 794 ? 6.352 12.472 5.002 1.00 91.44 794 ASN A N 1
ATOM 6064 C CA . ASN A 1 794 ? 7.127 12.481 6.246 1.00 91.44 794 ASN A CA 1
ATOM 6065 C C . ASN A 1 794 ? 8.361 11.559 6.216 1.00 91.44 794 ASN A C 1
ATOM 6067 O O . ASN A 1 794 ? 8.909 11.201 7.257 1.00 91.44 794 ASN A O 1
ATOM 6071 N N . ALA A 1 795 ? 8.746 11.073 5.031 1.00 92.88 795 ALA A N 1
ATOM 6072 C CA . ALA A 1 795 ? 9.848 10.127 4.856 1.00 92.88 795 ALA A CA 1
ATOM 6073 C C . ALA A 1 795 ? 9.750 8.847 5.727 1.00 92.88 795 ALA A C 1
ATOM 6075 O O . ALA A 1 795 ? 10.772 8.276 6.109 1.00 92.88 795 ALA A O 1
ATOM 6076 N N . CYS A 1 796 ? 8.536 8.330 5.989 1.00 93.25 796 CYS A N 1
ATOM 6077 C CA . CYS A 1 796 ? 8.346 7.102 6.785 1.00 93.25 796 CYS A CA 1
ATOM 6078 C C . CYS A 1 796 ? 9.101 5.870 6.250 1.00 93.25 796 CYS A C 1
ATOM 6080 O O . CYS A 1 796 ? 9.392 4.944 7.002 1.00 93.25 796 CYS A O 1
ATOM 6082 N N . GLY A 1 797 ? 9.431 5.851 4.955 1.00 93.38 797 GLY A N 1
ATOM 6083 C CA . GLY A 1 797 ? 10.264 4.822 4.335 1.00 93.38 797 GLY A CA 1
ATOM 6084 C C . GLY A 1 797 ? 9.522 3.616 3.772 1.00 93.38 797 GLY A C 1
ATOM 6085 O O . GLY A 1 797 ? 10.135 2.833 3.049 1.00 93.38 797 GLY A O 1
ATOM 6086 N N . ASN A 1 798 ? 8.208 3.492 3.987 1.00 95.06 798 ASN A N 1
ATOM 6087 C CA . ASN A 1 798 ? 7.451 2.305 3.570 1.00 95.06 798 ASN A CA 1
ATOM 6088 C C . ASN A 1 798 ? 7.589 1.979 2.065 1.00 95.06 798 ASN A C 1
ATOM 6090 O O . ASN A 1 798 ? 7.698 0.822 1.667 1.00 95.06 798 ASN A O 1
ATOM 6094 N N . CYS A 1 799 ? 7.667 2.999 1.203 1.00 94.75 799 CYS A N 1
ATOM 6095 C CA . CYS A 1 799 ? 7.852 2.806 -0.238 1.00 94.75 799 CYS A CA 1
ATOM 6096 C C . CYS A 1 799 ? 9.200 2.161 -0.617 1.00 94.75 799 CYS A C 1
ATOM 6098 O O . CYS A 1 799 ? 9.305 1.559 -1.688 1.00 94.75 799 CYS A O 1
ATOM 6100 N N . ALA A 1 800 ? 10.221 2.252 0.241 1.00 93.25 800 ALA A N 1
ATOM 6101 C CA . ALA A 1 800 ? 11.532 1.656 0.007 1.00 93.25 800 ALA A CA 1
ATOM 6102 C C . ALA A 1 800 ? 11.489 0.126 0.078 1.00 93.25 800 ALA A C 1
ATOM 6104 O O . ALA A 1 800 ? 12.170 -0.520 -0.718 1.00 93.25 800 ALA A O 1
ATOM 6105 N N . ALA A 1 801 ? 10.659 -0.444 0.961 1.00 89.19 801 ALA A N 1
ATOM 6106 C CA . ALA A 1 801 ? 10.543 -1.891 1.158 1.00 89.19 801 ALA A CA 1
ATOM 6107 C C . ALA A 1 801 ? 10.081 -2.630 -0.112 1.00 89.19 801 ALA A C 1
ATOM 6109 O O . ALA A 1 801 ? 10.507 -3.753 -0.368 1.00 89.19 801 ALA A O 1
ATOM 6110 N N . PHE A 1 802 ? 9.250 -1.981 -0.937 1.00 91.44 802 PHE A N 1
ATOM 6111 C CA . PHE A 1 802 ? 8.643 -2.593 -2.126 1.00 91.44 802 PHE A CA 1
ATOM 6112 C C . PHE A 1 802 ? 9.220 -2.101 -3.454 1.00 91.44 802 PHE A C 1
ATOM 6114 O O . PHE A 1 802 ? 8.962 -2.710 -4.494 1.00 91.44 802 PHE A O 1
ATOM 6121 N N . CYS A 1 803 ? 9.976 -0.999 -3.444 1.00 92.06 803 CYS A N 1
ATOM 6122 C CA . CYS A 1 803 ? 10.661 -0.497 -4.630 1.00 92.06 803 CYS A CA 1
ATOM 6123 C C . CYS A 1 803 ? 11.668 -1.545 -5.133 1.00 92.06 803 CYS A C 1
ATOM 6125 O O . CYS A 1 803 ? 12.522 -1.952 -4.346 1.00 92.06 803 CYS A O 1
ATOM 6127 N N . PRO A 1 804 ? 11.638 -1.958 -6.412 1.00 91.12 804 PRO A N 1
ATOM 6128 C CA . PRO A 1 804 ? 12.612 -2.917 -6.920 1.00 91.12 804 PRO A CA 1
ATOM 6129 C C . PRO A 1 804 ? 14.028 -2.359 -7.085 1.00 91.12 804 PRO A C 1
ATOM 6131 O O . PRO A 1 804 ? 14.978 -3.124 -7.135 1.00 91.12 804 PRO A O 1
ATOM 6134 N N . SER A 1 805 ? 14.213 -1.047 -7.185 1.00 91.25 805 SER A N 1
ATOM 6135 C CA . SER A 1 805 ? 15.554 -0.454 -7.271 1.00 91.25 805 SER A CA 1
ATOM 6136 C C . SER A 1 805 ? 16.291 -0.521 -5.932 1.00 91.25 805 SER A C 1
ATOM 6138 O O . SER A 1 805 ? 15.657 -0.632 -4.881 1.00 91.25 805 SER A O 1
ATOM 6140 N N . SER A 1 806 ? 17.621 -0.417 -5.957 1.00 90.19 806 SER A N 1
ATOM 6141 C CA . SER A 1 806 ? 18.454 -0.440 -4.746 1.00 90.19 806 SER A CA 1
ATOM 6142 C C . SER A 1 806 ? 18.185 0.737 -3.801 1.00 90.19 806 SER A C 1
ATOM 6144 O O . SER A 1 806 ? 18.322 0.574 -2.592 1.00 90.19 806 SER A O 1
ATOM 6146 N N . ASP A 1 807 ? 17.732 1.877 -4.329 1.00 91.69 807 ASP A N 1
ATOM 6147 C CA . ASP A 1 807 ? 17.426 3.077 -3.542 1.00 91.69 807 ASP A CA 1
ATOM 6148 C C . ASP A 1 807 ? 15.942 3.171 -3.133 1.00 91.69 807 ASP A C 1
ATOM 6150 O O . ASP A 1 807 ? 15.125 2.264 -3.354 1.00 91.69 807 ASP A O 1
ATOM 6154 N N . ALA A 1 808 ? 15.579 4.303 -2.525 1.00 92.00 808 ALA A N 1
ATOM 6155 C CA . ALA A 1 808 ? 14.258 4.559 -1.972 1.00 92.00 808 ALA A CA 1
ATOM 6156 C C . ALA A 1 808 ? 13.509 5.680 -2.720 1.00 92.00 808 ALA A C 1
ATOM 6158 O O . ALA A 1 808 ? 14.055 6.774 -2.883 1.00 92.00 808 ALA A O 1
ATOM 6159 N N . PRO A 1 809 ? 12.229 5.475 -3.101 1.00 94.50 809 PRO A N 1
ATOM 6160 C CA . PRO A 1 809 ? 11.444 6.502 -3.779 1.00 94.50 809 PRO A CA 1
ATOM 6161 C C . PRO A 1 809 ? 11.370 7.821 -3.013 1.00 94.50 809 PRO A C 1
ATOM 6163 O O . PRO A 1 809 ? 11.618 8.855 -3.618 1.00 94.50 809 PRO A O 1
ATOM 6166 N N . PHE A 1 810 ? 11.117 7.788 -1.696 1.00 93.31 810 PHE A N 1
ATOM 6167 C CA . PHE A 1 810 ? 10.991 8.999 -0.868 1.00 93.31 810 PHE A CA 1
ATOM 6168 C C . PHE A 1 810 ? 12.259 9.876 -0.844 1.00 93.31 810 PHE A C 1
ATOM 6170 O O . PHE A 1 810 ? 12.177 11.065 -0.540 1.00 93.31 810 PHE A O 1
ATOM 6177 N N . ALA A 1 811 ? 13.424 9.291 -1.135 1.00 91.25 811 ALA A N 1
ATOM 6178 C CA . ALA A 1 811 ? 14.711 9.977 -1.103 1.00 91.25 811 ALA A CA 1
ATOM 6179 C C . ALA A 1 811 ? 15.121 10.525 -2.477 1.00 91.25 811 ALA A C 1
ATOM 6181 O O . ALA A 1 811 ? 15.759 11.568 -2.548 1.00 91.25 811 ALA A O 1
ATOM 6182 N N . VAL A 1 812 ? 14.766 9.827 -3.562 1.00 92.94 812 VAL A N 1
ATOM 6183 C CA . VAL A 1 812 ? 15.297 10.131 -4.901 1.00 92.94 812 VAL A CA 1
ATOM 6184 C C . VAL A 1 812 ? 14.303 10.878 -5.788 1.00 92.94 812 VAL A C 1
ATOM 6186 O O . VAL A 1 812 ? 14.714 11.646 -6.656 1.00 92.94 812 VAL A O 1
ATOM 6189 N N . LYS A 1 813 ? 12.995 10.637 -5.636 1.00 93.38 813 LYS A N 1
ATOM 6190 C CA . LYS A 1 813 ? 12.007 11.145 -6.595 1.00 93.38 813 LYS A CA 1
ATOM 6191 C C . LYS A 1 813 ? 11.810 12.664 -6.505 1.00 93.38 813 LYS A C 1
ATOM 6193 O O . LYS A 1 813 ? 11.900 13.209 -5.406 1.00 93.38 813 LYS A O 1
ATOM 6198 N N . PRO A 1 814 ? 11.525 13.339 -7.642 1.00 92.94 814 PRO A N 1
ATOM 6199 C CA . PRO A 1 814 ? 11.253 14.774 -7.660 1.00 92.94 814 PRO A CA 1
ATOM 6200 C C . PRO A 1 814 ? 10.131 15.162 -6.696 1.00 92.94 814 PRO A C 1
ATOM 6202 O O . PRO A 1 814 ? 9.135 14.443 -6.578 1.00 92.94 814 PRO A O 1
ATOM 6205 N N . ARG A 1 815 ? 10.301 16.304 -6.026 1.00 93.88 815 ARG A N 1
ATOM 6206 C CA . ARG A 1 815 ? 9.388 16.822 -5.005 1.00 93.88 815 ARG A CA 1
ATOM 6207 C C . ARG A 1 815 ? 8.584 17.990 -5.549 1.00 93.88 815 ARG A C 1
ATOM 6209 O O . ARG A 1 815 ? 9.166 18.969 -5.999 1.00 93.88 815 ARG A O 1
ATOM 6216 N N . ILE A 1 816 ? 7.266 17.878 -5.507 1.00 94.38 816 ILE A N 1
ATOM 6217 C CA . ILE A 1 816 ? 6.330 18.945 -5.839 1.00 94.38 816 ILE A CA 1
ATOM 6218 C C . ILE A 1 816 ? 5.809 19.516 -4.529 1.00 94.38 816 ILE A C 1
ATOM 6220 O O . ILE A 1 816 ? 5.298 18.775 -3.689 1.00 94.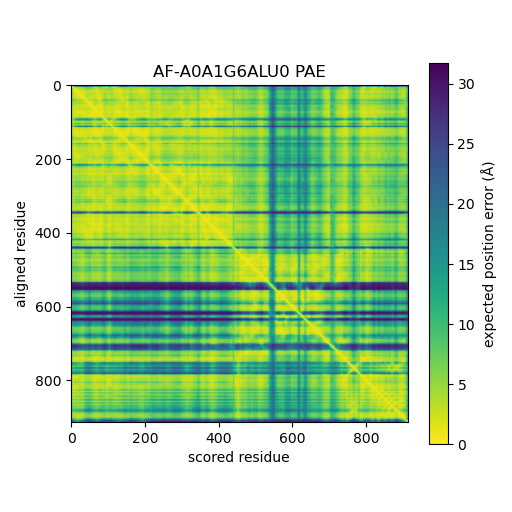38 816 ILE A O 1
ATOM 6224 N N . HIS A 1 817 ? 5.957 20.820 -4.366 1.00 93.94 817 HIS A N 1
ATOM 6225 C CA . HIS A 1 817 ? 5.499 21.564 -3.205 1.00 93.94 817 HIS A CA 1
ATOM 6226 C C . HIS A 1 817 ? 4.184 22.252 -3.543 1.00 93.94 817 HIS A C 1
ATOM 6228 O O . HIS A 1 817 ? 4.072 22.899 -4.580 1.00 93.94 817 HIS A O 1
ATOM 6234 N N . LEU A 1 818 ? 3.185 22.110 -2.683 1.00 91.44 818 LEU A N 1
ATOM 6235 C CA . LEU A 1 818 ? 1.868 22.731 -2.830 1.00 91.44 818 LEU A CA 1
ATOM 6236 C C . LEU A 1 818 ? 1.760 24.021 -2.015 1.00 91.44 818 LEU A C 1
ATOM 6238 O O . LEU A 1 818 ? 0.933 24.884 -2.314 1.00 91.44 818 LEU A O 1
ATOM 6242 N N . THR A 1 819 ? 2.608 24.171 -0.997 1.00 90.69 819 THR A N 1
ATOM 6243 C CA . THR A 1 819 ? 2.703 25.376 -0.173 1.00 90.69 819 THR A CA 1
ATOM 6244 C C . THR A 1 819 ? 4.076 26.028 -0.298 1.00 90.69 819 THR A C 1
ATOM 6246 O O . THR A 1 819 ? 5.099 25.347 -0.382 1.00 90.69 819 THR A O 1
ATOM 6249 N N . ARG A 1 820 ? 4.103 27.366 -0.244 1.00 91.81 820 ARG A N 1
ATOM 6250 C CA . ARG A 1 820 ? 5.346 28.152 -0.195 1.00 91.81 820 ARG A CA 1
ATOM 6251 C C . ARG A 1 820 ? 6.230 27.727 0.980 1.00 91.81 820 ARG A C 1
ATOM 6253 O O . ARG A 1 820 ? 7.414 27.488 0.783 1.00 91.81 820 ARG A O 1
ATOM 6260 N N . ALA A 1 821 ? 5.633 27.581 2.166 1.00 91.19 821 ALA A N 1
ATOM 6261 C CA . ALA A 1 821 ? 6.342 27.204 3.388 1.00 91.19 821 ALA A CA 1
ATOM 6262 C C . ALA A 1 821 ? 7.117 25.887 3.223 1.00 91.19 821 ALA A C 1
ATOM 6264 O O . ALA A 1 821 ? 8.301 25.834 3.539 1.00 91.19 821 ALA A O 1
ATOM 6265 N N . SER A 1 822 ? 6.490 24.853 2.647 1.00 92.25 822 SER A N 1
ATOM 6266 C CA . SER A 1 822 ? 7.179 23.576 2.418 1.00 92.25 822 SER A CA 1
ATOM 6267 C C . SER A 1 822 ? 8.362 23.696 1.449 1.00 92.25 822 SER A C 1
ATOM 6269 O O . SER A 1 822 ? 9.341 22.972 1.594 1.00 92.25 822 SER A O 1
ATOM 6271 N N . PHE A 1 823 ? 8.283 24.577 0.445 1.00 93.62 823 PHE A N 1
ATOM 6272 C CA . PHE A 1 823 ? 9.355 24.759 -0.537 1.00 93.62 823 PHE A CA 1
ATOM 6273 C C . PHE A 1 823 ? 10.552 25.510 0.050 1.00 93.62 823 PHE A C 1
ATOM 6275 O O . PHE A 1 823 ? 11.692 25.187 -0.266 1.00 93.62 823 PHE A O 1
ATOM 6282 N N . GLU A 1 824 ? 10.308 26.507 0.901 1.00 91.75 824 GLU A N 1
ATOM 6283 C CA . GLU A 1 824 ? 11.362 27.337 1.508 1.00 91.75 824 GLU A CA 1
ATOM 6284 C C . GLU A 1 824 ? 12.194 26.596 2.555 1.00 91.75 824 GLU A C 1
ATOM 6286 O O . GLU A 1 824 ? 13.355 26.940 2.777 1.00 91.75 824 GLU A O 1
ATOM 6291 N N . GLU A 1 825 ? 11.624 25.571 3.187 1.00 89.81 825 GLU A N 1
ATOM 6292 C CA . GLU A 1 825 ? 12.318 24.740 4.175 1.00 89.81 825 GLU A CA 1
ATOM 6293 C C . GLU A 1 825 ? 13.206 23.653 3.543 1.00 89.81 825 GLU A C 1
ATOM 6295 O O . GLU A 1 825 ? 13.988 23.002 4.244 1.00 89.81 825 GLU A O 1
ATOM 6300 N N . GLU A 1 826 ? 13.127 23.476 2.224 1.00 88.94 826 GLU A N 1
ATOM 6301 C CA . GLU A 1 826 ? 13.801 22.413 1.488 1.00 88.94 826 GLU A CA 1
ATOM 6302 C C . GLU A 1 826 ? 14.943 22.905 0.595 1.00 88.94 826 GLU A C 1
ATOM 6304 O O . GLU A 1 826 ? 15.130 24.090 0.326 1.00 88.94 826 GLU A O 1
ATOM 6309 N N . LYS A 1 827 ? 15.765 21.953 0.140 1.00 89.56 827 LYS A N 1
ATOM 6310 C CA . LYS A 1 827 ? 16.877 22.225 -0.795 1.00 89.56 827 LYS A CA 1
ATOM 6311 C C . LYS A 1 827 ? 16.638 21.688 -2.199 1.00 89.56 827 LYS A C 1
ATOM 6313 O O . LYS A 1 827 ? 17.415 21.983 -3.106 1.00 89.56 827 LYS A O 1
ATOM 6318 N N . GLU A 1 828 ? 15.604 20.878 -2.362 1.00 90.44 828 GLU A N 1
ATOM 6319 C CA . GLU A 1 828 ? 15.278 20.147 -3.578 1.00 90.44 828 GLU A CA 1
ATOM 6320 C C . GLU A 1 828 ? 13.769 20.186 -3.779 1.00 90.44 828 GLU A C 1
ATOM 6322 O O . GLU A 1 828 ? 13.030 19.660 -2.948 1.00 90.44 828 GLU A O 1
ATOM 6327 N N . GLY A 1 829 ? 13.301 20.737 -4.896 1.00 94.25 829 GLY A N 1
ATOM 6328 C CA . GLY A 1 829 ? 11.873 20.732 -5.176 1.00 94.25 829 GLY A CA 1
ATOM 6329 C C . GLY A 1 829 ? 11.433 21.642 -6.307 1.00 94.25 829 GLY A C 1
ATOM 6330 O O . GLY A 1 829 ? 12.207 22.422 -6.858 1.00 94.25 829 GLY A O 1
ATOM 6331 N N . TYR A 1 830 ? 10.153 21.516 -6.631 1.00 95.31 830 TYR A N 1
ATOM 6332 C CA . TYR A 1 830 ? 9.437 22.253 -7.659 1.00 95.31 830 TYR A CA 1
ATOM 6333 C C . TYR A 1 830 ? 8.179 22.854 -7.031 1.00 95.31 830 TYR A C 1
ATOM 6335 O O . TYR A 1 830 ? 7.368 22.121 -6.466 1.00 95.31 830 TYR A O 1
ATOM 6343 N N . PHE A 1 831 ? 8.005 24.169 -7.126 1.00 95.25 831 PHE A N 1
ATOM 6344 C CA . PHE A 1 831 ? 6.842 24.888 -6.612 1.00 95.25 831 PHE A CA 1
ATOM 6345 C C . PHE A 1 831 ? 6.113 25.591 -7.765 1.00 95.25 831 PHE A C 1
ATOM 6347 O O . PHE A 1 831 ? 6.643 26.555 -8.331 1.00 95.25 831 PHE A O 1
ATOM 6354 N N . PRO A 1 832 ? 4.927 25.107 -8.172 1.00 92.94 832 PRO A N 1
ATOM 6355 C CA . PRO A 1 832 ? 4.120 25.762 -9.188 1.00 92.94 832 PRO A CA 1
ATOM 6356 C C . PRO A 1 832 ? 3.483 27.019 -8.584 1.00 92.94 832 PRO A C 1
ATOM 6358 O O . PRO A 1 832 ? 2.578 26.936 -7.757 1.00 92.94 832 PRO A O 1
ATOM 6361 N N . VAL A 1 833 ? 3.966 28.193 -8.996 1.00 90.69 833 VAL A N 1
ATOM 6362 C CA . VAL A 1 833 ? 3.422 29.493 -8.557 1.00 90.69 833 VAL A CA 1
ATOM 6363 C C . VAL A 1 833 ? 2.091 29.776 -9.256 1.00 90.69 833 VAL A C 1
ATOM 6365 O O . VAL A 1 833 ? 1.197 30.392 -8.686 1.00 90.69 833 VAL A O 1
ATOM 6368 N N . GLY A 1 834 ? 1.969 29.312 -10.497 1.00 85.75 834 GLY A N 1
ATOM 6369 C CA . GLY A 1 834 ? 0.805 29.465 -11.357 1.00 85.75 834 GLY A CA 1
ATOM 6370 C C . GLY A 1 834 ? 0.924 28.558 -12.586 1.00 85.75 834 GLY A C 1
ATOM 6371 O O . GLY A 1 834 ? 1.915 27.830 -12.709 1.00 85.75 834 GLY A O 1
ATOM 6372 N N . PRO A 1 835 ? -0.028 28.632 -13.532 1.00 85.19 835 PRO A N 1
ATOM 6373 C CA . PRO A 1 835 ? -0.004 27.809 -14.742 1.00 85.19 835 PRO A CA 1
ATOM 6374 C C . PRO A 1 835 ? 1.196 28.099 -15.655 1.00 85.19 835 PRO A C 1
ATOM 6376 O O . PRO A 1 835 ? 1.609 27.237 -16.421 1.00 85.19 835 PRO A O 1
ATOM 6379 N N . ASP A 1 836 ? 1.786 29.291 -15.548 1.00 91.12 836 ASP A N 1
ATOM 6380 C CA . ASP A 1 836 ? 2.861 29.738 -16.436 1.00 91.12 836 ASP A CA 1
ATOM 6381 C C . ASP A 1 836 ? 4.227 29.823 -15.747 1.00 91.12 836 ASP A C 1
ATOM 6383 O O . ASP A 1 836 ? 5.214 30.147 -16.401 1.00 91.12 836 ASP A O 1
ATOM 6387 N N . ARG A 1 837 ? 4.324 29.563 -14.435 1.00 93.94 837 ARG A N 1
ATOM 6388 C CA . ARG A 1 837 ? 5.573 29.747 -13.680 1.00 93.94 837 ARG A CA 1
ATOM 6389 C C . ARG A 1 837 ? 5.825 28.631 -12.675 1.00 93.94 837 ARG A C 1
ATOM 6391 O O . ARG A 1 837 ? 5.010 28.368 -11.791 1.00 93.94 837 ARG A O 1
ATOM 6398 N N . LEU A 1 838 ? 7.019 28.054 -12.770 1.00 95.88 838 LEU A N 1
ATOM 6399 C CA . LEU A 1 838 ? 7.551 27.038 -11.872 1.00 95.88 838 LEU A CA 1
ATOM 6400 C C . LEU A 1 838 ? 8.828 27.555 -11.202 1.00 95.88 838 LEU A C 1
ATOM 6402 O O . LEU A 1 838 ? 9.782 27.938 -11.880 1.00 95.88 838 LEU A O 1
ATOM 6406 N N . GLU A 1 839 ? 8.854 27.554 -9.875 1.00 96.75 839 GLU A N 1
ATOM 6407 C CA . GLU A 1 839 ? 10.061 27.803 -9.085 1.00 96.75 839 GLU A CA 1
ATOM 6408 C C . GLU A 1 839 ? 10.739 26.485 -8.732 1.00 96.75 839 GLU A C 1
ATOM 6410 O O . GLU A 1 839 ? 10.079 25.474 -8.493 1.00 96.75 839 GLU A O 1
ATOM 6415 N N . ILE A 1 840 ? 12.068 26.482 -8.741 1.00 96.62 840 ILE A N 1
ATOM 6416 C CA . ILE A 1 840 ? 12.867 25.262 -8.662 1.00 96.62 840 ILE A CA 1
ATOM 6417 C C . ILE A 1 840 ? 13.994 25.479 -7.657 1.00 96.62 840 ILE A C 1
ATOM 6419 O O . ILE A 1 840 ? 14.664 26.510 -7.685 1.00 96.62 840 ILE A O 1
ATOM 6423 N N . LEU A 1 841 ? 14.237 24.485 -6.807 1.00 94.19 841 LEU A N 1
ATOM 6424 C CA . LEU A 1 841 ? 15.434 24.388 -5.976 1.00 94.19 841 LEU A CA 1
ATOM 6425 C C . LEU A 1 841 ? 16.179 23.099 -6.316 1.00 94.19 841 LEU A C 1
ATOM 6427 O O . LEU A 1 841 ? 15.587 22.017 -6.336 1.00 94.19 841 LEU A O 1
ATOM 6431 N N . ARG A 1 842 ? 17.485 23.220 -6.569 1.00 89.50 842 ARG A N 1
ATOM 6432 C CA . ARG A 1 842 ? 18.405 22.089 -6.743 1.00 89.50 842 ARG A CA 1
ATOM 6433 C C . ARG A 1 842 ? 19.640 22.317 -5.887 1.00 89.50 842 ARG A C 1
ATOM 6435 O O . ARG A 1 842 ? 20.386 23.262 -6.118 1.00 89.50 842 ARG A O 1
ATOM 6442 N N . ASN A 1 843 ? 19.856 21.482 -4.880 1.00 87.88 843 ASN A N 1
ATOM 6443 C CA . ASN A 1 843 ? 20.902 21.623 -3.869 1.00 87.88 843 ASN A CA 1
ATOM 6444 C C . ASN A 1 843 ? 20.919 23.018 -3.208 1.00 87.88 843 ASN A C 1
ATOM 6446 O O . ASN A 1 843 ? 21.975 23.530 -2.843 1.00 87.88 843 ASN A O 1
ATOM 6450 N N . GLY A 1 844 ? 19.743 23.637 -3.053 1.00 89.12 844 GLY A N 1
ATOM 6451 C CA . GLY A 1 844 ? 19.572 25.001 -2.542 1.00 89.12 844 GLY A CA 1
ATOM 6452 C C . GLY A 1 844 ? 19.857 26.114 -3.559 1.00 89.12 844 GLY A C 1
ATOM 6453 O O . GLY A 1 844 ? 19.760 27.285 -3.206 1.00 89.12 844 GLY A O 1
ATOM 6454 N N . ILE A 1 845 ? 20.195 25.777 -4.806 1.00 90.50 845 ILE A N 1
ATOM 6455 C CA . ILE A 1 845 ? 20.388 26.741 -5.891 1.00 90.50 845 ILE A CA 1
ATOM 6456 C C . ILE A 1 845 ? 19.028 26.999 -6.555 1.00 90.50 845 ILE A C 1
ATOM 6458 O O . ILE A 1 845 ? 18.408 26.045 -7.043 1.00 90.50 845 ILE A O 1
ATOM 6462 N N . PRO A 1 846 ? 18.551 28.256 -6.580 1.00 94.94 846 PRO A N 1
ATOM 6463 C CA . PRO A 1 846 ? 17.289 28.594 -7.210 1.00 94.94 846 PRO A CA 1
ATOM 6464 C C . PRO A 1 846 ? 17.403 28.574 -8.736 1.00 94.94 846 PRO A C 1
ATOM 6466 O O . PRO A 1 846 ? 18.403 28.990 -9.324 1.00 94.94 846 PRO A O 1
ATOM 6469 N N . ALA A 1 847 ? 16.333 28.124 -9.374 1.00 96.25 847 ALA A N 1
ATOM 6470 C CA . ALA A 1 847 ? 16.079 28.286 -10.794 1.00 96.25 847 ALA A CA 1
ATOM 6471 C C . ALA A 1 847 ? 14.582 28.545 -11.008 1.00 96.25 847 ALA A C 1
ATOM 6473 O O . ALA A 1 847 ? 13.760 28.378 -10.102 1.00 96.25 847 ALA A O 1
ATOM 6474 N N . SER A 1 848 ? 14.215 28.956 -12.213 1.00 96.88 848 SER A N 1
ATOM 6475 C CA . SER A 1 848 ? 12.819 29.153 -12.588 1.00 96.88 848 SER A CA 1
ATOM 6476 C C . SER A 1 848 ? 12.562 28.688 -14.009 1.00 96.88 848 SER A C 1
ATOM 6478 O O . SER A 1 848 ? 13.472 28.624 -14.836 1.00 96.88 848 SER A O 1
ATOM 6480 N N . LEU A 1 849 ? 11.308 28.352 -14.277 1.00 97.56 849 LEU A N 1
ATOM 6481 C CA . LEU A 1 849 ? 10.806 28.084 -15.610 1.00 97.56 849 LEU A CA 1
ATOM 6482 C C . LEU A 1 849 ? 9.528 28.891 -15.820 1.00 97.56 849 LEU A C 1
ATOM 6484 O O . LEU A 1 849 ? 8.622 28.850 -14.986 1.00 97.56 849 LEU A O 1
ATOM 6488 N N . ILE A 1 850 ? 9.479 29.640 -16.918 1.00 96.81 850 ILE A N 1
ATOM 6489 C CA . ILE A 1 850 ? 8.358 30.504 -17.287 1.00 96.81 850 ILE A CA 1
ATOM 6490 C C . ILE A 1 850 ? 7.881 30.115 -18.682 1.00 96.81 850 ILE A C 1
ATOM 6492 O O . ILE A 1 850 ? 8.679 30.014 -19.613 1.00 96.81 850 ILE A O 1
ATOM 6496 N N . LYS A 1 851 ? 6.576 29.919 -18.838 1.00 94.25 851 LYS A N 1
ATOM 6497 C CA . LYS A 1 851 ? 5.941 29.711 -20.135 1.00 94.25 851 LYS A CA 1
ATOM 6498 C C . LYS A 1 851 ? 5.829 31.048 -20.869 1.00 94.25 851 LYS A C 1
ATOM 6500 O O . LYS A 1 851 ? 5.254 32.005 -20.357 1.00 94.25 851 LYS A O 1
ATOM 6505 N N . THR A 1 852 ? 6.396 31.112 -22.066 1.00 93.25 852 THR A N 1
ATOM 6506 C CA . THR A 1 852 ? 6.355 32.263 -22.973 1.00 93.25 852 THR A CA 1
ATOM 6507 C C . THR A 1 852 ? 5.697 31.861 -24.295 1.00 93.25 852 THR A C 1
ATOM 6509 O O . THR A 1 852 ? 5.318 30.706 -24.490 1.00 93.25 852 THR A O 1
ATOM 6512 N N . ILE A 1 853 ? 5.549 32.818 -25.217 1.00 89.94 853 ILE A N 1
ATOM 6513 C CA . ILE A 1 853 ? 5.057 32.535 -26.573 1.00 89.94 853 ILE A CA 1
ATOM 6514 C C . ILE A 1 853 ? 6.021 31.642 -27.371 1.00 89.94 853 ILE A C 1
ATOM 6516 O O . ILE A 1 853 ? 5.577 30.866 -28.210 1.00 89.94 853 ILE A O 1
ATOM 6520 N N . ASP A 1 854 ? 7.319 31.713 -27.064 1.00 88.50 854 ASP A N 1
ATOM 6521 C CA . ASP A 1 854 ? 8.379 30.991 -27.773 1.00 88.50 854 ASP A CA 1
ATOM 6522 C C . ASP A 1 854 ? 8.684 29.606 -27.169 1.00 88.50 854 ASP A C 1
ATOM 6524 O O . ASP A 1 854 ? 9.508 28.866 -27.703 1.00 88.50 854 ASP A O 1
ATOM 6528 N N . GLY A 1 855 ? 8.054 29.249 -26.043 1.00 92.94 855 GLY A N 1
ATOM 6529 C CA . GLY A 1 855 ? 8.247 27.967 -25.364 1.00 92.94 855 GLY A CA 1
ATOM 6530 C C . GLY A 1 855 ? 8.377 28.095 -23.846 1.00 92.94 855 GLY A C 1
ATOM 6531 O O . GLY A 1 855 ? 7.833 29.000 -23.220 1.00 92.94 855 GLY A O 1
ATOM 6532 N N . LEU A 1 856 ? 9.083 27.154 -23.222 1.00 95.25 856 LEU A N 1
ATOM 6533 C CA . LEU A 1 856 ? 9.350 27.140 -21.784 1.00 95.25 856 LEU A CA 1
ATOM 6534 C C . LEU A 1 856 ? 10.749 27.699 -21.521 1.00 95.25 856 LEU A C 1
ATOM 6536 O O . LEU A 1 856 ? 11.754 27.012 -21.716 1.00 95.25 856 LEU A O 1
ATOM 6540 N N . ARG A 1 857 ? 10.827 28.949 -21.069 1.00 97.00 857 ARG A N 1
ATOM 6541 C CA . ARG A 1 857 ? 12.089 29.612 -20.741 1.00 97.00 857 ARG A CA 1
ATOM 6542 C C . ARG A 1 857 ? 12.570 29.181 -19.360 1.00 97.00 857 ARG A C 1
ATOM 6544 O O . ARG A 1 857 ? 11.950 29.520 -18.357 1.00 97.00 857 ARG A O 1
ATOM 6551 N N . TYR A 1 858 ? 13.685 28.464 -19.312 1.00 97.25 858 TYR A N 1
ATOM 6552 C CA . TYR A 1 858 ? 14.387 28.085 -18.090 1.00 97.25 858 TYR A CA 1
ATOM 6553 C C . TYR A 1 858 ? 15.497 29.090 -17.775 1.00 97.25 858 TYR A C 1
ATOM 6555 O O . TYR A 1 858 ? 16.230 29.506 -18.673 1.00 97.25 858 TYR A O 1
ATOM 6563 N N . GLN A 1 859 ? 15.647 29.446 -16.501 1.00 96.44 859 GLN A N 1
ATOM 6564 C CA . GLN A 1 859 ? 16.680 30.361 -16.025 1.00 96.44 859 GLN A CA 1
ATOM 6565 C C . GLN A 1 859 ? 17.261 29.892 -14.688 1.00 96.44 859 GLN A C 1
ATOM 6567 O O . GLN A 1 859 ? 16.531 29.699 -13.712 1.00 96.44 859 GLN A O 1
ATOM 6572 N N . SER A 1 860 ? 18.586 29.766 -14.634 1.00 94.19 860 SER A N 1
ATOM 6573 C CA . SER A 1 860 ? 19.385 29.580 -13.419 1.00 94.19 860 SER A CA 1
ATOM 6574 C C . SER A 1 860 ? 20.541 30.587 -13.380 1.00 94.19 860 SER A C 1
ATOM 6576 O O . SER A 1 860 ? 20.717 31.379 -14.303 1.00 94.19 860 SER A O 1
ATOM 6578 N N . ASN A 1 861 ? 21.369 30.539 -12.332 1.00 90.50 861 ASN A N 1
ATOM 6579 C CA . ASN A 1 861 ? 22.573 31.376 -12.238 1.00 90.50 861 ASN A CA 1
ATOM 6580 C C . ASN A 1 861 ? 23.629 31.069 -13.317 1.00 90.50 861 ASN A C 1
ATOM 6582 O O . ASN A 1 861 ? 24.503 31.897 -13.552 1.00 90.50 861 ASN A O 1
ATOM 6586 N N . ALA A 1 862 ? 23.586 29.879 -13.924 1.00 89.69 862 ALA A N 1
ATOM 6587 C CA . ALA A 1 862 ? 24.603 29.407 -14.866 1.00 89.69 862 ALA A CA 1
ATOM 6588 C C . ALA A 1 862 ? 24.103 29.344 -16.318 1.00 89.69 862 ALA A C 1
ATOM 6590 O O . ALA A 1 862 ? 24.898 29.482 -17.245 1.00 89.69 862 ALA A O 1
ATOM 6591 N N . LEU A 1 863 ? 22.799 29.121 -16.517 1.00 93.19 863 LEU A N 1
ATOM 6592 C CA . LEU A 1 863 ? 22.217 28.781 -17.813 1.00 93.19 863 LEU A CA 1
ATOM 6593 C C . LEU A 1 863 ? 20.833 29.412 -17.978 1.00 93.19 863 LEU A C 1
ATOM 6595 O O . LEU A 1 863 ? 19.957 29.236 -17.127 1.00 93.19 863 LEU A O 1
ATOM 6599 N N . THR A 1 864 ? 20.621 30.062 -19.119 1.00 94.94 864 THR A N 1
ATOM 6600 C CA . THR A 1 864 ? 19.293 30.427 -19.621 1.00 94.94 864 THR A CA 1
ATOM 6601 C C . THR A 1 864 ? 19.060 29.719 -20.949 1.00 94.94 864 THR A C 1
ATOM 6603 O O . THR A 1 864 ? 19.946 29.688 -21.797 1.00 94.94 864 THR A O 1
ATOM 6606 N N . LEU A 1 865 ? 17.883 29.127 -21.140 1.00 95.62 865 LEU A N 1
ATOM 6607 C CA . LEU A 1 865 ? 17.495 28.528 -22.419 1.00 95.62 865 LEU A CA 1
ATOM 6608 C C . LEU A 1 865 ? 15.980 28.509 -22.591 1.00 95.62 865 LEU A C 1
ATOM 6610 O O . LEU A 1 865 ? 15.238 28.710 -21.631 1.00 95.62 865 LEU A O 1
ATOM 6614 N N . THR A 1 866 ? 15.518 28.212 -23.801 1.00 95.62 866 THR A N 1
ATOM 6615 C CA . THR A 1 866 ? 14.100 27.976 -24.095 1.00 95.62 866 THR A CA 1
ATOM 6616 C C . THR A 1 866 ? 13.892 26.563 -24.616 1.00 95.62 866 THR A C 1
ATOM 6618 O O . THR A 1 866 ? 14.542 26.142 -25.572 1.00 95.62 866 THR A O 1
ATOM 6621 N N . LEU A 1 867 ? 12.989 25.822 -23.979 1.00 93.12 867 LEU A N 1
ATOM 6622 C CA . LEU A 1 867 ? 12.579 24.486 -24.400 1.00 93.12 867 LEU A CA 1
ATOM 6623 C C . LEU A 1 867 ? 11.305 24.582 -25.231 1.00 93.12 867 LEU A C 1
ATOM 6625 O O . LEU A 1 867 ? 10.340 25.225 -24.816 1.00 93.12 867 LEU A O 1
ATOM 6629 N N . ASP A 1 868 ? 11.267 23.889 -26.361 1.00 90.25 868 ASP A N 1
ATOM 6630 C CA . ASP A 1 868 ? 10.020 23.709 -27.097 1.00 90.25 868 ASP A CA 1
ATOM 6631 C C . ASP A 1 868 ? 8.990 22.945 -26.244 1.00 90.25 868 ASP A C 1
ATOM 6633 O O . ASP A 1 868 ? 9.302 21.940 -25.604 1.00 90.25 868 ASP A O 1
ATOM 6637 N N . SER A 1 869 ? 7.747 23.418 -26.224 1.00 85.38 869 SER A N 1
ATOM 6638 C CA . SER A 1 869 ? 6.710 22.867 -25.340 1.00 85.38 869 SER A CA 1
ATOM 6639 C C . SER A 1 869 ? 6.196 21.482 -25.755 1.00 85.38 869 SER A C 1
ATOM 6641 O O . SER A 1 869 ? 5.652 20.768 -24.915 1.00 85.38 869 SER A O 1
ATOM 6643 N N . ALA A 1 870 ? 6.379 21.083 -27.018 1.00 82.50 870 ALA A N 1
ATOM 6644 C CA . ALA A 1 870 ? 5.912 19.799 -27.540 1.00 82.50 870 ALA A CA 1
ATOM 6645 C C . ALA A 1 870 ? 7.015 18.731 -27.566 1.00 82.50 870 ALA A C 1
ATOM 6647 O O . ALA A 1 870 ? 6.724 17.542 -27.487 1.00 82.50 870 ALA A O 1
ATOM 6648 N N . THR A 1 871 ? 8.279 19.141 -27.678 1.00 82.31 871 THR A N 1
ATOM 6649 C CA . THR A 1 871 ? 9.427 18.242 -27.882 1.00 82.31 871 THR A CA 1
ATOM 6650 C C . THR A 1 871 ? 10.494 18.351 -26.797 1.00 82.31 871 THR A C 1
ATOM 6652 O O . THR A 1 871 ? 11.384 17.505 -26.744 1.00 82.31 871 THR A O 1
ATOM 6655 N N . LEU A 1 872 ? 10.433 19.377 -25.939 1.00 87.19 872 LEU A N 1
ATOM 6656 C CA . LEU A 1 872 ? 11.473 19.735 -24.966 1.00 87.19 872 LEU A CA 1
ATOM 6657 C C . LEU A 1 872 ? 12.856 19.965 -25.596 1.00 87.19 872 LEU A C 1
ATOM 6659 O O . LEU A 1 872 ? 13.873 19.898 -24.905 1.00 87.19 872 LEU A O 1
ATOM 6663 N N . TYR A 1 873 ? 12.922 20.242 -26.901 1.00 88.00 873 TYR A N 1
ATOM 6664 C CA . TYR A 1 873 ? 14.191 20.522 -27.555 1.00 88.00 873 TYR A CA 1
ATOM 6665 C C . TYR A 1 873 ? 14.723 21.900 -27.116 1.00 88.00 873 TYR A C 1
ATOM 6667 O O . TYR A 1 873 ? 13.971 22.877 -27.168 1.00 88.00 873 TYR A O 1
ATOM 6675 N N . PRO A 1 874 ? 15.990 22.006 -26.673 1.00 90.19 874 PRO A N 1
ATOM 6676 C CA . PRO A 1 874 ? 16.564 23.270 -26.225 1.00 90.19 874 PRO A CA 1
ATOM 6677 C C . PRO A 1 874 ? 16.938 24.189 -27.393 1.00 90.19 874 PRO A C 1
ATOM 6679 O O . PRO A 1 874 ? 17.462 23.757 -28.417 1.00 90.19 874 PRO A O 1
ATOM 6682 N N . SER A 1 875 ? 16.698 25.482 -27.201 1.00 91.50 875 SER A N 1
ATOM 6683 C CA . SER A 1 875 ? 16.988 26.576 -28.132 1.00 91.50 875 SER A CA 1
ATOM 6684 C C . SER A 1 875 ? 17.257 27.877 -27.358 1.00 91.50 875 SER A C 1
ATOM 6686 O O . SER A 1 875 ? 17.089 27.908 -26.139 1.00 91.50 875 SER A O 1
ATOM 6688 N N . MET A 1 876 ? 17.670 28.946 -28.054 1.00 89.50 876 MET A N 1
ATOM 6689 C CA . MET A 1 876 ? 17.871 30.294 -27.483 1.00 89.50 876 MET A CA 1
ATOM 6690 C C . MET A 1 876 ? 18.652 30.276 -26.159 1.00 89.50 876 MET A C 1
ATOM 6692 O O . MET A 1 876 ? 18.133 30.632 -25.102 1.00 89.50 876 MET A O 1
ATOM 6696 N N . ILE A 1 877 ? 19.881 29.775 -26.240 1.00 92.19 877 ILE A N 1
ATOM 6697 C CA . ILE A 1 877 ? 20.761 29.503 -25.104 1.00 92.19 877 ILE A CA 1
ATOM 6698 C C . ILE A 1 877 ? 21.632 30.708 -24.755 1.00 92.19 877 ILE A C 1
ATOM 6700 O O . ILE A 1 877 ? 22.099 31.425 -25.636 1.00 92.19 877 ILE A O 1
ATOM 6704 N N . ASP A 1 878 ? 21.891 30.870 -23.466 1.00 91.69 878 ASP A N 1
ATOM 6705 C CA . ASP A 1 878 ? 22.842 31.825 -22.917 1.00 91.69 878 ASP A CA 1
ATOM 6706 C C . ASP A 1 878 ? 23.540 31.217 -21.688 1.00 91.69 878 ASP A C 1
ATOM 6708 O O . ASP A 1 878 ? 22.903 30.564 -20.853 1.00 91.69 878 ASP A O 1
ATOM 6712 N N . LEU A 1 879 ? 24.857 31.415 -21.594 1.00 90.94 879 LEU A N 1
ATOM 6713 C CA . LEU A 1 879 ? 25.704 30.938 -20.497 1.00 90.94 879 LEU A CA 1
ATOM 6714 C C . LEU A 1 879 ? 26.282 32.136 -19.748 1.00 90.94 879 LEU A C 1
ATOM 6716 O O . LEU A 1 879 ? 26.841 33.046 -20.363 1.00 90.94 879 LEU A O 1
ATOM 6720 N N . ALA A 1 880 ? 26.240 32.091 -18.415 1.00 88.81 880 ALA A N 1
ATOM 6721 C CA . ALA A 1 880 ? 26.859 33.126 -17.590 1.00 88.81 880 ALA A CA 1
ATOM 6722 C C . ALA A 1 880 ? 28.363 33.261 -17.902 1.00 88.81 880 ALA A C 1
ATOM 6724 O O . ALA A 1 880 ? 29.030 32.266 -18.193 1.00 88.81 880 ALA A O 1
ATOM 6725 N N . GLU A 1 881 ? 28.913 34.479 -17.826 1.00 82.56 881 GLU A N 1
ATOM 6726 C CA . GLU A 1 881 ? 30.294 34.797 -18.249 1.00 82.56 881 GLU A CA 1
ATOM 6727 C C . GLU A 1 881 ? 31.353 33.850 -17.656 1.00 82.56 881 GLU A C 1
ATOM 6729 O O . GLU A 1 881 ? 32.264 33.434 -18.359 1.00 82.56 881 GLU A O 1
ATOM 6734 N N . ASN A 1 882 ? 31.178 33.420 -16.402 1.00 83.88 882 ASN A N 1
ATOM 6735 C CA . ASN A 1 882 ? 32.108 32.529 -15.692 1.00 83.88 882 ASN A CA 1
ATOM 6736 C C . ASN A 1 882 ? 31.752 31.028 -15.783 1.00 83.88 882 ASN A C 1
ATOM 6738 O O . ASN A 1 882 ? 32.236 30.232 -14.979 1.00 83.88 882 ASN A O 1
ATOM 6742 N N . THR A 1 883 ? 30.861 30.633 -16.695 1.00 86.00 883 THR A N 1
ATOM 6743 C CA . THR A 1 883 ? 30.428 29.238 -16.885 1.00 86.00 883 THR A CA 1
ATOM 6744 C C . THR A 1 883 ? 30.915 28.713 -18.233 1.00 86.00 883 THR A C 1
ATOM 6746 O O . THR A 1 883 ? 30.511 29.218 -19.278 1.00 86.00 883 THR A O 1
ATOM 6749 N N . GLU A 1 884 ? 31.764 27.683 -18.200 1.00 86.75 884 GLU A N 1
ATOM 6750 C CA . GLU A 1 884 ? 32.291 27.006 -19.399 1.00 86.75 884 GLU A CA 1
ATOM 6751 C C . GLU A 1 884 ? 31.345 25.919 -19.924 1.00 86.75 884 GLU A C 1
ATOM 6753 O O . GLU A 1 884 ? 31.230 25.711 -21.130 1.00 86.75 884 GLU A O 1
ATOM 6758 N N . HIS A 1 885 ? 30.658 25.222 -19.016 1.00 88.31 885 HIS A N 1
ATOM 6759 C CA . HIS A 1 885 ? 29.692 24.177 -19.341 1.00 88.31 885 HIS A CA 1
ATOM 6760 C C . HIS A 1 885 ? 28.542 24.143 -18.327 1.00 88.31 885 HIS A C 1
ATOM 6762 O O . HIS A 1 885 ? 28.737 24.424 -17.143 1.00 88.31 885 HIS A O 1
ATOM 6768 N N . ALA A 1 886 ? 27.348 23.766 -18.784 1.00 89.25 886 ALA A N 1
ATOM 6769 C CA . ALA A 1 886 ? 26.166 23.555 -17.954 1.00 89.25 886 ALA A CA 1
ATOM 6770 C C . ALA A 1 886 ? 25.354 22.348 -18.450 1.00 89.25 886 ALA A C 1
ATOM 6772 O O . ALA A 1 886 ? 25.124 22.187 -19.648 1.00 89.25 886 ALA A O 1
ATOM 6773 N N . ASP A 1 887 ? 24.897 21.503 -17.527 1.00 88.81 887 ASP A N 1
ATOM 6774 C CA . ASP A 1 887 ? 24.106 20.312 -17.850 1.00 88.81 887 ASP A CA 1
ATOM 6775 C C . ASP A 1 887 ? 22.640 20.675 -18.180 1.00 88.81 887 ASP A C 1
ATOM 6777 O O . ASP A 1 887 ? 22.032 21.524 -17.519 1.00 88.81 887 ASP A O 1
ATOM 6781 N N . LEU A 1 888 ? 22.056 20.032 -19.200 1.00 88.94 888 LEU A N 1
ATOM 6782 C CA . LEU A 1 888 ? 20.664 20.264 -19.615 1.00 88.94 888 LEU A CA 1
ATOM 6783 C C . LEU A 1 888 ? 19.625 19.556 -18.728 1.00 88.94 888 LEU A C 1
ATOM 6785 O O . LEU A 1 888 ? 18.437 19.878 -18.794 1.00 88.94 888 LEU A O 1
ATOM 6789 N N . GLU A 1 889 ? 20.031 18.589 -17.906 1.00 86.81 889 GLU A N 1
ATOM 6790 C CA . GLU A 1 889 ? 19.167 17.703 -17.126 1.00 86.81 889 GLU A CA 1
ATOM 6791 C C . GLU A 1 889 ? 18.167 18.472 -16.270 1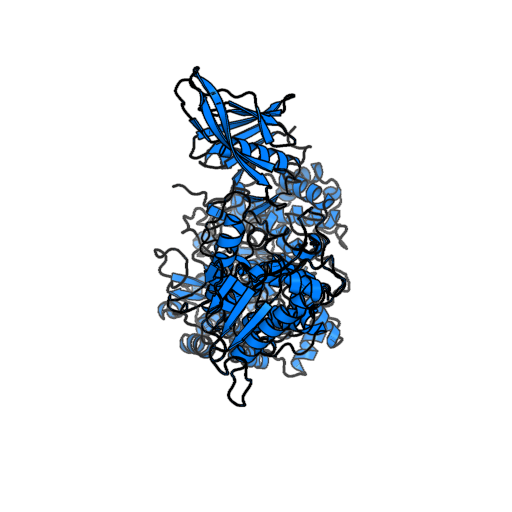.00 86.81 889 GLU A C 1
ATOM 6793 O O . GLU A 1 889 ? 16.985 18.129 -16.278 1.00 86.81 889 GLU A O 1
ATOM 6798 N N . GLN A 1 890 ? 18.608 19.508 -15.552 1.00 88.94 890 GLN A N 1
ATOM 6799 C CA . GLN A 1 890 ? 17.718 20.260 -14.666 1.00 88.94 890 GLN A CA 1
ATOM 6800 C C . GLN A 1 890 ? 16.646 21.018 -15.454 1.00 88.94 890 GLN A C 1
ATOM 6802 O O . GLN A 1 890 ? 15.478 20.991 -15.062 1.00 88.94 890 GLN A O 1
ATOM 6807 N N . ALA A 1 891 ? 17.024 21.654 -16.567 1.00 91.88 891 ALA A N 1
ATOM 6808 C CA . ALA A 1 891 ? 16.090 22.377 -17.422 1.00 91.88 891 ALA A CA 1
ATOM 6809 C C . ALA A 1 891 ? 15.058 21.419 -18.035 1.00 91.88 891 ALA A C 1
ATOM 6811 O O . ALA A 1 891 ? 13.857 21.675 -17.977 1.00 91.88 891 ALA A O 1
ATOM 6812 N N . LEU A 1 892 ? 15.511 20.270 -18.541 1.00 88.69 892 LEU A N 1
ATOM 6813 C CA . LEU A 1 892 ? 14.649 19.245 -19.130 1.00 88.69 892 LEU A CA 1
ATOM 6814 C C . LEU A 1 892 ? 13.738 18.572 -18.096 1.00 88.69 892 LEU A C 1
ATOM 6816 O O . LEU A 1 892 ? 12.568 18.334 -18.380 1.00 88.69 892 LEU A O 1
ATOM 6820 N N . GLU A 1 893 ? 14.246 18.266 -16.895 1.00 89.06 893 GLU A N 1
ATOM 6821 C CA . GLU A 1 893 ? 13.434 17.754 -15.779 1.00 89.06 893 GLU A CA 1
ATOM 6822 C C . GLU A 1 893 ? 12.364 18.781 -15.382 1.00 89.06 893 GLU A C 1
ATOM 6824 O O . GLU A 1 893 ? 11.211 18.402 -15.189 1.00 89.06 893 GLU A O 1
ATOM 6829 N N . ALA A 1 894 ? 12.706 20.072 -15.338 1.00 92.00 894 ALA A N 1
ATOM 6830 C CA . ALA A 1 894 ? 11.755 21.143 -15.054 1.00 92.00 894 ALA A CA 1
ATOM 6831 C C . ALA A 1 894 ? 10.680 21.292 -16.140 1.00 92.00 894 ALA A C 1
ATOM 6833 O O . ALA A 1 894 ? 9.499 21.377 -15.805 1.00 92.00 894 ALA A O 1
ATOM 6834 N N . GLY A 1 895 ? 11.063 21.288 -17.421 1.00 91.00 895 GLY A N 1
ATOM 6835 C CA . GLY A 1 895 ? 10.119 21.356 -18.540 1.00 91.00 895 GLY A CA 1
ATOM 6836 C C . GLY A 1 895 ? 9.167 20.162 -18.557 1.00 91.00 895 GLY A C 1
ATOM 6837 O O . GLY A 1 895 ? 7.956 20.337 -18.672 1.00 91.00 895 GLY A O 1
ATOM 6838 N N . LEU A 1 896 ? 9.700 18.956 -18.337 1.00 88.12 896 LEU A N 1
ATOM 6839 C CA . LEU A 1 896 ? 8.913 17.730 -18.225 1.00 88.12 896 LEU A CA 1
ATOM 6840 C C . LEU A 1 896 ? 7.901 17.802 -17.075 1.00 88.12 896 LEU A C 1
ATOM 6842 O O . LEU A 1 896 ? 6.717 17.547 -17.280 1.00 88.12 896 LEU A O 1
ATOM 6846 N N . ILE A 1 897 ? 8.357 18.168 -15.872 1.00 89.62 897 ILE A N 1
ATOM 6847 C CA . ILE A 1 897 ? 7.493 18.297 -14.691 1.00 89.62 897 ILE A CA 1
ATOM 6848 C C . ILE A 1 897 ? 6.424 19.363 -14.922 1.00 89.62 897 ILE A C 1
ATOM 6850 O O . ILE A 1 897 ? 5.268 19.119 -14.598 1.00 89.62 897 ILE A O 1
ATOM 6854 N N . HIS A 1 898 ? 6.778 20.508 -15.507 1.00 90.81 898 HIS A N 1
ATOM 6855 C CA . HIS A 1 898 ? 5.817 21.560 -15.823 1.00 90.81 898 HIS A CA 1
ATOM 6856 C C . HIS A 1 898 ? 4.700 21.043 -16.740 1.00 90.81 898 HIS A C 1
ATOM 6858 O O . HIS A 1 898 ? 3.531 21.133 -16.375 1.00 90.81 898 HIS A O 1
ATOM 6864 N N . ILE A 1 899 ? 5.044 20.434 -17.881 1.00 87.50 899 ILE A N 1
ATOM 6865 C CA . ILE A 1 899 ? 4.058 19.898 -18.837 1.00 87.50 899 ILE A CA 1
ATOM 6866 C C . ILE A 1 899 ? 3.166 18.839 -18.177 1.00 87.50 899 ILE A C 1
ATOM 6868 O O . ILE A 1 899 ? 1.943 18.866 -18.325 1.00 87.50 899 ILE A O 1
ATOM 6872 N N . MET A 1 900 ? 3.771 17.924 -17.416 1.00 86.50 900 MET A N 1
ATOM 6873 C CA . MET A 1 900 ? 3.050 16.856 -16.723 1.00 86.50 900 MET A CA 1
ATOM 6874 C C . MET A 1 900 ? 2.106 17.391 -15.643 1.00 86.50 900 MET A C 1
ATOM 6876 O O . MET A 1 900 ? 0.990 16.895 -15.520 1.00 86.50 900 MET A O 1
ATOM 6880 N N . LEU A 1 901 ? 2.527 18.401 -14.875 1.00 86.69 901 LEU A N 1
ATOM 6881 C CA . LEU A 1 901 ? 1.685 19.042 -13.864 1.00 86.69 901 LEU A CA 1
ATOM 6882 C C . LEU A 1 901 ? 0.515 19.787 -14.500 1.00 86.69 901 LEU A C 1
ATOM 6884 O O . LEU A 1 901 ? -0.605 19.663 -14.012 1.00 86.69 901 LEU A O 1
ATOM 6888 N N . MET A 1 902 ? 0.759 20.512 -15.595 1.00 84.06 902 MET A N 1
ATOM 6889 C CA . MET A 1 902 ? -0.292 21.222 -16.332 1.00 84.06 902 MET A CA 1
ATOM 6890 C C . MET A 1 902 ? -1.286 20.269 -16.998 1.00 84.06 902 MET A C 1
ATOM 6892 O O . MET A 1 902 ? -2.422 20.640 -17.247 1.00 84.06 902 MET A O 1
ATOM 6896 N N . SER A 1 903 ? -0.889 19.029 -17.262 1.00 79.19 903 SER A N 1
ATOM 6897 C CA . SER A 1 903 ? -1.791 17.997 -17.786 1.00 79.19 903 SER A CA 1
ATOM 6898 C C . SER A 1 903 ? -2.465 17.180 -16.672 1.00 79.19 903 SER A C 1
ATOM 6900 O O . SER A 1 903 ? -3.083 16.159 -16.959 1.00 79.19 903 SER A O 1
ATOM 6902 N N . SER A 1 904 ? -2.305 17.568 -15.400 1.00 77.06 904 SER A N 1
ATOM 6903 C CA . SER A 1 904 ? -2.778 16.804 -14.239 1.00 77.06 904 SER A CA 1
ATOM 6904 C C . SER A 1 904 ? -3.822 17.552 -13.412 1.00 77.06 904 SER A C 1
ATOM 6906 O O . SER A 1 904 ? -3.773 18.771 -13.282 1.00 77.06 904 SER A O 1
ATOM 6908 N N . SER A 1 905 ? -4.668 16.787 -12.724 1.00 70.12 905 SER A N 1
ATOM 6909 C CA . SER A 1 905 ? -5.679 17.253 -11.762 1.00 70.12 905 SER A CA 1
ATOM 6910 C C . SER A 1 905 ? -5.135 17.839 -10.450 1.00 70.12 905 SER A C 1
ATOM 6912 O O . SER A 1 905 ? -5.889 18.167 -9.531 1.00 70.12 905 SER A O 1
ATOM 6914 N N . LEU A 1 906 ? -3.808 17.933 -10.306 1.00 66.62 906 LEU A N 1
ATOM 6915 C CA . LEU A 1 906 ? -3.160 18.402 -9.078 1.00 66.62 906 LEU A CA 1
ATOM 6916 C C . LEU A 1 906 ? -3.344 19.912 -8.861 1.00 66.62 906 LEU A C 1
ATOM 6918 O O . LEU A 1 906 ? -3.361 20.386 -7.727 1.00 66.62 906 LEU A O 1
ATOM 6922 N N . LEU A 1 907 ? -3.437 20.670 -9.953 1.00 65.12 907 LEU A N 1
ATOM 6923 C CA . LEU A 1 907 ? -3.517 22.126 -9.949 1.00 65.12 907 LEU A CA 1
ATOM 6924 C C . LEU A 1 907 ? -4.810 22.537 -10.659 1.00 65.12 907 LEU A C 1
ATOM 6926 O O . LEU A 1 907 ? -4.759 22.881 -11.839 1.00 65.12 907 LEU A O 1
ATOM 6930 N N . PRO A 1 908 ? -5.974 22.481 -9.981 1.00 55.91 908 PRO A N 1
ATOM 6931 C CA . PRO A 1 908 ? -7.227 22.885 -10.600 1.00 55.91 908 PRO A CA 1
ATOM 6932 C C . PRO A 1 908 ? -7.105 24.338 -11.076 1.00 55.91 908 PRO A C 1
ATOM 6934 O O . PRO A 1 908 ? -6.916 25.266 -10.282 1.00 55.91 908 PRO A O 1
ATOM 6937 N N . PHE A 1 909 ? -7.204 24.521 -12.395 1.00 47.94 909 PHE A N 1
ATOM 6938 C CA . PHE A 1 909 ? -6.957 25.779 -13.110 1.00 47.94 909 PHE A CA 1
ATOM 6939 C C . PHE A 1 909 ? -7.793 26.970 -12.602 1.00 47.94 909 PHE A C 1
ATOM 6941 O O . PHE A 1 909 ? -7.443 28.122 -12.859 1.00 47.94 909 PHE A O 1
ATOM 6948 N N . GLY A 1 910 ? -8.879 26.709 -11.867 1.00 43.91 910 GLY A N 1
ATOM 6949 C CA . GLY A 1 910 ? -9.786 27.721 -11.324 1.00 43.91 910 GLY A CA 1
ATOM 6950 C C . GLY A 1 910 ? -9.335 28.418 -10.033 1.00 43.91 910 GLY A C 1
ATOM 6951 O O . GLY A 1 910 ? -9.870 29.481 -9.741 1.00 43.91 910 GLY A O 1
ATOM 6952 N N . PHE A 1 911 ? -8.368 27.876 -9.276 1.00 41.31 911 PHE A N 1
ATOM 6953 C CA . PHE A 1 911 ? -8.027 28.371 -7.921 1.00 41.31 911 PHE A CA 1
ATOM 6954 C C . PHE A 1 911 ? -6.641 29.026 -7.783 1.00 41.31 911 PHE A C 1
ATOM 6956 O O . PHE A 1 911 ? -6.287 29.500 -6.704 1.00 41.31 911 PHE A O 1
ATOM 6963 N N . MET A 1 912 ? -5.846 29.066 -8.857 1.00 38.25 912 MET A N 1
ATOM 6964 C CA . MET A 1 912 ? -4.602 29.856 -8.920 1.00 38.25 912 MET A CA 1
ATOM 6965 C C . MET A 1 912 ? -4.839 31.317 -9.357 1.00 38.25 912 MET A C 1
ATOM 6967 O O . MET A 1 912 ? -3.873 32.034 -9.612 1.00 38.25 912 MET A O 1
ATOM 6971 N N . ARG A 1 913 ? -6.105 31.749 -9.453 1.00 29.59 913 ARG A N 1
ATOM 6972 C CA . ARG A 1 913 ? -6.507 33.142 -9.688 1.00 29.59 913 ARG A CA 1
ATOM 6973 C C . ARG A 1 913 ? -6.970 33.820 -8.413 1.00 29.59 913 ARG A C 1
ATOM 6975 O O . ARG A 1 913 ? -7.670 33.148 -7.624 1.00 29.59 913 ARG A O 1
#

Solvent-accessible surface area (backbone atoms only — not comparable to full-atom values): 48479 Å² total; per-residue (Å²): 130,88,66,67,66,51,73,44,88,70,64,64,51,60,50,48,48,23,36,55,50,26,44,80,69,50,18,44,87,88,41,50,50,91,39,47,46,79,79,57,96,80,49,36,54,43,42,77,57,91,95,36,56,22,62,30,47,31,19,37,27,61,39,75,45,27,56,45,26,68,18,42,37,46,32,38,44,6,38,27,16,43,37,24,30,32,36,40,48,75,77,27,83,75,88,74,75,69,41,28,38,45,56,72,75,57,23,38,30,71,75,91,66,43,82,48,40,65,72,53,38,52,51,24,49,52,47,18,54,50,54,41,47,37,49,35,40,75,71,62,44,82,66,34,47,39,43,69,70,64,33,49,45,49,32,40,24,41,44,72,57,56,69,44,55,66,27,73,69,38,42,53,51,53,49,41,34,52,46,34,47,66,61,47,54,52,54,47,57,55,38,27,77,77,43,58,71,41,77,64,35,43,74,46,52,45,62,28,66,32,38,34,40,49,67,55,86,53,48,54,65,70,55,55,45,52,44,51,45,45,40,29,68,75,66,63,28,27,38,28,49,38,38,57,51,55,49,59,40,71,66,54,51,50,51,49,38,49,71,25,59,45,94,74,55,63,60,68,66,59,52,73,38,31,63,44,54,85,61,44,54,60,44,50,44,52,49,44,51,50,14,60,75,65,74,39,52,44,34,37,30,34,32,52,62,45,67,25,59,55,82,67,93,53,56,80,88,47,62,57,28,32,38,36,18,46,72,36,27,42,45,28,45,44,43,53,45,54,51,52,73,75,35,80,49,76,93,58,46,59,57,32,25,29,42,30,39,45,44,41,82,51,43,49,58,35,46,31,44,59,32,51,48,36,20,29,47,62,56,36,44,28,57,19,8,48,38,33,46,32,49,29,50,53,47,33,51,52,59,30,55,77,73,68,32,71,32,52,66,49,36,26,52,51,22,58,75,65,72,41,33,51,67,47,46,34,56,45,42,56,68,36,72,88,48,28,51,68,93,84,66,79,43,57,28,56,38,102,40,77,58,51,54,63,83,66,60,58,34,39,32,32,79,49,29,58,34,63,40,55,55,59,40,23,29,43,25,28,39,73,69,34,26,47,62,14,28,50,34,42,40,74,52,34,53,45,37,37,22,49,20,67,61,49,82,47,56,23,38,46,16,24,67,46,40,66,54,43,60,47,54,64,59,40,56,50,38,31,48,19,43,68,68,19,49,97,64,96,80,76,79,80,83,78,95,66,99,71,82,84,93,78,91,77,63,49,31,36,33,50,48,84,50,58,28,42,51,16,20,47,36,47,33,20,64,69,42,38,38,33,35,39,39,24,55,71,74,70,87,63,86,57,94,84,58,49,72,48,56,52,23,44,52,48,27,50,51,52,50,37,49,62,35,64,78,35,87,55,98,84,73,56,74,40,10,42,58,46,79,43,45,76,83,71,76,103,76,78,87,56,83,37,78,46,77,76,86,67,80,77,61,74,69,90,54,19,67,36,37,31,28,33,54,13,33,50,56,32,50,53,51,34,55,75,70,71,51,75,76,80,80,80,68,87,64,65,86,77,63,59,72,61,45,55,52,60,48,31,54,68,62,56,59,106,31,82,42,86,75,43,76,72,57,78,88,84,49,73,74,57,46,20,60,52,26,60,67,60,65,39,33,60,61,47,65,65,51,42,38,33,14,30,47,57,56,20,35,45,74,35,66,54,70,86,42,51,42,75,40,40,34,37,33,54,43,98,87,67,47,71,42,80,47,75,78,42,80,42,66,51,67,89,37,60,42,54,36,28,36,41,31,50,35,46,45,42,40,45,30,33,71,71,35,38,32,65,43,39,56,85,80,53,36,49,31,38,29,87,46,71,70,56,48,72,76,47,38,62,33,35,36,68,76,41,98,48,34,37,41,35,31,54,88,61,45,64,33,38,36,36,60,54,96,86,21,37,38,30,39,44,86,52,43,34,33,27,22,36,81,79,49,56,51,79,42,80,69,46,58,34,94,94,43,63,64,47,72,42,61,64,55,50,52,49,53,51,50,50,56,33,47,75,73,36,46,81,59,51,83,81,71,75,109

Foldseek 3Di:
DPDQLAFFDDQLLLLLLLQVLVVVVQAGLNHHVVLFDAADPQQFAWDDDFNAIASHFEWAAQDLLAQALVSLVLLVRNRHFEREHHADWLPQDDDDFPLAWFQFQKIWGDDDGHNHDLVSSLVRLLSSLLSNLLVCQVVPHPPSQESQRNNGAHAYEYEDFPCGCPDPSNVVSVVQQQFPQPVSVVSLVSNCVNPVSSVSHDHHRHSHQHYEYAYDQLDDLVRLLVNLLCCCQVVVGAYEYAAALLQCPDVRLCLLCVLLPHDWAADNVSNVRGQYPVSVLVSLQVSLVSNVVSVTAYEYEFHFFGKTAPPGPGDPVDRIITIAALSSPLSSLVVVVVLCVVQVDPSRHGQAAYEGNDALQCCLLCLLQRHTSYHYDSVLLFFLHSSRSNSSSVSNSCVCVVVVNSHSVSSNVVCVVPQSYSVSVSVCSSNPNSSHDPPPASLLLAAQFAQAQWQRFDLSLQSQQLLNAPQLQLLQCLLVVNLLLSQLSRLVRFLLLLLQLPPAPRSSQSNGLLSRQAHGFPSSPSSNLSPVPSQPDDDPDDADPDDDDDDDDDQQEEEEEQDLLSLLLLSLCQLLAHAYEYEYAPCLLDDDPPDDSSSVSSSVSVVSSQVLQPVPPPRPGRRGYHYHYHHVPDDPDDDHNYYDDDPDDQADDHNSSSNSSNNSNVVNVVVCVVVVRDRPDRRDGDDDDPVVLSVLRNHRDNFVQPGPVSSPPDQDDSVSSSSSSVSRSPSNAAPCRLCSSPSLSQKDWFFFQFAWDFWFKWFQDPVRDIDTDGPDTHGSRRYTRIEGAQSRDSSNQSQVSSSRYPDGCSPRYAYEYDDPVSVVVDQFHWYDLALFKIWTHHNNFTKIWGQDPQAIWIDGPAKTWHAHLRHRDTDDIDGDPPHRMGTCVVVSVRSRVSSRVSVRSSRSNPPSD

InterPro domains:
  IPR009051 Alpha-helical ferredoxin [G3DSA:1.10.1060.10] (409-544)
  IPR017896 4Fe-4S ferredoxin-type, iron-sulphur binding domain [PS51379] (784-815)
  IPR017900 4Fe-4S ferredoxin, iron-sulphur binding, conserved site [PS00198] (793-804)
  IPR028261 Dihydroprymidine dehydrogenase domain II [PF14691] (455-530)

Mean predicted aligned error: 8.84 Å

Secondary structure (DSSP, 8-state):
-----S--PPPHHHHHHHHHHHHHTTEETTEEGGG-----TT-TT-EEETTEEESSSEEE-SSGGGSSHHHHHHHHHTT--EEEPPPB-S-------SS-EEESSEEEE---S-SS-HHHHHHHHHHHHHHHHHHHHHTT-TTTTBSSS-S-EEEEEE-S-HHHHTSHHHHHHHHHHH--HHHHHHHHHHHHTT-GGGGGSB--S-S-SEEEEEPPTT--HHHHHHHHHIIIIIT--EEEEEEPGGGG-HHHHHHHHHHTT------HHHHHHSPPHHHHHHHHHHHHHHHHHHT--EEEEE---EEEE--SSS-TT-SEEEEEETTHHHHHHHHHHHHHHH--STTTS--EEE-SS--TTTHHHHHHTTEEEEEESTTTTSTTGGGHHHHHHHHHHHHHHTTT--SHHHHHHHHHHTT-SHHHHHHHHHH-TTTS--TT-------SSPPPSS-----HHHHT-TT---HHHHHHHHHTT-HHHHHHHHHTT-S-HHHHHHH---HHHHT-GGGGTS----HHHHHHHHHHHS---TT-----------------EEEES-SHHHHHHHHHHHHTT--EEEEE-TTTT---TT--HHHHHHHHHHHHHHHHHH---STT---S--EEEEETTS-TT---SEEE---SPPP-STTHHHHHHHHHHHHHHHHHHHTTPPPPPPPPPPP--HHHHHHHTT-----S--SGGGGGS---SHHHHHHHHTT---TTT---HHHHT-TT--EEEEPP--SEEEEEEEEE-TTS-EEEEEEEEEEPPS-PEEEEEGGG-----HHHHH-SSSS-HHHHS-EE-SSHHHHHT-SSEEEEEETTEEEEEETTEEEEEEEETTEEEEEESSEEEEE-TTT--EEEEEE-TT-SEEESHHHHHHHHHHHHHHTSTTS-TTS--

Radius of gyration: 31.85 Å; Cα contacts (8 Å, |Δi|>4): 1867; chains: 1; bounding box: 69×79×94 Å

Organism: NCBI:txid617002

Nearest PDB structures (foldseek):
  8oh5-assembly1_C  TM=3.810E-01  e=2.702E-05  Sporomusa ovata DSM 2662
  4ylf-assembly1_B  TM=6.993E-01  e=1.174E-02  Thermotoga maritima MSB8
  8i4q-assembly1_A  TM=7.002E-01  e=4.674E-01  Corynebacterium glutamicum ATCC 13032
  4zn0-assembly1_A  TM=6.343E-01  e=1.145E+00  Methanosarcina mazei Go1
  3awi-assembly4_D  TM=4.151E-01  e=3.976E+00  Escherichia coli K-12

pLDDT: mean 86.56, std 14.32, range [28.19, 98.5]

Sequence (913 aa):
MKTMDRFHLVPHDRLLASMLDELEHEQILGIPRACFFRPSPDDPFTMIRYGRRLETPVGAAAGPHTQLARNLVAAWLCGGRYLELKTVQILDELTLARPCIDMRDEGYNCEWSQELKLEQSFAEYLNGLLLILTLRRRLGFPGSEDGRDPGFIMNMSAGYDLAGITSPAMVRFLDRMAHCPEEIAEAARNLARVCPELDEVSLPDAVSTSLTISTMHGCPPDEVQRIALHFIEERGLHTTLKLNPTLLGPQRVRDLLGGLGWDLEVPDTVFANDLSLDQALPIVRTLSAAARKRGVEFNLKLTNTLPCVNRSALPKAEQQVYCSGRPLHPLAVHVALLLREHMDDAADCPPLSFCAGADAFNTPDLLAADLGPVTTCSDLLKPGGYARLRQYLDVLSDRMSSVGARNLEEWRKYARNNSLSLADYAKTTAASRRYAKTRKTHTDVKIPRPLPRRDCFTAPCMAACAAGQDIPAYLGHMAENNAPAALAAIRDTNPLAHHLGLACDAQCRKRCTRGNLDAPLRIREAKAVAARLGKADRANTRIISGTASSPETRARVAIHGLDARTASCAGTLVQAGVPVTLLVPKNAMHLGKDTSPAQRALLADIADLAALSKDGASEDNSTFGSLLIHEHSDQDQQIFEHDFTFDDPMPSGPGSLPRAVTLGRQAAEAYLNAQGITKPPAPHRPDADLPTLRMSRHIRDFGPYSCPEAITRKVSGDQAMAREASRCLRCDTLCEVCVTVCPNRAIMALQSFPGLIAAGQVQRAHDGQPEILITQKRPLTDCTQIVILADFCNACGNCAAFCPSSDAPFAVKPRIHLTRASFEEEKEGYFPVGPDRLEILRNGIPASLIKTIDGLRYQSNALTLTLDSATLYPSMIDLAENTEHADLEQALEAGLIHIMLMSSSLLPFGFMR